Protein AF-A0A971ZWT8-F1 (afdb_monomer_lite)

Structure (mmCIF, N/CA/C/O backbone):
data_AF-A0A971ZWT8-F1
#
_entry.id   AF-A0A971ZWT8-F1
#
loop_
_atom_site.group_PDB
_atom_site.id
_atom_site.type_symbol
_atom_site.label_atom_id
_atom_site.label_alt_id
_atom_site.label_comp_id
_atom_site.label_asym_id
_atom_site.label_entity_id
_atom_site.label_seq_id
_atom_site.pdbx_PDB_ins_code
_atom_site.Cartn_x
_atom_site.Cartn_y
_atom_site.Cartn_z
_atom_site.occupancy
_atom_site.B_iso_or_equiv
_atom_site.auth_seq_id
_atom_site.auth_comp_id
_atom_site.auth_asym_id
_atom_site.auth_atom_id
_atom_site.pdbx_PDB_model_num
ATOM 1 N N . MET A 1 1 ? -31.482 57.025 35.354 1.00 40.34 1 MET A N 1
ATOM 2 C CA . MET A 1 1 ? -32.224 56.007 34.577 1.00 40.34 1 MET A CA 1
ATOM 3 C C . MET A 1 1 ? -31.700 56.014 33.152 1.00 40.34 1 MET A C 1
ATOM 5 O O . MET A 1 1 ? -32.032 56.950 32.451 1.00 40.34 1 MET A O 1
ATOM 9 N N . HIS A 1 2 ? -30.830 55.071 32.777 1.00 38.97 2 HIS A N 1
ATOM 10 C CA . HIS A 1 2 ? -30.427 54.665 31.411 1.00 38.97 2 HIS A CA 1
ATOM 11 C C . HIS A 1 2 ? -29.206 53.747 31.601 1.00 38.97 2 HIS A C 1
ATOM 13 O O . HIS A 1 2 ? -28.150 54.232 31.991 1.00 38.97 2 HIS A O 1
ATOM 19 N N . GLY A 1 3 ? -29.333 52.426 31.414 1.00 32.91 3 GLY A N 1
ATOM 20 C CA . GLY A 1 3 ? -28.155 51.558 31.590 1.00 32.91 3 GLY A CA 1
ATOM 21 C C . GLY A 1 3 ? -28.313 50.037 31.562 1.00 32.91 3 GLY A C 1
ATOM 22 O O . GLY A 1 3 ? -27.290 49.361 31.620 1.00 32.91 3 GLY A O 1
ATOM 23 N N . HIS A 1 4 ? -29.517 49.458 31.470 1.00 34.50 4 HIS A N 1
ATOM 24 C CA . HIS A 1 4 ? -29.678 47.988 31.547 1.00 34.50 4 HIS A CA 1
ATOM 25 C C . HIS A 1 4 ? -30.340 47.319 30.326 1.00 34.50 4 HIS A C 1
ATOM 27 O O . HIS A 1 4 ? -30.356 46.097 30.243 1.00 34.50 4 HIS A O 1
ATOM 33 N N . GLY A 1 5 ? -30.782 48.077 29.314 1.00 33.19 5 GLY A N 1
ATOM 34 C CA . GLY A 1 5 ? -31.468 47.511 28.137 1.00 33.19 5 GLY A CA 1
ATOM 35 C C . GLY A 1 5 ? -30.573 47.010 26.991 1.00 33.19 5 GLY A C 1
ATOM 36 O O . GLY A 1 5 ? -31.034 46.240 26.158 1.00 33.19 5 GLY A O 1
ATOM 37 N N . ARG A 1 6 ? -29.293 47.412 26.915 1.00 34.25 6 ARG A N 1
ATOM 38 C CA . ARG A 1 6 ? -28.434 47.107 25.745 1.00 34.25 6 ARG A CA 1
ATOM 39 C C . ARG A 1 6 ? -27.600 45.824 25.854 1.00 34.25 6 ARG A C 1
ATOM 41 O O . ARG A 1 6 ? -27.212 45.291 24.822 1.00 34.25 6 ARG A O 1
ATOM 48 N N . LYS A 1 7 ? -27.352 45.291 27.059 1.00 34.25 7 LYS A N 1
ATOM 49 C CA . LYS A 1 7 ? -26.574 44.043 27.229 1.00 34.25 7 LYS A CA 1
ATOM 50 C C . LYS A 1 7 ? -27.415 42.774 27.043 1.00 34.25 7 LYS A C 1
ATOM 52 O O . LYS A 1 7 ? -26.909 41.805 26.492 1.00 34.25 7 LYS A O 1
ATOM 57 N N . ALA A 1 8 ? -28.697 42.798 27.415 1.00 37.50 8 ALA A N 1
ATOM 58 C CA . ALA A 1 8 ? -29.594 41.653 27.228 1.00 37.50 8 ALA A CA 1
ATOM 59 C C . ALA A 1 8 ? -29.950 41.424 25.746 1.00 37.50 8 ALA A C 1
ATOM 61 O O . ALA A 1 8 ? -29.960 40.290 25.282 1.00 37.50 8 ALA A O 1
ATOM 62 N N . VAL A 1 9 ? -30.148 42.500 24.975 1.00 39.75 9 VAL A N 1
ATOM 63 C CA . VAL A 1 9 ? -30.478 42.409 23.541 1.00 39.75 9 VAL A CA 1
ATOM 64 C C . VAL A 1 9 ? -29.287 41.908 22.712 1.00 39.75 9 VAL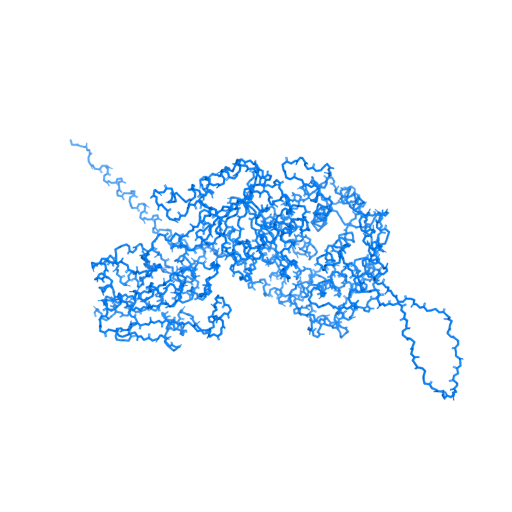 A C 1
ATOM 66 O O . VAL A 1 9 ? -29.483 41.141 21.775 1.00 39.75 9 VAL A O 1
ATOM 69 N N . LEU A 1 10 ? -28.047 42.249 23.090 1.00 35.34 10 LEU A N 1
ATOM 70 C CA . LEU A 1 10 ? -26.848 41.773 22.388 1.00 35.34 10 LEU A CA 1
ATOM 71 C C . LEU A 1 10 ? -26.547 40.287 22.672 1.00 35.34 10 LEU A C 1
ATOM 73 O O . LEU A 1 10 ? -26.131 39.573 21.766 1.00 35.34 10 LEU A O 1
ATOM 77 N N . LEU A 1 11 ? -26.812 39.796 23.891 1.00 37.53 11 LEU A N 1
ATOM 78 C CA . LEU A 1 11 ? -26.645 38.374 24.232 1.00 37.53 11 LEU A CA 1
ATOM 79 C C . LEU A 1 11 ? -27.702 37.477 23.569 1.00 37.53 11 LEU A C 1
ATOM 81 O O . LEU A 1 11 ? -27.371 36.380 23.126 1.00 37.53 11 LEU A O 1
ATOM 85 N N . VAL A 1 12 ? -28.945 37.952 23.434 1.00 40.91 12 VAL A N 1
ATOM 86 C CA . VAL A 1 12 ? -30.014 37.209 22.742 1.00 40.91 12 VAL A CA 1
ATOM 87 C C . VAL A 1 12 ? -29.786 37.180 21.225 1.00 40.91 12 VAL A C 1
ATOM 89 O O . VAL A 1 12 ? -30.022 36.150 20.602 1.00 40.91 12 VAL A O 1
ATOM 92 N N . LEU A 1 13 ? -29.243 38.249 20.627 1.00 35.16 13 LEU A N 1
ATOM 93 C CA . LEU A 1 13 ? -28.884 38.270 19.201 1.00 35.16 13 LEU A CA 1
ATOM 94 C C . LEU A 1 13 ? -27.661 37.399 18.875 1.00 35.16 13 LEU A C 1
ATOM 96 O O . LEU A 1 13 ? -27.662 36.735 17.845 1.00 35.16 13 LEU A O 1
ATOM 100 N N . VAL A 1 14 ? -26.653 37.323 19.751 1.00 39.84 14 VAL A N 1
ATOM 101 C CA . VAL A 1 14 ? -25.496 36.426 19.547 1.00 39.84 14 VAL A CA 1
ATOM 102 C C . VAL A 1 14 ? -25.884 34.955 19.749 1.00 39.84 14 VAL A C 1
ATOM 104 O O . VAL A 1 14 ? -25.458 34.108 18.968 1.00 39.84 14 VAL A O 1
ATOM 107 N N . ALA A 1 15 ? -26.756 34.642 20.715 1.00 36.03 15 ALA A N 1
ATOM 108 C CA . ALA A 1 15 ? -27.282 33.287 20.903 1.00 36.03 15 ALA A CA 1
ATOM 109 C C . ALA A 1 15 ? -28.234 32.857 19.770 1.00 36.03 15 ALA A C 1
ATOM 111 O O . ALA A 1 15 ? -28.171 31.712 19.331 1.00 36.03 15 ALA A O 1
ATOM 112 N N . ALA A 1 16 ? -29.062 33.768 19.242 1.00 32.47 16 ALA A N 1
ATOM 113 C CA . ALA A 1 16 ? -29.927 33.490 18.096 1.00 32.47 16 ALA A CA 1
ATOM 114 C C . ALA A 1 16 ? -29.124 33.305 16.799 1.00 32.47 16 ALA A C 1
ATOM 116 O O . ALA A 1 16 ? -29.425 32.386 16.049 1.00 32.47 16 ALA A O 1
ATOM 117 N N . VAL A 1 17 ? -28.061 34.092 16.573 1.00 35.28 17 VAL A N 1
ATOM 118 C CA . VAL A 1 17 ? -27.171 33.935 15.406 1.00 35.28 17 VAL A CA 1
ATOM 119 C C . VAL A 1 17 ? -26.343 32.645 15.495 1.00 35.28 17 VAL A C 1
ATOM 121 O O . VAL A 1 17 ? -26.194 31.960 14.484 1.00 35.28 17 VAL A O 1
ATOM 124 N N . LEU A 1 18 ? -25.887 32.243 16.690 1.00 34.94 18 LEU A N 1
ATOM 125 C CA . LEU A 1 18 ? -25.205 30.957 16.907 1.00 34.94 18 LEU A CA 1
ATOM 126 C C . LEU A 1 18 ? -26.159 29.754 16.794 1.00 34.94 18 LEU A C 1
ATOM 128 O O . LEU A 1 18 ? -25.783 28.735 16.217 1.00 34.94 18 LEU A O 1
ATOM 132 N N . ALA A 1 19 ? -27.410 29.876 17.251 1.00 32.19 19 ALA A N 1
ATOM 133 C CA . ALA A 1 19 ? -28.426 28.835 17.089 1.00 32.19 19 ALA A CA 1
ATOM 134 C C . ALA A 1 19 ? -28.890 28.701 15.627 1.00 32.19 19 ALA A C 1
ATOM 136 O O . ALA A 1 19 ? -29.072 27.584 15.143 1.00 32.19 19 ALA A O 1
ATOM 137 N N . THR A 1 20 ? -29.008 29.802 14.874 1.00 29.86 20 THR A N 1
ATOM 138 C CA . THR A 1 20 ? -29.316 29.739 13.436 1.00 29.86 20 THR A CA 1
ATOM 139 C C . THR A 1 20 ? -28.131 29.264 12.602 1.00 29.86 20 THR A C 1
ATOM 141 O O . THR A 1 20 ? -28.362 28.545 11.638 1.00 29.86 20 THR A O 1
ATOM 144 N N . ALA A 1 21 ? -26.883 29.561 12.990 1.00 31.23 21 ALA A N 1
ATOM 145 C CA . ALA A 1 21 ? -25.691 29.043 12.310 1.00 31.23 21 ALA A CA 1
ATOM 146 C C . ALA A 1 21 ? -25.501 27.529 12.532 1.00 31.23 21 ALA A C 1
ATOM 148 O O . ALA A 1 21 ? -25.111 26.821 11.604 1.00 31.23 21 ALA A O 1
ATOM 149 N N . ALA A 1 22 ? -25.850 27.015 13.718 1.00 31.48 22 ALA A N 1
ATOM 150 C CA . ALA A 1 22 ? -25.889 25.575 13.986 1.00 31.48 22 ALA A CA 1
ATOM 151 C C . ALA A 1 22 ? -27.045 24.869 13.246 1.00 31.48 22 ALA A C 1
ATOM 153 O O . ALA A 1 22 ? -26.893 23.735 12.795 1.00 31.48 22 ALA A O 1
ATOM 154 N N . SER A 1 23 ? -28.178 25.554 13.051 1.00 30.70 23 SER A N 1
ATOM 155 C CA . SER A 1 23 ? -29.356 24.999 12.363 1.00 30.70 23 SER A CA 1
ATOM 156 C C . SER A 1 23 ? -29.248 25.054 10.832 1.00 30.70 23 SER A C 1
ATOM 158 O O . SER A 1 23 ? -29.748 24.166 10.145 1.00 30.70 23 SER A O 1
ATOM 160 N N . SER A 1 24 ? -28.563 26.058 10.269 1.00 29.53 24 SER A N 1
ATOM 161 C CA . SER A 1 24 ? -28.363 26.200 8.819 1.00 29.53 24 SER A CA 1
ATOM 162 C C . SER A 1 24 ? -27.223 25.337 8.267 1.00 29.53 24 SER A C 1
ATOM 164 O O . SER A 1 24 ? -27.158 25.117 7.059 1.00 29.53 24 SER A O 1
ATOM 166 N N . ALA A 1 25 ? -26.350 24.805 9.130 1.00 31.58 25 ALA A N 1
ATOM 167 C CA . ALA A 1 25 ? -25.339 23.819 8.743 1.00 31.58 25 ALA A CA 1
ATOM 168 C C . ALA A 1 25 ? -25.948 22.440 8.413 1.00 31.58 25 ALA A C 1
ATOM 170 O O . ALA A 1 25 ? -25.348 21.671 7.668 1.00 31.58 25 ALA A O 1
ATOM 171 N N . CYS A 1 26 ? -27.165 22.146 8.888 1.00 32.38 26 CYS A N 1
ATOM 172 C CA . CYS A 1 26 ? -27.881 20.902 8.576 1.00 32.38 26 CYS A CA 1
ATOM 173 C C . CYS A 1 26 ? -28.646 20.919 7.236 1.00 32.38 26 CYS A C 1
ATOM 175 O O . CYS A 1 26 ? -29.242 19.908 6.876 1.00 32.38 26 CYS A O 1
ATOM 177 N N . ALA A 1 27 ? -28.644 22.028 6.483 1.00 27.98 27 ALA A N 1
ATOM 178 C CA . ALA A 1 27 ? -29.437 22.168 5.252 1.00 27.98 27 ALA A CA 1
ATOM 179 C C . ALA A 1 27 ? -28.627 22.551 3.999 1.00 27.98 27 ALA A C 1
ATOM 181 O O . ALA A 1 27 ? -29.210 22.810 2.945 1.00 27.98 27 ALA A O 1
ATOM 182 N N . GLN A 1 28 ? -27.290 22.556 4.060 1.00 31.36 28 GLN A N 1
ATOM 183 C CA . GLN A 1 28 ? -26.492 22.574 2.834 1.00 31.36 28 GLN A CA 1
ATOM 184 C C . GLN A 1 28 ? -26.488 21.167 2.243 1.00 31.36 28 GLN A C 1
ATOM 186 O O . GLN A 1 28 ? -25.741 20.296 2.680 1.00 31.36 28 GLN A O 1
ATOM 191 N N . GLY A 1 29 ? -27.352 20.948 1.247 1.00 32.69 29 GLY A N 1
ATOM 192 C CA . GLY A 1 29 ? -27.288 19.772 0.388 1.00 32.69 29 GLY A CA 1
ATOM 193 C C . GLY A 1 29 ? -25.862 19.601 -0.131 1.00 32.69 29 GLY A C 1
ATOM 194 O O . GLY A 1 29 ? -25.391 20.390 -0.953 1.00 32.69 29 GLY A O 1
ATOM 195 N N . LEU A 1 30 ? -25.160 18.599 0.401 1.00 34.03 30 LEU A N 1
ATOM 196 C CA . LEU A 1 30 ? -23.793 18.296 0.017 1.00 34.03 30 LEU A CA 1
ATOM 197 C C . LEU A 1 30 ? -23.775 17.817 -1.434 1.00 34.03 30 LEU A C 1
ATOM 199 O O . LEU A 1 30 ? -24.449 16.862 -1.820 1.00 34.03 30 LEU A O 1
ATOM 203 N N . LYS A 1 31 ? -22.985 18.521 -2.239 1.00 28.31 31 LYS A N 1
ATOM 204 C CA . LYS A 1 31 ? -22.742 18.233 -3.649 1.00 28.31 31 LYS A CA 1
ATOM 205 C C . LYS A 1 31 ? -21.999 16.895 -3.763 1.00 28.31 31 LYS A C 1
ATOM 207 O O . LYS A 1 31 ? -20.956 16.726 -3.139 1.00 28.31 31 LYS A O 1
ATOM 212 N N . LEU A 1 32 ? -22.519 15.973 -4.575 1.00 29.91 32 LEU A N 1
ATOM 213 C CA . LEU A 1 32 ? -21.864 14.705 -4.917 1.00 29.91 32 LEU A CA 1
ATOM 214 C C . LEU A 1 32 ? -20.492 14.969 -5.558 1.00 29.91 32 LEU A C 1
ATOM 216 O O . LEU A 1 32 ? -20.402 15.346 -6.727 1.00 29.91 32 LEU A O 1
ATOM 220 N N . THR A 1 33 ? -19.414 14.745 -4.814 1.00 38.75 33 THR A N 1
ATOM 221 C CA . THR A 1 33 ? -18.104 14.449 -5.392 1.00 38.75 33 THR A CA 1
ATOM 222 C C . THR A 1 33 ? -18.076 12.957 -5.682 1.00 38.75 33 THR A C 1
ATOM 224 O O . THR A 1 33 ? -18.105 12.139 -4.768 1.00 38.75 33 THR A O 1
ATOM 227 N N . PHE A 1 34 ? -18.052 12.590 -6.964 1.00 39.91 34 PHE A N 1
ATOM 228 C CA . PHE A 1 34 ? -17.830 11.210 -7.387 1.00 39.91 34 PHE A CA 1
ATOM 229 C C . PHE A 1 34 ? -16.485 10.738 -6.823 1.00 39.91 34 PHE A C 1
ATOM 231 O O . PHE A 1 34 ? -15.419 11.096 -7.327 1.00 39.91 34 PHE A O 1
ATOM 238 N N . VAL A 1 35 ? -16.527 9.989 -5.722 1.00 65.00 35 VAL A N 1
ATOM 239 C CA . VAL A 1 35 ? -15.352 9.321 -5.172 1.00 65.00 35 VAL A CA 1
ATOM 240 C C . VAL A 1 35 ? -15.153 8.079 -6.020 1.00 65.00 35 VAL A C 1
ATOM 242 O O . VAL A 1 35 ? -15.862 7.099 -5.833 1.00 65.00 35 VAL A O 1
ATOM 245 N N . THR A 1 36 ? -14.211 8.125 -6.960 1.00 71.25 36 THR A N 1
ATOM 246 C CA . THR A 1 36 ? -13.745 6.929 -7.664 1.00 71.25 36 THR A CA 1
ATOM 247 C C . THR A 1 36 ? -13.383 5.843 -6.649 1.00 71.25 36 THR A C 1
ATOM 249 O O . THR A 1 36 ? -12.604 6.086 -5.721 1.00 71.25 36 THR A O 1
ATOM 252 N N . THR A 1 37 ? -13.957 4.658 -6.813 1.00 74.94 37 THR A N 1
ATOM 253 C CA . THR A 1 37 ? -13.858 3.521 -5.897 1.00 74.94 37 THR A CA 1
ATOM 254 C C . THR A 1 37 ? -13.094 2.359 -6.525 1.00 74.94 37 THR A C 1
ATOM 256 O O . THR A 1 37 ? -12.936 2.273 -7.740 1.00 74.94 37 THR A O 1
ATOM 259 N N . ASN A 1 38 ? -12.689 1.385 -5.706 1.00 76.69 38 ASN A N 1
ATOM 260 C CA . ASN A 1 38 ? -12.145 0.128 -6.227 1.00 76.69 38 ASN A CA 1
ATOM 261 C C . ASN A 1 38 ? -13.141 -0.679 -7.069 1.00 76.69 38 ASN A C 1
ATOM 263 O O . ASN A 1 38 ? -12.700 -1.434 -7.925 1.00 76.69 38 ASN A O 1
ATOM 267 N N . LYS A 1 39 ? -14.454 -0.499 -6.871 1.00 80.25 39 LYS A N 1
ATOM 268 C CA . LYS A 1 39 ? -15.458 -1.141 -7.727 1.00 80.25 39 LYS A CA 1
ATOM 269 C C . LYS A 1 39 ? -15.383 -0.599 -9.156 1.00 80.25 39 LYS A C 1
ATOM 271 O O . LYS A 1 39 ? -15.492 -1.377 -10.094 1.00 80.25 39 LYS A O 1
ATOM 276 N N . ASP A 1 40 ? -15.143 0.702 -9.305 1.00 84.75 40 ASP A N 1
ATOM 277 C CA . ASP A 1 40 ? -14.960 1.327 -10.618 1.00 84.75 40 ASP A CA 1
ATOM 278 C C . ASP A 1 40 ? -13.696 0.773 -11.295 1.00 84.75 40 ASP A C 1
ATOM 280 O O . ASP A 1 40 ? -13.728 0.373 -12.454 1.00 84.75 40 ASP A O 1
ATOM 284 N N . VAL A 1 41 ? -12.598 0.628 -10.541 1.00 91.25 41 VAL A N 1
ATOM 285 C CA . VAL A 1 41 ? -11.369 -0.017 -11.043 1.00 91.25 41 VAL A CA 1
ATOM 286 C C . VAL A 1 41 ? -11.634 -1.467 -11.472 1.00 91.25 41 VAL A C 1
ATOM 288 O O . VAL A 1 41 ? -11.212 -1.862 -12.556 1.00 91.25 41 VAL A O 1
ATOM 291 N N . ASP A 1 42 ? -12.331 -2.257 -10.646 1.00 91.50 42 ASP A N 1
ATOM 292 C CA . ASP A 1 42 ? -12.691 -3.651 -10.947 1.00 91.50 42 ASP A CA 1
ATOM 293 C C . ASP A 1 42 ? -13.523 -3.755 -12.232 1.00 91.50 42 ASP A C 1
ATOM 295 O O . ASP A 1 42 ? -13.279 -4.623 -13.071 1.00 91.50 42 ASP A O 1
ATOM 299 N N . GLU A 1 43 ? -14.489 -2.855 -12.408 1.00 92.88 43 GLU A N 1
ATOM 300 C CA . GLU A 1 43 ? -15.354 -2.819 -13.581 1.00 92.88 43 GLU A CA 1
ATOM 301 C C . GLU A 1 43 ? -14.590 -2.423 -14.852 1.00 92.88 43 GLU A C 1
ATOM 303 O O . GLU A 1 43 ? -14.698 -3.123 -15.861 1.00 92.88 43 GLU A O 1
ATOM 308 N N . ALA A 1 44 ? -13.766 -1.372 -14.801 1.00 95.69 44 ALA A N 1
ATOM 309 C CA . ALA A 1 44 ? -12.916 -0.974 -15.924 1.00 95.69 44 ALA A CA 1
ATOM 310 C C . ALA A 1 44 ? -11.939 -2.090 -16.326 1.00 95.69 44 ALA A C 1
ATOM 312 O O . ALA A 1 44 ? -11.835 -2.427 -17.507 1.00 95.69 44 ALA A O 1
ATOM 313 N N . MET A 1 45 ? -11.264 -2.711 -15.350 1.00 97.25 45 MET A N 1
ATOM 314 C CA . MET A 1 45 ? -10.360 -3.838 -15.601 1.00 97.25 45 MET A CA 1
ATOM 315 C C . MET A 1 45 ? -11.097 -5.007 -16.251 1.00 97.25 45 MET A C 1
ATOM 317 O O . MET A 1 45 ? -10.616 -5.547 -17.245 1.00 97.25 45 MET A O 1
ATOM 321 N N . LYS A 1 46 ? -12.283 -5.369 -15.744 1.00 97.75 46 LYS A N 1
ATOM 322 C CA . LYS A 1 46 ? -13.087 -6.451 -16.319 1.00 97.75 46 LYS A CA 1
ATOM 323 C C . LYS A 1 46 ? -13.433 -6.177 -17.784 1.00 97.75 46 LYS A C 1
ATOM 325 O O . LYS A 1 46 ? -13.228 -7.051 -18.619 1.00 97.75 46 LYS A O 1
ATOM 330 N N . ARG A 1 47 ? -13.906 -4.969 -18.112 1.00 98.31 47 ARG A N 1
ATOM 331 C CA . ARG A 1 47 ? -14.263 -4.595 -19.493 1.00 98.31 47 ARG A CA 1
ATOM 332 C C . ARG A 1 47 ? -13.057 -4.667 -20.439 1.00 98.31 47 ARG A C 1
ATOM 334 O O . ARG A 1 47 ? -13.194 -5.176 -21.547 1.00 98.31 47 ARG A O 1
ATOM 341 N N . LEU A 1 48 ? -11.874 -4.234 -19.991 1.00 98.50 48 LEU A N 1
ATOM 342 C CA . LEU A 1 48 ? -10.626 -4.342 -20.762 1.00 98.50 48 LEU A CA 1
ATOM 343 C C . LEU A 1 48 ? -10.173 -5.794 -20.951 1.00 98.50 48 LEU A C 1
ATOM 345 O O . LEU A 1 48 ? -9.760 -6.170 -22.045 1.00 98.50 48 LEU A O 1
ATOM 349 N N . MET A 1 49 ? -10.268 -6.620 -19.907 1.00 98.56 49 MET A N 1
ATOM 350 C CA . MET A 1 49 ? -9.950 -8.047 -19.993 1.00 98.56 49 MET A CA 1
ATOM 351 C C . MET A 1 49 ? -10.887 -8.766 -20.965 1.00 98.56 49 MET A C 1
ATOM 353 O O . MET A 1 49 ? -10.418 -9.494 -21.836 1.00 98.56 49 MET A O 1
ATOM 357 N N . ASP A 1 50 ? -12.197 -8.539 -20.849 1.00 98.25 50 ASP A N 1
ATOM 358 C CA . ASP A 1 50 ? -13.197 -9.107 -21.756 1.00 98.25 50 ASP A CA 1
ATOM 359 C C . ASP A 1 50 ? -12.929 -8.655 -23.199 1.00 98.25 50 ASP A C 1
ATOM 361 O O . ASP A 1 50 ? -12.934 -9.473 -24.119 1.00 98.25 50 ASP A O 1
ATOM 365 N N . PHE A 1 51 ? -12.604 -7.375 -23.398 1.00 98.38 51 PHE A N 1
ATOM 366 C CA . PHE A 1 51 ? -12.227 -6.839 -24.701 1.00 98.38 51 PHE A CA 1
ATOM 367 C C . PHE A 1 51 ? -11.016 -7.565 -25.305 1.00 98.38 51 PHE A C 1
ATOM 369 O O . PHE A 1 51 ? -11.120 -8.063 -26.427 1.00 98.38 51 PHE A O 1
ATOM 376 N N . LEU A 1 52 ? -9.914 -7.704 -24.560 1.00 98.44 52 LEU A N 1
ATOM 377 C CA . LEU A 1 52 ? -8.729 -8.441 -25.017 1.00 98.44 52 LEU A CA 1
ATOM 378 C C . LEU A 1 52 ? -9.066 -9.897 -25.352 1.00 98.44 52 LEU A C 1
ATOM 380 O O . LEU A 1 52 ? -8.672 -10.385 -26.410 1.00 98.44 52 LEU A O 1
ATOM 384 N N . TRP A 1 53 ? -9.842 -10.583 -24.509 1.00 98.38 53 TRP A N 1
ATOM 385 C CA . TRP A 1 53 ? -10.213 -11.977 -24.759 1.00 98.38 53 TRP A CA 1
ATOM 386 C C . TRP A 1 53 ? -11.062 -12.170 -26.010 1.00 98.38 53 TRP A C 1
ATOM 388 O O . TRP A 1 53 ? -10.883 -13.166 -26.702 1.00 98.38 53 TRP A O 1
ATOM 398 N N . THR A 1 54 ? -11.939 -11.222 -26.349 1.00 97.44 54 THR A N 1
ATOM 399 C CA . THR A 1 54 ? -12.722 -11.297 -27.598 1.00 97.44 54 THR A CA 1
ATOM 400 C C . THR A 1 54 ? -11.885 -11.118 -28.865 1.00 97.44 54 THR A C 1
ATOM 402 O O . THR A 1 54 ? -12.391 -11.346 -29.962 1.00 97.44 54 THR A O 1
ATOM 405 N N . ARG A 1 55 ? -10.628 -10.688 -28.725 1.00 96.94 55 ARG A N 1
ATOM 406 C CA . ARG A 1 55 ? -9.711 -10.374 -29.827 1.00 96.94 55 ARG A CA 1
ATOM 407 C C . ARG A 1 55 ? -8.536 -11.345 -29.931 1.00 96.94 55 ARG A C 1
ATOM 409 O O . ARG A 1 55 ? -7.745 -11.226 -30.864 1.00 96.94 55 ARG A O 1
ATOM 416 N N . GLN A 1 56 ? -8.438 -12.298 -29.003 1.00 98.31 56 GLN A N 1
ATOM 417 C CA . GLN A 1 56 ? -7.477 -13.387 -29.095 1.00 98.31 56 GLN A CA 1
ATOM 418 C C . GLN A 1 56 ? -7.815 -14.268 -30.307 1.00 98.31 56 GLN A C 1
ATOM 420 O O . GLN A 1 56 ? -8.970 -14.642 -30.511 1.00 98.31 56 GLN A O 1
ATOM 425 N N . LEU A 1 57 ? -6.805 -14.586 -31.111 1.00 97.81 57 LEU A N 1
ATOM 426 C CA . LEU A 1 57 ? -6.904 -15.494 -32.249 1.00 97.81 57 LEU A CA 1
ATOM 427 C C . LEU A 1 57 ? -6.932 -16.958 -31.777 1.00 97.81 57 LEU A C 1
ATOM 429 O O . LEU A 1 57 ? -6.571 -17.273 -30.641 1.00 97.81 57 LEU A O 1
ATOM 433 N N . ASP A 1 58 ? -7.330 -17.878 -32.659 1.00 96.88 58 ASP A N 1
ATOM 434 C CA . ASP A 1 58 ? -7.475 -19.307 -32.325 1.00 96.88 58 ASP A CA 1
ATOM 435 C C . ASP A 1 58 ? -6.173 -19.959 -31.821 1.00 96.88 58 ASP A C 1
ATOM 437 O O . ASP A 1 58 ? -6.211 -20.873 -30.980 1.00 96.88 58 ASP A O 1
ATOM 441 N N . ASP A 1 59 ? -5.033 -19.461 -32.313 1.00 95.50 59 ASP A N 1
ATOM 442 C CA . ASP A 1 59 ? -3.677 -19.876 -31.940 1.00 95.50 59 ASP A CA 1
ATOM 443 C C . ASP A 1 59 ? -3.192 -19.285 -30.603 1.00 95.50 59 ASP A C 1
ATOM 445 O O . ASP A 1 59 ? -2.102 -19.616 -30.146 1.00 95.50 59 ASP A O 1
ATOM 449 N N . GLY A 1 60 ? -4.004 -18.447 -29.952 1.00 97.25 60 GLY A N 1
ATOM 450 C CA . GLY A 1 60 ? -3.692 -17.803 -28.678 1.00 97.25 60 GLY A CA 1
ATOM 451 C C . GLY A 1 60 ? -3.016 -16.439 -28.789 1.00 97.25 60 GLY A C 1
ATOM 452 O O . GLY A 1 60 ? -2.860 -15.771 -27.764 1.00 97.25 60 GLY A O 1
ATOM 453 N N . SER A 1 61 ? -2.625 -16.013 -29.989 1.00 97.75 61 SER A N 1
ATOM 454 C CA . SER A 1 61 ? -1.972 -14.725 -30.221 1.00 97.75 61 SER A CA 1
ATOM 455 C C . SER A 1 61 ? -2.977 -13.577 -30.388 1.00 97.75 61 SER A C 1
ATOM 457 O O . SER A 1 61 ? -4.184 -13.782 -30.510 1.00 97.75 61 SER A O 1
ATOM 459 N N . TRP A 1 62 ? -2.474 -12.344 -30.396 1.00 96.88 62 TRP A N 1
ATOM 460 C CA . TRP A 1 62 ? -3.200 -11.155 -30.845 1.00 96.88 62 TRP A CA 1
ATOM 461 C C . TRP A 1 62 ? -2.549 -10.625 -32.114 1.00 96.88 62 TRP A C 1
ATOM 463 O O . TRP A 1 62 ? -1.334 -10.745 -32.293 1.00 96.88 62 TRP A O 1
ATOM 473 N N . ALA A 1 63 ? -3.351 -10.004 -32.979 1.00 92.25 63 ALA A N 1
ATOM 474 C CA . ALA A 1 63 ? -2.852 -9.425 -34.216 1.00 92.25 63 ALA A CA 1
ATOM 475 C C . ALA A 1 63 ? -1.768 -8.370 -33.931 1.00 92.25 63 ALA A C 1
ATOM 477 O O . ALA A 1 63 ? -1.990 -7.387 -33.219 1.00 92.25 63 ALA A O 1
ATOM 478 N N . ASP A 1 64 ? -0.584 -8.573 -34.507 1.00 88.38 64 ASP A N 1
ATOM 479 C CA . ASP A 1 64 ? 0.471 -7.569 -34.453 1.00 88.38 64 ASP A CA 1
ATOM 480 C C . ASP A 1 64 ? 0.105 -6.357 -35.309 1.00 88.38 64 ASP A C 1
ATOM 482 O O . ASP A 1 64 ? -0.548 -6.471 -36.349 1.00 88.38 64 ASP A O 1
ATOM 486 N N . ILE A 1 65 ? 0.584 -5.191 -34.890 1.00 77.81 65 ILE A N 1
ATOM 487 C CA . ILE A 1 65 ? 0.382 -3.944 -35.626 1.00 77.81 65 ILE A CA 1
ATOM 488 C C . ILE A 1 65 ? 1.063 -4.035 -36.993 1.00 77.81 65 ILE A C 1
ATOM 490 O O . ILE A 1 65 ? 2.239 -4.398 -37.108 1.00 77.81 65 ILE A O 1
ATOM 494 N N . THR A 1 66 ? 0.330 -3.636 -38.027 1.00 67.06 66 THR A N 1
ATOM 495 C CA . THR A 1 66 ? 0.813 -3.503 -39.405 1.00 67.06 66 THR A CA 1
ATOM 496 C C . THR A 1 66 ? 0.398 -2.140 -39.961 1.00 67.06 66 THR A C 1
ATOM 498 O O . THR A 1 66 ? -0.751 -1.749 -39.770 1.00 67.06 66 THR A O 1
ATOM 501 N N . GLY A 1 67 ? 1.278 -1.419 -40.665 1.00 58.41 67 GLY A N 1
ATOM 502 C CA . GLY A 1 67 ? 0.914 -0.155 -41.328 1.00 58.41 67 GLY A CA 1
ATOM 503 C C . GLY A 1 67 ? 2.060 0.487 -42.118 1.00 58.41 67 GLY A C 1
ATOM 504 O O . GLY A 1 67 ? 3.208 0.077 -41.972 1.00 58.41 67 GLY A O 1
ATOM 505 N N . GLU A 1 68 ? 1.763 1.516 -42.925 1.00 46.59 68 GLU A N 1
ATOM 506 C CA . GLU A 1 68 ? 2.744 2.220 -43.787 1.00 46.59 68 GLU A CA 1
ATOM 507 C C . GLU A 1 68 ? 3.935 2.819 -43.016 1.00 46.59 68 GLU A C 1
ATOM 509 O O . GLU A 1 68 ? 5.018 2.985 -43.574 1.00 46.59 68 GLU A O 1
ATOM 514 N N . HIS A 1 69 ? 3.762 3.093 -41.720 1.00 48.78 69 HIS A N 1
ATOM 515 C CA . HIS A 1 69 ? 4.784 3.683 -40.851 1.00 48.78 69 HIS A CA 1
ATOM 516 C C . HIS A 1 69 ? 5.423 2.690 -39.864 1.00 48.78 69 HIS A C 1
ATOM 518 O O . HIS A 1 69 ? 6.306 3.078 -39.099 1.00 48.78 69 HIS A O 1
ATOM 524 N N . TRP A 1 70 ? 5.021 1.411 -39.876 1.00 56.72 70 TRP A N 1
ATOM 525 C CA . TRP A 1 70 ? 5.463 0.420 -38.889 1.00 56.72 70 TRP A CA 1
ATOM 526 C C . TRP A 1 70 ? 5.856 -0.909 -39.540 1.00 56.72 70 TRP A C 1
ATOM 528 O O . TRP A 1 70 ? 5.045 -1.577 -40.178 1.00 56.72 70 TRP A O 1
ATOM 538 N N . GLN A 1 71 ? 7.099 -1.348 -39.316 1.00 62.81 71 GLN A N 1
ATOM 539 C CA . GLN A 1 71 ? 7.481 -2.734 -39.598 1.00 62.81 71 GLN A CA 1
ATOM 540 C C . GLN A 1 71 ? 6.730 -3.667 -38.638 1.00 62.81 71 GLN A C 1
ATOM 542 O O . GLN A 1 71 ? 6.666 -3.380 -37.442 1.00 62.81 71 GLN A O 1
ATOM 547 N N . LYS A 1 72 ? 6.178 -4.778 -39.152 1.00 72.12 72 LYS A N 1
ATOM 548 C CA . LYS A 1 72 ? 5.480 -5.785 -38.336 1.00 72.12 72 LYS A CA 1
ATOM 549 C C . LYS A 1 72 ? 6.385 -6.240 -37.184 1.00 72.12 72 LYS A C 1
ATOM 551 O O . LYS A 1 72 ? 7.447 -6.813 -37.427 1.00 72.12 72 LYS A O 1
ATOM 556 N N . ARG A 1 73 ? 5.948 -6.015 -35.942 1.00 79.56 73 ARG A N 1
ATOM 557 C CA . ARG A 1 73 ? 6.645 -6.454 -34.721 1.00 79.56 73 ARG A CA 1
ATOM 558 C C . ARG A 1 73 ? 6.063 -7.772 -34.250 1.00 79.56 73 ARG A C 1
ATOM 560 O O . ARG A 1 73 ? 5.089 -7.782 -33.509 1.00 79.56 73 ARG A O 1
ATOM 567 N N . VAL A 1 74 ? 6.632 -8.867 -34.742 1.00 87.81 74 VAL A N 1
ATOM 568 C CA . VAL A 1 74 ? 6.113 -10.213 -34.480 1.00 87.81 74 VAL A CA 1
ATOM 569 C C . VAL A 1 74 ? 6.048 -10.485 -32.977 1.00 87.81 74 VAL A C 1
ATOM 571 O O . VAL A 1 74 ? 7.074 -10.472 -32.303 1.00 87.81 74 VAL A O 1
ATOM 574 N N . GLY A 1 75 ? 4.848 -10.763 -32.474 1.00 92.31 75 GLY A N 1
ATOM 575 C CA . GLY A 1 75 ? 4.577 -11.179 -31.102 1.00 92.31 75 GLY A CA 1
ATOM 576 C C . GLY A 1 75 ? 4.582 -10.060 -30.056 1.00 92.31 75 GLY A C 1
ATOM 577 O O . GLY A 1 75 ? 4.389 -10.363 -28.877 1.00 92.31 75 GLY A O 1
ATOM 578 N N . TRP A 1 76 ? 4.767 -8.788 -30.432 1.00 94.44 76 TRP A N 1
ATOM 579 C CA . TRP A 1 76 ? 4.761 -7.688 -29.460 1.00 94.44 76 TRP A CA 1
ATOM 580 C C . TRP A 1 76 ? 3.386 -7.505 -28.814 1.00 94.44 76 TRP A C 1
ATOM 582 O O . TRP A 1 76 ? 3.298 -7.455 -27.584 1.00 94.44 76 TRP A O 1
ATOM 592 N N . THR A 1 77 ? 2.315 -7.472 -29.620 1.00 96.00 77 THR A N 1
ATOM 593 C CA . THR A 1 77 ? 0.942 -7.311 -29.112 1.00 96.00 77 THR A CA 1
ATOM 594 C C . THR A 1 77 ? 0.595 -8.457 -28.166 1.00 96.00 77 THR A C 1
ATOM 596 O O . THR A 1 77 ? 0.109 -8.231 -27.059 1.00 96.00 77 THR A O 1
ATOM 599 N N . THR A 1 78 ? 0.932 -9.689 -28.561 1.00 98.25 78 THR A N 1
ATOM 600 C CA . THR A 1 78 ? 0.719 -10.888 -27.738 1.00 98.25 78 THR A CA 1
ATOM 601 C C . THR A 1 78 ? 1.478 -10.803 -26.415 1.00 98.25 78 THR A C 1
ATOM 603 O O . THR A 1 78 ? 0.917 -11.123 -25.366 1.00 98.25 78 THR A O 1
ATOM 606 N N . ALA A 1 79 ? 2.730 -10.334 -26.430 1.00 98.31 79 ALA A N 1
ATOM 607 C CA . ALA A 1 79 ? 3.546 -10.240 -25.223 1.00 98.31 79 ALA A CA 1
ATOM 608 C C . ALA A 1 79 ? 2.971 -9.213 -24.246 1.00 98.31 79 ALA A C 1
ATOM 610 O O . ALA A 1 79 ? 2.884 -9.477 -23.047 1.00 98.31 79 ALA A O 1
ATOM 611 N N . LEU A 1 80 ? 2.533 -8.063 -24.763 1.00 97.94 80 LEU A N 1
ATOM 612 C CA . LEU A 1 80 ? 1.982 -6.997 -23.940 1.00 97.94 80 LEU A CA 1
ATOM 613 C C . LEU A 1 80 ? 0.602 -7.360 -23.373 1.00 97.94 80 LEU A C 1
ATOM 615 O O . LEU A 1 80 ? 0.373 -7.165 -22.180 1.00 97.94 80 LEU A O 1
ATOM 619 N N . ALA A 1 81 ? -0.287 -7.934 -24.191 1.00 98.56 81 ALA A N 1
ATOM 620 C CA . ALA A 1 81 ? -1.584 -8.432 -23.736 1.00 98.56 81 ALA A CA 1
ATOM 621 C C . ALA A 1 81 ? -1.414 -9.509 -22.654 1.00 98.56 81 ALA A C 1
ATOM 623 O O . ALA A 1 81 ? -2.042 -9.424 -21.597 1.00 98.56 81 ALA A O 1
ATOM 624 N N . SER A 1 82 ? -0.502 -10.466 -22.865 1.00 98.69 82 SER A N 1
ATOM 625 C CA . SER A 1 82 ? -0.196 -11.508 -21.874 1.00 98.69 82 SER A CA 1
ATOM 626 C C . SER A 1 82 ? 0.312 -10.910 -20.564 1.00 98.69 82 SER A C 1
ATOM 628 O O . SER A 1 82 ? -0.203 -11.251 -19.500 1.00 98.69 82 SER A O 1
ATOM 630 N N . LEU A 1 83 ? 1.267 -9.974 -20.628 1.00 98.50 83 LEU A N 1
ATOM 631 C CA . LEU A 1 83 ? 1.776 -9.272 -19.448 1.00 98.50 83 LEU A CA 1
ATOM 632 C C . LEU A 1 83 ? 0.643 -8.563 -18.691 1.00 98.50 83 LEU A C 1
ATOM 634 O O . LEU A 1 83 ? 0.513 -8.745 -17.483 1.00 98.50 83 LEU A O 1
ATOM 638 N N . ALA A 1 84 ? -0.201 -7.799 -19.388 1.00 98.50 84 ALA A N 1
ATOM 639 C CA . ALA A 1 84 ? -1.302 -7.051 -18.785 1.00 98.50 84 ALA A CA 1
ATOM 640 C C . ALA A 1 84 ? -2.336 -7.954 -18.098 1.00 98.50 84 ALA A C 1
ATOM 642 O O . ALA A 1 84 ? -2.788 -7.663 -16.987 1.00 98.50 84 ALA A O 1
ATOM 643 N N . LEU A 1 85 ? -2.689 -9.069 -18.736 1.00 98.62 85 LEU A N 1
ATOM 644 C CA . LEU A 1 85 ? -3.638 -10.043 -18.204 1.00 98.62 85 LEU A CA 1
ATOM 645 C C . LEU A 1 85 ? -3.065 -10.774 -16.980 1.00 98.62 85 LEU A C 1
ATOM 647 O O . LEU A 1 85 ? -3.756 -10.887 -15.965 1.00 98.62 85 LEU A O 1
ATOM 651 N N . LEU A 1 86 ? -1.796 -11.194 -17.023 1.00 97.44 86 LEU A N 1
ATOM 652 C CA . LEU A 1 86 ? -1.116 -11.813 -15.878 1.00 97.44 86 LEU A CA 1
ATOM 653 C C . LEU A 1 86 ? -0.981 -10.847 -14.690 1.00 97.44 86 LEU A C 1
ATOM 655 O O . LEU A 1 86 ? -1.213 -11.233 -13.546 1.00 97.44 86 LEU A O 1
ATOM 659 N N . GLU A 1 87 ? -0.627 -9.584 -14.937 1.00 94.56 87 GLU A N 1
ATOM 660 C CA . GLU A 1 87 ? -0.555 -8.537 -13.901 1.00 94.56 87 GLU A CA 1
ATOM 661 C C . GLU A 1 87 ? -1.935 -8.189 -13.321 1.00 94.56 87 GLU A C 1
ATOM 663 O O . GLU A 1 87 ? -2.045 -7.737 -12.183 1.00 94.56 87 GLU A O 1
ATOM 668 N N . SER A 1 88 ? -3.006 -8.473 -14.065 1.00 95.06 88 SER A N 1
ATOM 669 C CA . SER A 1 88 ? -4.394 -8.312 -13.612 1.00 95.06 88 SER A CA 1
ATOM 670 C C . SER A 1 88 ? -4.938 -9.516 -12.840 1.00 95.06 88 SER A C 1
ATOM 672 O O . SER A 1 88 ? -6.110 -9.527 -12.469 1.00 95.06 88 SER A O 1
ATOM 674 N N . GLY A 1 89 ? -4.101 -10.525 -12.578 1.00 93.56 89 GLY A N 1
ATOM 675 C CA . GLY A 1 89 ? -4.458 -11.703 -11.789 1.00 93.56 89 GLY A CA 1
ATOM 676 C C . GLY A 1 89 ? -5.003 -12.884 -12.596 1.00 93.56 89 GLY A C 1
ATOM 677 O O . GLY A 1 89 ? -5.463 -13.856 -11.992 1.00 93.56 89 GLY A O 1
ATOM 678 N N . VAL A 1 90 ? -4.949 -12.847 -13.936 1.00 97.06 90 VAL A N 1
ATOM 679 C CA . VAL A 1 90 ? -5.202 -14.046 -14.753 1.00 97.06 90 VAL A CA 1
ATOM 680 C C . VAL A 1 90 ? -4.131 -15.085 -14.435 1.00 97.06 90 VAL A C 1
ATOM 682 O O . VAL A 1 90 ? -2.937 -14.792 -14.440 1.00 97.06 90 VAL A O 1
ATOM 685 N N . LYS A 1 91 ? -4.561 -16.314 -14.148 1.00 96.62 91 LYS A N 1
ATOM 686 C CA . LYS A 1 91 ? -3.653 -17.407 -13.798 1.00 96.62 91 LYS A CA 1
ATOM 687 C C . LYS A 1 91 ? -2.994 -17.990 -15.044 1.00 96.62 91 LYS A C 1
ATOM 689 O O . LYS A 1 91 ? -3.611 -18.075 -16.101 1.00 96.62 91 LYS A O 1
ATOM 694 N N . THR A 1 92 ? -1.771 -18.483 -14.882 1.00 96.31 92 THR A N 1
ATOM 695 C CA . THR A 1 92 ? -1.005 -19.149 -15.948 1.00 96.31 92 THR A CA 1
ATOM 696 C C . THR A 1 92 ? -1.641 -20.440 -16.456 1.00 96.31 92 THR A C 1
ATOM 698 O O . THR A 1 92 ? -1.264 -20.882 -17.529 1.00 96.31 92 THR A O 1
ATOM 701 N N . ASN A 1 93 ? -2.592 -21.025 -15.719 1.00 95.12 93 ASN A N 1
ATOM 702 C CA . ASN A 1 93 ? -3.341 -22.222 -16.108 1.00 95.12 93 ASN A CA 1
ATOM 703 C C . ASN A 1 93 ? -4.752 -21.928 -16.660 1.00 95.12 93 ASN A C 1
ATOM 705 O O . ASN A 1 93 ? -5.552 -22.851 -16.810 1.00 95.12 93 ASN A O 1
ATOM 709 N N . ASP A 1 94 ? -5.104 -20.660 -16.915 1.00 98.06 94 ASP A N 1
ATOM 710 C CA . ASP A 1 94 ? -6.276 -20.351 -17.743 1.00 98.06 94 ASP A CA 1
ATOM 711 C C . ASP A 1 94 ? -5.984 -20.846 -19.173 1.00 98.06 94 ASP A C 1
ATOM 713 O O . ASP A 1 94 ? -4.962 -20.443 -19.729 1.00 98.06 94 ASP A O 1
ATOM 717 N N . PRO A 1 95 ? -6.844 -21.673 -19.801 1.00 98.12 95 PRO A N 1
ATOM 718 C CA . PRO A 1 95 ? -6.562 -22.243 -21.121 1.00 98.12 95 PRO A CA 1
ATOM 719 C C . PRO A 1 95 ? -6.249 -21.203 -22.205 1.00 98.12 95 PRO A C 1
ATOM 721 O O . PRO A 1 95 ? -5.486 -21.473 -23.130 1.00 98.12 95 PRO A O 1
ATOM 724 N N . ARG A 1 96 ? -6.821 -19.996 -22.104 1.00 98.44 96 ARG A N 1
ATOM 725 C CA . ARG A 1 96 ? -6.533 -18.891 -23.031 1.00 98.44 96 ARG A CA 1
ATOM 726 C C . ARG A 1 96 ? -5.146 -18.308 -22.789 1.00 98.44 96 ARG A C 1
ATOM 728 O O . ARG A 1 96 ? -4.455 -17.962 -23.743 1.00 98.44 96 ARG A O 1
ATOM 735 N N . MET A 1 97 ? -4.740 -18.209 -21.523 1.00 98.56 97 MET A N 1
ATOM 736 C CA . MET A 1 97 ? -3.409 -17.746 -21.136 1.00 98.56 97 MET A CA 1
ATOM 737 C C . MET A 1 97 ? -2.333 -18.780 -21.476 1.00 98.56 97 MET A C 1
ATOM 739 O O . MET A 1 97 ? -1.276 -18.399 -21.963 1.00 98.56 97 MET A O 1
ATOM 743 N N . GLU A 1 98 ? -2.599 -20.076 -21.293 1.00 97.94 98 GLU A N 1
ATOM 744 C CA . GLU A 1 98 ? -1.674 -21.138 -21.712 1.00 97.94 98 GLU A CA 1
ATOM 745 C C . GLU A 1 98 ? -1.379 -21.050 -23.211 1.00 97.94 98 GLU A C 1
ATOM 747 O O . GLU A 1 98 ? -0.214 -20.957 -23.589 1.00 97.94 98 GLU A O 1
ATOM 752 N N . LYS A 1 99 ? -2.416 -20.931 -24.052 1.00 98.25 99 LYS A N 1
ATOM 753 C CA . LYS A 1 99 ? -2.237 -20.715 -25.496 1.00 98.25 99 LYS A CA 1
ATOM 754 C C . LYS A 1 99 ? -1.427 -19.455 -25.816 1.00 98.25 99 LYS A C 1
ATOM 756 O O . LYS A 1 99 ? -0.579 -19.485 -26.701 1.00 98.25 99 LYS A O 1
ATOM 761 N N . ALA A 1 100 ? -1.671 -18.351 -25.107 1.00 98.62 100 ALA A N 1
ATOM 762 C CA . ALA A 1 100 ? -0.921 -17.112 -25.303 1.00 98.62 100 ALA A CA 1
ATOM 763 C C . ALA A 1 100 ? 0.569 -17.280 -24.957 1.00 98.62 100 ALA A C 1
ATOM 765 O O . ALA A 1 100 ? 1.437 -16.853 -25.717 1.00 98.62 100 ALA A O 1
ATOM 766 N N . LEU A 1 101 ? 0.876 -17.937 -23.836 1.00 98.44 101 LEU A N 1
ATOM 767 C CA . LEU A 1 101 ? 2.247 -18.229 -23.419 1.00 98.44 101 LEU A CA 1
ATOM 768 C C . LEU A 1 101 ? 2.935 -19.194 -24.395 1.00 98.44 101 LEU A C 1
ATOM 770 O O . LEU A 1 101 ? 4.092 -18.969 -24.743 1.00 98.44 101 LEU A O 1
ATOM 774 N N . ASP A 1 102 ? 2.226 -20.203 -24.902 1.00 97.81 102 ASP A N 1
ATOM 775 C CA . ASP A 1 102 ? 2.737 -21.112 -25.934 1.00 97.81 102 ASP A CA 1
ATOM 776 C C . ASP A 1 102 ? 3.036 -20.364 -27.243 1.00 97.81 102 ASP A C 1
ATOM 778 O O . ASP A 1 102 ? 4.115 -20.530 -27.821 1.00 97.81 102 ASP A O 1
ATOM 782 N N . ALA A 1 103 ? 2.146 -19.460 -27.668 1.00 97.81 103 ALA A N 1
ATOM 783 C CA . ALA A 1 103 ? 2.365 -18.594 -28.826 1.00 97.81 103 ALA A CA 1
ATOM 784 C C . ALA A 1 103 ? 3.619 -17.712 -28.656 1.00 97.81 103 ALA A C 1
ATOM 786 O O . ALA A 1 103 ? 4.408 -17.555 -29.592 1.00 97.81 103 ALA A O 1
ATOM 787 N N . LEU A 1 104 ? 3.872 -17.185 -27.450 1.00 97.50 104 LEU A N 1
ATOM 788 C CA . LEU A 1 104 ? 5.089 -16.415 -27.154 1.00 97.50 104 LEU A CA 1
ATOM 789 C C . LEU A 1 104 ? 6.371 -17.242 -27.248 1.00 97.50 104 LEU A C 1
ATOM 791 O O . LEU A 1 104 ? 7.411 -16.710 -27.658 1.00 97.50 104 LEU A O 1
ATOM 795 N N . MET A 1 105 ? 6.311 -18.520 -26.875 1.00 97.25 105 MET A N 1
ATOM 796 C CA . MET A 1 105 ? 7.462 -19.423 -26.911 1.00 97.25 105 MET A CA 1
ATOM 797 C C . MET A 1 105 ? 7.894 -19.768 -28.339 1.00 97.25 105 MET A C 1
ATOM 799 O O . MET A 1 105 ? 9.084 -19.972 -28.577 1.00 97.25 105 MET A O 1
ATOM 803 N N . VAL A 1 106 ? 6.960 -19.788 -29.294 1.00 95.06 106 VAL A N 1
ATOM 804 C CA . VAL A 1 106 ? 7.251 -20.085 -30.709 1.00 95.06 106 VAL A CA 1
ATOM 805 C C . VAL A 1 106 ? 7.450 -18.836 -31.574 1.00 95.06 106 VAL A C 1
ATOM 807 O O . VAL A 1 106 ? 7.936 -18.944 -32.699 1.00 95.06 106 VAL A O 1
ATOM 810 N N . ALA A 1 107 ? 7.118 -17.645 -31.064 1.00 93.25 107 ALA A N 1
ATOM 811 C CA . ALA A 1 107 ? 7.259 -16.390 -31.797 1.00 93.25 107 ALA A CA 1
ATOM 812 C C . ALA A 1 107 ? 8.730 -16.059 -32.128 1.00 93.25 107 ALA A C 1
ATOM 814 O O . ALA A 1 107 ? 9.573 -15.867 -31.240 1.00 93.25 107 ALA A O 1
ATOM 815 N N . ASP A 1 108 ? 9.028 -15.913 -33.421 1.00 91.38 108 ASP A N 1
ATOM 816 C CA . ASP A 1 108 ? 10.343 -15.500 -33.922 1.00 91.38 108 ASP A CA 1
ATOM 817 C C . ASP A 1 108 ? 10.498 -13.970 -33.894 1.00 91.38 108 ASP A C 1
ATOM 819 O O . ASP A 1 108 ? 10.447 -13.277 -34.912 1.00 91.38 108 ASP A O 1
ATOM 823 N N . MET A 1 109 ? 10.640 -13.442 -32.680 1.00 92.19 109 MET A N 1
ATOM 824 C CA . MET A 1 109 ? 10.848 -12.019 -32.418 1.00 92.19 109 MET A CA 1
ATOM 825 C C . MET A 1 109 ? 12.209 -11.568 -32.960 1.00 92.19 109 MET A C 1
ATOM 827 O O . MET A 1 109 ? 13.217 -12.245 -32.754 1.00 92.19 109 MET A O 1
ATOM 831 N N . LYS A 1 110 ? 12.233 -10.427 -33.659 1.00 89.00 110 LYS A N 1
ATOM 832 C CA . LYS A 1 110 ? 13.453 -9.861 -34.266 1.00 89.00 110 LYS A CA 1
ATOM 833 C C . LYS A 1 110 ? 13.863 -8.514 -33.691 1.00 89.00 110 LYS A C 1
ATOM 835 O O . LYS A 1 110 ? 14.981 -8.073 -33.951 1.00 89.00 110 LYS A O 1
ATOM 840 N N . ASP A 1 111 ? 12.973 -7.852 -32.958 1.00 91.00 111 ASP A N 1
ATOM 841 C CA . ASP A 1 111 ? 13.210 -6.519 -32.426 1.00 91.00 111 ASP A CA 1
ATOM 842 C C . ASP A 1 111 ? 13.271 -6.491 -30.896 1.00 91.00 111 ASP A C 1
ATOM 844 O O . ASP A 1 111 ? 12.652 -7.297 -30.197 1.00 91.00 111 ASP A O 1
ATOM 848 N N . SER A 1 112 ? 14.046 -5.542 -30.376 1.00 92.88 112 SER A N 1
ATOM 849 C CA . SER A 1 112 ? 14.351 -5.398 -28.952 1.00 92.88 112 SER A CA 1
ATOM 850 C C . SER A 1 112 ? 13.111 -5.162 -28.095 1.00 92.88 112 SER A C 1
ATOM 852 O O . SER A 1 112 ? 13.051 -5.674 -26.982 1.00 92.88 112 SER A O 1
ATOM 854 N N . ILE A 1 113 ? 12.103 -4.447 -28.604 1.00 93.81 113 ILE A N 1
ATOM 855 C CA . ILE A 1 113 ? 10.859 -4.188 -27.866 1.00 93.81 113 ILE A CA 1
ATOM 856 C C . ILE A 1 113 ? 10.078 -5.489 -27.677 1.00 93.81 113 ILE A C 1
ATOM 858 O O . ILE A 1 113 ? 9.641 -5.782 -26.561 1.00 93.81 113 ILE A O 1
ATOM 862 N N . SER A 1 114 ? 9.944 -6.296 -28.731 1.00 95.06 114 SER A N 1
ATOM 863 C CA . SER A 1 114 ? 9.290 -7.606 -28.648 1.00 95.06 114 SER A CA 1
ATOM 864 C C . SER A 1 114 ? 10.022 -8.537 -27.675 1.00 95.06 114 SER A C 1
ATOM 866 O O . SER A 1 114 ? 9.390 -9.071 -26.763 1.00 95.06 114 SER A O 1
ATOM 868 N N . HIS A 1 115 ? 11.356 -8.648 -27.776 1.00 97.06 115 HIS A N 1
ATOM 869 C CA . HIS A 1 115 ? 12.166 -9.432 -26.831 1.00 97.06 115 HIS A CA 1
ATOM 870 C C . HIS A 1 115 ? 12.002 -8.956 -25.383 1.00 97.06 115 HIS A C 1
ATOM 872 O O . HIS A 1 115 ? 11.780 -9.765 -24.484 1.00 97.06 115 HIS A O 1
ATOM 878 N N . ALA A 1 116 ? 12.070 -7.643 -25.154 1.00 97.81 116 ALA A N 1
ATOM 879 C CA . ALA A 1 116 ? 11.882 -7.050 -23.837 1.00 97.81 116 ALA A CA 1
ATOM 880 C C . ALA A 1 116 ? 10.494 -7.355 -23.265 1.00 97.81 116 ALA A C 1
ATOM 882 O O . ALA A 1 116 ? 10.368 -7.758 -22.111 1.00 97.81 116 ALA A O 1
ATOM 883 N N . THR A 1 117 ? 9.447 -7.219 -24.077 1.00 97.94 117 THR A N 1
ATOM 884 C CA . THR A 1 117 ? 8.068 -7.442 -23.633 1.00 97.94 117 THR A CA 1
ATOM 885 C C . THR A 1 117 ? 7.793 -8.918 -23.360 1.00 97.94 117 THR A C 1
ATOM 887 O O . THR A 1 117 ? 7.149 -9.234 -22.359 1.00 97.94 117 THR A O 1
ATOM 890 N N . ARG A 1 118 ? 8.342 -9.838 -24.170 1.00 98.31 118 ARG A N 1
ATOM 891 C CA . ARG A 1 118 ? 8.280 -11.278 -23.877 1.00 98.31 118 ARG A CA 1
ATOM 892 C C . ARG A 1 118 ? 9.009 -11.621 -22.586 1.00 98.31 118 ARG A C 1
ATOM 894 O O . ARG A 1 118 ? 8.447 -12.344 -21.768 1.00 98.31 118 ARG A O 1
ATOM 901 N N . ALA A 1 119 ? 10.205 -11.075 -22.368 1.00 98.44 119 ALA A N 1
ATOM 902 C CA . ALA A 1 119 ? 10.937 -11.280 -21.123 1.00 98.44 119 ALA A CA 1
ATOM 903 C C . ALA A 1 119 ? 10.117 -10.808 -19.911 1.00 98.44 119 ALA A C 1
ATOM 905 O O . ALA A 1 119 ? 10.000 -11.549 -18.942 1.00 98.44 119 ALA A O 1
ATOM 906 N N . MET A 1 120 ? 9.476 -9.634 -19.977 1.00 98.31 120 MET A N 1
ATOM 907 C CA . MET A 1 120 ? 8.594 -9.153 -18.903 1.00 98.31 120 MET A CA 1
ATOM 908 C C . MET A 1 120 ? 7.404 -10.098 -18.658 1.00 98.31 120 MET A C 1
ATOM 910 O O . MET A 1 120 ? 7.153 -10.474 -17.513 1.00 98.31 120 MET A O 1
ATOM 914 N N . ALA A 1 121 ? 6.701 -10.525 -19.715 1.00 98.44 121 ALA A N 1
ATOM 915 C CA . ALA A 1 121 ? 5.553 -11.431 -19.606 1.00 98.44 121 ALA A CA 1
ATOM 916 C C . ALA A 1 121 ? 5.939 -12.797 -19.011 1.00 98.44 121 ALA A C 1
ATOM 918 O O . ALA A 1 121 ? 5.288 -13.284 -18.085 1.00 98.44 121 ALA A O 1
ATOM 919 N N . LEU A 1 122 ? 7.030 -13.396 -19.500 1.00 98.44 122 LEU A N 1
ATOM 920 C CA . LEU A 1 122 ? 7.520 -14.681 -19.005 1.00 98.44 122 LEU A CA 1
ATOM 921 C C . LEU A 1 122 ? 8.066 -14.573 -17.581 1.00 98.44 122 LEU A C 1
ATOM 923 O O . LEU A 1 122 ? 7.826 -15.480 -16.794 1.00 98.44 122 LEU A O 1
ATOM 927 N N . CYS A 1 123 ? 8.734 -13.478 -17.208 1.00 97.06 123 CYS A N 1
ATOM 928 C CA . CYS A 1 123 ? 9.144 -13.232 -15.822 1.00 97.06 123 CYS A CA 1
ATOM 929 C C . CYS A 1 123 ? 7.931 -13.181 -14.888 1.00 97.06 123 CYS A C 1
ATOM 931 O O . CYS A 1 123 ? 7.947 -13.814 -13.831 1.00 97.06 123 CYS A O 1
ATOM 933 N N . GLN A 1 124 ? 6.854 -12.498 -15.292 1.00 95.38 124 GLN A N 1
ATOM 934 C CA . GLN A 1 124 ? 5.617 -12.468 -14.516 1.00 95.38 124 GLN A CA 1
ATOM 935 C C . GLN A 1 124 ? 4.989 -13.863 -14.377 1.00 95.38 124 GLN A C 1
ATOM 937 O O . GLN A 1 124 ? 4.617 -14.256 -13.272 1.00 95.38 124 GLN A O 1
ATOM 942 N N . ALA A 1 125 ? 4.922 -14.642 -15.459 1.00 96.31 125 ALA A N 1
ATOM 943 C CA . ALA A 1 125 ? 4.449 -16.025 -15.400 1.00 96.31 125 ALA A CA 1
ATOM 944 C C . ALA A 1 125 ? 5.345 -16.898 -14.496 1.00 96.31 125 ALA A C 1
ATOM 946 O O . ALA A 1 125 ? 4.839 -17.633 -13.643 1.00 96.31 125 ALA A O 1
ATOM 947 N N . TYR A 1 126 ? 6.668 -16.752 -14.617 1.00 95.06 126 TYR A N 1
ATOM 948 C CA . TYR A 1 126 ? 7.678 -17.520 -13.888 1.00 95.06 126 TYR A CA 1
ATOM 949 C C . TYR A 1 126 ? 7.608 -17.313 -12.371 1.00 95.06 126 TYR A C 1
ATOM 951 O O . TYR A 1 126 ? 7.826 -18.258 -11.614 1.00 95.06 126 TYR A O 1
ATOM 959 N N . ARG A 1 127 ? 7.245 -16.104 -11.912 1.00 90.69 127 ARG A N 1
ATOM 960 C CA . ARG A 1 127 ? 7.001 -15.823 -10.485 1.00 90.69 127 ARG A CA 1
ATOM 961 C C . ARG A 1 127 ? 5.899 -16.699 -9.888 1.00 90.69 127 ARG A C 1
ATOM 963 O O . ARG A 1 127 ? 5.933 -16.968 -8.696 1.00 90.69 127 ARG A O 1
ATOM 970 N N . THR A 1 128 ? 4.941 -17.143 -10.704 1.00 88.50 128 THR A N 1
ATOM 971 C CA . THR A 1 128 ? 3.830 -17.998 -10.255 1.00 88.50 128 THR A CA 1
ATOM 972 C C . THR A 1 128 ? 4.095 -19.483 -10.491 1.00 88.50 128 THR A C 1
ATOM 974 O O . THR A 1 128 ? 3.740 -20.311 -9.656 1.00 88.50 128 THR A O 1
ATOM 977 N N . VAL A 1 129 ? 4.710 -19.835 -11.626 1.00 92.69 129 VAL A N 1
ATOM 978 C CA . VAL A 1 129 ? 4.994 -21.218 -12.025 1.00 92.69 129 VAL A CA 1
ATOM 979 C C . VAL A 1 129 ? 6.367 -21.274 -12.686 1.00 92.69 129 VAL A C 1
ATOM 981 O O . VAL A 1 129 ? 6.580 -20.724 -13.763 1.00 92.69 129 VAL A O 1
ATOM 984 N N . GLN A 1 130 ? 7.301 -21.986 -12.063 1.00 92.12 130 GLN A N 1
ATOM 985 C CA . GLN A 1 130 ? 8.688 -22.062 -12.518 1.00 92.12 130 GLN A CA 1
ATOM 986 C C . GLN A 1 130 ? 8.876 -23.155 -13.581 1.00 92.12 130 GLN A C 1
ATOM 988 O O . GLN A 1 130 ? 9.235 -24.288 -13.261 1.00 92.12 130 GLN A O 1
ATOM 993 N N . ARG A 1 131 ? 8.625 -22.830 -14.857 1.00 93.81 131 ARG A N 1
ATOM 994 C CA . ARG A 1 131 ? 8.878 -23.742 -15.989 1.00 93.81 131 ARG A CA 1
ATOM 995 C C . ARG A 1 131 ? 10.280 -23.549 -16.577 1.00 93.81 131 ARG A C 1
ATOM 997 O O . ARG A 1 131 ? 10.735 -22.417 -16.762 1.00 93.81 131 ARG A O 1
ATOM 1004 N N . LYS A 1 132 ? 10.966 -24.648 -16.909 1.00 93.00 132 LYS A N 1
ATOM 1005 C CA . LYS A 1 132 ? 12.362 -24.624 -17.390 1.00 93.00 132 LYS A CA 1
ATOM 1006 C C . LYS A 1 132 ? 12.492 -24.010 -18.784 1.00 93.00 132 LYS A C 1
ATOM 1008 O O . LYS A 1 132 ? 13.467 -23.316 -19.079 1.00 93.00 132 LYS A O 1
ATOM 1013 N N . GLU A 1 133 ? 11.503 -24.241 -19.636 1.00 94.81 133 GLU A N 1
ATOM 1014 C CA . GLU A 1 133 ? 11.402 -23.647 -20.963 1.00 94.81 133 GLU A CA 1
ATOM 1015 C C . GLU A 1 133 ? 11.300 -22.117 -20.887 1.00 94.81 133 GLU A C 1
ATOM 1017 O O . GLU A 1 133 ? 12.028 -21.425 -21.599 1.00 94.81 133 GLU A O 1
ATOM 1022 N N . TRP A 1 134 ? 10.498 -21.580 -19.959 1.00 96.25 134 TRP A N 1
ATOM 1023 C CA . TRP A 1 134 ? 10.388 -20.137 -19.734 1.00 96.25 134 TRP A CA 1
ATOM 1024 C C . TRP A 1 134 ? 11.683 -19.559 -19.182 1.00 96.25 134 TRP A C 1
ATOM 1026 O O . TRP A 1 134 ? 12.143 -18.541 -19.683 1.00 96.25 134 TRP A O 1
ATOM 1036 N N . GLU A 1 135 ? 12.319 -20.230 -18.215 1.00 96.00 135 GLU A N 1
ATOM 1037 C CA . GLU A 1 135 ? 13.641 -19.830 -17.717 1.00 96.00 135 GLU A CA 1
ATOM 1038 C C . GLU A 1 135 ? 14.653 -19.696 -18.865 1.00 96.00 135 GLU A C 1
ATOM 1040 O O . GLU A 1 135 ? 15.361 -18.693 -18.974 1.00 96.00 135 GLU A O 1
ATOM 1045 N N . THR A 1 136 ? 14.702 -20.698 -19.744 1.00 96.06 136 THR A N 1
ATOM 1046 C CA . THR A 1 136 ? 15.628 -20.718 -20.881 1.00 96.06 136 THR A CA 1
ATOM 1047 C C . THR A 1 136 ? 15.328 -19.585 -21.860 1.00 96.06 136 THR A C 1
ATOM 1049 O O . THR A 1 136 ? 16.250 -18.912 -22.327 1.00 96.06 136 THR A O 1
ATOM 1052 N N . GLN A 1 137 ? 14.048 -19.340 -22.143 1.00 97.44 137 GLN A N 1
ATOM 1053 C CA . GLN A 1 137 ? 13.615 -18.290 -23.057 1.00 97.44 137 GLN A CA 1
ATOM 1054 C C . GLN A 1 137 ? 13.841 -16.881 -22.486 1.00 97.44 137 GLN A C 1
ATOM 1056 O O . GLN A 1 137 ? 14.312 -16.012 -23.217 1.00 97.44 137 GLN A O 1
ATOM 1061 N N . ILE A 1 138 ? 13.625 -16.669 -21.184 1.00 97.69 138 ILE A N 1
ATOM 1062 C CA . ILE A 1 138 ? 13.962 -15.416 -20.490 1.00 97.69 138 ILE A CA 1
ATOM 1063 C C . ILE A 1 138 ? 15.455 -15.118 -20.655 1.00 97.69 138 ILE A C 1
ATOM 1065 O O . ILE A 1 138 ? 15.822 -14.031 -21.093 1.00 97.69 138 ILE A O 1
ATOM 1069 N N . VAL A 1 139 ? 16.334 -16.089 -20.377 1.00 97.31 139 VAL A N 1
ATOM 1070 C CA . VAL A 1 139 ? 17.787 -15.888 -20.527 1.00 97.31 139 VAL A CA 1
ATOM 1071 C C . VAL A 1 139 ? 18.174 -15.617 -21.979 1.00 97.31 139 VAL A C 1
ATOM 1073 O O . VAL A 1 139 ? 19.044 -14.784 -22.227 1.00 97.31 139 VAL A O 1
ATOM 1076 N N . LYS A 1 140 ? 17.518 -16.269 -22.943 1.00 96.56 140 LYS A N 1
ATOM 1077 C CA . LYS A 1 140 ? 17.728 -16.012 -24.372 1.00 96.56 140 LYS A CA 1
ATOM 1078 C C . LYS A 1 140 ? 17.364 -14.578 -24.752 1.00 96.56 140 LYS A C 1
ATOM 1080 O O . LYS A 1 140 ? 18.150 -13.922 -25.430 1.00 96.56 140 LYS A O 1
ATOM 1085 N N . ASP A 1 141 ? 16.217 -14.077 -24.301 1.00 97.50 141 ASP A N 1
ATOM 1086 C CA . ASP A 1 141 ? 15.795 -12.698 -24.568 1.00 97.50 141 ASP A CA 1
ATOM 1087 C C . ASP A 1 141 ? 16.726 -11.681 -23.891 1.00 97.50 141 ASP A C 1
ATOM 1089 O O . ASP A 1 141 ? 17.146 -10.713 -24.522 1.00 97.50 141 ASP A O 1
ATOM 1093 N N . LEU A 1 142 ? 17.139 -11.931 -22.645 1.00 96.94 142 LEU A N 1
ATOM 1094 C CA . LEU A 1 142 ? 18.096 -11.075 -21.936 1.00 96.94 142 LEU A CA 1
ATOM 1095 C C . LEU A 1 142 ? 19.486 -11.076 -22.588 1.00 96.94 142 LEU A C 1
ATOM 1097 O O . LEU A 1 142 ? 20.144 -10.038 -22.624 1.00 96.94 142 LEU A O 1
ATOM 1101 N N . ASP A 1 143 ? 19.935 -12.201 -23.143 1.00 95.81 143 ASP A N 1
ATOM 1102 C CA . ASP A 1 143 ? 21.175 -12.271 -23.921 1.00 95.81 143 ASP A CA 1
ATOM 1103 C C . ASP A 1 143 ? 21.081 -11.422 -25.196 1.00 95.81 143 ASP A C 1
ATOM 1105 O O . ASP A 1 143 ? 21.981 -10.628 -25.458 1.00 95.81 143 ASP A O 1
ATOM 1109 N N . VAL A 1 144 ? 19.962 -11.463 -25.931 1.00 94.69 144 VAL A N 1
ATOM 1110 C CA . VAL A 1 144 ? 19.741 -10.541 -27.065 1.00 94.69 144 VAL A CA 1
ATOM 1111 C C . VAL A 1 144 ? 19.787 -9.076 -26.617 1.00 94.69 144 VAL A C 1
ATOM 1113 O O . VAL A 1 144 ? 20.414 -8.249 -27.278 1.00 94.69 144 VAL A O 1
ATOM 1116 N N . LEU A 1 145 ? 19.160 -8.747 -25.487 1.00 95.88 145 LEU A N 1
ATOM 1117 C CA . LEU A 1 145 ? 19.076 -7.372 -24.990 1.00 95.88 145 LEU A CA 1
ATOM 1118 C C . LEU A 1 145 ? 20.398 -6.846 -24.423 1.00 95.88 145 LEU A C 1
ATOM 1120 O O . LEU A 1 145 ? 20.621 -5.640 -24.434 1.00 95.88 145 LEU A O 1
ATOM 1124 N N . THR A 1 146 ? 21.275 -7.705 -23.913 1.00 95.56 146 THR A N 1
ATOM 1125 C CA . THR A 1 146 ? 22.511 -7.270 -23.240 1.00 95.56 146 THR A CA 1
ATOM 1126 C C . THR A 1 146 ? 23.756 -7.430 -24.106 1.00 95.56 146 THR A C 1
ATOM 1128 O O . THR A 1 146 ? 24.766 -6.762 -23.860 1.00 95.56 146 THR A O 1
ATOM 1131 N N . ARG A 1 147 ? 23.706 -8.252 -25.160 1.00 90.81 147 ARG A N 1
ATOM 1132 C CA . ARG A 1 147 ? 24.836 -8.475 -26.067 1.00 90.81 147 ARG A CA 1
ATOM 1133 C C . ARG A 1 147 ? 25.185 -7.199 -26.837 1.00 90.81 147 ARG A C 1
ATOM 1135 O O . ARG A 1 147 ? 24.444 -6.754 -27.702 1.00 90.81 147 ARG A O 1
ATOM 1142 N N . GLY A 1 148 ? 26.347 -6.621 -26.531 1.00 91.19 148 GLY A N 1
ATOM 1143 C CA . GLY A 1 148 ? 26.827 -5.368 -27.133 1.00 91.19 148 GLY A CA 1
ATOM 1144 C C . GLY A 1 148 ? 26.436 -4.107 -26.357 1.00 91.19 148 GLY A C 1
ATOM 1145 O O . GLY A 1 148 ? 27.032 -3.052 -26.568 1.00 91.19 148 GLY A O 1
ATOM 1146 N N . LEU A 1 149 ? 25.532 -4.211 -25.380 1.00 94.12 149 LEU A N 1
ATOM 1147 C CA . LEU A 1 149 ? 25.133 -3.090 -24.529 1.00 94.12 149 LEU A CA 1
ATOM 1148 C C . LEU A 1 149 ? 26.311 -2.365 -23.839 1.00 94.12 149 LEU A C 1
ATOM 1150 O O . LEU A 1 149 ? 26.282 -1.131 -23.831 1.00 94.12 149 LEU A O 1
ATOM 1154 N N . PRO A 1 150 ? 27.399 -3.042 -23.396 1.00 94.62 150 PRO A N 1
ATOM 1155 C CA . PRO A 1 150 ? 28.577 -2.370 -22.835 1.00 94.62 150 PRO A CA 1
ATOM 1156 C C . PRO A 1 150 ? 29.287 -1.384 -23.771 1.00 94.62 150 PRO A C 1
ATOM 1158 O O . PRO A 1 150 ? 30.098 -0.595 -23.299 1.00 94.62 150 PRO A O 1
ATOM 1161 N N . ALA A 1 151 ? 29.039 -1.446 -25.084 1.00 93.06 151 ALA A N 1
ATOM 1162 C CA . ALA A 1 151 ? 29.600 -0.520 -26.071 1.00 93.06 151 ALA A CA 1
ATOM 1163 C C . ALA A 1 151 ? 28.612 0.585 -26.493 1.00 93.06 151 ALA A C 1
ATOM 1165 O O . ALA A 1 151 ? 29.013 1.569 -27.118 1.00 93.06 151 ALA A O 1
ATOM 1166 N N . HIS A 1 152 ? 27.327 0.432 -26.164 1.00 91.81 152 HIS A N 1
ATOM 1167 C CA . HIS A 1 152 ? 26.239 1.233 -26.726 1.00 91.81 152 HIS A CA 1
ATOM 1168 C C . HIS A 1 152 ? 25.458 2.019 -25.662 1.00 91.81 152 HIS A C 1
ATOM 1170 O O . HIS A 1 152 ? 25.229 3.219 -25.833 1.00 91.81 152 HIS A O 1
ATOM 1176 N N . GLY A 1 153 ? 25.092 1.370 -24.552 1.00 91.06 153 GLY A N 1
ATOM 1177 C CA . GLY A 1 153 ? 24.342 1.965 -23.437 1.00 91.06 153 GLY A CA 1
ATOM 1178 C C . GLY A 1 153 ? 22.875 2.295 -23.714 1.00 91.06 153 GLY A C 1
ATOM 1179 O O . GLY A 1 153 ? 22.207 2.827 -22.839 1.00 91.06 153 GLY A O 1
ATOM 1180 N N . ALA A 1 154 ? 22.370 2.019 -24.910 1.00 93.38 154 ALA A N 1
ATOM 1181 C CA . ALA A 1 154 ? 20.988 2.255 -25.299 1.00 93.38 154 ALA A CA 1
ATOM 1182 C C . ALA A 1 154 ? 20.536 1.158 -26.269 1.00 93.38 154 ALA A C 1
ATOM 1184 O O . ALA A 1 154 ? 21.346 0.336 -26.706 1.00 93.38 154 ALA A O 1
ATOM 1185 N N . TRP A 1 155 ? 19.246 1.147 -26.597 1.00 94.00 155 TRP A N 1
ATOM 1186 C CA . TRP A 1 155 ? 18.639 0.202 -27.526 1.00 94.00 155 TRP A CA 1
ATOM 1187 C C . TRP A 1 155 ? 17.941 0.944 -28.655 1.00 94.00 155 TRP A C 1
ATOM 1189 O O . TRP A 1 155 ? 17.257 1.941 -28.430 1.00 94.00 155 TRP A O 1
ATOM 1199 N N . ASP A 1 156 ? 18.082 0.419 -29.865 1.00 91.75 156 ASP A N 1
ATOM 1200 C CA . ASP A 1 156 ? 17.166 0.672 -30.969 1.00 91.75 156 ASP A CA 1
ATOM 1201 C C . ASP A 1 156 ? 16.356 -0.596 -31.263 1.00 91.75 156 ASP A C 1
ATOM 1203 O O . ASP A 1 156 ? 16.512 -1.624 -30.599 1.00 91.75 156 ASP A O 1
ATOM 1207 N N . TYR A 1 157 ? 15.501 -0.566 -32.281 1.00 87.31 157 TYR A N 1
ATOM 1208 C CA . TYR A 1 157 ? 14.663 -1.705 -32.640 1.00 87.31 157 TYR A CA 1
ATOM 1209 C C . TYR A 1 157 ? 15.461 -2.976 -32.944 1.00 87.31 157 TYR A C 1
ATOM 1211 O O . TYR A 1 157 ? 15.012 -4.052 -32.584 1.00 87.31 157 TYR A O 1
ATOM 1219 N N . LYS A 1 158 ? 16.658 -2.893 -33.534 1.00 87.31 158 LYS A N 1
ATOM 1220 C CA . LYS A 1 158 ? 17.468 -4.085 -33.860 1.00 87.31 158 LYS A CA 1
ATOM 1221 C C . LYS A 1 158 ? 18.302 -4.632 -32.692 1.00 87.31 158 LYS A C 1
ATOM 1223 O O . LYS A 1 158 ? 18.994 -5.630 -32.873 1.00 87.31 158 LYS A O 1
ATOM 1228 N N . GLY A 1 159 ? 18.255 -4.001 -31.518 1.00 88.19 159 GLY A N 1
ATOM 1229 C CA . GLY A 1 159 ? 19.074 -4.368 -30.359 1.00 88.19 159 GLY A CA 1
ATOM 1230 C C . GLY A 1 159 ? 19.872 -3.185 -29.806 1.00 88.19 159 GLY A C 1
ATOM 1231 O O . GLY A 1 159 ? 19.536 -2.034 -30.095 1.00 88.19 159 GLY A O 1
ATOM 1232 N N . PRO A 1 160 ? 20.905 -3.444 -28.985 1.00 92.06 160 PRO A N 1
ATOM 1233 C CA . PRO A 1 160 ? 21.755 -2.395 -28.435 1.00 92.06 160 PRO A CA 1
ATOM 1234 C C . PRO A 1 160 ? 22.386 -1.511 -29.519 1.00 92.06 160 PRO A C 1
ATOM 1236 O O . PRO A 1 160 ? 23.015 -2.017 -30.444 1.00 92.06 160 PRO A O 1
ATOM 1239 N N . ASP A 1 161 ? 22.235 -0.193 -29.389 1.00 90.56 161 ASP A N 1
ATOM 1240 C CA . ASP A 1 161 ? 22.722 0.801 -30.349 1.00 90.56 161 ASP A CA 1
ATOM 1241 C C . ASP A 1 161 ? 23.059 2.120 -29.634 1.00 90.56 161 ASP A C 1
ATOM 1243 O O . ASP A 1 161 ? 22.334 2.570 -28.745 1.00 90.56 161 ASP A O 1
ATOM 1247 N N . ARG A 1 162 ? 24.176 2.758 -30.006 1.00 85.50 162 ARG A N 1
ATOM 1248 C CA . ARG A 1 162 ? 24.649 3.998 -29.360 1.00 85.50 162 ARG A CA 1
ATOM 1249 C C . ARG A 1 162 ? 23.719 5.194 -29.613 1.00 85.50 162 ARG A C 1
ATOM 1251 O O . ARG A 1 162 ? 23.631 6.079 -28.762 1.00 85.50 162 ARG A O 1
ATOM 1258 N N . ASN A 1 163 ? 23.048 5.208 -30.757 1.00 85.12 163 ASN A N 1
ATOM 1259 C CA . ASN A 1 163 ? 22.098 6.219 -31.213 1.00 85.12 163 ASN A CA 1
ATOM 1260 C C . ASN A 1 163 ? 20.643 5.725 -31.108 1.00 85.12 163 ASN A C 1
ATOM 1262 O O . ASN A 1 163 ? 19.745 6.352 -31.668 1.00 85.12 163 ASN A O 1
ATOM 1266 N N . GLY A 1 164 ? 20.400 4.612 -30.406 1.00 85.62 164 GLY A N 1
ATOM 1267 C CA . GLY A 1 164 ? 19.075 4.006 -30.315 1.00 85.62 164 GLY A CA 1
ATOM 1268 C C . GLY A 1 164 ? 18.030 4.900 -29.651 1.00 85.62 164 GLY A C 1
ATOM 1269 O O . GLY A 1 164 ? 18.371 5.825 -28.917 1.00 85.62 164 GLY A O 1
ATOM 1270 N N . ASN A 1 165 ? 16.749 4.636 -29.903 1.00 91.25 165 ASN A N 1
ATOM 1271 C CA . ASN A 1 165 ? 15.642 5.496 -29.482 1.00 91.25 165 ASN A CA 1
ATOM 1272 C C . ASN A 1 165 ? 15.227 5.300 -28.004 1.00 91.25 165 ASN A C 1
ATOM 1274 O O . ASN A 1 165 ? 15.563 4.301 -27.361 1.00 91.25 165 ASN A O 1
ATOM 1278 N N . ASN A 1 166 ? 14.493 6.265 -27.444 1.00 93.56 166 ASN A N 1
ATOM 1279 C CA . ASN A 1 166 ? 14.160 6.271 -26.014 1.00 93.56 166 ASN A CA 1
ATOM 1280 C C . ASN A 1 166 ? 13.083 5.245 -25.639 1.00 93.56 166 ASN A C 1
ATOM 1282 O O . ASN A 1 166 ? 13.130 4.705 -24.537 1.00 93.56 166 ASN A O 1
ATOM 1286 N N . MET A 1 167 ? 12.170 4.911 -26.554 1.00 92.81 167 MET A N 1
ATOM 1287 C CA . MET A 1 167 ? 11.152 3.884 -26.317 1.00 92.81 167 MET A CA 1
ATOM 1288 C C . MET A 1 167 ? 11.794 2.497 -26.195 1.00 92.81 167 MET A C 1
ATOM 1290 O O . MET A 1 167 ? 11.640 1.837 -25.170 1.00 92.81 167 MET A O 1
ATOM 1294 N N . ALA A 1 168 ? 12.576 2.072 -27.191 1.00 93.56 168 ALA A N 1
ATOM 1295 C CA . ALA A 1 168 ? 13.280 0.789 -27.150 1.00 93.56 168 ALA A CA 1
ATOM 1296 C C . ALA A 1 168 ? 14.220 0.700 -25.939 1.00 93.56 168 ALA A C 1
ATOM 1298 O O . ALA A 1 168 ? 14.268 -0.330 -25.266 1.00 93.56 168 ALA A O 1
ATOM 1299 N N . SER A 1 169 ? 14.901 1.802 -25.611 1.00 95.38 169 SER A N 1
ATOM 1300 C CA . SER A 1 169 ? 15.770 1.869 -24.434 1.00 95.38 169 SER A CA 1
ATOM 1301 C C . SER A 1 169 ? 15.006 1.723 -23.119 1.00 95.38 169 SER A C 1
ATOM 1303 O O . SER A 1 169 ? 15.485 1.044 -22.211 1.00 95.38 169 SER A O 1
ATOM 1305 N N . GLN A 1 170 ? 13.807 2.304 -23.013 1.00 95.56 170 GLN A N 1
ATOM 1306 C CA . GLN A 1 170 ? 12.963 2.124 -21.834 1.00 95.56 170 GLN A CA 1
ATOM 1307 C C . GLN A 1 170 ? 12.512 0.666 -21.700 1.00 95.56 170 GLN A C 1
ATOM 1309 O O . GLN A 1 170 ? 12.679 0.081 -20.634 1.00 95.56 170 GLN A O 1
ATOM 1314 N N . PHE A 1 171 ? 11.974 0.058 -22.762 1.00 96.12 171 PHE A N 1
ATOM 1315 C CA . PHE A 1 171 ? 11.518 -1.337 -22.718 1.00 96.12 171 PHE A CA 1
ATOM 1316 C C . PHE A 1 171 ? 12.660 -2.301 -22.378 1.00 96.12 171 PHE A C 1
ATOM 1318 O O . PHE A 1 171 ? 12.479 -3.172 -21.528 1.00 96.12 171 PHE A O 1
ATOM 1325 N N . GLY A 1 172 ? 13.846 -2.107 -22.966 1.00 95.81 172 GLY A N 1
ATOM 1326 C CA . GLY A 1 172 ? 15.042 -2.875 -22.619 1.00 95.81 172 GLY A CA 1
ATOM 1327 C C . GLY A 1 172 ? 15.366 -2.790 -21.126 1.00 95.81 172 GLY A C 1
ATOM 1328 O O . GLY A 1 172 ? 15.554 -3.816 -20.476 1.00 95.81 172 GLY A O 1
ATOM 1329 N N . LEU A 1 173 ? 15.342 -1.585 -20.551 1.00 95.44 173 LEU A N 1
ATOM 1330 C CA . LEU A 1 173 ? 15.597 -1.380 -19.125 1.00 95.44 173 LEU A CA 1
ATOM 1331 C C . LEU A 1 173 ? 14.510 -1.988 -18.222 1.00 95.44 173 LEU A C 1
ATOM 1333 O O . LEU A 1 173 ? 14.827 -2.562 -17.179 1.00 95.44 173 LEU A O 1
ATOM 1337 N N . LEU A 1 174 ? 13.239 -1.907 -18.624 1.00 95.62 174 LEU A N 1
ATOM 1338 C CA . LEU A 1 174 ? 12.122 -2.523 -17.902 1.00 95.62 174 LEU A CA 1
ATOM 1339 C C . LEU A 1 174 ? 12.224 -4.053 -17.889 1.00 95.62 174 LEU A C 1
ATOM 1341 O O . LEU A 1 174 ? 11.997 -4.659 -16.846 1.00 95.62 174 LEU A O 1
ATOM 1345 N N . ALA A 1 175 ? 12.630 -4.675 -18.997 1.00 96.75 175 ALA A N 1
ATOM 1346 C CA . ALA A 1 175 ? 12.856 -6.118 -19.048 1.00 96.75 175 ALA A CA 1
ATOM 1347 C C . ALA A 1 175 ? 13.948 -6.569 -18.069 1.00 96.75 175 ALA A C 1
ATOM 1349 O O . ALA A 1 175 ? 13.770 -7.561 -17.364 1.00 96.75 175 ALA A O 1
ATOM 1350 N N . LEU A 1 176 ? 15.046 -5.809 -17.975 1.00 94.12 176 LEU A N 1
ATOM 1351 C CA . LEU A 1 176 ? 16.113 -6.065 -17.002 1.00 94.12 176 LEU A CA 1
ATOM 1352 C C . LEU A 1 176 ? 15.605 -5.929 -15.559 1.00 94.12 176 LEU A C 1
ATOM 1354 O O . LEU A 1 176 ? 15.942 -6.744 -14.702 1.00 94.12 176 LEU A O 1
ATOM 1358 N N . TRP A 1 177 ? 14.766 -4.925 -15.295 1.00 92.00 177 TRP A N 1
ATOM 1359 C CA . TRP A 1 177 ? 14.161 -4.718 -13.981 1.00 92.00 177 TRP A CA 1
ATOM 1360 C C . TRP A 1 177 ? 13.220 -5.862 -13.575 1.00 92.00 177 TRP A C 1
ATOM 1362 O O . TRP A 1 177 ? 13.338 -6.391 -12.471 1.00 92.00 177 TRP A O 1
ATOM 1372 N N . GLU A 1 178 ? 12.301 -6.270 -14.455 1.00 91.94 178 GLU A N 1
ATOM 1373 C CA . GLU A 1 178 ? 11.357 -7.360 -14.168 1.00 91.94 178 GLU A CA 1
ATOM 1374 C C . GLU A 1 178 ? 12.069 -8.720 -14.041 1.00 91.94 178 GLU A C 1
ATOM 1376 O O . GLU A 1 178 ? 11.672 -9.543 -13.216 1.00 91.94 178 GLU A O 1
ATOM 1381 N N . ALA A 1 179 ? 13.161 -8.942 -14.783 1.00 93.69 179 ALA A N 1
ATOM 1382 C CA . ALA A 1 179 ? 14.002 -10.130 -14.632 1.00 93.69 179 ALA A CA 1
ATOM 1383 C C . ALA A 1 179 ? 14.589 -10.242 -13.217 1.00 93.69 179 ALA A C 1
ATOM 1385 O O . ALA A 1 179 ? 14.481 -11.293 -12.582 1.00 93.69 179 ALA A O 1
ATOM 1386 N N . GLU A 1 180 ? 15.132 -9.153 -12.670 1.00 89.44 180 GLU A N 1
ATOM 1387 C CA . GLU A 1 180 ? 15.633 -9.148 -11.293 1.00 89.44 180 GLU A CA 1
ATOM 1388 C C . GLU A 1 180 ? 14.516 -9.424 -10.274 1.00 89.44 180 GLU A C 1
ATOM 1390 O O . GLU A 1 180 ? 14.708 -10.211 -9.346 1.00 89.44 180 GLU A O 1
ATOM 1395 N N . LEU A 1 181 ? 13.318 -8.856 -10.470 1.00 86.25 181 LEU A N 1
ATOM 1396 C CA . LEU A 1 181 ? 12.156 -9.153 -9.620 1.00 86.25 181 LEU A CA 1
ATOM 1397 C C . LEU A 1 181 ? 11.726 -10.627 -9.688 1.00 86.25 181 LEU A C 1
ATOM 1399 O O . LEU A 1 181 ? 11.197 -11.153 -8.709 1.00 86.25 181 LEU A O 1
ATOM 1403 N N . ALA A 1 182 ? 11.975 -11.305 -10.809 1.00 90.00 182 ALA A N 1
ATOM 1404 C CA . ALA A 1 182 ? 11.779 -12.745 -10.977 1.00 90.00 182 ALA A CA 1
ATOM 1405 C C . ALA A 1 182 ? 12.993 -13.590 -10.519 1.00 90.00 182 ALA A C 1
ATOM 1407 O O . ALA A 1 182 ? 13.065 -14.786 -10.814 1.00 90.00 182 ALA A O 1
ATOM 1408 N N . ARG A 1 183 ? 13.939 -12.994 -9.774 1.00 88.88 183 ARG A N 1
ATOM 1409 C CA . ARG A 1 183 ? 15.180 -13.622 -9.279 1.00 88.88 183 ARG A CA 1
ATOM 1410 C C . ARG A 1 183 ? 16.111 -14.103 -10.402 1.00 88.88 183 ARG A C 1
ATOM 1412 O O . ARG A 1 183 ? 16.800 -15.114 -10.256 1.00 88.88 183 ARG A O 1
ATOM 1419 N N . PHE A 1 184 ? 16.128 -13.399 -11.534 1.00 92.38 184 PHE A N 1
ATOM 1420 C CA . PHE A 1 184 ? 17.173 -13.484 -12.560 1.00 92.38 184 PHE A CA 1
ATOM 1421 C C . PHE A 1 184 ? 18.218 -12.399 -12.293 1.00 92.38 184 PHE A C 1
ATOM 1423 O O . PHE A 1 184 ? 18.327 -11.414 -13.017 1.00 92.38 184 PHE A O 1
ATOM 1430 N N . ASP A 1 185 ? 18.980 -12.590 -11.215 1.00 87.56 185 ASP A N 1
ATOM 1431 C CA . ASP A 1 185 ? 20.049 -11.699 -10.761 1.00 87.56 185 ASP A CA 1
ATOM 1432 C C . ASP A 1 185 ? 21.424 -12.401 -10.755 1.00 87.56 185 ASP A C 1
ATOM 1434 O O . ASP A 1 185 ? 21.562 -13.577 -11.114 1.00 87.56 185 ASP A O 1
ATOM 1438 N N . GLY A 1 186 ? 22.469 -11.681 -10.339 1.00 83.88 186 GLY A N 1
ATOM 1439 C CA . GLY A 1 186 ? 23.834 -12.216 -10.268 1.00 83.88 186 GLY A CA 1
ATOM 1440 C C . GLY A 1 186 ? 24.010 -13.417 -9.325 1.00 83.88 186 GLY A C 1
ATOM 1441 O O . GLY A 1 186 ? 25.007 -14.127 -9.441 1.00 83.88 186 GLY A O 1
ATOM 1442 N N . ASN A 1 187 ? 23.051 -13.680 -8.431 1.00 83.69 187 ASN A N 1
ATOM 1443 C CA . ASN A 1 187 ? 23.081 -14.809 -7.502 1.00 83.69 187 ASN A CA 1
ATOM 1444 C C . ASN A 1 187 ? 22.378 -16.056 -8.060 1.00 83.69 187 ASN A C 1
ATOM 1446 O O . ASN A 1 187 ? 22.514 -17.143 -7.484 1.00 83.69 187 ASN A O 1
ATOM 1450 N N . ARG A 1 188 ? 21.641 -15.932 -9.174 1.00 87.25 188 ARG A N 1
ATOM 1451 C CA . ARG A 1 188 ? 20.937 -17.058 -9.792 1.00 87.25 188 ARG A CA 1
ATOM 1452 C C . ARG A 1 188 ? 21.912 -18.129 -10.277 1.00 87.25 188 ARG A C 1
ATOM 1454 O O . ARG A 1 188 ? 22.861 -17.855 -11.012 1.00 87.25 188 ARG A O 1
ATOM 1461 N N . LYS A 1 189 ? 21.620 -19.380 -9.917 1.00 84.69 189 LYS A N 1
ATOM 1462 C CA . LYS A 1 189 ? 22.321 -20.575 -10.402 1.00 84.69 189 LYS A CA 1
ATOM 1463 C C . LYS A 1 189 ? 21.400 -21.378 -11.312 1.00 84.69 189 LYS A C 1
ATOM 1465 O O . LYS A 1 189 ? 20.212 -21.492 -11.036 1.00 84.69 189 LYS A O 1
ATOM 1470 N N . PHE A 1 190 ? 21.971 -21.936 -12.373 1.00 86.62 190 PHE A N 1
ATOM 1471 C CA . PHE A 1 190 ? 21.282 -22.799 -13.328 1.00 86.62 190 PHE A CA 1
ATOM 1472 C C . PHE A 1 190 ? 21.863 -24.206 -13.226 1.00 86.62 190 PHE A C 1
ATOM 1474 O O . PHE A 1 190 ? 23.081 -24.358 -13.103 1.00 86.62 190 PHE A O 1
ATOM 1481 N N . ASP A 1 191 ? 21.016 -25.228 -13.313 1.00 76.81 191 ASP A N 1
ATOM 1482 C CA . ASP A 1 191 ? 21.479 -26.616 -13.339 1.00 76.81 191 ASP A CA 1
ATOM 1483 C C . ASP A 1 191 ? 22.366 -26.870 -14.566 1.00 76.81 191 ASP A C 1
ATOM 1485 O O . ASP A 1 191 ? 21.979 -26.594 -15.703 1.00 76.81 191 ASP A O 1
ATOM 1489 N N . ALA A 1 192 ? 23.566 -27.412 -14.339 1.00 55.16 192 ALA A N 1
ATOM 1490 C CA . ALA A 1 192 ? 24.577 -27.636 -15.376 1.00 55.16 192 ALA A CA 1
ATOM 1491 C C . ALA A 1 192 ? 24.260 -28.816 -16.324 1.00 55.16 192 ALA A C 1
ATOM 1493 O O . ALA A 1 192 ? 24.961 -29.024 -17.314 1.00 55.16 192 ALA A O 1
ATOM 1494 N N . ALA A 1 193 ? 23.214 -29.597 -16.043 1.00 50.06 193 ALA A N 1
ATOM 1495 C CA . ALA A 1 193 ? 22.882 -30.815 -16.776 1.00 50.06 193 ALA A CA 1
ATOM 1496 C C . ALA A 1 193 ? 21.881 -30.555 -17.914 1.00 50.06 193 ALA A C 1
ATOM 1498 O O . ALA A 1 193 ? 20.715 -30.916 -17.818 1.00 50.06 193 ALA A O 1
ATOM 1499 N N . ALA A 1 194 ? 22.332 -29.936 -19.006 1.00 42.62 194 ALA A N 1
ATOM 1500 C CA . ALA A 1 194 ? 21.603 -29.941 -20.280 1.00 42.62 194 ALA A CA 1
ATOM 1501 C C . ALA A 1 194 ? 22.552 -29.589 -21.435 1.00 42.62 194 ALA A C 1
ATOM 1503 O O . ALA A 1 194 ? 22.594 -28.459 -21.920 1.00 42.62 194 ALA A O 1
ATOM 1504 N N . GLY A 1 195 ? 23.383 -30.549 -21.836 1.00 41.53 195 GLY A N 1
ATOM 1505 C CA . GLY A 1 195 ? 24.331 -30.350 -22.935 1.00 41.53 195 GLY A CA 1
ATOM 1506 C C . GLY A 1 195 ? 24.961 -31.619 -23.502 1.00 41.53 195 GLY A C 1
ATOM 1507 O O . GLY A 1 195 ? 25.924 -31.515 -24.250 1.00 41.53 195 GLY A O 1
ATOM 1508 N N . ALA A 1 196 ? 24.451 -32.805 -23.169 1.00 31.17 196 ALA A N 1
ATOM 1509 C CA . ALA A 1 196 ? 24.846 -34.038 -23.838 1.00 31.17 196 ALA A CA 1
ATOM 1510 C C . ALA A 1 196 ? 23.571 -34.778 -24.258 1.00 31.17 196 ALA A C 1
ATOM 1512 O O . ALA A 1 196 ? 22.729 -35.033 -23.392 1.00 31.17 196 ALA A O 1
ATOM 1513 N N . PRO A 1 197 ? 23.380 -35.101 -25.550 1.00 36.97 197 PRO A N 1
ATOM 1514 C CA . PRO A 1 197 ? 22.289 -35.975 -25.938 1.00 36.97 197 PRO A CA 1
ATOM 1515 C C . PRO A 1 197 ? 22.491 -37.321 -25.237 1.00 36.97 197 PRO A C 1
ATOM 1517 O O . PRO A 1 197 ? 23.560 -37.928 -25.329 1.00 36.97 197 PRO A O 1
ATOM 1520 N N . ALA A 1 198 ? 21.470 -37.773 -24.508 1.00 32.88 198 ALA A N 1
ATOM 1521 C CA . ALA A 1 198 ? 21.428 -39.134 -24.006 1.00 32.88 198 ALA A CA 1
ATOM 1522 C C . ALA A 1 198 ? 21.546 -40.074 -25.213 1.00 32.88 198 ALA A C 1
ATOM 1524 O O . ALA A 1 198 ? 20.723 -40.019 -26.128 1.00 32.88 198 ALA A O 1
ATOM 1525 N N . ALA A 1 199 ? 22.596 -40.894 -25.240 1.00 34.41 199 ALA A N 1
ATOM 1526 C CA . ALA A 1 199 ? 22.763 -41.926 -26.247 1.00 34.41 199 ALA A CA 1
ATOM 1527 C C . ALA A 1 199 ? 21.553 -42.868 -26.174 1.00 34.41 199 ALA A C 1
ATOM 1529 O O . ALA A 1 199 ? 21.411 -43.644 -25.230 1.00 34.41 199 ALA A O 1
ATOM 1530 N N . ALA A 1 200 ? 20.651 -42.756 -27.149 1.00 34.34 200 ALA A N 1
ATOM 1531 C CA . ALA A 1 200 ? 19.537 -43.672 -27.292 1.00 34.34 200 ALA A CA 1
ATOM 1532 C C . ALA A 1 200 ? 20.090 -45.074 -27.580 1.00 34.34 200 ALA A C 1
ATOM 1534 O O . ALA A 1 200 ? 20.848 -45.275 -28.532 1.00 34.34 200 ALA A O 1
ATOM 1535 N N . ALA A 1 201 ? 19.713 -46.036 -26.740 1.00 35.62 201 ALA A N 1
ATOM 1536 C CA . ALA A 1 201 ? 19.951 -47.446 -26.990 1.00 35.62 201 ALA A CA 1
ATOM 1537 C C . ALA A 1 201 ? 19.302 -47.844 -28.326 1.00 35.62 201 ALA A C 1
ATOM 1539 O O . ALA A 1 201 ? 18.135 -47.553 -28.586 1.00 35.62 201 ALA A O 1
ATOM 1540 N N . SER A 1 202 ? 20.093 -48.479 -29.185 1.00 29.97 202 SER A N 1
ATOM 1541 C CA . SER A 1 202 ? 19.699 -48.919 -30.521 1.00 29.97 202 SER A CA 1
ATOM 1542 C C . SER A 1 202 ? 18.595 -49.982 -30.485 1.00 29.97 202 SER A C 1
ATOM 1544 O O . SER A 1 202 ? 18.708 -50.933 -29.710 1.00 29.97 202 SER A O 1
ATOM 1546 N N . PRO A 1 203 ? 17.624 -49.943 -31.411 1.00 35.41 203 PRO A N 1
ATOM 1547 C CA . PRO A 1 203 ? 16.992 -51.141 -31.932 1.00 35.41 203 PRO A CA 1
ATOM 1548 C C . PRO A 1 203 ? 17.599 -51.531 -33.293 1.00 35.41 203 PRO A C 1
ATOM 1550 O O . PRO A 1 203 ? 17.951 -50.694 -34.124 1.00 35.41 203 PRO A O 1
ATOM 1553 N N . THR A 1 204 ? 17.738 -52.839 -33.483 1.00 31.41 204 THR A N 1
ATOM 1554 C CA . THR A 1 204 ? 18.202 -53.576 -34.670 1.00 31.41 204 THR A CA 1
ATOM 1555 C C . THR A 1 204 ? 17.402 -53.238 -35.951 1.00 31.41 204 THR A C 1
ATOM 1557 O O . THR A 1 204 ? 16.275 -52.752 -35.868 1.00 31.41 204 THR A O 1
ATOM 1560 N N . PRO A 1 205 ? 17.957 -53.487 -37.158 1.00 32.91 205 PRO A N 1
ATOM 1561 C CA . PRO A 1 205 ? 17.565 -52.801 -38.387 1.00 32.91 205 PRO A CA 1
ATOM 1562 C C . PRO A 1 205 ? 16.483 -53.534 -39.197 1.00 32.91 205 PRO A C 1
ATOM 1564 O O . PRO A 1 205 ? 16.441 -54.761 -39.248 1.00 32.91 205 PRO A O 1
ATOM 1567 N N . SER A 1 206 ? 15.687 -52.770 -39.950 1.00 28.23 206 SER A N 1
ATOM 1568 C CA . SER A 1 206 ? 15.004 -53.243 -41.163 1.00 28.23 206 SER A CA 1
ATOM 1569 C C . SER A 1 206 ? 15.320 -52.307 -42.338 1.00 28.23 206 SER A C 1
ATOM 1571 O O . SER A 1 206 ? 15.333 -51.090 -42.142 1.00 28.23 206 SER A O 1
ATOM 1573 N N . PRO A 1 207 ? 15.610 -52.825 -43.549 1.00 37.84 207 PRO A N 1
ATOM 1574 C CA . PRO A 1 207 ? 16.092 -52.011 -44.658 1.00 37.84 207 PRO A CA 1
ATOM 1575 C C . PRO A 1 207 ? 14.974 -51.667 -45.655 1.00 37.84 207 PRO A C 1
ATOM 1577 O O . PRO A 1 207 ? 14.242 -52.559 -46.077 1.00 37.84 207 PRO A O 1
ATOM 1580 N N . ARG A 1 208 ? 14.931 -50.410 -46.126 1.00 31.73 208 ARG A N 1
ATOM 1581 C CA . ARG A 1 208 ? 15.042 -50.011 -47.555 1.00 31.73 208 ARG A CA 1
ATOM 1582 C C . ARG A 1 208 ? 14.513 -48.593 -47.828 1.00 31.73 208 ARG A C 1
ATOM 1584 O O . ARG A 1 208 ? 13.385 -48.284 -47.476 1.00 31.73 208 ARG A O 1
ATOM 1591 N N . ASN A 1 209 ? 15.320 -47.865 -48.616 1.00 30.59 209 ASN A N 1
ATOM 1592 C CA . ASN A 1 209 ? 15.010 -46.726 -49.503 1.00 30.59 209 ASN A CA 1
ATOM 1593 C C . ASN A 1 209 ? 14.572 -45.403 -48.846 1.00 30.59 209 ASN A C 1
ATOM 1595 O O . ASN A 1 209 ? 13.677 -45.383 -48.024 1.00 30.59 209 ASN A O 1
ATOM 1599 N N . THR A 1 210 ? 15.123 -44.228 -49.162 1.00 31.52 210 THR A N 1
ATOM 1600 C CA . THR A 1 210 ? 16.046 -43.773 -50.220 1.00 31.52 210 THR A CA 1
ATOM 1601 C C . THR A 1 210 ? 16.697 -42.479 -49.721 1.00 31.52 210 THR A C 1
ATOM 1603 O O . THR A 1 210 ? 16.029 -41.648 -49.114 1.00 31.52 210 THR A O 1
ATOM 1606 N N . ARG A 1 211 ? 18.000 -42.311 -49.976 1.00 30.75 211 ARG A N 1
ATOM 1607 C CA . ARG A 1 211 ? 18.771 -41.105 -49.644 1.00 30.75 211 ARG A CA 1
ATOM 1608 C C . ARG A 1 211 ? 18.276 -39.900 -50.452 1.00 30.75 211 ARG A C 1
ATOM 1610 O O . ARG A 1 211 ? 18.424 -39.894 -51.670 1.00 30.75 211 ARG A O 1
ATOM 1617 N N . VAL A 1 212 ? 17.827 -38.862 -49.756 1.00 34.12 212 VAL A N 1
ATOM 1618 C CA . VAL A 1 212 ? 18.067 -37.468 -50.147 1.00 34.12 212 VAL A CA 1
ATOM 1619 C C . VAL A 1 212 ? 19.020 -36.909 -49.097 1.00 34.12 212 VAL A C 1
ATOM 1621 O O . VAL A 1 212 ? 18.821 -37.115 -47.903 1.00 34.12 212 VAL A O 1
ATOM 1624 N N . ALA A 1 213 ? 20.124 -36.331 -49.557 1.00 30.14 213 ALA A N 1
ATOM 1625 C CA . ALA A 1 213 ? 21.171 -35.788 -48.709 1.00 30.14 213 ALA A CA 1
ATOM 1626 C C . ALA A 1 213 ? 20.670 -34.525 -47.997 1.00 30.14 213 ALA A C 1
ATOM 1628 O O . ALA A 1 213 ? 20.286 -33.567 -48.663 1.00 30.14 213 ALA A O 1
ATOM 1629 N N . ASP A 1 214 ? 20.718 -34.531 -46.668 1.00 28.31 214 ASP A N 1
ATOM 1630 C CA . ASP A 1 214 ? 20.595 -33.332 -45.842 1.00 28.31 214 ASP A CA 1
ATOM 1631 C C . ASP A 1 214 ? 22.024 -32.896 -45.461 1.00 28.31 214 ASP A C 1
ATOM 1633 O O . ASP A 1 214 ? 22.779 -33.719 -44.921 1.00 28.31 214 ASP A O 1
ATOM 1637 N N . PRO A 1 215 ? 22.484 -31.684 -45.820 1.00 35.66 215 PRO A N 1
ATOM 1638 C CA . PRO A 1 215 ? 23.817 -31.236 -45.461 1.00 35.66 215 PRO A CA 1
ATOM 1639 C C . PRO A 1 215 ? 23.878 -30.913 -43.964 1.00 35.66 215 PRO A C 1
ATOM 1641 O O . PRO A 1 215 ? 22.953 -30.376 -43.366 1.00 35.66 215 PRO A O 1
ATOM 1644 N N . ALA A 1 216 ? 25.015 -31.259 -43.370 1.00 41.53 216 ALA A N 1
ATOM 1645 C CA . ALA A 1 216 ? 25.350 -31.074 -41.969 1.00 41.53 216 ALA A CA 1
ATOM 1646 C C . ALA A 1 216 ? 24.992 -29.686 -41.399 1.00 41.53 216 ALA A C 1
ATOM 1648 O O . ALA A 1 216 ? 25.349 -28.654 -41.964 1.00 41.53 216 ALA A O 1
ATOM 1649 N N . GLY A 1 217 ? 24.391 -29.688 -40.207 1.00 32.16 217 GLY A N 1
ATOM 1650 C CA . GLY A 1 217 ? 24.156 -28.496 -39.396 1.00 32.16 217 GLY A CA 1
ATOM 1651 C C . GLY A 1 217 ? 23.476 -28.842 -38.075 1.00 32.16 217 GLY A C 1
ATOM 1652 O O . GLY A 1 217 ? 22.312 -28.516 -37.877 1.00 32.16 217 GLY A O 1
ATOM 1653 N N . GLY A 1 218 ? 24.177 -29.534 -37.171 1.00 33.62 218 GLY A N 1
ATOM 1654 C CA . GLY A 1 218 ? 23.700 -29.691 -35.797 1.00 33.62 218 GLY A CA 1
ATOM 1655 C C . GLY A 1 218 ? 23.570 -28.315 -35.144 1.00 33.62 218 GLY A C 1
ATOM 1656 O O . GLY A 1 218 ? 24.576 -27.648 -34.914 1.00 33.62 218 GLY A O 1
ATOM 1657 N N . SER A 1 219 ? 22.344 -27.859 -34.885 1.00 40.69 219 SER A N 1
ATOM 1658 C CA . SER A 1 219 ? 22.117 -26.657 -34.088 1.00 40.69 219 SER A CA 1
ATOM 1659 C C . SER A 1 219 ? 22.352 -27.007 -32.621 1.00 40.69 219 SER A C 1
ATOM 1661 O O . SER A 1 219 ? 21.537 -27.709 -32.019 1.00 40.69 219 SER A O 1
ATOM 1663 N N . ASP A 1 220 ? 23.442 -26.524 -32.034 1.00 51.62 220 ASP A N 1
ATOM 1664 C CA . ASP A 1 220 ? 23.590 -26.537 -30.580 1.00 51.62 220 ASP A CA 1
ATOM 1665 C C . ASP A 1 220 ? 22.400 -25.777 -29.970 1.00 51.62 220 ASP A C 1
ATOM 1667 O O . ASP A 1 220 ? 22.231 -24.574 -30.191 1.00 51.62 220 ASP A O 1
ATOM 1671 N N . ALA A 1 221 ? 21.535 -26.481 -29.237 1.00 74.12 221 ALA A N 1
ATOM 1672 C CA . ALA A 1 221 ? 20.419 -25.864 -28.529 1.00 74.12 221 ALA A CA 1
ATOM 1673 C C . ALA A 1 221 ? 20.943 -24.785 -27.559 1.00 74.12 221 ALA A C 1
ATOM 1675 O O . ALA A 1 221 ? 21.964 -24.975 -26.893 1.00 74.12 221 ALA A O 1
ATOM 1676 N N . PHE A 1 222 ? 20.254 -23.640 -27.474 1.00 88.81 222 PHE A N 1
ATOM 1677 C CA . PHE A 1 222 ? 20.648 -22.542 -26.584 1.00 88.81 222 PHE A CA 1
ATOM 1678 C C . PHE A 1 222 ? 20.747 -23.027 -25.128 1.00 88.81 222 PHE A C 1
ATOM 1680 O O . PHE A 1 222 ? 19.807 -23.621 -24.604 1.00 88.81 222 PHE A O 1
ATOM 1687 N N . ASN A 1 223 ? 21.868 -22.740 -24.459 1.00 90.00 223 ASN A N 1
ATOM 1688 C CA . ASN A 1 223 ? 22.113 -23.154 -23.078 1.00 90.00 223 ASN A CA 1
ATOM 1689 C C . ASN A 1 223 ? 22.154 -21.935 -22.140 1.00 90.00 223 ASN A C 1
ATOM 1691 O O . ASN A 1 223 ? 23.111 -21.154 -22.152 1.00 90.00 223 ASN A O 1
ATOM 1695 N N . ALA A 1 224 ? 21.131 -21.811 -21.289 1.00 91.44 224 ALA A N 1
ATOM 1696 C CA . ALA A 1 224 ? 20.988 -20.711 -20.337 1.00 91.44 224 ALA A CA 1
ATOM 1697 C C . ALA A 1 224 ? 22.127 -20.649 -19.304 1.00 91.44 224 ALA A C 1
ATOM 1699 O O . ALA A 1 224 ? 22.641 -19.565 -19.034 1.00 91.44 224 ALA A O 1
ATOM 1700 N N . ALA A 1 225 ? 22.588 -21.794 -18.786 1.00 90.56 225 ALA A N 1
ATOM 1701 C CA . ALA A 1 225 ? 23.680 -21.851 -17.811 1.00 90.56 225 ALA A CA 1
ATOM 1702 C C . ALA A 1 225 ? 25.005 -21.319 -18.388 1.00 90.56 225 ALA A C 1
ATOM 1704 O O . ALA A 1 225 ? 25.787 -20.685 -17.681 1.00 90.56 225 ALA A O 1
ATOM 1705 N N . ARG A 1 226 ? 25.242 -21.534 -19.689 1.00 91.94 226 ARG A N 1
ATOM 1706 C CA . ARG A 1 226 ? 26.412 -21.006 -20.407 1.00 91.94 226 ARG A CA 1
ATOM 1707 C C . ARG A 1 226 ? 26.269 -19.522 -20.752 1.00 91.94 226 ARG A C 1
ATOM 1709 O O . ARG A 1 226 ? 27.264 -18.800 -20.720 1.00 91.94 226 ARG A O 1
ATOM 1716 N N . ALA A 1 227 ? 25.066 -19.069 -21.101 1.00 93.12 227 ALA A N 1
ATOM 1717 C CA . ALA A 1 227 ? 24.810 -17.681 -21.485 1.00 93.12 227 ALA A CA 1
ATOM 1718 C C . ALA A 1 227 ? 24.769 -16.729 -20.276 1.00 93.12 227 ALA A C 1
ATOM 1720 O O . ALA A 1 227 ? 25.304 -15.622 -20.349 1.00 93.12 227 ALA A O 1
ATOM 1721 N N . TRP A 1 228 ? 24.196 -17.164 -19.150 1.00 94.56 228 TRP A N 1
ATOM 1722 C CA . TRP A 1 228 ? 23.896 -16.300 -18.005 1.00 94.56 228 TRP A CA 1
ATOM 1723 C C . TRP A 1 228 ? 25.089 -15.503 -17.451 1.00 94.56 228 TRP A C 1
ATOM 1725 O O . TRP A 1 228 ? 24.952 -14.289 -17.277 1.00 94.56 228 TRP A O 1
ATOM 1735 N N . PRO A 1 229 ? 26.290 -16.089 -17.254 1.00 93.75 229 PRO A N 1
ATOM 1736 C CA . PRO A 1 229 ? 27.441 -15.318 -16.782 1.00 93.75 229 PRO A CA 1
ATOM 1737 C C . PRO A 1 229 ? 27.840 -14.169 -17.723 1.00 93.75 229 PRO A C 1
ATOM 1739 O O . PRO A 1 229 ? 28.381 -13.160 -17.270 1.00 93.75 229 PRO A O 1
ATOM 1742 N N . ASN A 1 230 ? 27.584 -14.303 -19.031 1.00 93.44 230 ASN A N 1
ATOM 1743 C CA . ASN A 1 230 ? 27.849 -13.247 -20.008 1.00 93.44 230 ASN A CA 1
ATOM 1744 C C . ASN A 1 230 ? 26.764 -12.167 -19.995 1.00 93.44 230 ASN A C 1
ATOM 1746 O O . ASN A 1 230 ? 27.105 -10.995 -20.158 1.00 93.44 230 ASN A O 1
ATOM 1750 N N . VAL A 1 231 ? 25.502 -12.541 -19.759 1.00 94.88 231 VAL A N 1
ATOM 1751 C CA . VAL A 1 231 ? 24.385 -11.598 -19.582 1.00 94.88 231 VAL A CA 1
ATOM 1752 C C . VAL A 1 231 ? 24.669 -10.677 -18.400 1.00 94.88 231 VAL A C 1
ATOM 1754 O O . VAL A 1 231 ? 24.726 -9.462 -18.573 1.00 94.88 231 VAL A O 1
ATOM 1757 N N . ILE A 1 232 ? 24.960 -11.252 -17.227 1.00 93.69 232 ILE A N 1
ATOM 1758 C CA . ILE A 1 232 ? 25.266 -10.487 -16.009 1.00 93.69 232 ILE A CA 1
ATOM 1759 C C . ILE A 1 232 ? 26.493 -9.599 -16.204 1.00 93.69 232 ILE A C 1
ATOM 1761 O O . ILE A 1 232 ? 26.433 -8.396 -15.969 1.00 93.69 232 ILE A O 1
ATOM 1765 N N . ARG A 1 233 ? 27.589 -10.149 -16.743 1.00 94.19 233 ARG A N 1
ATOM 1766 C CA . ARG A 1 233 ? 28.802 -9.360 -17.008 1.00 94.19 233 ARG A CA 1
ATOM 1767 C C . ARG A 1 233 ? 28.543 -8.202 -17.972 1.00 94.19 233 ARG A C 1
ATOM 1769 O O . ARG A 1 233 ? 29.142 -7.138 -17.820 1.00 94.19 233 ARG A O 1
ATOM 1776 N N . SER A 1 234 ? 27.714 -8.419 -18.992 1.00 94.75 234 SER A N 1
ATOM 1777 C CA . SER A 1 234 ? 27.349 -7.370 -19.944 1.00 94.75 234 SER A CA 1
ATOM 1778 C C . SER A 1 234 ? 26.506 -6.300 -19.260 1.00 94.75 234 SER A C 1
ATOM 1780 O O . SER A 1 234 ? 26.808 -5.116 -19.391 1.00 94.75 234 SER A O 1
ATOM 1782 N N . LEU A 1 235 ? 25.508 -6.692 -18.471 1.00 91.94 235 LEU A N 1
ATOM 1783 C CA . LEU A 1 235 ? 24.675 -5.760 -17.719 1.00 91.94 235 LEU A CA 1
ATOM 1784 C C . LEU A 1 235 ? 25.504 -4.898 -16.755 1.00 91.94 235 LEU A C 1
ATOM 1786 O O . LEU A 1 235 ? 25.451 -3.672 -16.842 1.00 91.94 235 LEU A O 1
ATOM 1790 N N . ASP A 1 236 ? 26.344 -5.518 -15.923 1.00 91.94 236 ASP A N 1
ATOM 1791 C CA . ASP A 1 236 ? 27.167 -4.821 -14.925 1.00 91.94 236 ASP A CA 1
ATOM 1792 C C . ASP A 1 236 ? 28.079 -3.761 -15.555 1.00 91.94 236 ASP A C 1
ATOM 1794 O O . ASP A 1 236 ? 28.264 -2.670 -15.013 1.00 91.94 236 ASP A O 1
ATOM 1798 N N . ARG A 1 237 ? 28.631 -4.056 -16.738 1.00 95.62 237 ARG A N 1
ATOM 1799 C CA . ARG A 1 237 ? 29.495 -3.131 -17.488 1.00 95.62 237 ARG A CA 1
ATOM 1800 C C . ARG A 1 237 ? 28.729 -2.027 -18.216 1.00 95.62 237 ARG A C 1
ATOM 1802 O O . ARG A 1 237 ? 29.352 -1.066 -18.659 1.00 95.62 237 ARG A O 1
ATOM 1809 N N . SER A 1 238 ? 27.413 -2.157 -18.366 1.00 95.56 238 SER A N 1
ATOM 1810 C CA . SER A 1 238 ? 26.602 -1.247 -19.178 1.00 95.56 238 SER A CA 1
ATOM 1811 C C . SER A 1 238 ? 26.104 -0.023 -18.413 1.00 95.56 238 SER A C 1
ATOM 1813 O O . SER A 1 238 ? 25.855 1.008 -19.037 1.00 95.56 238 SER A O 1
ATOM 1815 N N . TRP A 1 239 ? 25.997 -0.096 -17.081 1.00 95.38 239 TRP A N 1
ATOM 1816 C CA . TRP A 1 239 ? 25.411 0.970 -16.257 1.00 95.38 239 TRP A CA 1
ATOM 1817 C C . TRP A 1 239 ? 25.977 2.377 -16.506 1.00 95.38 239 TRP A C 1
ATOM 1819 O O . TRP A 1 239 ? 25.167 3.289 -16.678 1.00 95.38 239 TRP A O 1
ATOM 1829 N N . PRO A 1 240 ? 27.306 2.592 -16.620 1.00 95.19 240 PRO A N 1
ATOM 1830 C CA . PRO A 1 240 ? 27.841 3.927 -16.893 1.00 95.19 240 PRO A CA 1
ATOM 1831 C C . PRO A 1 240 ? 27.378 4.513 -18.234 1.00 95.19 240 PRO A C 1
ATOM 1833 O O . PRO A 1 240 ? 27.166 5.719 -18.345 1.00 95.19 240 PRO A O 1
ATOM 1836 N N . LEU A 1 241 ? 27.214 3.676 -19.268 1.00 95.50 241 LEU A N 1
ATOM 1837 C CA . LEU A 1 241 ? 26.719 4.140 -20.565 1.00 95.50 241 LEU A CA 1
ATOM 1838 C C . LEU A 1 241 ? 25.197 4.308 -20.572 1.00 95.50 241 LEU A C 1
ATOM 1840 O O . LEU A 1 241 ? 24.727 5.263 -21.180 1.00 95.50 241 LEU A O 1
ATOM 1844 N N . ILE A 1 242 ? 24.444 3.445 -19.882 1.00 95.56 242 ILE A N 1
ATOM 1845 C CA . ILE A 1 242 ? 22.989 3.602 -19.707 1.00 95.56 242 ILE A CA 1
ATOM 1846 C C . ILE A 1 242 ? 22.679 4.936 -19.029 1.00 95.56 242 ILE A C 1
ATOM 1848 O O . ILE A 1 242 ? 21.865 5.710 -19.529 1.00 95.56 242 ILE A O 1
ATOM 1852 N N . GLU A 1 243 ? 23.372 5.233 -17.929 1.00 95.94 243 GLU A N 1
ATOM 1853 C CA . GLU A 1 243 ? 23.266 6.516 -17.241 1.00 95.94 243 GLU A CA 1
ATOM 1854 C C . GLU A 1 243 ? 23.568 7.677 -18.185 1.00 95.94 243 GLU A C 1
ATOM 1856 O O . GLU A 1 243 ? 22.740 8.574 -18.349 1.00 95.94 243 GLU A O 1
ATOM 1861 N N . LYS A 1 244 ? 24.740 7.636 -18.835 1.00 94.88 244 LYS A N 1
ATOM 1862 C CA . LYS A 1 244 ? 25.182 8.697 -19.739 1.00 94.88 244 LYS A CA 1
ATOM 1863 C C . LYS A 1 244 ? 24.133 8.996 -20.805 1.00 94.88 244 LYS A C 1
ATOM 1865 O O . LYS A 1 244 ? 23.876 10.164 -21.064 1.00 94.88 244 LYS A O 1
ATOM 1870 N N . GLN A 1 245 ? 23.543 7.964 -21.408 1.00 92.94 245 GLN A N 1
ATOM 1871 C CA . GLN A 1 245 ? 22.544 8.119 -22.464 1.00 92.94 245 GLN A CA 1
ATOM 1872 C C . GLN A 1 245 ? 21.278 8.806 -21.949 1.00 92.94 245 GLN A C 1
ATOM 1874 O O . GLN A 1 245 ? 20.825 9.767 -22.563 1.00 92.94 245 GLN A O 1
ATOM 1879 N N . TRP A 1 246 ? 20.718 8.370 -20.818 1.00 94.81 246 TRP A N 1
ATOM 1880 C CA . TRP A 1 246 ? 19.501 8.987 -20.283 1.00 94.81 246 TRP A CA 1
ATOM 1881 C C . TRP A 1 246 ? 19.714 10.438 -19.856 1.00 94.81 246 TRP A C 1
ATOM 1883 O O . TRP A 1 246 ? 18.893 11.289 -20.200 1.00 94.81 246 TRP A O 1
ATOM 1893 N N . VAL A 1 247 ? 20.834 10.720 -19.184 1.00 95.56 247 VAL A N 1
ATOM 1894 C CA . VAL A 1 247 ? 21.217 12.076 -18.770 1.00 95.56 247 VAL A CA 1
ATOM 1895 C C . VAL A 1 247 ? 21.426 12.980 -19.984 1.00 95.56 247 VAL A C 1
ATOM 1897 O O . VAL A 1 247 ? 20.829 14.049 -20.061 1.00 95.56 247 VAL A O 1
ATOM 1900 N N . SER A 1 248 ? 22.226 12.559 -20.971 1.00 93.19 248 SER A N 1
ATOM 1901 C CA . SER A 1 248 ? 22.566 13.419 -22.114 1.00 93.19 248 SER A CA 1
ATOM 1902 C C . SER A 1 248 ? 21.394 13.693 -23.055 1.00 93.19 248 SER A C 1
ATOM 1904 O O . SER A 1 248 ? 21.471 14.603 -23.873 1.00 93.19 248 SER A O 1
ATOM 1906 N N . ARG A 1 249 ? 20.339 12.873 -22.992 1.00 92.94 249 ARG A N 1
ATOM 1907 C CA . ARG A 1 249 ? 19.140 13.000 -23.832 1.00 92.94 249 ARG A CA 1
ATOM 1908 C C . ARG A 1 249 ? 18.036 13.830 -23.180 1.00 92.94 249 ARG A C 1
ATOM 1910 O O . ARG A 1 249 ? 17.026 14.082 -23.839 1.00 92.94 249 ARG A O 1
ATOM 1917 N N . GLN A 1 250 ? 18.203 14.243 -21.920 1.00 95.00 250 GLN A N 1
ATOM 1918 C CA . GLN A 1 250 ? 17.299 15.211 -21.313 1.00 95.00 250 GLN A CA 1
ATOM 1919 C C . GLN A 1 250 ? 17.465 16.554 -22.026 1.00 95.00 250 GLN A C 1
ATOM 1921 O O . GLN A 1 250 ? 18.567 17.096 -22.119 1.00 95.00 250 GLN A O 1
ATOM 1926 N N . ARG A 1 251 ? 16.367 17.088 -22.555 1.00 93.44 251 ARG A N 1
ATOM 1927 C CA . ARG A 1 251 ? 16.387 18.307 -23.366 1.00 93.44 251 ARG A CA 1
ATOM 1928 C C . ARG A 1 251 ? 16.539 19.558 -22.505 1.00 93.44 251 ARG A C 1
ATOM 1930 O O . ARG A 1 251 ? 16.415 19.531 -21.279 1.00 93.44 251 ARG A O 1
ATOM 1937 N N . ASN A 1 252 ? 16.761 20.694 -23.166 1.00 92.19 252 ASN A N 1
ATOM 1938 C CA . ASN A 1 252 ? 16.861 22.001 -22.508 1.00 92.19 252 ASN A CA 1
ATOM 1939 C C . ASN A 1 252 ? 15.599 22.357 -21.712 1.00 92.19 252 ASN A C 1
ATOM 1941 O O . ASN A 1 252 ? 15.700 22.952 -20.639 1.00 92.19 252 ASN A O 1
ATOM 1945 N N . ASP A 1 253 ? 14.428 21.935 -22.199 1.00 93.50 253 ASP A N 1
ATOM 1946 C CA . ASP A 1 253 ? 13.151 22.104 -21.508 1.00 93.50 253 ASP A CA 1
ATOM 1947 C C . ASP A 1 253 ? 12.966 21.142 -20.323 1.00 93.50 253 ASP A C 1
ATOM 1949 O O . ASP A 1 253 ? 11.971 21.261 -19.623 1.00 93.50 253 ASP A O 1
ATOM 1953 N N . LYS A 1 254 ? 13.934 20.250 -20.063 1.00 95.56 254 LYS A N 1
ATOM 1954 C CA . LYS A 1 254 ? 13.958 19.208 -19.019 1.00 95.56 254 LYS A CA 1
ATOM 1955 C C . LYS A 1 254 ? 13.093 17.975 -19.285 1.00 95.56 254 LYS A C 1
ATOM 1957 O O . LYS A 1 254 ? 13.017 17.102 -18.420 1.00 95.56 254 LYS A O 1
ATOM 1962 N N . GLY A 1 255 ? 12.508 17.860 -20.476 1.00 95.62 255 GLY A N 1
ATOM 1963 C CA . GLY A 1 255 ? 11.772 16.675 -20.904 1.00 95.62 255 GLY A CA 1
ATOM 1964 C C . GLY A 1 255 ? 12.568 15.735 -21.819 1.00 95.62 255 GLY A C 1
ATOM 1965 O O . GLY A 1 255 ? 13.758 15.931 -22.080 1.00 95.62 255 GLY A O 1
ATOM 1966 N N . TRP A 1 256 ? 11.887 14.696 -22.310 1.00 96.56 256 TRP A N 1
ATOM 1967 C CA . TRP A 1 256 ? 12.401 13.749 -23.305 1.00 96.56 256 TRP A CA 1
ATOM 1968 C C . TRP A 1 256 ? 11.443 13.618 -24.494 1.00 96.56 256 TRP A C 1
ATOM 1970 O O . TRP A 1 256 ? 10.230 13.821 -24.396 1.00 96.56 256 TRP A O 1
ATOM 1980 N N . THR A 1 257 ? 11.999 13.202 -25.630 1.00 94.94 257 THR A N 1
ATOM 1981 C CA . THR A 1 257 ? 11.256 12.857 -26.855 1.00 94.94 257 THR A CA 1
ATOM 1982 C C . THR A 1 257 ? 11.462 11.380 -27.191 1.00 94.94 257 THR A C 1
ATOM 1984 O O . THR A 1 257 ? 12.220 10.688 -26.511 1.00 94.94 257 THR A O 1
ATOM 1987 N N . PHE A 1 258 ? 10.803 10.869 -28.232 1.00 90.31 258 PHE A N 1
ATOM 1988 C CA . PHE A 1 258 ? 11.006 9.484 -28.674 1.00 90.31 258 PHE A CA 1
ATOM 1989 C C . PHE A 1 258 ? 12.396 9.270 -29.290 1.00 90.31 258 PHE A C 1
ATOM 1991 O O . PHE A 1 258 ? 13.003 8.213 -29.108 1.00 90.31 258 PHE A O 1
ATOM 1998 N N . SER A 1 259 ? 12.916 10.278 -29.996 1.00 84.50 259 SER A N 1
ATOM 1999 C CA . SER A 1 259 ? 14.227 10.217 -30.640 1.00 84.50 259 SER A CA 1
ATOM 2000 C C . SER A 1 259 ? 15.339 10.632 -29.677 1.00 84.50 259 SER A C 1
ATOM 2002 O O . SER A 1 259 ? 15.215 11.590 -28.919 1.00 84.50 259 SER A O 1
ATOM 2004 N N . ALA A 1 260 ? 16.466 9.928 -29.742 1.00 77.25 260 ALA A N 1
ATOM 2005 C CA . ALA A 1 260 ? 17.663 10.279 -28.983 1.00 77.25 260 ALA A CA 1
ATOM 2006 C C . ALA A 1 260 ? 18.382 11.528 -29.516 1.00 77.25 260 ALA A C 1
ATOM 2008 O O . ALA A 1 260 ? 19.164 12.134 -28.791 1.00 77.25 260 ALA A O 1
ATOM 2009 N N . VAL A 1 261 ? 18.130 11.894 -30.776 1.00 76.56 261 VAL A N 1
ATOM 2010 C CA . VAL A 1 261 ? 18.833 12.956 -31.522 1.00 76.56 261 VAL A CA 1
ATOM 2011 C C . VAL A 1 261 ? 17.838 13.948 -32.134 1.00 76.56 261 VAL A C 1
ATOM 2013 O O . VAL A 1 261 ? 18.038 14.475 -33.224 1.00 76.56 261 VAL A O 1
ATOM 2016 N N . ALA A 1 262 ? 16.708 14.157 -31.457 1.00 75.19 262 ALA A N 1
ATOM 2017 C CA . ALA A 1 262 ? 15.671 15.075 -31.914 1.00 75.19 262 ALA A CA 1
ATOM 2018 C C . ALA A 1 262 ? 16.222 16.501 -32.093 1.00 75.19 262 ALA A C 1
ATOM 2020 O O . ALA A 1 262 ? 16.958 16.981 -31.227 1.00 75.19 262 ALA A O 1
ATOM 2021 N N . GLY A 1 263 ? 15.828 17.170 -33.183 1.00 75.44 263 GLY A N 1
ATOM 2022 C CA . GLY A 1 263 ? 16.181 18.566 -33.452 1.00 75.44 263 GLY A CA 1
ATOM 2023 C C . GLY A 1 263 ? 15.765 19.509 -32.320 1.00 75.44 263 GLY A C 1
ATOM 2024 O O . GLY A 1 263 ? 14.948 19.160 -31.459 1.00 75.44 263 GLY A O 1
ATOM 2025 N N . ASP A 1 264 ? 16.340 20.708 -32.289 1.00 74.88 264 ASP A N 1
ATOM 2026 C CA . ASP A 1 264 ? 16.071 21.699 -31.238 1.00 74.88 264 ASP A CA 1
ATOM 2027 C C . ASP A 1 264 ? 14.600 22.162 -31.218 1.00 74.88 264 ASP A C 1
ATOM 2029 O O . ASP A 1 264 ? 14.097 22.571 -30.175 1.00 74.88 264 ASP A O 1
ATOM 2033 N N . ASP A 1 265 ? 13.889 22.011 -32.336 1.00 81.19 265 ASP A N 1
ATOM 2034 C CA . ASP A 1 265 ? 12.481 22.356 -32.548 1.00 81.19 265 ASP A CA 1
ATOM 2035 C C . ASP A 1 265 ? 11.479 21.289 -32.067 1.00 81.19 265 ASP A C 1
ATOM 2037 O O . ASP A 1 265 ? 10.294 21.580 -31.920 1.00 81.19 265 ASP A O 1
ATOM 2041 N N . VAL A 1 266 ? 11.925 20.060 -31.790 1.00 86.12 266 VAL A N 1
ATOM 2042 C CA . VAL A 1 266 ? 11.031 18.974 -31.356 1.00 86.12 266 VAL A CA 1
ATOM 2043 C C . VAL A 1 266 ? 10.667 19.127 -29.876 1.00 86.12 266 VAL A C 1
ATOM 2045 O O . VAL A 1 266 ? 11.532 19.095 -28.998 1.00 86.12 266 VAL A O 1
ATOM 2048 N N . GLU A 1 267 ? 9.377 19.241 -29.572 1.00 90.38 267 GLU A N 1
ATOM 2049 C CA . GLU A 1 267 ? 8.896 19.354 -28.192 1.00 90.38 267 GLU A CA 1
ATOM 2050 C C . GLU A 1 267 ? 8.971 18.024 -27.430 1.00 90.38 267 GLU A C 1
ATOM 2052 O O . GLU A 1 267 ? 8.667 16.952 -27.961 1.00 90.38 267 GLU A O 1
ATOM 2057 N N . SER A 1 268 ? 9.346 18.095 -26.149 1.00 95.62 268 SER A N 1
ATOM 2058 C CA . SER A 1 268 ? 9.283 16.950 -25.239 1.00 95.62 268 SER A CA 1
ATOM 2059 C C . SER A 1 268 ? 7.842 16.490 -25.026 1.00 95.62 268 SER A C 1
ATOM 2061 O O . SER A 1 268 ? 6.910 17.289 -24.970 1.00 95.62 268 SER A O 1
ATOM 2063 N N . THR A 1 269 ? 7.652 15.184 -24.844 1.00 95.94 269 THR A N 1
ATOM 2064 C CA . THR A 1 269 ? 6.317 14.578 -24.697 1.00 95.94 269 THR A CA 1
ATOM 2065 C C . THR A 1 269 ? 6.098 14.070 -23.278 1.00 95.94 269 THR A C 1
ATOM 2067 O O . THR A 1 269 ? 7.052 13.696 -22.593 1.00 95.94 269 THR A O 1
ATOM 2070 N N . LEU A 1 270 ? 4.840 13.997 -22.832 1.00 96.75 270 LEU A N 1
ATOM 2071 C CA . LEU A 1 270 ? 4.511 13.420 -21.524 1.00 96.75 270 LEU A CA 1
ATOM 2072 C C . LEU A 1 270 ? 4.952 11.959 -21.413 1.00 96.75 270 LEU A C 1
ATOM 2074 O O . LEU A 1 270 ? 5.577 11.590 -20.420 1.00 96.75 270 LEU A O 1
ATOM 2078 N N . VAL A 1 271 ? 4.687 11.166 -22.457 1.00 95.94 271 VAL A N 1
ATOM 2079 C CA . VAL A 1 271 ? 5.059 9.747 -22.534 1.00 95.94 271 VAL A CA 1
ATOM 2080 C C . VAL A 1 271 ? 6.552 9.570 -22.270 1.00 95.94 271 VAL A C 1
ATOM 2082 O O . VAL A 1 271 ? 6.951 8.849 -21.356 1.00 95.94 271 VAL A O 1
ATOM 2085 N N . MET A 1 272 ? 7.388 10.261 -23.049 1.00 96.62 272 MET A N 1
ATOM 2086 C CA . MET A 1 272 ? 8.832 10.060 -22.987 1.00 96.62 272 MET A CA 1
ATOM 2087 C C . MET A 1 272 ? 9.471 10.741 -21.786 1.00 96.62 272 MET A C 1
ATOM 2089 O O . MET A 1 272 ? 10.431 10.199 -21.248 1.00 96.62 272 MET A O 1
ATOM 2093 N N . THR A 1 273 ? 8.932 11.859 -21.296 1.00 98.25 273 THR A N 1
ATOM 2094 C CA . THR A 1 273 ? 9.439 12.463 -20.058 1.00 98.25 273 THR A CA 1
ATOM 2095 C C . THR A 1 273 ? 9.147 11.582 -18.844 1.00 98.25 273 THR A C 1
ATOM 2097 O O . THR A 1 273 ? 10.042 11.367 -18.025 1.00 98.25 273 THR A O 1
ATOM 2100 N N . ALA A 1 274 ? 7.948 10.997 -18.742 1.00 98.25 274 ALA A N 1
ATOM 2101 C CA . ALA A 1 274 ? 7.637 10.018 -17.700 1.00 98.25 274 ALA A CA 1
ATOM 2102 C C . ALA A 1 274 ? 8.520 8.763 -17.826 1.00 98.25 274 ALA A C 1
ATOM 2104 O O . ALA A 1 274 ? 9.114 8.316 -16.841 1.00 98.25 274 ALA A O 1
ATOM 2105 N N . ALA A 1 275 ? 8.698 8.251 -19.047 1.00 97.19 275 ALA A N 1
ATOM 2106 C CA . ALA A 1 275 ? 9.583 7.126 -19.331 1.00 97.19 275 ALA A CA 1
ATOM 2107 C C . ALA A 1 275 ? 11.046 7.390 -18.942 1.00 97.19 275 ALA A C 1
ATOM 2109 O O . ALA A 1 275 ? 11.651 6.579 -18.235 1.00 97.19 275 ALA A O 1
ATOM 2110 N N . GLY A 1 276 ? 11.605 8.526 -19.358 1.00 97.44 276 GLY A N 1
ATOM 2111 C CA . GLY A 1 276 ? 12.986 8.910 -19.075 1.00 97.44 276 GLY A CA 1
ATOM 2112 C C . GLY A 1 276 ? 13.228 9.148 -17.594 1.00 97.44 276 GLY A C 1
ATOM 2113 O O . GLY A 1 276 ? 14.169 8.593 -17.030 1.00 97.44 276 GLY A O 1
ATOM 2114 N N . THR A 1 277 ? 12.310 9.846 -16.925 1.00 98.50 277 THR A N 1
ATOM 2115 C CA . THR A 1 277 ? 12.379 10.063 -15.473 1.00 98.50 277 THR A CA 1
ATOM 2116 C C . THR A 1 277 ? 12.322 8.732 -14.713 1.00 98.50 277 THR A C 1
ATOM 2118 O O . THR A 1 277 ? 13.149 8.483 -13.838 1.00 98.50 277 THR A O 1
ATOM 2121 N N . SER A 1 278 ? 11.415 7.816 -15.087 1.00 97.62 278 SER A N 1
ATOM 2122 C CA . SER A 1 278 ? 11.362 6.469 -14.490 1.00 97.62 278 SER A CA 1
ATOM 2123 C C . SER A 1 278 ? 12.636 5.650 -14.746 1.00 97.62 278 SER A C 1
ATOM 2125 O O . SER A 1 278 ? 13.060 4.881 -13.887 1.00 97.62 278 SER A O 1
ATOM 2127 N N . SER A 1 279 ? 13.290 5.851 -15.893 1.00 97.38 279 SER A N 1
ATOM 2128 C CA . SER A 1 279 ? 14.549 5.181 -16.235 1.00 97.38 279 SER A CA 1
ATOM 2129 C C . SER A 1 279 ? 15.717 5.710 -15.401 1.00 97.38 279 SER A C 1
ATOM 2131 O O . SER A 1 279 ? 16.546 4.924 -14.945 1.00 97.38 279 SER A O 1
ATOM 2133 N N . LEU A 1 280 ? 15.749 7.015 -15.109 1.00 98.12 280 LEU A N 1
ATOM 2134 C CA . LEU A 1 280 ? 16.711 7.585 -14.164 1.00 98.12 280 LEU A CA 1
ATOM 2135 C C . LEU A 1 280 ? 16.508 7.053 -12.737 1.00 98.12 280 LEU A C 1
ATOM 2137 O O . LEU A 1 280 ? 17.498 6.812 -12.054 1.00 98.12 280 LEU A O 1
ATOM 2141 N N . PHE A 1 281 ? 15.271 6.783 -12.300 1.00 97.56 281 PHE A N 1
ATOM 2142 C CA . PHE A 1 281 ? 15.035 6.089 -11.024 1.00 97.56 281 PHE A CA 1
ATOM 2143 C C . PHE A 1 281 ? 15.630 4.674 -11.004 1.00 97.56 281 PHE A C 1
ATOM 2145 O O . PHE A 1 281 ? 16.194 4.267 -9.991 1.00 97.56 281 PHE A O 1
ATOM 2152 N N . VAL A 1 282 ? 15.576 3.935 -12.119 1.00 96.00 282 VAL A N 1
ATOM 2153 C CA . VAL A 1 282 ? 16.248 2.627 -12.213 1.00 96.00 282 VAL A CA 1
ATOM 2154 C C . VAL A 1 282 ? 17.767 2.788 -12.107 1.00 96.00 282 VAL A C 1
ATOM 2156 O O . VAL A 1 282 ? 18.411 2.030 -11.384 1.00 96.00 282 VAL A O 1
ATOM 2159 N N . VAL A 1 283 ? 18.352 3.792 -12.771 1.00 96.69 283 VAL A N 1
ATOM 2160 C CA . VAL A 1 283 ? 19.788 4.101 -12.635 1.00 96.69 283 VAL A CA 1
ATOM 2161 C C . VAL A 1 283 ? 20.133 4.469 -11.190 1.00 96.69 283 VAL A C 1
ATOM 2163 O O . VAL A 1 283 ? 21.115 3.959 -10.652 1.00 96.69 283 VAL A O 1
ATOM 2166 N N . LEU A 1 284 ? 19.314 5.295 -10.533 1.00 96.44 284 LEU A N 1
ATOM 2167 C CA . LEU A 1 284 ? 19.454 5.624 -9.116 1.00 96.44 284 LEU A CA 1
ATOM 2168 C C . LEU A 1 284 ? 19.485 4.350 -8.266 1.00 96.44 284 LEU A C 1
ATOM 2170 O O . LEU A 1 284 ? 20.449 4.145 -7.531 1.00 96.44 284 LEU A O 1
ATOM 2174 N N . ASP A 1 285 ? 18.505 3.463 -8.421 1.00 94.56 285 ASP A N 1
ATOM 2175 C CA . ASP A 1 285 ? 18.403 2.228 -7.637 1.00 94.56 285 ASP A CA 1
ATOM 2176 C C . ASP A 1 285 ? 19.583 1.275 -7.851 1.00 94.56 285 ASP A C 1
ATOM 2178 O O . ASP A 1 285 ? 20.028 0.620 -6.908 1.00 94.56 285 ASP A O 1
ATOM 2182 N N . LYS A 1 286 ? 20.112 1.192 -9.076 1.00 91.94 286 LYS A N 1
ATOM 2183 C CA . LYS A 1 286 ? 21.172 0.233 -9.428 1.00 91.94 286 LYS A CA 1
ATOM 2184 C C . LYS A 1 286 ? 22.577 0.756 -9.180 1.00 91.94 286 LYS A C 1
ATOM 2186 O O . LYS A 1 286 ? 23.460 -0.010 -8.803 1.00 91.94 286 LYS A O 1
ATOM 2191 N N . VAL A 1 287 ? 22.802 2.048 -9.395 1.00 94.50 287 VAL A N 1
ATOM 2192 C CA . VAL A 1 287 ? 24.149 2.631 -9.428 1.00 94.50 287 VAL A CA 1
ATOM 2193 C C . VAL A 1 287 ? 24.443 3.461 -8.189 1.00 94.50 287 VAL A C 1
ATOM 2195 O O . VAL A 1 287 ? 25.588 3.463 -7.723 1.00 94.50 287 VAL A O 1
ATOM 2198 N N . TYR A 1 288 ? 23.450 4.182 -7.670 1.00 95.75 288 TYR A N 1
ATOM 2199 C CA . TYR A 1 288 ? 23.669 5.238 -6.682 1.00 95.75 288 TYR A CA 1
ATOM 2200 C C . TYR A 1 288 ? 23.135 4.898 -5.303 1.00 95.75 288 TYR A C 1
ATOM 2202 O O . TYR A 1 288 ? 23.845 5.131 -4.329 1.00 95.75 288 TYR A O 1
ATOM 2210 N N . ALA A 1 289 ? 21.963 4.276 -5.203 1.00 95.19 289 ALA A N 1
ATOM 2211 C CA . ALA A 1 289 ? 21.380 3.881 -3.931 1.00 95.19 289 ALA A CA 1
ATOM 2212 C C . ALA A 1 289 ? 22.338 3.009 -3.085 1.00 95.19 289 ALA A C 1
ATOM 2214 O O . ALA A 1 289 ? 22.541 3.366 -1.923 1.00 95.19 289 ALA A O 1
ATOM 2215 N N . PRO A 1 290 ? 23.065 2.012 -3.650 1.00 94.19 290 PRO A N 1
ATOM 2216 C CA . PRO A 1 290 ? 24.069 1.228 -2.913 1.00 94.19 290 PRO A CA 1
ATOM 2217 C C . PRO A 1 290 ? 25.284 2.026 -2.412 1.00 94.19 290 PRO A C 1
ATOM 2219 O O . PRO A 1 290 ? 26.028 1.550 -1.560 1.00 94.19 290 PRO A O 1
ATOM 2222 N N . LYS A 1 291 ? 25.527 3.224 -2.959 1.00 94.06 291 LYS A N 1
ATOM 2223 C CA . LYS A 1 291 ? 26.661 4.101 -2.610 1.00 94.06 291 LYS A CA 1
ATOM 2224 C C . LYS A 1 291 ? 26.256 5.245 -1.682 1.00 94.06 291 LYS A C 1
ATOM 2226 O O . LYS A 1 291 ? 27.124 5.946 -1.165 1.00 94.06 291 LYS A O 1
ATOM 2231 N N . MET A 1 292 ? 24.957 5.483 -1.517 1.00 94.06 292 MET A N 1
ATOM 2232 C CA . MET A 1 292 ? 24.445 6.569 -0.695 1.00 94.06 292 MET A CA 1
ATOM 2233 C C . MET A 1 292 ? 24.503 6.186 0.778 1.00 94.06 292 MET A C 1
ATOM 2235 O O . MET A 1 292 ? 24.070 5.107 1.177 1.00 94.06 292 MET A O 1
ATOM 2239 N N . VAL A 1 293 ? 25.025 7.104 1.584 1.00 93.81 293 VAL A N 1
ATOM 2240 C CA . VAL A 1 293 ? 24.992 7.027 3.042 1.00 93.81 293 VAL A CA 1
ATOM 2241 C C . VAL A 1 293 ? 24.232 8.263 3.519 1.00 93.81 293 VAL A C 1
ATOM 2243 O O . VAL A 1 293 ? 24.713 9.375 3.278 1.00 93.81 293 VAL A O 1
ATOM 2246 N N . PRO A 1 294 ? 23.053 8.107 4.142 1.00 92.88 294 PRO A N 1
ATOM 2247 C CA . PRO A 1 294 ? 22.303 9.221 4.709 1.00 92.88 294 PRO A CA 1
ATOM 2248 C C . PRO A 1 294 ? 23.177 10.141 5.573 1.00 92.88 294 PRO A C 1
ATOM 2250 O O . PRO A 1 294 ? 24.120 9.703 6.231 1.00 92.88 294 PRO A O 1
ATOM 2253 N N . GLY A 1 295 ? 22.916 11.448 5.519 1.00 89.06 295 GLY A N 1
ATOM 2254 C CA . GLY A 1 295 ? 23.726 12.461 6.210 1.00 89.06 295 GLY A CA 1
ATOM 2255 C C . GLY A 1 295 ? 25.110 12.733 5.596 1.00 89.06 295 GLY A C 1
ATOM 2256 O O . GLY A 1 295 ? 25.835 13.602 6.086 1.00 89.06 295 GLY A O 1
ATOM 2257 N N . LYS A 1 296 ? 25.497 12.041 4.516 1.00 92.56 296 LYS A N 1
ATOM 2258 C CA . LYS A 1 296 ? 26.662 12.385 3.686 1.00 92.56 296 LYS A CA 1
ATOM 2259 C C . LYS A 1 296 ? 26.213 13.036 2.373 1.00 92.56 296 LYS A C 1
ATOM 2261 O O . LYS A 1 296 ? 25.090 12.797 1.930 1.00 92.56 296 LYS A O 1
ATOM 2266 N N . PRO A 1 297 ? 27.070 13.851 1.727 1.00 90.62 297 PRO A N 1
ATOM 2267 C CA . PRO A 1 297 ? 26.771 14.379 0.402 1.00 90.62 297 PRO A CA 1
ATOM 2268 C C . PRO A 1 297 ? 26.459 13.250 -0.585 1.00 90.62 297 PRO A C 1
ATOM 2270 O O . PRO A 1 297 ? 27.177 12.248 -0.627 1.00 90.62 297 PRO A O 1
ATOM 2273 N N . ALA A 1 298 ? 25.408 13.429 -1.386 1.00 88.06 298 ALA A N 1
ATOM 2274 C CA . ALA A 1 298 ? 25.079 12.493 -2.452 1.00 88.06 298 ALA A CA 1
ATOM 2275 C C . ALA A 1 298 ? 26.244 12.379 -3.461 1.00 88.06 298 ALA A C 1
ATOM 2277 O O . ALA A 1 298 ? 27.004 13.341 -3.643 1.00 88.06 298 ALA A O 1
ATOM 2278 N N . PRO A 1 299 ? 26.398 11.226 -4.138 1.00 91.56 299 PRO A N 1
ATOM 2279 C CA . PRO A 1 299 ? 27.342 11.091 -5.241 1.00 91.56 299 PRO A CA 1
ATOM 2280 C C . PRO A 1 299 ? 27.148 12.197 -6.288 1.00 91.56 299 PRO A C 1
ATOM 2282 O O . PRO A 1 299 ? 26.023 12.564 -6.614 1.00 91.56 299 PRO A O 1
ATOM 2285 N N . ARG A 1 300 ? 28.245 12.731 -6.836 1.00 93.12 300 ARG A N 1
ATOM 2286 C CA . ARG A 1 300 ? 28.166 13.734 -7.908 1.00 93.12 300 ARG A CA 1
ATOM 2287 C C . ARG A 1 300 ? 27.754 13.060 -9.216 1.00 93.12 300 ARG A C 1
ATOM 2289 O O . ARG A 1 300 ? 28.539 12.303 -9.778 1.00 93.12 300 ARG A O 1
ATOM 2296 N N . THR A 1 301 ? 26.543 13.344 -9.676 1.00 95.00 301 THR A N 1
ATOM 2297 C CA . THR A 1 301 ? 25.975 12.883 -10.950 1.00 95.00 301 THR A CA 1
ATOM 2298 C C . THR A 1 301 ? 24.813 13.797 -11.338 1.00 95.00 301 THR A C 1
ATOM 2300 O O . THR A 1 301 ? 24.178 14.403 -10.472 1.00 95.00 301 THR A O 1
ATOM 2303 N N . ASP A 1 302 ? 24.510 13.853 -12.630 1.00 96.50 302 ASP A N 1
ATOM 2304 C CA . ASP A 1 302 ? 23.344 14.552 -13.171 1.00 96.50 302 ASP A CA 1
ATOM 2305 C C . ASP A 1 302 ? 22.050 13.722 -13.065 1.00 96.50 302 ASP A C 1
ATOM 2307 O O . ASP A 1 302 ? 20.973 14.215 -13.399 1.00 96.50 302 ASP A O 1
ATOM 2311 N N . VAL A 1 303 ? 22.112 12.484 -12.554 1.00 97.12 303 VAL A N 1
ATOM 2312 C CA . VAL A 1 303 ? 20.920 11.647 -12.336 1.00 97.12 303 VAL A CA 1
ATOM 2313 C C . VAL A 1 303 ? 19.942 12.298 -11.356 1.00 97.12 303 VAL A C 1
ATOM 2315 O O . VAL A 1 303 ? 18.754 12.350 -11.660 1.00 97.12 303 VAL A O 1
ATOM 2318 N N . PHE A 1 304 ? 20.405 12.827 -10.214 1.00 95.62 304 PHE A N 1
ATOM 2319 C CA . PHE A 1 304 ? 19.499 13.437 -9.226 1.00 95.62 304 PHE A CA 1
ATOM 2320 C C . PHE A 1 304 ? 18.813 14.703 -9.768 1.00 95.62 304 PHE A C 1
ATOM 2322 O O . PHE A 1 304 ? 17.583 14.725 -9.802 1.00 95.62 304 PHE A O 1
ATOM 2329 N N . PRO A 1 305 ? 19.542 15.710 -10.301 1.00 96.69 305 PRO A N 1
ATOM 2330 C CA . PRO A 1 305 ? 18.896 16.872 -10.914 1.00 96.69 305 PRO A CA 1
ATOM 2331 C C . PRO A 1 305 ? 18.020 16.503 -12.119 1.00 96.69 305 PRO A C 1
ATOM 2333 O O . PRO A 1 305 ? 16.999 17.151 -12.363 1.00 96.69 305 PRO A O 1
ATOM 2336 N N . GLY A 1 306 ? 18.397 15.467 -12.877 1.00 97.88 306 GLY A N 1
ATOM 2337 C CA . GLY A 1 306 ? 17.603 14.945 -13.988 1.00 97.88 306 GLY A CA 1
ATOM 2338 C C . GLY A 1 306 ? 16.255 14.386 -13.529 1.00 97.88 306 GLY A C 1
ATOM 2339 O O . GLY A 1 306 ? 15.228 14.718 -14.120 1.00 97.88 306 GLY A O 1
ATOM 2340 N N . ILE A 1 307 ? 16.238 13.614 -12.436 1.00 98.12 307 ILE A N 1
ATOM 2341 C CA . ILE A 1 307 ? 15.007 13.126 -11.799 1.00 98.12 307 ILE A CA 1
ATOM 2342 C C . ILE A 1 307 ? 14.155 14.300 -11.316 1.00 98.12 307 ILE A C 1
ATOM 2344 O O . ILE A 1 307 ? 12.984 14.378 -11.681 1.00 98.12 307 ILE A O 1
ATOM 2348 N N . ASP A 1 308 ? 14.730 15.224 -10.543 1.00 96.75 308 ASP A N 1
ATOM 2349 C CA . ASP A 1 308 ? 13.985 16.341 -9.950 1.00 96.75 308 ASP A CA 1
ATOM 2350 C C . ASP A 1 308 ? 13.339 17.224 -11.025 1.00 96.75 308 ASP A C 1
ATOM 2352 O O . ASP A 1 308 ? 12.155 17.567 -10.957 1.00 96.75 308 ASP A O 1
ATOM 2356 N N . SER A 1 309 ? 14.105 17.563 -12.064 1.00 98.31 309 SER A N 1
ATOM 2357 C CA . SER A 1 309 ? 13.624 18.394 -13.169 1.00 98.31 309 SER A CA 1
ATOM 2358 C C . SER A 1 309 ? 12.631 17.665 -14.077 1.00 98.31 309 SER A C 1
ATOM 2360 O O . SER A 1 309 ? 11.659 18.284 -14.511 1.00 98.31 309 SER A O 1
ATOM 2362 N N . GLY A 1 310 ? 12.807 16.360 -14.308 1.00 98.31 310 GLY A N 1
ATOM 2363 C CA . GLY A 1 310 ? 11.844 15.525 -15.026 1.00 98.31 310 GLY A CA 1
ATOM 2364 C C . GLY A 1 310 ? 10.521 15.389 -14.269 1.00 98.31 310 GLY A C 1
ATOM 2365 O O . GLY A 1 310 ? 9.456 15.635 -14.834 1.00 98.31 310 GLY A O 1
ATOM 2366 N N . MET A 1 311 ? 10.572 15.106 -12.963 1.00 98.12 311 MET A N 1
ATOM 2367 C CA . MET A 1 311 ? 9.391 15.079 -12.092 1.00 98.12 311 MET A CA 1
ATOM 2368 C C . MET A 1 311 ? 8.661 16.422 -12.091 1.00 98.12 311 MET A C 1
ATOM 2370 O O . MET A 1 311 ? 7.436 16.447 -12.223 1.00 98.12 311 MET A O 1
ATOM 2374 N N . LYS A 1 312 ? 9.397 17.538 -12.010 1.00 98.12 312 LYS A N 1
ATOM 2375 C CA . LYS A 1 312 ? 8.817 18.878 -12.132 1.00 98.12 312 LYS A CA 1
ATOM 2376 C C . LYS A 1 312 ? 8.157 19.097 -13.496 1.00 98.12 312 LYS A C 1
ATOM 2378 O O . LYS A 1 312 ? 7.033 19.586 -13.546 1.00 98.12 312 LYS A O 1
ATOM 2383 N N . TRP A 1 313 ? 8.819 18.722 -14.590 1.00 98.25 313 TRP A N 1
ATOM 2384 C CA . TRP A 1 313 ? 8.266 18.867 -15.939 1.00 98.25 313 TRP A CA 1
ATOM 2385 C C . TRP A 1 313 ? 6.925 18.140 -16.077 1.00 98.25 313 TRP A C 1
ATOM 2387 O O . TRP A 1 313 ? 5.979 18.704 -16.628 1.00 98.25 313 TRP A O 1
ATOM 2397 N N . ILE A 1 314 ? 6.832 16.915 -15.540 1.00 98.50 314 ILE A N 1
ATOM 2398 C CA . ILE A 1 314 ? 5.603 16.108 -15.541 1.00 98.50 314 ILE A CA 1
ATOM 2399 C C . ILE A 1 314 ? 4.550 16.767 -14.650 1.00 98.50 314 ILE A C 1
ATOM 2401 O O . ILE A 1 314 ? 3.408 16.908 -15.072 1.00 98.50 314 ILE A O 1
ATOM 2405 N N . ALA A 1 315 ? 4.917 17.208 -13.446 1.00 97.69 315 ALA A N 1
ATOM 2406 C CA . ALA A 1 315 ? 4.011 17.891 -12.525 1.00 97.69 315 ALA A CA 1
ATOM 2407 C C . ALA A 1 315 ? 3.385 19.161 -13.128 1.00 97.69 315 ALA A C 1
ATOM 2409 O O . ALA A 1 315 ? 2.207 19.422 -12.896 1.00 97.69 315 ALA A O 1
ATOM 2410 N N . ASP A 1 316 ? 4.146 19.913 -13.927 1.00 97.19 316 ASP A N 1
ATOM 2411 C CA . ASP A 1 316 ? 3.683 21.141 -14.581 1.00 97.19 316 ASP A CA 1
ATOM 2412 C C . ASP A 1 316 ? 2.770 20.876 -15.800 1.00 97.19 316 ASP A C 1
ATOM 2414 O O . ASP A 1 316 ? 2.127 21.804 -16.291 1.00 97.19 316 ASP A O 1
ATOM 2418 N N . ARG A 1 317 ? 2.728 19.641 -16.328 1.00 96.19 317 ARG A N 1
ATOM 2419 C CA . ARG A 1 317 ? 2.060 19.301 -17.606 1.00 96.19 317 ARG A CA 1
ATOM 2420 C C . ARG A 1 317 ? 1.055 18.157 -17.532 1.00 96.19 317 ARG A C 1
ATOM 2422 O O . ARG A 1 317 ? 0.278 17.986 -18.469 1.00 96.19 317 ARG A O 1
ATOM 2429 N N . LEU A 1 318 ? 1.065 17.360 -16.466 1.00 96.25 318 LEU A N 1
ATOM 2430 C CA . LEU A 1 318 ? 0.060 16.329 -16.255 1.00 96.25 318 LEU A CA 1
ATOM 2431 C C . LEU A 1 318 ? -1.297 17.015 -16.092 1.00 96.25 318 LEU A C 1
ATOM 2433 O O . LEU A 1 318 ? -1.484 17.821 -15.186 1.00 96.25 318 LEU A O 1
ATOM 2437 N N . ALA A 1 319 ? -2.232 16.689 -16.974 1.00 94.62 319 ALA A N 1
ATOM 2438 C CA . ALA A 1 319 ? -3.549 17.304 -17.033 1.00 94.62 319 ALA A CA 1
ATOM 2439 C C . ALA A 1 319 ? -4.603 16.257 -17.426 1.00 94.62 319 ALA A C 1
ATOM 2441 O O . ALA A 1 319 ? -4.241 15.189 -17.936 1.00 94.62 319 ALA A O 1
ATOM 2442 N N . PRO A 1 320 ? -5.902 16.542 -17.216 1.00 95.06 320 PRO A N 1
ATOM 2443 C CA . PRO A 1 320 ? -6.960 15.667 -17.692 1.00 95.06 320 PRO A CA 1
ATOM 2444 C C . PRO A 1 320 ? -6.852 15.377 -19.196 1.00 95.06 320 PRO A C 1
ATOM 2446 O O . PRO A 1 320 ? -6.595 16.275 -19.998 1.00 95.06 320 PRO A O 1
ATOM 2449 N N . GLY A 1 321 ? -7.074 14.124 -19.577 1.00 94.31 321 GLY A N 1
ATOM 2450 C CA . GLY A 1 321 ? -6.934 13.602 -20.931 1.00 94.31 321 GLY A CA 1
ATOM 2451 C C . GLY A 1 321 ? -5.603 12.902 -21.198 1.00 94.31 321 GLY A C 1
ATOM 2452 O O . GLY A 1 321 ? -5.405 12.438 -22.319 1.00 94.31 321 GLY A O 1
ATOM 2453 N N . PHE A 1 322 ? -4.707 12.782 -20.210 1.00 95.12 322 PHE A N 1
ATOM 2454 C CA . PHE A 1 322 ? -3.442 12.060 -20.391 1.00 95.12 322 PHE A CA 1
ATOM 2455 C C . PHE A 1 322 ? -3.648 10.574 -20.716 1.00 95.12 322 PHE A C 1
ATOM 2457 O O . PHE A 1 322 ? -2.781 9.971 -21.335 1.00 95.12 322 PHE A O 1
ATOM 2464 N N . THR A 1 323 ? -4.792 9.987 -20.347 1.00 95.06 323 THR A N 1
ATOM 2465 C CA . THR A 1 323 ? -5.128 8.593 -20.680 1.00 95.06 323 THR A CA 1
ATOM 2466 C C . THR A 1 323 ? -5.641 8.393 -22.108 1.00 95.06 323 THR A C 1
ATOM 2468 O O . THR A 1 323 ? -5.869 7.258 -22.508 1.00 95.06 323 THR A O 1
ATOM 2471 N N . LYS A 1 324 ? -5.773 9.450 -22.925 1.00 92.19 324 LYS A N 1
ATOM 2472 C CA . LYS A 1 324 ? -6.059 9.301 -24.369 1.00 92.19 324 LYS A CA 1
ATOM 2473 C C . LYS A 1 324 ? -4.949 8.571 -25.132 1.00 92.19 324 LYS A C 1
ATOM 2475 O O . LYS A 1 324 ? -5.175 8.129 -26.247 1.00 92.19 324 LYS A O 1
ATOM 2480 N N . ASP A 1 325 ? -3.767 8.476 -24.534 1.00 92.75 325 ASP A N 1
ATOM 2481 C CA . ASP A 1 325 ? -2.654 7.656 -24.994 1.00 92.75 325 ASP A CA 1
ATOM 2482 C C . ASP A 1 325 ? -2.360 6.620 -23.897 1.00 92.75 325 ASP A C 1
ATOM 2484 O O . ASP A 1 325 ? -1.988 6.968 -22.769 1.00 92.75 325 ASP A O 1
ATOM 2488 N N . GLY A 1 326 ? -2.563 5.335 -24.186 1.00 95.00 326 GLY A N 1
ATOM 2489 C CA . GLY A 1 326 ? -2.318 4.253 -23.239 1.00 95.00 326 GLY A CA 1
ATOM 2490 C C . GLY A 1 326 ? -0.860 4.151 -22.832 1.00 95.00 326 GLY A C 1
ATOM 2491 O O . GLY A 1 326 ? -0.572 3.855 -21.669 1.00 95.00 326 GLY A O 1
ATOM 2492 N N . TYR A 1 327 ? 0.078 4.492 -23.715 1.00 94.62 327 TYR A N 1
ATOM 2493 C CA . TYR A 1 327 ? 1.483 4.536 -23.338 1.00 94.62 327 TYR A CA 1
ATOM 2494 C C . TYR A 1 327 ? 1.774 5.705 -22.388 1.00 94.62 327 TYR A C 1
ATOM 2496 O O . TYR A 1 327 ? 2.542 5.535 -21.438 1.00 94.62 327 TYR A O 1
ATOM 2504 N N . ALA A 1 328 ? 1.119 6.858 -22.551 1.00 96.19 328 ALA A N 1
ATOM 2505 C CA . ALA A 1 328 ? 1.198 7.934 -21.558 1.00 96.19 328 ALA A CA 1
ATOM 2506 C C . ALA A 1 328 ? 0.687 7.463 -20.190 1.00 96.19 328 ALA A C 1
ATOM 2508 O O . ALA A 1 328 ? 1.364 7.676 -19.181 1.00 96.19 328 ALA A O 1
ATOM 2509 N N . ALA A 1 329 ? -0.459 6.771 -20.152 1.00 96.81 329 ALA A N 1
ATOM 2510 C CA . ALA A 1 329 ? -0.992 6.200 -18.918 1.00 96.81 329 ALA A CA 1
ATOM 2511 C C . ALA A 1 329 ? 0.017 5.238 -18.269 1.00 96.81 329 ALA A C 1
ATOM 2513 O O . ALA A 1 329 ? 0.391 5.417 -17.107 1.00 96.81 329 ALA A O 1
ATOM 2514 N N . PHE A 1 330 ? 0.529 4.272 -19.034 1.00 97.06 330 PHE A N 1
ATOM 2515 C CA . PHE A 1 330 ? 1.532 3.320 -18.561 1.00 97.06 330 PHE A CA 1
ATOM 2516 C C . PHE A 1 330 ? 2.802 4.017 -18.042 1.00 97.06 330 PHE A C 1
ATOM 2518 O O . PHE A 1 330 ? 3.256 3.732 -16.934 1.00 97.06 330 PHE A O 1
ATOM 2525 N N . ALA A 1 331 ? 3.352 4.984 -18.780 1.00 97.38 331 ALA A N 1
ATOM 2526 C CA . ALA A 1 331 ? 4.560 5.701 -18.380 1.00 97.38 331 ALA A CA 1
ATOM 2527 C C . ALA A 1 331 ? 4.356 6.534 -17.099 1.00 97.38 331 ALA A C 1
ATOM 2529 O O . ALA A 1 331 ? 5.215 6.510 -16.211 1.00 97.38 331 ALA A O 1
ATOM 2530 N N . VAL A 1 332 ? 3.211 7.217 -16.960 1.00 98.19 332 VAL A N 1
ATOM 2531 C CA . VAL A 1 332 ? 2.847 7.972 -15.746 1.00 98.19 332 VAL A CA 1
ATOM 2532 C C . VAL A 1 332 ? 2.717 7.041 -14.539 1.00 98.19 332 VAL A C 1
ATOM 2534 O O . VAL A 1 332 ? 3.244 7.348 -13.470 1.00 98.19 332 VAL A O 1
ATOM 2537 N N . GLN A 1 333 ? 2.087 5.873 -14.698 1.00 97.06 333 GLN A N 1
ATOM 2538 C CA . GLN A 1 333 ? 2.007 4.883 -13.621 1.00 97.06 333 GLN A CA 1
ATOM 2539 C C . GLN A 1 333 ? 3.401 4.419 -13.178 1.00 97.06 333 GLN A C 1
ATOM 2541 O O . GLN A 1 333 ? 3.659 4.330 -11.976 1.00 97.06 333 GLN A O 1
ATOM 2546 N N . ARG A 1 334 ? 4.317 4.161 -14.119 1.00 95.75 334 ARG A N 1
ATOM 2547 C CA . ARG A 1 334 ? 5.677 3.690 -13.807 1.00 95.75 334 ARG A CA 1
ATOM 2548 C C . ARG A 1 334 ? 6.494 4.731 -13.048 1.00 95.75 334 ARG A C 1
ATOM 2550 O O . ARG A 1 334 ? 7.110 4.386 -12.040 1.00 95.75 334 ARG A O 1
ATOM 2557 N N . VAL A 1 335 ? 6.497 5.990 -13.493 1.00 97.56 335 VAL A N 1
ATOM 2558 C CA . VAL A 1 335 ? 7.236 7.055 -12.791 1.00 97.56 335 VAL A CA 1
ATOM 2559 C C . VAL A 1 335 ? 6.626 7.352 -11.420 1.00 97.56 335 VAL A C 1
ATOM 2561 O O . VAL A 1 335 ? 7.356 7.564 -10.451 1.00 97.56 335 VAL A O 1
ATOM 2564 N N . ALA A 1 336 ? 5.300 7.279 -11.291 1.00 96.62 336 ALA A N 1
ATOM 2565 C CA . ALA A 1 336 ? 4.634 7.429 -10.007 1.00 96.62 336 ALA A CA 1
ATOM 2566 C C . ALA A 1 336 ? 4.986 6.298 -9.031 1.00 96.62 336 ALA A C 1
ATOM 2568 O O . ALA A 1 336 ? 5.285 6.553 -7.866 1.00 96.62 336 ALA A O 1
ATOM 2569 N N . ALA A 1 337 ? 5.003 5.049 -9.504 1.00 93.88 337 ALA A N 1
ATOM 2570 C CA . ALA A 1 337 ? 5.392 3.907 -8.685 1.00 93.88 337 ALA A CA 1
ATOM 2571 C C . ALA A 1 337 ? 6.867 3.976 -8.260 1.00 93.88 337 ALA A C 1
ATOM 2573 O O . ALA A 1 337 ? 7.186 3.692 -7.109 1.00 93.88 337 ALA A O 1
ATOM 2574 N N . ALA A 1 338 ? 7.760 4.393 -9.164 1.00 95.31 338 ALA A N 1
ATOM 2575 C CA . ALA A 1 338 ? 9.184 4.528 -8.872 1.00 95.31 338 ALA A CA 1
ATOM 2576 C C . ALA A 1 338 ? 9.478 5.643 -7.855 1.00 95.31 338 ALA A C 1
ATOM 2578 O O . ALA A 1 338 ? 10.334 5.467 -6.986 1.00 95.31 338 ALA A O 1
ATOM 2579 N N . SER A 1 339 ? 8.768 6.768 -7.958 1.00 96.00 339 SER A N 1
ATOM 2580 C CA . SER A 1 339 ? 8.967 7.947 -7.107 1.00 96.00 339 SER A CA 1
ATOM 2581 C C . SER A 1 339 ? 8.221 7.896 -5.773 1.00 96.00 339 SER A C 1
ATOM 2583 O O . SER A 1 339 ? 8.586 8.622 -4.857 1.00 96.00 339 SER A O 1
ATOM 2585 N N . GLY A 1 340 ? 7.177 7.070 -5.656 1.00 95.31 340 GLY A N 1
ATOM 2586 C CA . GLY A 1 340 ? 6.312 7.022 -4.474 1.00 95.31 340 GLY A CA 1
ATOM 2587 C C . GLY A 1 340 ? 5.321 8.189 -4.386 1.00 95.31 340 GLY A C 1
ATOM 2588 O O . GLY A 1 340 ? 4.540 8.257 -3.438 1.00 95.31 340 GLY A O 1
ATOM 2589 N N . TYR A 1 341 ? 5.293 9.111 -5.353 1.00 94.25 341 TYR A N 1
ATOM 2590 C CA . TYR A 1 341 ? 4.382 10.252 -5.297 1.00 94.25 341 TYR A CA 1
ATOM 2591 C C . TYR A 1 341 ? 2.922 9.833 -5.502 1.00 94.25 341 TYR A C 1
ATOM 2593 O O . TYR A 1 341 ? 2.525 9.296 -6.542 1.00 94.25 341 TYR A O 1
ATOM 2601 N N . LYS A 1 342 ? 2.079 10.161 -4.516 1.00 90.81 342 LYS A N 1
ATOM 2602 C CA . LYS A 1 342 ? 0.620 10.070 -4.656 1.00 90.81 342 LYS A CA 1
ATOM 2603 C C . LYS A 1 342 ? 0.072 11.115 -5.624 1.00 90.81 342 LYS A C 1
ATOM 2605 O O . LYS A 1 342 ? -0.815 10.807 -6.418 1.00 90.81 342 LYS A O 1
ATOM 2610 N N . TYR A 1 343 ? 0.605 12.334 -5.536 1.00 92.44 343 TYR A N 1
ATOM 2611 C CA . TYR A 1 343 ? 0.237 13.466 -6.377 1.00 92.44 343 TYR A CA 1
ATOM 2612 C C . TYR A 1 343 ? 1.380 13.812 -7.317 1.00 92.44 343 TYR A C 1
ATOM 2614 O O . TYR A 1 343 ? 2.516 13.954 -6.878 1.00 92.44 343 TYR A O 1
ATOM 2622 N N . ILE A 1 344 ? 1.061 13.996 -8.593 1.00 94.44 344 ILE A N 1
ATOM 2623 C CA . ILE A 1 344 ? 1.975 14.585 -9.567 1.00 94.44 344 ILE A CA 1
ATOM 2624 C C . ILE A 1 344 ? 1.377 15.935 -9.953 1.00 94.44 344 ILE A C 1
ATOM 2626 O O . ILE A 1 344 ? 0.263 16.008 -10.478 1.00 94.44 344 ILE A O 1
ATOM 2630 N N . GLY A 1 345 ? 2.079 17.010 -9.597 1.00 92.12 345 GLY A N 1
ATOM 2631 C CA . GLY A 1 345 ? 1.511 18.355 -9.634 1.00 92.12 345 GLY A CA 1
ATOM 2632 C C . GLY A 1 345 ? 0.299 18.454 -8.708 1.00 92.12 345 GLY A C 1
ATOM 2633 O O . GLY A 1 345 ? 0.374 18.130 -7.524 1.00 92.12 345 GLY A O 1
ATOM 2634 N N . GLN A 1 346 ? -0.838 18.883 -9.250 1.00 91.19 346 GLN A N 1
ATOM 2635 C CA . GLN A 1 346 ? -2.079 19.051 -8.485 1.00 91.19 346 GLN A CA 1
ATOM 2636 C C . GLN A 1 346 ? -2.977 17.803 -8.492 1.00 91.19 346 GLN A C 1
ATOM 2638 O O . GLN A 1 346 ? -4.035 17.799 -7.859 1.00 91.19 346 GLN A O 1
ATOM 2643 N N . HIS A 1 347 ? -2.583 16.736 -9.193 1.00 91.31 347 HIS A N 1
ATOM 2644 C CA . HIS A 1 347 ? -3.455 15.597 -9.467 1.00 91.31 347 HIS A CA 1
ATOM 2645 C C . HIS A 1 347 ? -3.040 14.343 -8.695 1.00 91.31 347 HIS A C 1
ATOM 2647 O O . HIS A 1 347 ? -1.890 13.916 -8.768 1.00 91.31 347 HIS A O 1
ATOM 2653 N N . ASP A 1 348 ? -4.001 13.700 -8.017 1.00 91.94 348 ASP A N 1
ATOM 2654 C CA . ASP A 1 348 ? -3.904 12.271 -7.679 1.00 91.94 348 ASP A CA 1
ATOM 2655 C C . ASP A 1 348 ? -3.968 11.501 -9.002 1.00 91.94 348 ASP A C 1
ATOM 2657 O O . ASP A 1 348 ? -5.048 11.266 -9.551 1.00 91.94 348 ASP A O 1
ATOM 2661 N N . TRP A 1 349 ? -2.791 11.196 -9.552 1.00 94.31 349 TRP A N 1
ATOM 2662 C CA . TRP A 1 349 ? -2.619 10.663 -10.906 1.00 94.31 349 TRP A CA 1
ATOM 2663 C C . TRP A 1 349 ? -3.433 9.385 -11.129 1.00 94.31 349 TRP A C 1
ATOM 2665 O O . TRP A 1 349 ? -3.985 9.182 -12.210 1.00 94.31 349 TRP A O 1
ATOM 2675 N N . PHE A 1 350 ? -3.552 8.542 -10.096 1.00 94.81 350 PHE A N 1
ATOM 2676 C CA . PHE A 1 350 ? -4.261 7.274 -10.201 1.00 94.81 350 PHE A CA 1
ATOM 2677 C C . PHE A 1 350 ? -5.765 7.509 -10.226 1.00 94.81 350 PHE A C 1
ATOM 2679 O O . PHE A 1 350 ? -6.453 7.018 -11.115 1.00 94.81 350 PHE A O 1
ATOM 2686 N N . ARG A 1 351 ? -6.281 8.322 -9.297 1.00 91.38 351 ARG A N 1
ATOM 2687 C CA . ARG A 1 351 ? -7.711 8.651 -9.246 1.00 91.38 351 ARG A CA 1
ATOM 2688 C C . ARG A 1 351 ? -8.180 9.371 -10.512 1.00 91.38 351 ARG A C 1
ATOM 2690 O O . ARG A 1 351 ? -9.266 9.066 -11.004 1.00 91.38 351 ARG A O 1
ATOM 2697 N N . LEU A 1 352 ? -7.369 10.295 -11.034 1.00 92.69 352 LEU A N 1
ATOM 2698 C CA . LEU A 1 352 ? -7.639 10.975 -12.302 1.00 92.69 352 LEU A CA 1
ATOM 2699 C C . LEU A 1 352 ? -7.696 9.970 -13.458 1.00 92.69 352 LEU A C 1
ATOM 2701 O O . LEU A 1 352 ? -8.695 9.934 -14.169 1.00 92.69 352 LEU A O 1
ATOM 2705 N N . GLY A 1 353 ? -6.679 9.114 -13.599 1.00 95.06 353 GLY A N 1
ATOM 2706 C CA . GLY A 1 353 ? -6.643 8.135 -14.684 1.00 95.06 353 GLY A CA 1
ATOM 2707 C C . GLY A 1 353 ? -7.770 7.103 -14.609 1.00 95.06 353 GLY A C 1
ATOM 2708 O O . GLY A 1 353 ? -8.378 6.806 -15.627 1.00 95.06 353 GLY A O 1
ATOM 2709 N N . VAL A 1 354 ? -8.135 6.609 -13.418 1.00 94.81 354 VAL A N 1
ATOM 2710 C CA . VAL A 1 354 ? -9.286 5.695 -13.273 1.00 94.81 354 VAL A CA 1
ATOM 2711 C C . VAL A 1 354 ? -10.579 6.369 -13.731 1.00 94.81 354 VAL A C 1
ATOM 2713 O O . VAL A 1 354 ? -11.375 5.741 -14.421 1.00 94.81 354 VAL A O 1
ATOM 2716 N N . LYS A 1 355 ? -10.793 7.645 -13.382 1.00 91.88 355 LYS A N 1
ATOM 2717 C CA . LYS A 1 355 ? -11.983 8.384 -13.820 1.00 91.88 355 LYS A CA 1
ATOM 2718 C C . LYS A 1 355 ? -12.068 8.447 -15.348 1.00 91.88 355 LYS A C 1
ATOM 2720 O O . LYS A 1 355 ? -13.122 8.165 -15.899 1.00 91.88 355 LYS A O 1
ATOM 2725 N N . GLU A 1 356 ? -10.974 8.784 -16.019 1.00 94.44 356 GLU A N 1
ATOM 2726 C CA . GLU A 1 356 ? -10.948 8.865 -17.485 1.00 94.44 356 GLU A CA 1
ATOM 2727 C C . GLU A 1 356 ? -11.106 7.489 -18.145 1.00 94.44 356 GLU A C 1
ATOM 2729 O O . GLU A 1 356 ? -11.835 7.341 -19.125 1.00 94.44 356 GLU A O 1
ATOM 2734 N N . LEU A 1 357 ? -10.492 6.452 -17.571 1.00 96.31 357 LEU A N 1
ATOM 2735 C CA . LEU A 1 357 ? -10.614 5.087 -18.078 1.00 96.31 357 LEU A CA 1
ATOM 2736 C C . LEU A 1 357 ? -12.016 4.503 -17.880 1.00 96.31 357 LEU A C 1
ATOM 2738 O O . LEU A 1 357 ? -12.429 3.659 -18.671 1.00 96.31 357 LEU A O 1
ATOM 2742 N N . MET A 1 358 ? -12.788 4.947 -16.888 1.00 93.62 358 MET A N 1
ATOM 2743 C CA . MET A 1 358 ? -14.203 4.567 -16.784 1.00 93.62 358 MET A CA 1
ATOM 2744 C C . MET A 1 358 ? -15.016 5.062 -17.986 1.00 93.62 358 MET A C 1
ATOM 2746 O O . MET A 1 358 ? -15.849 4.317 -18.512 1.00 93.62 358 MET A O 1
ATOM 2750 N N . ASP A 1 359 ? -14.734 6.272 -18.469 1.00 91.88 359 ASP A N 1
ATOM 2751 C CA . ASP A 1 359 ? -15.393 6.825 -19.654 1.00 91.88 359 ASP A CA 1
ATOM 2752 C C . ASP A 1 359 ? -14.978 6.047 -20.916 1.00 91.88 359 ASP A C 1
ATOM 2754 O O . ASP A 1 359 ? -15.833 5.608 -21.690 1.00 91.88 359 ASP A O 1
ATOM 2758 N N . ILE A 1 360 ? -13.677 5.778 -21.080 1.00 94.50 360 ILE A N 1
ATOM 2759 C CA . ILE A 1 360 ? -13.147 4.997 -22.211 1.00 94.50 360 ILE A CA 1
ATOM 2760 C C . ILE A 1 360 ? -13.735 3.579 -22.215 1.00 94.50 360 ILE A C 1
ATOM 2762 O O . ILE A 1 360 ? -14.272 3.119 -23.221 1.00 94.50 360 ILE A O 1
ATOM 2766 N N . THR A 1 361 ? -13.702 2.885 -21.078 1.00 95.38 361 THR A N 1
ATOM 2767 C CA . THR A 1 361 ? -14.090 1.467 -21.002 1.00 95.38 361 THR A CA 1
ATOM 2768 C C . THR A 1 361 ? -15.591 1.221 -21.091 1.00 95.38 361 THR A C 1
ATOM 2770 O O . THR A 1 361 ? -15.998 0.072 -21.233 1.00 95.38 361 THR A O 1
ATOM 2773 N N . THR A 1 362 ? -16.433 2.256 -21.039 1.00 93.88 362 THR A N 1
ATOM 2774 C CA . THR A 1 362 ? -17.890 2.107 -21.204 1.00 93.88 362 THR A CA 1
ATOM 2775 C C . THR A 1 362 ? -18.271 1.538 -22.574 1.00 93.88 362 THR A C 1
ATOM 2777 O O . THR A 1 362 ? -19.224 0.767 -22.666 1.00 93.88 362 THR A O 1
ATOM 2780 N N . ASP A 1 363 ? -17.488 1.835 -23.613 1.00 94.25 363 ASP A N 1
ATOM 2781 C CA . ASP A 1 363 ? -17.580 1.181 -24.919 1.00 94.25 363 ASP A CA 1
ATOM 2782 C C . ASP A 1 363 ? -16.171 0.928 -25.467 1.00 94.25 363 ASP A C 1
ATOM 2784 O O . ASP A 1 363 ? -15.647 1.693 -26.277 1.00 94.25 363 ASP A O 1
ATOM 2788 N N . CYS A 1 364 ? -15.536 -0.158 -25.008 1.00 94.50 364 CYS A N 1
ATOM 2789 C CA . CYS A 1 364 ? -14.170 -0.482 -25.418 1.00 94.50 364 CYS A CA 1
ATOM 2790 C C . CYS A 1 364 ? -14.014 -0.612 -26.939 1.00 94.50 364 CYS A C 1
ATOM 2792 O O . CYS A 1 364 ? -12.994 -0.199 -27.476 1.00 94.50 364 CYS A O 1
ATOM 2794 N N . LYS A 1 365 ? -15.016 -1.155 -27.646 1.00 91.31 365 LYS A N 1
ATOM 2795 C CA . LYS A 1 365 ? -14.933 -1.362 -29.102 1.00 91.31 365 LYS A CA 1
ATOM 2796 C C . LYS A 1 365 ? -14.825 -0.051 -29.866 1.00 91.31 365 LYS A C 1
ATOM 2798 O O . LYS A 1 365 ? -14.204 -0.026 -30.923 1.00 91.31 365 LYS A O 1
ATOM 2803 N N . ARG A 1 366 ? -15.461 0.998 -29.349 1.00 91.69 366 ARG A N 1
ATOM 2804 C CA . ARG A 1 366 ? -15.466 2.322 -29.961 1.00 91.69 366 ARG A CA 1
ATOM 2805 C C . ARG A 1 366 ? -14.339 3.215 -29.454 1.00 91.69 366 ARG A C 1
ATOM 2807 O O . ARG A 1 366 ? -13.806 3.988 -30.235 1.00 91.69 366 ARG A O 1
ATOM 2814 N N . ASN A 1 367 ? -14.025 3.139 -28.164 1.00 93.69 367 ASN A N 1
ATOM 2815 C CA . ASN A 1 367 ? -13.225 4.160 -27.488 1.00 93.69 367 ASN A CA 1
ATOM 2816 C C . ASN A 1 367 ? -11.789 3.721 -27.181 1.00 93.69 367 ASN A C 1
ATOM 2818 O O . ASN A 1 367 ? -10.963 4.573 -26.868 1.00 93.69 367 ASN A O 1
ATOM 2822 N N . VAL A 1 368 ? -11.481 2.419 -27.212 1.00 93.50 368 VAL A N 1
ATOM 2823 C CA . VAL A 1 368 ? -10.095 1.952 -27.075 1.00 93.50 368 VAL A CA 1
ATOM 2824 C C . VAL A 1 368 ? -9.445 2.022 -28.451 1.00 93.50 368 VAL A C 1
ATOM 2826 O O . VAL A 1 368 ? -9.497 1.081 -29.240 1.00 93.50 368 VAL A O 1
ATOM 2829 N N . GLU A 1 369 ? -8.860 3.175 -28.736 1.00 86.94 369 GLU A N 1
ATOM 2830 C CA . GLU A 1 369 ? -8.146 3.489 -29.967 1.00 86.94 369 GLU A CA 1
ATOM 2831 C C . GLU A 1 369 ? -6.832 4.203 -29.643 1.00 86.94 369 GLU A C 1
ATOM 2833 O O . GLU A 1 369 ? -6.684 4.794 -28.576 1.00 86.94 369 GLU A O 1
ATOM 2838 N N . GLY A 1 370 ? -5.866 4.145 -30.557 1.00 84.00 370 GLY A N 1
ATOM 2839 C CA . GLY A 1 370 ? -4.576 4.796 -30.365 1.00 84.00 370 GLY A CA 1
ATOM 2840 C C . GLY A 1 370 ? -3.559 4.428 -31.443 1.00 84.00 370 GLY A C 1
ATOM 2841 O O . GLY A 1 370 ? -3.836 3.579 -32.301 1.00 84.00 370 GLY A O 1
ATOM 2842 N N . PRO A 1 371 ? -2.378 5.071 -31.436 1.00 78.38 371 PRO A N 1
ATOM 2843 C CA . PRO A 1 371 ? -1.372 4.935 -32.491 1.00 78.38 371 PRO A CA 1
ATOM 2844 C C . PRO A 1 371 ? -0.829 3.508 -32.642 1.00 78.38 371 PRO A C 1
ATOM 2846 O O . PRO A 1 371 ? -0.328 3.156 -33.710 1.00 78.38 371 PRO A O 1
ATOM 2849 N N . TYR A 1 372 ? -0.947 2.687 -31.595 1.00 83.00 372 TYR A N 1
ATOM 2850 C CA . TYR A 1 372 ? -0.508 1.292 -31.579 1.00 83.00 372 TYR A CA 1
ATOM 2851 C C . TYR A 1 372 ? -1.672 0.296 -31.697 1.00 83.00 372 TYR A C 1
ATOM 2853 O O . TYR A 1 372 ? -1.498 -0.906 -31.521 1.00 83.00 372 TYR A O 1
ATOM 2861 N N . GLY A 1 373 ? -2.871 0.770 -32.029 1.00 89.44 373 GLY A N 1
ATOM 2862 C CA . GLY A 1 373 ? -4.042 -0.077 -32.199 1.00 89.44 373 GLY A CA 1
ATOM 2863 C C . GLY A 1 373 ? -4.662 -0.566 -30.881 1.00 89.44 373 GLY A C 1
ATOM 2864 O O . GLY A 1 373 ? -4.046 -0.531 -29.815 1.00 89.44 373 GLY A O 1
ATOM 2865 N N . PRO A 1 374 ? -5.911 -1.050 -30.950 1.00 93.75 374 PRO A N 1
ATOM 2866 C CA . PRO A 1 374 ? -6.772 -1.239 -29.783 1.00 93.75 374 PRO A CA 1
ATOM 2867 C C . PRO A 1 374 ? -6.237 -2.247 -28.757 1.00 93.75 374 PRO A C 1
ATOM 2869 O O . PRO A 1 374 ? -6.460 -2.090 -27.560 1.00 93.75 374 PRO A O 1
ATOM 2872 N N . ASP A 1 375 ? -5.538 -3.291 -29.208 1.00 95.75 375 ASP A N 1
ATOM 2873 C CA . ASP A 1 375 ? -5.036 -4.354 -28.332 1.00 95.75 375 ASP A CA 1
ATOM 2874 C C . ASP A 1 375 ? -3.894 -3.864 -27.430 1.00 95.75 375 ASP A C 1
ATOM 2876 O O . ASP A 1 375 ? -3.855 -4.182 -26.240 1.00 95.75 375 ASP A O 1
ATOM 2880 N N . ILE A 1 376 ? -2.992 -3.038 -27.973 1.00 94.88 376 ILE A N 1
ATOM 2881 C CA . ILE A 1 376 ? -1.894 -2.441 -27.205 1.00 94.88 376 ILE A CA 1
ATOM 2882 C C . ILE A 1 376 ? -2.424 -1.392 -26.232 1.00 94.88 376 ILE A C 1
ATOM 2884 O O . ILE A 1 376 ? -2.028 -1.397 -25.067 1.00 94.88 376 ILE A O 1
ATOM 2888 N N . GLU A 1 377 ? -3.350 -0.539 -26.676 1.00 95.62 377 GLU A N 1
ATOM 2889 C CA . GLU A 1 377 ? -3.975 0.465 -25.809 1.00 95.62 377 GLU A CA 1
ATOM 2890 C C . GLU A 1 377 ? -4.704 -0.201 -24.634 1.00 95.62 377 GLU A C 1
ATOM 2892 O O . GLU A 1 377 ? -4.452 0.132 -23.474 1.00 95.62 377 GLU A O 1
ATOM 2897 N N . ALA A 1 378 ? -5.524 -1.226 -24.908 1.00 97.75 378 ALA A N 1
ATOM 2898 C CA . ALA A 1 378 ? -6.212 -1.992 -23.871 1.00 97.75 378 ALA A CA 1
ATOM 2899 C C . ALA A 1 378 ? -5.236 -2.609 -22.862 1.00 97.75 378 ALA A C 1
ATOM 2901 O O . ALA A 1 378 ? -5.470 -2.536 -21.653 1.00 97.75 378 ALA A O 1
ATOM 2902 N N . ALA A 1 379 ? -4.136 -3.197 -23.343 1.00 98.31 379 ALA A N 1
ATOM 2903 C CA . ALA A 1 379 ? -3.120 -3.791 -22.485 1.00 98.31 379 ALA A CA 1
ATOM 2904 C C . ALA A 1 379 ? -2.424 -2.737 -21.603 1.00 98.31 379 ALA A C 1
ATOM 2906 O O . ALA A 1 379 ? -2.246 -2.963 -20.406 1.00 98.31 379 ALA A O 1
ATOM 2907 N N . MET A 1 380 ? -2.092 -1.561 -22.145 1.00 97.94 380 MET A N 1
ATOM 2908 C CA . MET A 1 380 ? -1.480 -0.475 -21.372 1.00 97.94 380 MET A CA 1
ATOM 2909 C C . MET A 1 380 ? -2.431 0.129 -20.331 1.00 97.94 380 MET A C 1
ATOM 2911 O O . MET A 1 380 ? -2.019 0.373 -19.194 1.00 97.94 380 MET A O 1
ATOM 2915 N N . TYR A 1 381 ? -3.713 0.308 -20.664 1.00 98.38 381 TYR A N 1
ATOM 2916 C CA . TYR A 1 381 ? -4.735 0.722 -19.696 1.00 98.38 381 TYR A CA 1
ATOM 2917 C C . TYR A 1 381 ? -4.911 -0.302 -18.581 1.00 98.38 381 TYR A C 1
ATOM 2919 O O . TYR A 1 381 ? -5.012 0.051 -17.403 1.00 98.38 381 TYR A O 1
ATOM 2927 N N . LEU A 1 382 ? -4.899 -1.584 -18.936 1.00 98.38 382 LEU A N 1
ATOM 2928 C CA . LEU A 1 382 ? -5.008 -2.660 -17.970 1.00 98.38 382 LEU A CA 1
ATOM 2929 C C . LEU A 1 382 ? -3.775 -2.708 -17.047 1.00 98.38 382 LEU A C 1
ATOM 2931 O O . LEU A 1 382 ? -3.931 -2.872 -15.836 1.00 98.38 382 LEU A O 1
ATOM 2935 N N . LEU A 1 383 ? -2.567 -2.460 -17.567 1.00 97.88 383 LEU A N 1
ATOM 2936 C CA . LEU A 1 383 ? -1.346 -2.297 -16.763 1.00 97.88 383 LEU A CA 1
ATOM 2937 C C . LEU A 1 383 ? -1.422 -1.077 -15.836 1.00 97.88 383 LEU A C 1
ATOM 2939 O O . LEU A 1 383 ? -1.076 -1.186 -14.661 1.00 97.88 383 LEU A O 1
ATOM 2943 N N . PHE A 1 384 ? -1.923 0.062 -16.323 1.00 98.00 384 PHE A N 1
ATOM 2944 C CA . PHE A 1 384 ? -2.144 1.252 -15.499 1.00 98.00 384 PHE A CA 1
ATOM 2945 C C . PHE A 1 384 ? -3.055 0.945 -14.300 1.00 98.00 384 PHE A C 1
ATOM 2947 O O . PHE A 1 384 ? -2.702 1.250 -13.157 1.00 98.00 384 PHE A O 1
ATOM 2954 N N . LEU A 1 385 ? -4.208 0.313 -14.543 1.00 97.12 385 LEU A N 1
ATOM 2955 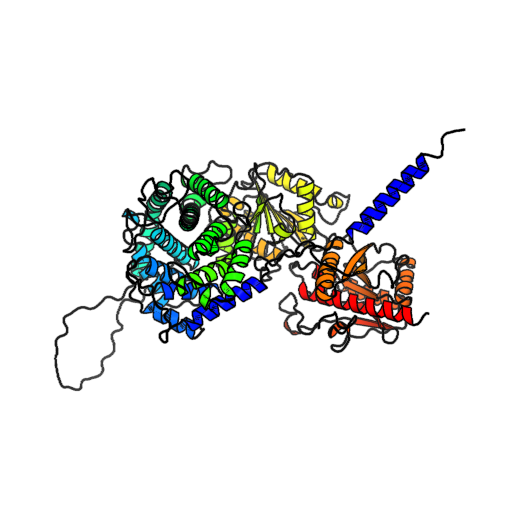C CA . LEU A 1 385 ? -5.194 0.008 -13.503 1.00 97.12 385 LEU A CA 1
ATOM 2956 C C . LEU A 1 385 ? -4.682 -1.044 -12.514 1.00 97.12 385 LEU A C 1
ATOM 2958 O O . LEU A 1 385 ? -4.757 -0.832 -11.303 1.00 97.12 385 LEU A O 1
ATOM 2962 N N . SER A 1 386 ? -4.139 -2.156 -13.017 1.00 95.19 386 SER A N 1
ATOM 2963 C CA . SER A 1 386 ? -3.660 -3.276 -12.195 1.00 95.19 386 SER A CA 1
ATOM 2964 C C . SER A 1 386 ? -2.444 -2.905 -11.346 1.00 95.19 386 SER A C 1
ATOM 2966 O O . SER A 1 386 ? -2.398 -3.236 -10.162 1.00 95.19 386 SER A O 1
ATOM 2968 N N . GLN A 1 387 ? -1.484 -2.162 -11.903 1.00 93.00 387 GLN A N 1
ATOM 2969 C CA . GLN A 1 387 ? -0.276 -1.773 -11.175 1.00 93.00 387 GLN A CA 1
ATOM 2970 C C . GLN A 1 387 ? -0.467 -0.499 -10.344 1.00 93.00 387 GLN A C 1
ATOM 2972 O O . GLN A 1 387 ? 0.244 -0.303 -9.361 1.00 93.00 387 GLN A O 1
ATOM 2977 N N . GLY A 1 388 ? -1.408 0.378 -10.706 1.00 93.12 388 GLY A N 1
ATOM 2978 C CA . GLY A 1 388 ? -1.690 1.602 -9.954 1.00 93.12 388 GLY A CA 1
ATOM 2979 C C . GLY A 1 388 ? -2.519 1.382 -8.684 1.00 93.12 388 GLY A C 1
ATOM 2980 O O . GLY A 1 388 ? -2.377 2.140 -7.723 1.00 93.12 388 GLY A O 1
ATOM 2981 N N . ARG A 1 389 ? -3.337 0.318 -8.644 1.00 91.38 389 ARG A N 1
ATOM 2982 C CA . ARG A 1 389 ? -4.201 -0.023 -7.496 1.00 91.38 389 ARG A CA 1
ATOM 2983 C C . ARG A 1 389 ? -3.510 -0.799 -6.374 1.00 91.38 389 ARG A C 1
ATOM 2985 O O . ARG A 1 389 ? -4.156 -1.070 -5.358 1.00 91.38 389 ARG A O 1
ATOM 2992 N N . VAL A 1 390 ? -2.263 -1.234 -6.575 1.00 91.50 390 VAL A N 1
ATOM 2993 C CA . VAL A 1 390 ? -1.588 -2.155 -5.647 1.00 91.50 390 VAL A CA 1
ATOM 2994 C C . VAL A 1 390 ? -1.546 -1.587 -4.220 1.00 91.50 390 VAL A C 1
ATOM 2996 O O . VAL A 1 390 ? -1.522 -0.363 -4.053 1.00 91.50 390 VAL A O 1
ATOM 2999 N N . PRO A 1 391 ? -1.576 -2.440 -3.182 1.00 92.12 391 PRO A N 1
ATOM 3000 C CA . PRO A 1 391 ? -1.611 -1.974 -1.801 1.00 92.12 391 PRO A CA 1
ATOM 3001 C C . PRO A 1 391 ? -0.368 -1.176 -1.393 1.00 92.12 391 PRO A C 1
ATOM 3003 O O . PRO A 1 391 ? 0.726 -1.440 -1.895 1.00 92.12 391 PRO A O 1
ATOM 3006 N N . ILE A 1 392 ? -0.534 -0.242 -0.450 1.00 93.38 392 ILE A N 1
ATOM 3007 C CA . ILE A 1 392 ? 0.561 0.581 0.080 1.00 93.38 392 ILE A CA 1
ATOM 3008 C C . ILE A 1 392 ? 1.025 0.037 1.440 1.00 93.38 392 ILE A C 1
ATOM 3010 O O . ILE A 1 392 ? 0.220 -0.130 2.355 1.00 93.38 392 ILE A O 1
ATOM 3014 N N . THR A 1 393 ? 2.322 -0.243 1.576 1.00 94.81 393 THR A N 1
ATOM 3015 C CA . THR A 1 393 ? 2.953 -0.770 2.801 1.00 94.81 393 THR A CA 1
ATOM 3016 C C . THR A 1 393 ? 3.246 0.337 3.814 1.00 94.81 393 THR A C 1
ATOM 3018 O O . THR A 1 393 ? 2.840 0.253 4.972 1.00 94.81 393 THR A O 1
ATOM 3021 N N . PHE A 1 394 ? 3.926 1.390 3.359 1.00 96.50 394 PHE A N 1
ATOM 3022 C CA . PHE A 1 394 ? 4.375 2.524 4.159 1.00 96.50 394 PHE A CA 1
ATOM 3023 C C . PHE A 1 394 ? 3.998 3.837 3.479 1.00 96.50 394 PHE A C 1
ATOM 3025 O O . PHE A 1 394 ? 4.219 4.016 2.278 1.00 96.50 394 PHE A O 1
ATOM 3032 N N . ASN A 1 395 ? 3.515 4.774 4.286 1.00 96.75 395 ASN A N 1
ATOM 3033 C CA . ASN A 1 395 ? 3.513 6.191 3.974 1.00 96.75 395 ASN A CA 1
ATOM 3034 C C . ASN A 1 395 ? 4.757 6.826 4.613 1.00 96.75 395 ASN A C 1
ATOM 3036 O O . ASN A 1 395 ? 4.899 6.804 5.835 1.00 96.75 395 ASN A O 1
ATOM 3040 N N . LYS A 1 396 ? 5.653 7.405 3.811 1.00 97.81 396 LYS A N 1
ATOM 3041 C CA . LYS A 1 396 ? 6.759 8.244 4.295 1.00 97.81 396 LYS A CA 1
ATOM 3042 C C . LYS A 1 396 ? 6.260 9.684 4.410 1.00 97.81 396 LYS A C 1
ATOM 3044 O O . LYS A 1 396 ? 5.752 10.236 3.433 1.00 97.81 396 LYS A O 1
ATOM 3049 N N . LEU A 1 397 ? 6.341 10.268 5.607 1.00 97.56 397 LEU A N 1
ATOM 3050 C CA . LEU A 1 397 ? 5.785 11.595 5.880 1.00 97.56 397 LEU A CA 1
ATOM 3051 C C . LEU A 1 397 ? 6.710 12.697 5.348 1.00 97.56 397 LEU A C 1
ATOM 3053 O O . LEU A 1 397 ? 7.706 13.038 5.992 1.00 97.56 397 LEU A O 1
ATOM 3057 N N . GLU A 1 398 ? 6.354 13.289 4.213 1.00 97.19 398 GLU A N 1
ATOM 3058 C CA . GLU A 1 398 ? 7.054 14.441 3.650 1.00 97.19 398 GLU A CA 1
ATOM 3059 C C . GLU A 1 398 ? 6.820 15.692 4.496 1.00 97.19 398 GLU A C 1
ATOM 3061 O O . GLU A 1 398 ? 5.686 16.058 4.816 1.00 97.19 398 GLU A O 1
ATOM 3066 N N . ARG A 1 399 ? 7.924 16.372 4.817 1.00 96.25 399 ARG A N 1
ATOM 3067 C CA . ARG A 1 399 ? 7.961 17.616 5.590 1.00 96.25 399 ARG A CA 1
ATOM 3068 C C . ARG A 1 399 ? 8.813 18.620 4.806 1.00 96.25 399 ARG A C 1
ATOM 3070 O O . ARG A 1 399 ? 10.036 18.618 4.948 1.00 96.25 399 ARG A O 1
ATOM 3077 N N . PRO A 1 400 ? 8.208 19.420 3.910 1.00 93.19 400 PRO A N 1
ATOM 3078 C CA . PRO A 1 400 ? 8.963 20.265 2.989 1.00 93.19 400 PRO A CA 1
ATOM 3079 C C . PRO A 1 400 ? 9.943 21.194 3.715 1.00 93.19 400 PRO A C 1
ATOM 3081 O O . PRO A 1 400 ? 9.610 21.781 4.743 1.00 93.19 400 PRO A O 1
ATOM 3084 N N . GLY A 1 401 ? 11.157 21.326 3.177 1.00 92.31 401 GLY A N 1
ATOM 3085 C CA . GLY A 1 401 ? 12.214 22.149 3.774 1.00 92.31 401 GLY A CA 1
ATOM 3086 C C . GLY A 1 401 ? 12.957 21.505 4.951 1.00 92.31 401 GLY A C 1
ATOM 3087 O O . GLY A 1 401 ? 13.780 22.175 5.570 1.00 92.31 401 GLY A O 1
ATOM 3088 N N . THR A 1 402 ? 12.702 20.229 5.260 1.00 95.00 402 THR A N 1
ATOM 3089 C CA . THR A 1 402 ? 13.455 19.463 6.267 1.00 95.00 402 THR A CA 1
ATOM 3090 C C . THR A 1 402 ? 14.259 18.322 5.632 1.00 95.00 402 THR A C 1
ATOM 3092 O O . THR A 1 402 ? 14.261 18.120 4.422 1.00 95.00 402 THR A O 1
ATOM 3095 N N . ASP A 1 403 ? 14.924 17.534 6.469 1.00 94.75 403 ASP A N 1
ATOM 3096 C CA . ASP A 1 403 ? 15.736 16.359 6.141 1.00 94.75 403 ASP A CA 1
ATOM 3097 C C . ASP A 1 403 ? 14.943 15.043 5.990 1.00 94.75 403 ASP A C 1
ATOM 3099 O O . ASP A 1 403 ? 15.508 13.955 6.119 1.00 94.75 403 ASP A O 1
ATOM 3103 N N . TRP A 1 404 ? 13.632 15.122 5.739 1.00 95.12 404 TRP A N 1
ATOM 3104 C CA . TRP A 1 404 ? 12.745 13.952 5.711 1.00 95.12 404 TRP A CA 1
ATOM 3105 C C . TRP A 1 404 ? 13.121 12.914 4.651 1.00 95.12 404 TRP A C 1
ATOM 3107 O O . TRP A 1 404 ? 12.781 11.745 4.797 1.00 95.12 404 TRP A O 1
ATOM 3117 N N . ASP A 1 405 ? 13.831 13.338 3.604 1.00 93.12 405 ASP A N 1
ATOM 3118 C CA . ASP A 1 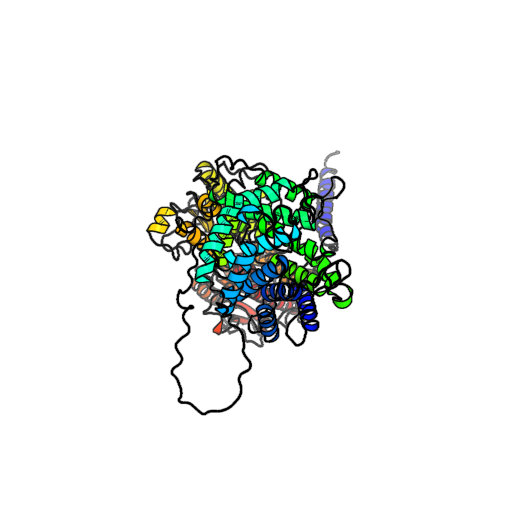405 ? 14.267 12.477 2.509 1.00 93.12 405 ASP A CA 1
ATOM 3119 C C . ASP A 1 405 ? 15.786 12.248 2.492 1.00 93.12 405 ASP A C 1
ATOM 3121 O O . ASP A 1 405 ? 16.401 12.054 1.448 1.00 93.12 405 ASP A O 1
ATOM 3125 N N . CYS A 1 406 ? 16.425 12.257 3.668 1.00 93.19 406 CYS A N 1
ATOM 3126 C CA . CYS A 1 406 ? 17.863 11.983 3.805 1.00 93.19 406 CYS A CA 1
ATOM 3127 C C . CYS A 1 406 ? 18.283 10.564 3.359 1.00 93.19 406 CYS A C 1
ATOM 3129 O O . CYS A 1 406 ? 19.467 10.330 3.107 1.00 93.19 406 CYS A O 1
ATOM 3131 N N . ALA A 1 407 ? 17.326 9.642 3.229 1.00 94.75 407 ALA A N 1
ATOM 3132 C CA . ALA A 1 407 ? 17.475 8.304 2.662 1.00 94.75 407 ALA A CA 1
ATOM 3133 C C . ALA A 1 407 ? 16.372 8.069 1.604 1.00 94.75 407 ALA A C 1
ATOM 3135 O O . ALA A 1 407 ? 15.359 7.455 1.913 1.00 94.75 407 ALA A O 1
ATOM 3136 N N . PRO A 1 408 ? 16.486 8.588 0.370 1.00 93.81 408 PRO A N 1
ATOM 3137 C CA . PRO A 1 408 ? 15.356 8.670 -0.567 1.00 93.81 408 PRO A CA 1
ATOM 3138 C C . PRO A 1 408 ? 14.837 7.331 -1.107 1.00 93.81 408 PRO A C 1
ATOM 3140 O O . PRO A 1 408 ? 13.736 7.252 -1.651 1.00 93.81 408 PRO A O 1
ATOM 3143 N N . ARG A 1 409 ? 15.631 6.263 -0.995 1.00 96.81 409 ARG A N 1
ATOM 3144 C CA . ARG A 1 409 ? 15.315 4.922 -1.511 1.00 96.81 409 ARG A CA 1
ATOM 3145 C C . ARG A 1 409 ? 15.140 3.880 -0.411 1.00 96.81 409 ARG A C 1
ATOM 3147 O O . ARG A 1 409 ? 15.006 2.703 -0.731 1.00 96.81 409 ARG A O 1
ATOM 3154 N N . ASP A 1 410 ? 15.115 4.287 0.857 1.00 97.31 410 ASP A N 1
ATOM 3155 C CA . ASP A 1 410 ? 14.933 3.399 2.009 1.00 97.31 410 ASP A CA 1
ATOM 3156 C C . ASP A 1 410 ? 13.653 2.553 1.899 1.00 97.31 410 ASP A C 1
ATOM 3158 O O . ASP A 1 410 ? 13.704 1.333 1.740 1.00 97.31 410 ASP A O 1
ATOM 3162 N N . VAL A 1 411 ? 12.492 3.196 1.885 1.00 97.12 411 VAL A N 1
ATOM 3163 C CA . VAL A 1 411 ? 11.189 2.530 1.861 1.00 97.12 411 VAL A CA 1
ATOM 3164 C C . VAL A 1 411 ? 10.931 1.849 0.517 1.00 97.12 411 VAL A C 1
ATOM 3166 O O . VAL A 1 411 ? 10.300 0.790 0.477 1.00 97.12 411 VAL A O 1
ATOM 3169 N N . ALA A 1 412 ? 11.458 2.404 -0.579 1.00 96.88 412 ALA A N 1
ATOM 3170 C CA . ALA A 1 412 ? 11.377 1.791 -1.902 1.00 96.88 412 ALA A CA 1
ATOM 3171 C C . ALA A 1 412 ? 12.052 0.413 -1.926 1.00 96.88 412 ALA A C 1
ATOM 3173 O O . ALA A 1 412 ? 11.452 -0.578 -2.348 1.00 96.88 412 ALA A O 1
ATOM 3174 N N . ASN A 1 413 ? 13.280 0.333 -1.413 1.00 97.06 413 ASN A N 1
ATOM 3175 C CA . ASN A 1 413 ? 14.037 -0.910 -1.341 1.00 97.06 413 ASN A CA 1
ATOM 3176 C C . ASN A 1 413 ? 13.498 -1.864 -0.271 1.00 97.06 413 ASN A C 1
ATOM 3178 O O . ASN A 1 413 ? 13.400 -3.063 -0.533 1.00 97.06 413 ASN A O 1
ATOM 3182 N N . LEU A 1 414 ? 13.054 -1.361 0.886 1.00 97.75 414 LEU A N 1
ATOM 3183 C CA . LEU A 1 414 ? 12.363 -2.202 1.864 1.00 97.75 414 LEU A CA 1
ATOM 3184 C C . LEU A 1 414 ? 11.101 -2.826 1.250 1.00 97.75 414 LEU A C 1
ATOM 3186 O O . LEU A 1 414 ? 10.889 -4.028 1.359 1.00 97.75 414 LEU A O 1
ATOM 3190 N N . THR A 1 415 ? 10.295 -2.054 0.522 1.00 96.44 415 THR A N 1
ATOM 3191 C CA . THR A 1 415 ? 9.105 -2.577 -0.170 1.00 96.44 415 THR A CA 1
ATOM 3192 C C . THR A 1 415 ? 9.471 -3.579 -1.261 1.00 96.44 415 THR A C 1
ATOM 3194 O O . THR A 1 415 ? 8.786 -4.586 -1.421 1.00 96.44 415 THR A O 1
ATOM 3197 N N . ARG A 1 416 ? 10.587 -3.375 -1.970 1.00 93.88 416 ARG A N 1
ATOM 3198 C CA . ARG A 1 416 ? 11.112 -4.356 -2.930 1.00 93.88 416 ARG A CA 1
ATOM 3199 C C . ARG A 1 416 ? 11.486 -5.680 -2.258 1.00 93.88 416 ARG A C 1
ATOM 3201 O O . ARG A 1 416 ? 11.154 -6.732 -2.800 1.00 93.88 416 ARG A O 1
ATOM 3208 N N . TYR A 1 417 ? 12.123 -5.634 -1.087 1.00 94.25 417 TYR A N 1
ATOM 3209 C CA . TYR A 1 417 ? 12.381 -6.822 -0.267 1.00 94.25 417 TYR A CA 1
ATOM 3210 C C . TYR A 1 417 ? 11.063 -7.509 0.117 1.00 94.25 417 TYR A C 1
ATOM 3212 O O . TYR A 1 417 ? 10.887 -8.695 -0.145 1.00 94.25 417 TYR A O 1
ATOM 3220 N N . LEU A 1 418 ? 10.092 -6.752 0.638 1.00 94.75 418 LEU A N 1
ATOM 3221 C CA . LEU A 1 418 ? 8.791 -7.284 1.058 1.00 94.75 418 LEU A CA 1
ATOM 3222 C C . LEU A 1 418 ? 8.022 -7.944 -0.090 1.00 94.75 418 LEU A C 1
ATOM 3224 O O . LEU A 1 418 ? 7.459 -9.018 0.101 1.00 94.75 418 LEU A O 1
ATOM 3228 N N . ASN A 1 419 ? 8.041 -7.352 -1.287 1.00 91.50 419 ASN A N 1
ATOM 3229 C CA . ASN A 1 419 ? 7.405 -7.932 -2.472 1.00 91.50 419 ASN A CA 1
ATOM 3230 C C . ASN A 1 419 ? 7.986 -9.306 -2.826 1.00 91.50 419 ASN A C 1
ATOM 3232 O O . ASN A 1 419 ? 7.258 -10.196 -3.262 1.00 91.50 419 ASN A O 1
ATOM 3236 N N . ARG A 1 420 ? 9.299 -9.479 -2.639 1.00 88.44 420 ARG A N 1
ATOM 3237 C CA . ARG A 1 420 ? 10.006 -10.727 -2.930 1.00 88.44 420 ARG A CA 1
ATOM 3238 C C . ARG A 1 420 ? 9.771 -11.794 -1.860 1.00 88.44 420 ARG A C 1
ATOM 3240 O O . ARG A 1 420 ? 9.664 -12.965 -2.210 1.00 88.44 420 ARG A O 1
ATOM 3247 N N . GLU A 1 421 ? 9.710 -11.403 -0.589 1.00 89.31 421 GLU A N 1
ATOM 3248 C CA . GLU A 1 421 ? 9.493 -12.338 0.523 1.00 89.31 421 GLU A CA 1
ATOM 3249 C C . GLU A 1 421 ? 8.027 -12.766 0.669 1.00 89.31 421 GLU A C 1
ATOM 3251 O O . GLU A 1 421 ? 7.754 -13.890 1.076 1.00 89.31 421 GLU A O 1
ATOM 3256 N N . LEU A 1 422 ? 7.080 -11.883 0.340 1.00 88.56 422 LEU A N 1
ATOM 3257 C CA . LEU A 1 422 ? 5.643 -12.168 0.427 1.00 88.56 422 LEU A CA 1
ATOM 3258 C C . LEU A 1 422 ? 5.029 -12.615 -0.904 1.00 88.56 422 LEU A C 1
ATOM 3260 O O . LEU A 1 422 ? 3.843 -12.929 -0.933 1.00 88.56 422 LEU A O 1
ATOM 3264 N N . GLU A 1 423 ? 5.810 -12.612 -1.989 1.00 84.69 423 GLU A N 1
ATOM 3265 C CA . GLU A 1 423 ? 5.361 -12.938 -3.353 1.00 84.69 423 GLU A CA 1
ATOM 3266 C C . GLU A 1 423 ? 4.104 -12.151 -3.771 1.00 84.69 423 GLU A C 1
ATOM 3268 O O . GLU A 1 423 ? 3.232 -12.626 -4.497 1.00 84.69 423 GLU A O 1
ATOM 3273 N N . GLN A 1 424 ? 4.005 -10.912 -3.290 1.00 85.12 424 GLN A N 1
ATOM 3274 C CA . GLN A 1 424 ? 2.877 -10.018 -3.515 1.00 85.12 424 GLN A CA 1
ATOM 3275 C C . GLN A 1 424 ? 3.376 -8.679 -4.028 1.00 85.12 424 GLN A C 1
ATOM 3277 O O . GLN A 1 424 ? 4.345 -8.120 -3.521 1.00 85.12 424 GLN A O 1
ATOM 3282 N N . ARG A 1 425 ? 2.688 -8.130 -5.028 1.00 86.88 425 ARG A N 1
ATOM 3283 C CA . ARG A 1 425 ? 3.005 -6.802 -5.540 1.00 86.88 425 ARG A CA 1
ATOM 3284 C C . ARG A 1 425 ? 2.393 -5.743 -4.630 1.00 86.88 425 ARG A C 1
ATOM 3286 O O . ARG A 1 425 ? 1.176 -5.593 -4.577 1.00 86.88 425 ARG A O 1
ATOM 3293 N N . MET A 1 426 ? 3.245 -4.995 -3.949 1.00 92.75 426 MET A N 1
ATOM 3294 C CA . MET A 1 426 ? 2.879 -3.845 -3.130 1.00 92.75 426 MET A CA 1
ATOM 3295 C C . MET A 1 426 ? 3.733 -2.641 -3.526 1.00 92.75 426 MET A C 1
ATOM 3297 O O . MET A 1 426 ? 4.740 -2.773 -4.233 1.00 92.75 426 MET A O 1
ATOM 3301 N N . ASN A 1 427 ? 3.323 -1.462 -3.077 1.00 94.00 427 ASN A N 1
ATOM 3302 C CA . ASN A 1 427 ? 4.076 -0.234 -3.259 1.00 94.00 427 ASN A CA 1
ATOM 3303 C C . ASN A 1 427 ? 4.224 0.529 -1.938 1.00 94.00 427 ASN A C 1
ATOM 3305 O O . ASN A 1 427 ? 3.639 0.174 -0.920 1.00 94.00 427 ASN A O 1
ATOM 3309 N N . TRP A 1 428 ? 5.019 1.583 -1.971 1.00 95.88 428 TRP A N 1
ATOM 3310 C CA . TRP A 1 428 ? 5.147 2.577 -0.920 1.00 95.88 428 TRP A CA 1
ATOM 3311 C C . TRP A 1 428 ? 4.670 3.925 -1.451 1.00 95.88 428 TRP A C 1
ATOM 3313 O O . TRP A 1 428 ? 4.440 4.089 -2.654 1.00 95.88 428 TRP A O 1
ATOM 3323 N N . GLN A 1 429 ? 4.493 4.886 -0.554 1.00 95.06 429 GLN A N 1
ATOM 3324 C CA . GLN A 1 429 ? 3.996 6.195 -0.937 1.00 95.06 429 GLN A CA 1
ATOM 3325 C C . GLN A 1 429 ? 4.587 7.303 -0.065 1.00 95.06 429 GLN A C 1
ATOM 3327 O O . GLN A 1 429 ? 4.883 7.107 1.112 1.00 95.06 429 GLN A O 1
ATOM 3332 N N . ILE A 1 430 ? 4.730 8.488 -0.648 1.00 96.19 430 ILE A N 1
ATOM 3333 C CA . ILE A 1 430 ? 4.994 9.738 0.058 1.00 96.19 430 ILE A CA 1
ATOM 3334 C C . ILE A 1 430 ? 3.651 10.394 0.372 1.00 96.19 430 ILE A C 1
ATOM 3336 O O . ILE A 1 430 ? 2.824 10.601 -0.524 1.00 96.19 430 ILE A O 1
ATOM 3340 N N . VAL A 1 431 ? 3.445 10.756 1.637 1.00 94.50 431 VAL A N 1
ATOM 3341 C CA . VAL A 1 431 ? 2.299 11.563 2.061 1.00 94.50 431 VAL A CA 1
ATOM 3342 C C . VAL A 1 431 ? 2.791 12.886 2.621 1.00 94.50 431 VAL A C 1
ATOM 3344 O O . VAL A 1 431 ? 3.636 12.926 3.511 1.00 94.50 431 VAL A O 1
ATOM 3347 N N . ASN A 1 432 ? 2.272 13.983 2.081 1.00 94.81 432 ASN A N 1
ATOM 3348 C CA . ASN A 1 432 ? 2.634 15.315 2.537 1.00 94.81 432 ASN A CA 1
ATOM 3349 C C . ASN A 1 432 ? 1.920 15.648 3.855 1.00 94.81 432 ASN A C 1
ATOM 3351 O O . ASN A 1 432 ? 0.735 15.351 4.023 1.00 94.81 432 ASN A O 1
ATOM 3355 N N . VAL A 1 433 ? 2.642 16.300 4.764 1.00 95.31 433 VAL A N 1
ATOM 3356 C CA . VAL A 1 433 ? 2.173 16.694 6.098 1.00 95.31 433 VAL A CA 1
ATOM 3357 C C . VAL A 1 433 ? 0.903 17.571 6.111 1.00 95.31 433 VAL A C 1
ATOM 3359 O O . VAL A 1 433 ? 0.136 17.592 7.079 1.00 95.31 433 VAL A O 1
ATOM 3362 N N . ASP A 1 434 ? 0.621 18.277 5.020 1.00 92.75 434 ASP A N 1
ATOM 3363 C CA . ASP A 1 434 ? -0.556 19.135 4.907 1.00 92.75 434 ASP A CA 1
ATOM 3364 C C . ASP A 1 434 ? -1.815 18.359 4.486 1.00 92.75 434 ASP A C 1
ATOM 3366 O O . ASP A 1 434 ? -2.932 18.859 4.639 1.00 92.75 434 ASP A O 1
ATOM 3370 N N . LYS A 1 435 ? -1.684 17.101 4.039 1.00 90.69 435 LYS A N 1
ATOM 3371 C CA . LYS A 1 435 ? -2.825 16.261 3.636 1.00 90.69 435 LYS A CA 1
ATOM 3372 C C . LYS A 1 435 ? -3.712 15.871 4.830 1.00 90.69 435 LYS A C 1
ATOM 3374 O O . LYS A 1 435 ? -3.260 15.893 5.981 1.00 90.69 435 LYS A O 1
ATOM 3379 N N . PRO A 1 436 ? -5.001 15.560 4.597 1.00 89.88 436 PRO A N 1
ATOM 3380 C CA . PRO A 1 436 ? -5.884 15.072 5.652 1.00 89.88 436 PRO A CA 1
ATOM 3381 C C . PRO A 1 436 ? -5.495 13.652 6.088 1.00 89.88 436 PRO A C 1
ATOM 3383 O O . PRO A 1 436 ? -4.977 12.866 5.294 1.00 89.88 436 PRO A O 1
ATOM 3386 N N . VAL A 1 437 ? -5.815 13.291 7.335 1.00 89.50 437 VAL A N 1
ATOM 3387 C CA . VAL A 1 437 ? -5.459 11.990 7.942 1.00 89.50 437 VAL A CA 1
ATOM 3388 C C . VAL A 1 437 ? -6.023 10.788 7.171 1.00 89.50 437 VAL A C 1
ATOM 3390 O O . VAL A 1 437 ? -5.418 9.717 7.170 1.00 89.50 437 VAL A O 1
ATOM 3393 N N . ALA A 1 438 ? -7.121 10.964 6.430 1.00 84.56 438 ALA A N 1
ATOM 3394 C CA . ALA A 1 438 ? -7.659 9.939 5.534 1.00 84.56 438 ALA A CA 1
ATOM 3395 C C . ALA A 1 438 ? -6.617 9.438 4.522 1.00 84.56 438 ALA A C 1
ATOM 3397 O O . ALA A 1 438 ? -6.608 8.257 4.193 1.00 84.56 438 ALA A O 1
ATOM 3398 N N . GLU A 1 439 ? -5.716 10.312 4.069 1.00 87.31 439 GLU A N 1
ATOM 3399 C CA . GLU A 1 439 ? -4.632 9.940 3.159 1.00 87.31 439 GLU A CA 1
ATOM 3400 C C . GLU A 1 439 ? -3.444 9.297 3.883 1.00 87.31 439 GLU A C 1
ATOM 3402 O O . GLU A 1 439 ? -2.726 8.493 3.292 1.00 87.31 439 GLU A O 1
ATOM 3407 N N . TYR A 1 440 ? -3.247 9.594 5.171 1.00 90.44 440 TYR A N 1
ATOM 3408 C CA . TYR A 1 440 ? -2.212 8.939 5.979 1.00 90.44 440 TYR A CA 1
ATOM 3409 C C . TYR A 1 440 ? -2.566 7.461 6.171 1.00 90.44 440 TYR A C 1
ATOM 3411 O O . TYR A 1 440 ? -1.680 6.613 6.172 1.00 90.44 440 TYR A O 1
ATOM 3419 N N . LEU A 1 441 ? -3.865 7.157 6.261 1.00 87.56 441 LEU A N 1
ATOM 3420 C CA . LEU A 1 441 ? -4.414 5.803 6.354 1.00 87.56 441 LEU A CA 1
ATOM 3421 C C . LEU A 1 441 ? -4.483 5.050 5.015 1.00 87.56 441 LEU A C 1
ATOM 3423 O O . LEU A 1 441 ? -5.014 3.941 4.985 1.00 87.56 441 LEU A O 1
ATOM 3427 N N . ASP A 1 442 ? -3.947 5.593 3.915 1.00 87.38 442 ASP A N 1
ATOM 3428 C CA . ASP A 1 442 ? -3.732 4.784 2.702 1.00 87.38 442 ASP A CA 1
ATOM 3429 C C . ASP A 1 442 ? -2.730 3.642 2.951 1.00 87.38 442 ASP A C 1
ATOM 3431 O O . ASP A 1 442 ? -2.751 2.642 2.233 1.00 87.38 442 ASP A O 1
ATOM 3435 N N . ALA A 1 443 ? -1.881 3.781 3.974 1.00 92.06 443 ALA A N 1
ATOM 3436 C CA . ALA A 1 443 ? -0.946 2.770 4.442 1.00 92.06 443 ALA A CA 1
ATOM 3437 C C . ALA A 1 443 ? -1.157 2.494 5.945 1.00 92.06 443 ALA A C 1
ATOM 3439 O O . ALA A 1 443 ? -1.537 3.402 6.688 1.00 92.06 443 ALA A O 1
ATOM 3440 N N . PRO A 1 444 ? -0.886 1.268 6.426 1.00 92.38 444 PRO A N 1
ATOM 3441 C CA . PRO A 1 444 ? -0.969 0.938 7.851 1.00 92.38 444 PRO A CA 1
ATOM 3442 C C . PRO A 1 444 ? 0.199 1.502 8.674 1.00 92.38 444 PRO A C 1
ATOM 3444 O O . PRO A 1 444 ? 0.092 1.598 9.900 1.00 92.38 444 PRO A O 1
ATOM 3447 N N . VAL A 1 445 ? 1.314 1.858 8.023 1.00 97.06 445 VAL A N 1
ATOM 3448 C CA . VAL A 1 445 ? 2.514 2.398 8.669 1.00 97.06 445 VAL A CA 1
ATOM 3449 C C . VAL A 1 445 ? 2.801 3.814 8.177 1.00 97.06 445 VAL A C 1
ATOM 3451 O O . VAL A 1 445 ? 2.920 4.040 6.973 1.00 97.06 445 VAL A O 1
ATOM 3454 N N . LEU A 1 446 ? 2.975 4.747 9.115 1.00 98.12 446 LEU A N 1
ATOM 3455 C CA . LEU A 1 446 ? 3.464 6.100 8.862 1.00 98.12 446 LEU A CA 1
ATOM 3456 C C . LEU A 1 446 ? 4.911 6.186 9.349 1.00 98.12 446 LEU A C 1
ATOM 3458 O O . LEU A 1 446 ? 5.162 6.198 10.555 1.00 98.12 446 LEU A O 1
ATOM 3462 N N . LEU A 1 447 ? 5.853 6.223 8.411 1.00 98.62 447 LEU A N 1
ATOM 3463 C CA . LEU A 1 447 ? 7.273 6.375 8.693 1.00 98.62 447 LEU A CA 1
ATOM 3464 C C . LEU A 1 447 ? 7.636 7.860 8.788 1.00 98.62 447 LEU A C 1
ATOM 3466 O O . LEU A 1 447 ? 7.377 8.645 7.872 1.00 98.62 447 LEU A O 1
ATOM 3470 N N . ILE A 1 448 ? 8.291 8.220 9.886 1.00 98.56 448 ILE A N 1
ATOM 3471 C CA . ILE A 1 448 ? 8.903 9.524 10.116 1.00 98.56 448 ILE A CA 1
ATOM 3472 C C . ILE A 1 448 ? 10.378 9.263 10.415 1.00 98.56 448 ILE A C 1
ATOM 3474 O O . ILE A 1 448 ? 10.705 8.681 11.445 1.00 98.56 448 ILE A O 1
ATOM 3478 N N . ASN A 1 449 ? 11.271 9.682 9.527 1.00 97.19 449 ASN A N 1
ATOM 3479 C CA . ASN A 1 449 ? 12.712 9.526 9.708 1.00 97.19 449 ASN A CA 1
ATOM 3480 C C . ASN A 1 449 ? 13.464 10.842 9.540 1.00 97.19 449 ASN A C 1
ATOM 3482 O O . ASN A 1 449 ? 12.921 11.796 8.983 1.00 97.19 449 ASN A O 1
ATOM 3486 N N . GLY A 1 450 ? 14.691 10.908 10.042 1.00 97.31 450 GLY A N 1
ATOM 3487 C CA . GLY A 1 450 ? 15.527 12.098 9.949 1.00 97.31 450 GLY A CA 1
ATOM 3488 C C . GLY A 1 450 ? 16.820 11.990 10.750 1.00 97.31 450 GLY A C 1
ATOM 3489 O O . GLY A 1 450 ? 17.015 11.087 11.562 1.00 97.31 450 GLY A O 1
ATOM 3490 N N . ILE A 1 451 ? 17.701 12.954 10.509 1.00 97.38 451 ILE A N 1
ATOM 3491 C CA . ILE A 1 451 ? 18.986 13.159 11.182 1.00 97.38 451 ILE A CA 1
ATOM 3492 C C . ILE A 1 451 ? 18.986 14.419 12.070 1.00 97.38 451 ILE A C 1
ATOM 3494 O O . ILE A 1 451 ? 19.815 14.526 12.971 1.00 97.38 451 ILE A O 1
ATOM 3498 N N . GLN A 1 452 ? 18.075 15.367 11.840 1.00 97.25 452 GLN A N 1
ATOM 3499 C CA . GLN A 1 452 ? 17.892 16.616 12.585 1.00 97.25 452 GLN A CA 1
ATOM 3500 C C . GLN A 1 452 ? 16.750 16.501 13.608 1.00 97.25 452 GLN A C 1
ATOM 3502 O O . GLN A 1 452 ? 15.943 15.577 13.526 1.00 97.25 452 GLN A O 1
ATOM 3507 N N . PRO A 1 453 ? 16.630 17.430 14.576 1.00 97.94 453 PRO A N 1
ATOM 3508 C CA . PRO A 1 453 ? 15.469 17.468 15.460 1.00 97.94 453 PRO A CA 1
ATOM 3509 C C . PRO A 1 453 ? 14.145 17.554 14.681 1.00 97.94 453 PRO A C 1
ATOM 3511 O O . PRO A 1 453 ? 13.959 18.441 13.846 1.00 97.94 453 PRO A O 1
ATOM 3514 N N . LEU A 1 454 ? 13.200 16.667 14.991 1.00 98.00 454 LEU A N 1
ATOM 3515 C CA . LEU A 1 454 ? 11.853 16.683 14.441 1.00 98.00 454 LEU A CA 1
ATOM 3516 C C . LEU A 1 454 ? 11.048 17.828 15.062 1.00 98.00 454 LEU A C 1
ATOM 3518 O O . LEU A 1 454 ? 10.737 17.816 16.251 1.00 98.00 454 LEU A O 1
ATOM 3522 N N . GLN A 1 455 ? 10.654 18.790 14.232 1.00 93.81 455 GLN A N 1
ATOM 3523 C CA . GLN A 1 455 ? 9.799 19.902 14.637 1.00 93.81 455 GLN A CA 1
ATOM 3524 C C . GLN A 1 455 ? 8.518 19.892 13.812 1.00 93.81 455 GLN A C 1
ATOM 3526 O O . GLN A 1 455 ? 8.536 20.134 12.607 1.00 93.81 455 GLN A O 1
ATOM 3531 N N . LEU A 1 456 ? 7.396 19.606 14.472 1.00 95.69 456 LEU A N 1
ATOM 3532 C CA . LEU A 1 456 ? 6.068 19.621 13.868 1.00 95.69 456 LEU A CA 1
ATOM 3533 C C . LEU A 1 456 ? 5.199 20.671 14.557 1.00 95.69 456 LEU A C 1
ATOM 3535 O O . LEU A 1 456 ? 5.221 20.803 15.782 1.00 95.69 456 LEU A O 1
ATOM 3539 N N . LYS A 1 457 ? 4.402 21.393 13.763 1.00 96.38 457 LYS A N 1
ATOM 3540 C CA . LYS A 1 457 ? 3.350 22.274 14.286 1.00 96.38 457 LYS A CA 1
ATOM 3541 C C . LYS A 1 457 ? 2.313 21.448 15.048 1.00 96.38 457 LYS A C 1
ATOM 3543 O O . LYS A 1 457 ? 2.054 20.300 14.694 1.00 96.38 457 LYS A O 1
ATOM 3548 N N . ASP A 1 458 ? 1.663 22.058 16.031 1.00 97.31 458 ASP A N 1
ATOM 3549 C CA . ASP A 1 458 ? 0.682 21.402 16.907 1.00 97.31 458 ASP A CA 1
ATOM 3550 C C . ASP A 1 458 ? -0.452 20.734 16.127 1.00 97.31 458 ASP A C 1
ATOM 3552 O O . ASP A 1 458 ? -0.816 19.602 16.430 1.00 97.31 458 ASP A O 1
ATOM 3556 N N . GLU A 1 459 ? -0.942 21.381 15.068 1.00 96.94 459 GLU A N 1
ATOM 3557 C CA . GLU A 1 459 ? -1.950 20.817 14.164 1.00 96.94 459 GLU A CA 1
ATOM 3558 C C . GLU A 1 459 ? -1.500 19.481 13.555 1.00 96.94 459 GLU A C 1
ATOM 3560 O O . GLU A 1 459 ? -2.265 18.522 13.492 1.00 96.94 459 GLU A O 1
ATOM 3565 N N . ILE A 1 460 ? -0.232 19.383 13.160 1.00 96.94 460 ILE A N 1
ATOM 3566 C CA . ILE A 1 460 ? 0.323 18.159 12.585 1.00 96.94 460 ILE A CA 1
ATOM 3567 C C . ILE A 1 460 ? 0.485 17.080 13.654 1.00 96.94 460 ILE A C 1
ATOM 3569 O O . ILE A 1 460 ? 0.192 15.915 13.394 1.00 96.94 460 ILE A O 1
ATOM 3573 N N . VAL A 1 461 ? 0.901 17.452 14.867 1.00 98.12 461 VAL A N 1
ATOM 3574 C CA . VAL A 1 461 ? 0.957 16.517 16.001 1.00 98.12 461 VAL A CA 1
ATOM 3575 C C . VAL A 1 461 ? -0.437 15.946 16.292 1.00 98.12 461 VAL A C 1
ATOM 3577 O O . VAL A 1 461 ? -0.572 14.744 16.516 1.00 98.12 461 VAL A O 1
ATOM 3580 N N . GLN A 1 462 ? -1.492 16.763 16.188 1.00 96.38 462 GLN A N 1
ATOM 3581 C CA . GLN A 1 462 ? -2.873 16.283 16.302 1.00 96.38 462 GLN A CA 1
ATOM 3582 C C . GLN A 1 462 ? -3.278 15.356 15.149 1.00 96.38 462 GLN A C 1
ATOM 3584 O O . GLN A 1 462 ? -3.934 14.348 15.403 1.00 96.38 462 GLN A O 1
ATOM 3589 N N . LYS A 1 463 ? -2.833 15.604 13.909 1.00 96.12 463 LYS A N 1
ATOM 3590 C CA . LYS A 1 463 ? -3.031 14.651 12.799 1.00 96.12 463 LYS A CA 1
ATOM 3591 C C . LYS A 1 463 ? -2.350 13.303 13.063 1.00 96.12 463 LYS A C 1
ATOM 3593 O O . LYS A 1 463 ? -2.921 12.264 12.745 1.00 96.12 463 LYS A O 1
ATOM 3598 N N . VAL A 1 464 ? -1.155 13.293 13.664 1.00 96.94 464 VAL A N 1
ATOM 3599 C CA . VAL A 1 464 ? -0.468 12.049 14.068 1.00 96.94 464 VAL A CA 1
ATOM 3600 C C . VAL A 1 464 ? -1.259 11.321 15.162 1.00 96.94 464 VAL A C 1
ATOM 3602 O O . VAL A 1 464 ? -1.475 10.113 15.049 1.00 96.94 464 VAL A O 1
ATOM 3605 N N . ARG A 1 465 ? -1.756 12.047 16.175 1.00 94.88 465 ARG A N 1
ATOM 3606 C CA . ARG A 1 465 ? -2.653 11.494 17.207 1.00 94.88 465 ARG A CA 1
ATOM 3607 C C . ARG A 1 465 ? -3.912 10.887 16.581 1.00 94.88 465 ARG A C 1
ATOM 3609 O O . ARG A 1 465 ? -4.263 9.752 16.891 1.00 94.88 465 ARG A O 1
ATOM 3616 N N . GLU A 1 466 ? -4.574 11.608 15.677 1.00 91.38 466 GLU A N 1
ATOM 3617 C CA . GLU A 1 466 ? -5.762 11.126 14.965 1.00 91.38 466 GLU A CA 1
ATOM 3618 C C . GLU A 1 466 ? -5.451 9.882 14.124 1.00 91.38 466 GLU A C 1
ATOM 3620 O O . GLU A 1 466 ? -6.190 8.903 14.201 1.00 91.38 466 GLU A O 1
ATOM 3625 N N . TYR A 1 467 ? -4.345 9.872 13.375 1.00 92.25 467 TYR A N 1
ATOM 3626 C CA . TYR A 1 467 ? -3.903 8.712 12.598 1.00 92.25 467 TYR A CA 1
ATOM 3627 C C . TYR A 1 467 ? -3.759 7.464 13.481 1.00 92.25 467 TYR A C 1
ATOM 3629 O O . TYR A 1 467 ? -4.323 6.414 13.163 1.00 92.25 467 TYR A O 1
ATOM 3637 N N . VAL A 1 468 ? -3.080 7.589 14.626 1.00 92.06 468 VAL A N 1
ATOM 3638 C CA . VAL A 1 468 ? -2.921 6.506 15.610 1.00 92.06 468 VAL A CA 1
ATOM 3639 C C . VAL A 1 468 ? -4.266 6.046 16.175 1.00 92.06 468 VAL A C 1
ATOM 3641 O O . VAL A 1 468 ? -4.534 4.841 16.229 1.00 92.06 468 VAL A O 1
ATOM 3644 N N . ASN A 1 469 ? -5.128 6.985 16.561 1.00 87.62 469 ASN A N 1
ATOM 3645 C CA . ASN A 1 469 ? -6.441 6.687 17.135 1.00 87.62 469 ASN A CA 1
ATOM 3646 C C . ASN A 1 469 ? -7.400 6.056 16.113 1.00 87.62 469 ASN A C 1
ATOM 3648 O O . ASN A 1 469 ? -8.291 5.294 16.482 1.00 87.62 469 ASN A O 1
ATOM 3652 N N . ARG A 1 470 ? -7.180 6.304 14.815 1.00 84.69 470 ARG A N 1
ATOM 3653 C CA . ARG A 1 470 ? -7.865 5.631 13.702 1.00 84.69 470 ARG A CA 1
ATOM 3654 C C . ARG A 1 470 ? -7.250 4.278 13.325 1.00 84.69 470 ARG A C 1
ATOM 3656 O O . ARG A 1 470 ? -7.738 3.608 12.414 1.00 84.69 470 ARG A O 1
ATOM 3663 N N . GLY A 1 471 ? -6.220 3.836 14.043 1.00 85.12 471 GLY A N 1
ATOM 3664 C CA . GLY A 1 471 ? -5.608 2.522 13.874 1.00 85.12 471 GLY A CA 1
ATOM 3665 C C . GLY A 1 471 ? -4.264 2.518 13.138 1.00 85.12 471 GLY A C 1
ATOM 3666 O O . GLY A 1 471 ? -3.646 1.468 12.995 1.00 85.12 471 GLY A O 1
ATOM 3667 N N . GLY A 1 472 ? -3.742 3.669 12.734 1.00 91.00 472 GLY A N 1
ATOM 3668 C CA . GLY A 1 472 ? -2.412 3.763 12.142 1.00 91.00 472 GLY A CA 1
ATOM 3669 C C . GLY A 1 472 ? -1.286 3.357 13.102 1.00 91.00 472 GLY A C 1
ATOM 3670 O O . GLY A 1 472 ? -1.433 3.472 14.320 1.00 91.00 472 GLY A O 1
ATOM 3671 N N . PHE A 1 473 ? -0.166 2.871 12.567 1.00 95.81 473 PHE A N 1
ATOM 3672 C CA . PHE A 1 473 ? 1.060 2.580 13.320 1.00 95.81 473 PHE A CA 1
ATOM 3673 C C . PHE A 1 473 ? 2.161 3.570 12.926 1.00 95.81 473 PHE A C 1
ATOM 3675 O O . PHE A 1 473 ? 2.430 3.736 11.736 1.00 95.81 473 PHE A O 1
ATOM 3682 N N . VAL A 1 474 ? 2.763 4.269 13.893 1.00 98.50 474 VAL A N 1
ATOM 3683 C CA . VAL A 1 474 ? 3.796 5.287 13.618 1.00 98.50 474 VAL A CA 1
ATOM 3684 C C . VAL A 1 474 ? 5.179 4.712 13.898 1.00 98.50 474 VAL A C 1
ATOM 3686 O O . VAL A 1 474 ? 5.426 4.177 14.976 1.00 98.50 474 VAL A O 1
ATOM 3689 N N . VAL A 1 475 ? 6.099 4.853 12.947 1.00 98.81 475 VAL A N 1
ATOM 3690 C CA . VAL A 1 475 ? 7.491 4.415 13.095 1.00 98.81 475 VAL A CA 1
ATOM 3691 C C . VAL A 1 475 ? 8.406 5.628 13.002 1.00 98.81 475 VAL A C 1
ATOM 3693 O O . VAL A 1 475 ? 8.434 6.311 11.982 1.00 98.81 475 VAL A O 1
ATOM 3696 N N . GLY A 1 476 ? 9.147 5.891 14.073 1.00 98.62 476 GLY A N 1
ATOM 3697 C CA . GLY A 1 476 ? 10.263 6.825 14.113 1.00 98.62 476 GLY A CA 1
ATOM 3698 C C . GLY A 1 476 ? 11.561 6.095 13.793 1.00 98.62 476 GLY A C 1
ATOM 3699 O O . GLY A 1 476 ? 11.931 5.179 14.523 1.00 98.62 476 GLY A O 1
ATOM 3700 N N . GLU A 1 477 ? 12.266 6.488 12.737 1.00 98.38 477 GLU A N 1
ATOM 3701 C CA . GLU A 1 477 ? 13.576 5.920 12.393 1.00 98.38 477 GLU A CA 1
ATOM 3702 C C . GLU A 1 477 ? 14.649 7.005 12.506 1.00 98.38 477 GLU A C 1
ATOM 3704 O O . GLU A 1 477 ? 14.624 8.011 11.797 1.00 98.38 477 GLU A O 1
ATOM 3709 N N . ALA A 1 478 ? 15.556 6.837 13.470 1.00 98.12 478 ALA A N 1
ATOM 3710 C CA . ALA A 1 478 ? 16.652 7.764 13.700 1.00 98.12 478 ALA A CA 1
ATOM 3711 C C . ALA A 1 478 ? 17.786 7.468 12.722 1.00 98.12 478 ALA A C 1
ATOM 3713 O O . ALA A 1 478 ? 18.771 6.808 13.061 1.00 98.12 478 ALA A O 1
ATOM 3714 N N . THR A 1 479 ? 17.643 7.982 11.505 1.00 97.44 479 THR A N 1
ATOM 3715 C CA . THR A 1 479 ? 18.616 7.799 10.434 1.00 97.44 479 THR A CA 1
ATOM 3716 C C . THR A 1 479 ? 20.004 8.238 10.908 1.00 97.44 479 THR A C 1
ATOM 3718 O O . THR A 1 479 ? 20.149 9.217 11.648 1.00 97.44 479 THR A O 1
ATOM 3721 N N . THR A 1 480 ? 21.054 7.501 10.536 1.00 96.00 480 THR A N 1
ATOM 3722 C CA . THR A 1 480 ? 22.431 7.678 11.056 1.00 96.00 480 THR A CA 1
ATOM 3723 C C . THR A 1 480 ? 22.583 7.529 12.579 1.00 96.00 480 THR A C 1
ATOM 3725 O O . THR A 1 480 ? 23.585 7.956 13.150 1.00 96.00 480 THR A O 1
ATOM 3728 N N . SER A 1 481 ? 21.613 6.901 13.251 1.00 97.69 481 SER A N 1
ATOM 3729 C CA . SER A 1 481 ? 21.522 6.798 14.713 1.00 97.69 481 SER A CA 1
ATOM 3730 C C . SER A 1 481 ? 21.470 8.169 15.402 1.00 97.69 481 SER A C 1
ATOM 3732 O O . SER A 1 481 ? 22.098 8.388 16.441 1.00 97.69 481 SER A O 1
ATOM 3734 N N . SER A 1 482 ? 20.753 9.129 14.804 1.00 98.06 482 SER A N 1
ATOM 3735 C CA . SER A 1 482 ? 20.658 10.494 15.329 1.00 98.06 482 SER A CA 1
ATOM 3736 C C . SER A 1 482 ? 19.907 10.545 16.663 1.00 98.06 482 SER A C 1
ATOM 3738 O O . SER A 1 482 ? 18.679 10.442 16.728 1.00 98.06 482 SER A O 1
ATOM 3740 N N . SER A 1 483 ? 20.643 10.779 17.751 1.00 98.06 483 SER A N 1
ATOM 3741 C CA . SER A 1 483 ? 20.064 10.910 19.092 1.00 98.06 483 SER A CA 1
ATOM 3742 C C . SER A 1 483 ? 19.141 12.124 19.224 1.00 98.06 483 SER A C 1
ATOM 3744 O O . SER A 1 483 ? 18.138 12.053 19.934 1.00 98.06 483 SER A O 1
ATOM 3746 N N . VAL A 1 484 ? 19.434 13.221 18.515 1.00 98.44 484 VAL A N 1
ATOM 3747 C CA . VAL A 1 484 ? 18.606 14.437 18.533 1.00 98.44 484 VAL A CA 1
ATOM 3748 C C . VAL A 1 484 ? 17.274 14.235 17.807 1.00 98.44 484 VAL A C 1
ATOM 3750 O O . VAL A 1 484 ? 16.239 14.700 18.292 1.00 98.44 484 VAL A O 1
ATOM 3753 N N . PHE A 1 485 ? 17.262 13.483 16.699 1.00 98.56 485 PHE A N 1
ATOM 3754 C CA . PHE A 1 485 ? 16.014 13.065 16.058 1.00 98.56 485 PHE A CA 1
ATOM 3755 C C . PHE A 1 485 ? 15.237 12.110 16.971 1.00 98.56 485 PHE A C 1
ATOM 3757 O O . PHE A 1 485 ? 14.061 12.338 17.245 1.00 98.56 485 PHE A O 1
ATOM 3764 N N . ALA A 1 486 ? 15.898 11.074 17.501 1.00 98.62 486 ALA A N 1
ATOM 3765 C CA . ALA A 1 486 ? 15.253 10.088 18.366 1.00 98.62 486 ALA A CA 1
ATOM 3766 C C . ALA A 1 486 ? 14.574 10.748 19.577 1.00 98.62 486 ALA A C 1
ATOM 3768 O O . ALA A 1 486 ? 13.430 10.430 19.900 1.00 98.62 486 ALA A O 1
ATOM 3769 N N . GLN A 1 487 ? 15.252 11.702 20.221 1.00 98.69 487 GLN A N 1
ATOM 3770 C CA . GLN A 1 487 ? 14.712 12.436 21.362 1.00 98.69 487 GLN A CA 1
ATOM 3771 C C . GLN A 1 487 ? 13.505 13.305 20.977 1.00 98.69 487 GLN A C 1
ATOM 3773 O O . GLN A 1 487 ? 12.451 13.201 21.602 1.00 98.69 487 GLN A O 1
ATOM 3778 N N . SER A 1 488 ? 13.618 14.106 19.918 1.00 98.75 488 SER A N 1
ATOM 3779 C CA . SER A 1 488 ? 12.522 14.977 19.464 1.00 98.75 488 SER A CA 1
ATOM 3780 C C . SER A 1 488 ? 11.308 14.200 18.933 1.00 98.75 488 SER A C 1
ATOM 3782 O O . SER A 1 488 ? 10.170 14.620 19.139 1.00 98.75 488 SER A O 1
ATOM 3784 N N . PHE A 1 489 ? 11.500 13.020 18.330 1.00 98.75 489 PHE A N 1
ATOM 3785 C CA . PHE A 1 489 ? 10.397 12.120 17.981 1.00 98.75 489 PHE A CA 1
ATOM 3786 C C . PHE A 1 489 ? 9.657 11.607 19.226 1.00 98.75 489 PHE A C 1
ATOM 3788 O O . PHE A 1 489 ? 8.423 11.593 19.250 1.00 98.75 489 PHE A O 1
ATOM 3795 N N . ARG A 1 490 ? 10.385 11.235 20.293 1.00 98.38 490 ARG A N 1
ATOM 3796 C CA . ARG A 1 490 ? 9.762 10.835 21.569 1.00 98.38 490 ARG A CA 1
ATOM 3797 C C . ARG A 1 490 ? 8.939 11.966 22.161 1.00 98.38 490 ARG A C 1
ATOM 3799 O O . ARG A 1 490 ? 7.815 11.718 22.588 1.00 98.38 490 ARG A O 1
ATOM 3806 N N . GLU A 1 491 ? 9.486 13.179 22.168 1.00 98.38 491 GLU A N 1
ATOM 3807 C CA . GLU A 1 491 ? 8.812 14.388 22.653 1.00 98.38 491 GLU A CA 1
ATOM 3808 C C . GLU A 1 491 ? 7.561 14.711 21.831 1.00 98.38 491 GLU A C 1
ATOM 3810 O O . GLU A 1 491 ? 6.518 15.023 22.402 1.00 98.38 491 GLU A O 1
ATOM 3815 N N . MET A 1 492 ? 7.622 14.560 20.506 1.00 98.50 492 MET A N 1
ATOM 3816 C CA . MET A 1 492 ? 6.468 14.719 19.620 1.00 98.50 492 MET A CA 1
ATOM 3817 C C . MET A 1 492 ? 5.356 13.722 19.961 1.00 98.50 492 MET A C 1
ATOM 3819 O O . MET A 1 492 ? 4.202 14.125 20.098 1.00 98.50 492 MET A O 1
ATOM 3823 N N . MET A 1 493 ? 5.690 12.446 20.175 1.00 98.25 493 MET A N 1
ATOM 3824 C CA . MET A 1 493 ? 4.702 11.436 20.570 1.00 98.25 493 MET A CA 1
ATOM 3825 C C . MET A 1 493 ? 4.152 11.670 21.984 1.00 98.25 493 MET A C 1
ATOM 3827 O O . MET A 1 493 ? 2.962 11.476 22.204 1.00 98.25 493 MET A O 1
ATOM 3831 N N . ILE A 1 494 ? 4.970 12.150 22.927 1.00 97.75 494 ILE A N 1
ATOM 3832 C CA . ILE A 1 494 ? 4.498 12.572 24.258 1.00 97.75 494 ILE A CA 1
ATOM 3833 C C . ILE A 1 494 ? 3.521 13.747 24.129 1.00 97.75 494 ILE A C 1
ATOM 3835 O O . ILE A 1 494 ? 2.470 13.753 24.761 1.00 97.75 494 ILE A O 1
ATOM 3839 N N . LYS A 1 495 ? 3.823 14.722 23.267 1.00 97.75 495 LYS A N 1
ATOM 3840 C CA . LYS A 1 495 ? 2.922 15.843 22.974 1.00 97.75 495 LYS A CA 1
ATOM 3841 C C . LYS A 1 495 ? 1.631 15.383 22.293 1.00 97.75 495 LYS A C 1
ATOM 3843 O O . LYS A 1 495 ? 0.575 15.959 22.543 1.00 97.75 495 LYS A O 1
ATOM 3848 N N . ALA A 1 496 ? 1.704 14.356 21.446 1.00 96.44 496 ALA A N 1
ATOM 3849 C CA . ALA A 1 496 ? 0.535 13.737 20.834 1.00 96.44 496 ALA A CA 1
ATOM 3850 C C . ALA A 1 496 ? -0.319 12.974 21.856 1.00 96.44 496 ALA A C 1
ATOM 3852 O O . ALA A 1 496 ? -1.523 12.885 21.647 1.00 96.44 496 ALA A O 1
ATOM 3853 N N . PHE A 1 497 ? 0.262 12.454 22.943 1.00 95.06 497 PHE A N 1
ATOM 3854 C CA . PHE A 1 497 ? -0.417 11.670 23.985 1.00 95.06 497 PHE A CA 1
ATOM 3855 C C . PHE A 1 497 ? -0.054 12.146 25.404 1.00 95.06 497 PHE A C 1
ATOM 3857 O O . PHE A 1 497 ? 0.594 11.413 26.159 1.00 95.06 497 PHE A O 1
ATOM 3864 N N . PRO A 1 498 ? -0.473 13.367 25.796 1.00 93.94 498 PRO A N 1
ATOM 3865 C CA . PRO A 1 498 ? -0.116 13.953 27.089 1.00 93.94 498 PRO A CA 1
ATOM 3866 C C . PRO A 1 498 ? -0.660 13.159 28.285 1.00 93.94 498 PRO A C 1
ATOM 3868 O O . PRO A 1 498 ? -0.108 13.235 29.378 1.00 93.94 498 PRO A O 1
ATOM 3871 N N . GLU A 1 499 ? -1.701 12.343 28.102 1.00 88.94 499 GLU A N 1
ATOM 3872 C CA . GLU A 1 499 ? -2.207 11.426 29.128 1.00 88.94 499 GLU A CA 1
ATOM 3873 C C . GLU A 1 499 ? -1.119 10.492 29.692 1.00 88.94 499 GLU A C 1
ATOM 3875 O O . GLU A 1 499 ? -1.158 10.160 30.881 1.00 88.94 499 GLU A O 1
ATOM 3880 N N . GLY A 1 500 ? -0.111 10.144 28.882 1.00 90.25 500 GLY A N 1
ATOM 3881 C CA . GLY A 1 500 ? 1.026 9.313 29.281 1.00 90.25 500 GLY A CA 1
ATOM 3882 C C . GLY A 1 500 ? 2.014 10.000 30.228 1.00 90.25 500 GLY A C 1
ATOM 3883 O O . GLY A 1 500 ? 2.850 9.326 30.823 1.00 90.25 500 GLY A O 1
ATOM 3884 N N . THR A 1 501 ? 1.933 11.324 30.418 1.00 92.31 501 THR A N 1
ATOM 3885 C CA . THR A 1 501 ? 2.792 12.044 31.379 1.00 92.31 501 THR A CA 1
ATOM 3886 C C . THR A 1 501 ? 2.213 12.086 32.790 1.00 92.31 501 THR A C 1
ATOM 3888 O O . THR A 1 501 ? 2.863 12.581 33.709 1.00 92.31 501 THR A O 1
ATOM 3891 N N . THR A 1 502 ? 0.984 11.602 32.977 1.00 91.00 502 THR A N 1
ATOM 3892 C CA . THR A 1 502 ? 0.346 11.549 34.296 1.00 91.00 502 THR A CA 1
ATOM 3893 C C . THR A 1 502 ? 1.137 10.608 35.215 1.00 91.00 502 THR A C 1
ATOM 3895 O O . THR A 1 502 ? 1.490 9.506 34.784 1.00 91.00 502 THR A O 1
ATOM 3898 N N . PRO A 1 503 ? 1.418 10.978 36.480 1.00 89.94 503 PRO A N 1
ATOM 3899 C CA . PRO A 1 503 ? 2.082 10.080 37.420 1.00 89.94 503 PRO A CA 1
ATOM 3900 C C . PRO A 1 503 ? 1.360 8.730 37.523 1.00 89.94 503 PRO A C 1
ATOM 3902 O O . PRO A 1 503 ? 0.168 8.680 37.816 1.00 89.94 503 PRO A O 1
ATOM 3905 N N . GLY A 1 504 ? 2.085 7.637 37.271 1.00 86.25 504 GLY A N 1
ATOM 3906 C CA . GLY A 1 504 ? 1.525 6.281 37.282 1.00 86.25 504 GLY A CA 1
ATOM 3907 C C . GLY A 1 504 ? 0.771 5.871 36.009 1.00 86.25 504 GLY A C 1
ATOM 3908 O O . GLY A 1 504 ? 0.090 4.848 36.031 1.00 86.25 504 GLY A O 1
ATOM 3909 N N . ALA A 1 505 ? 0.876 6.626 34.908 1.00 85.94 505 ALA A N 1
ATOM 3910 C CA . ALA A 1 505 ? 0.275 6.241 33.633 1.00 85.94 505 ALA A CA 1
ATOM 3911 C C . ALA A 1 505 ? 0.783 4.866 33.158 1.00 85.94 505 ALA A C 1
ATOM 3913 O O . ALA A 1 505 ? 1.979 4.657 32.956 1.00 85.94 505 ALA A O 1
ATOM 3914 N N . ALA A 1 506 ? -0.149 3.932 32.952 1.00 85.88 506 ALA A N 1
ATOM 3915 C CA . ALA A 1 506 ? 0.140 2.585 32.455 1.00 85.88 506 ALA A CA 1
ATOM 3916 C C . ALA A 1 506 ? 0.279 2.512 30.921 1.00 85.88 506 ALA A C 1
ATOM 3918 O O . ALA A 1 506 ? 0.732 1.502 30.391 1.00 85.88 506 ALA A O 1
ATOM 3919 N N . HIS A 1 507 ? -0.133 3.563 30.207 1.00 89.25 507 HIS A N 1
ATOM 3920 C CA . HIS A 1 507 ? -0.208 3.608 28.746 1.00 89.25 507 HIS A CA 1
ATOM 3921 C C . HIS A 1 507 ? 0.352 4.925 28.213 1.00 89.25 507 HIS A C 1
ATOM 3923 O O . HIS A 1 507 ? 0.452 5.908 28.945 1.00 89.25 507 HIS A O 1
ATOM 3929 N N . TYR A 1 508 ? 0.686 4.934 26.924 1.00 93.25 508 TYR A N 1
ATOM 3930 C CA . TYR A 1 508 ? 1.303 6.050 26.208 1.00 93.25 508 TYR A CA 1
ATOM 3931 C C . TYR A 1 508 ? 2.636 6.512 26.814 1.00 93.25 508 TYR A C 1
ATOM 3933 O O . TYR A 1 508 ? 3.041 7.666 26.683 1.00 93.25 508 TYR A O 1
ATOM 3941 N N . THR A 1 509 ? 3.345 5.588 27.458 1.00 95.56 509 THR A N 1
ATOM 3942 C CA . THR A 1 509 ? 4.704 5.778 27.961 1.00 95.56 509 THR A CA 1
ATOM 3943 C C . THR A 1 509 ? 5.693 5.039 27.062 1.00 95.56 509 THR A C 1
ATOM 3945 O O . THR A 1 509 ? 5.360 4.037 26.433 1.00 95.56 509 THR A O 1
ATOM 3948 N N . TRP A 1 510 ? 6.919 5.555 26.965 1.00 97.50 510 TRP A N 1
ATOM 3949 C CA . TRP A 1 510 ? 7.990 4.896 26.218 1.00 97.50 510 TRP A CA 1
ATOM 3950 C C . TRP A 1 510 ? 8.675 3.842 27.082 1.00 97.50 510 TRP A C 1
ATOM 3952 O O . TRP A 1 510 ? 9.186 4.169 28.153 1.00 97.50 510 TRP A O 1
ATOM 3962 N N . HIS A 1 511 ? 8.794 2.621 26.573 1.00 97.19 511 HIS A N 1
ATOM 3963 C CA . HIS A 1 511 ? 9.577 1.560 27.202 1.00 97.19 511 HIS A CA 1
ATOM 3964 C C . HIS A 1 511 ? 10.282 0.689 26.152 1.00 97.19 511 HIS A C 1
ATOM 3966 O O . HIS A 1 511 ? 9.916 0.725 24.974 1.00 97.19 511 HIS A O 1
ATOM 3972 N N . PRO A 1 512 ? 11.322 -0.071 26.538 1.00 97.62 512 PRO A N 1
ATOM 3973 C CA . PRO A 1 512 ? 11.926 -1.052 25.649 1.00 97.62 512 PRO A CA 1
ATOM 3974 C C . PRO A 1 512 ? 10.900 -2.094 25.203 1.00 97.62 512 PRO A C 1
ATOM 3976 O O . PRO A 1 512 ? 9.982 -2.443 25.953 1.00 97.62 512 PRO A O 1
ATOM 3979 N N . VAL A 1 513 ? 11.076 -2.610 23.989 1.00 96.81 513 VAL A N 1
ATOM 3980 C CA . VAL A 1 513 ? 10.268 -3.723 23.489 1.00 96.81 513 VAL A CA 1
ATOM 3981 C C . VAL A 1 513 ? 10.485 -4.983 24.356 1.00 96.81 513 VAL A C 1
ATOM 3983 O O . VAL A 1 513 ? 11.634 -5.371 24.590 1.00 96.81 513 VAL A O 1
ATOM 3986 N N . PRO A 1 514 ? 9.418 -5.640 24.851 1.00 95.94 514 PRO A N 1
ATOM 3987 C CA . PRO A 1 514 ? 9.539 -6.914 25.562 1.00 95.94 514 PRO A CA 1
ATOM 3988 C C . PRO A 1 514 ? 10.128 -8.029 24.685 1.00 95.94 514 PRO A C 1
ATOM 3990 O O . PRO A 1 514 ? 9.929 -8.054 23.471 1.00 95.94 514 PRO A O 1
ATOM 3993 N N . ALA A 1 515 ? 10.835 -8.985 25.295 1.00 92.50 515 ALA A N 1
ATOM 3994 C CA . ALA A 1 515 ? 11.539 -10.051 24.569 1.00 92.50 515 ALA A CA 1
ATOM 3995 C C . ALA A 1 515 ? 10.610 -11.025 23.812 1.00 92.50 515 ALA A C 1
ATOM 3997 O O . ALA A 1 515 ? 11.051 -11.668 22.853 1.00 92.50 515 ALA A O 1
ATOM 3998 N N . ASP A 1 516 ? 9.355 -11.130 24.247 1.00 93.12 516 ASP A N 1
ATOM 3999 C CA . ASP A 1 516 ? 8.269 -11.935 23.679 1.00 93.12 516 ASP A CA 1
ATOM 4000 C C . ASP A 1 516 ? 7.328 -11.120 22.771 1.00 93.12 516 ASP A C 1
ATOM 4002 O O . ASP A 1 516 ? 6.322 -11.637 22.282 1.00 93.12 516 ASP A O 1
ATOM 4006 N N . HIS A 1 517 ? 7.643 -9.846 22.520 1.00 95.94 517 HIS A N 1
ATOM 4007 C CA . HIS A 1 517 ? 6.796 -8.981 21.714 1.00 95.94 517 HIS A CA 1
ATOM 4008 C C . HIS A 1 517 ? 6.741 -9.445 20.244 1.00 95.94 517 HIS A C 1
ATOM 4010 O O . HIS A 1 517 ? 7.793 -9.714 19.654 1.00 95.94 517 HIS A O 1
ATOM 4016 N N . PRO A 1 518 ? 5.566 -9.430 19.579 1.00 94.44 518 PRO A N 1
ATOM 4017 C CA . PRO A 1 518 ? 5.424 -9.910 18.200 1.00 94.44 518 PRO A CA 1
ATOM 4018 C C . PRO A 1 518 ? 6.310 -9.235 17.145 1.00 94.44 518 PRO A C 1
ATOM 4020 O O . PRO A 1 518 ? 6.614 -9.839 16.119 1.00 94.44 518 PRO A O 1
ATOM 4023 N N . LEU A 1 519 ? 6.748 -7.993 17.381 1.00 96.12 519 LEU A N 1
ATOM 4024 C CA . LEU A 1 519 ? 7.711 -7.303 16.505 1.00 96.12 519 LEU A CA 1
ATOM 4025 C C . LEU A 1 519 ? 9.068 -8.028 16.424 1.00 96.12 519 LEU A C 1
ATOM 4027 O O . LEU A 1 519 ? 9.809 -7.837 15.462 1.00 96.12 519 LEU A O 1
ATOM 4031 N N . LEU A 1 520 ? 9.395 -8.856 17.419 1.00 96.44 520 LEU A N 1
ATOM 4032 C CA . LEU A 1 520 ? 10.643 -9.615 17.499 1.00 96.44 520 LEU A CA 1
ATOM 4033 C C . LEU A 1 520 ? 10.501 -11.075 17.041 1.00 96.44 520 LEU A C 1
ATOM 4035 O O . LEU A 1 520 ? 11.447 -11.854 17.194 1.00 96.44 520 LEU A O 1
ATOM 4039 N N . ASN A 1 521 ? 9.341 -11.458 16.496 1.00 93.81 521 ASN A N 1
ATOM 4040 C CA . ASN A 1 521 ? 9.138 -12.783 15.909 1.00 93.81 521 ASN A CA 1
ATOM 4041 C C . ASN A 1 521 ? 10.173 -13.044 14.807 1.00 93.81 521 ASN A C 1
ATOM 4043 O O . ASN A 1 521 ? 10.638 -12.118 14.157 1.00 93.81 521 ASN A O 1
ATOM 4047 N N . ASP A 1 522 ? 10.560 -14.296 14.587 1.00 91.88 522 ASP A N 1
ATOM 4048 C CA . ASP A 1 522 ? 11.521 -14.677 13.538 1.00 91.88 522 ASP A CA 1
ATOM 4049 C C . ASP A 1 522 ? 12.940 -14.053 13.671 1.00 91.88 522 ASP A C 1
ATOM 4051 O O . ASP A 1 522 ? 13.783 -14.261 12.797 1.00 91.88 522 ASP A O 1
ATOM 4055 N N . LEU A 1 523 ? 13.241 -13.334 14.767 1.00 96.00 523 LEU A N 1
ATOM 4056 C CA . LEU A 1 523 ? 14.561 -12.758 15.060 1.00 96.00 523 LEU A CA 1
ATOM 4057 C C . LEU A 1 523 ? 15.281 -13.512 16.179 1.00 96.00 523 LEU A C 1
ATOM 4059 O O . LEU A 1 523 ? 14.764 -13.626 17.296 1.00 96.00 523 LEU A O 1
ATOM 4063 N N . ASN A 1 524 ? 16.513 -13.944 15.905 1.00 95.19 524 ASN A N 1
ATOM 4064 C CA . ASN A 1 524 ? 17.393 -14.542 16.914 1.00 95.19 524 ASN A CA 1
ATOM 4065 C C . ASN A 1 524 ? 18.117 -13.467 17.755 1.00 95.19 524 ASN A C 1
ATOM 4067 O O . ASN A 1 524 ? 18.070 -12.274 17.453 1.00 95.19 524 ASN A O 1
ATOM 4071 N N . ASP A 1 525 ? 18.832 -13.885 18.801 1.00 94.88 525 ASP A N 1
ATOM 4072 C CA . ASP A 1 525 ? 19.529 -12.965 19.714 1.00 94.88 525 ASP A CA 1
ATOM 4073 C C . ASP A 1 525 ? 20.584 -12.094 19.021 1.00 94.88 525 ASP A C 1
ATOM 4075 O O . ASP A 1 525 ? 20.761 -10.928 19.376 1.00 94.88 525 ASP A O 1
ATOM 4079 N N . ARG A 1 526 ? 21.262 -12.623 17.994 1.00 95.88 526 ARG A N 1
ATOM 4080 C CA . ARG A 1 526 ? 22.240 -11.861 17.208 1.00 95.88 526 ARG A CA 1
ATOM 4081 C C . ARG A 1 526 ? 21.555 -10.776 16.382 1.00 95.88 526 ARG A C 1
ATOM 4083 O O . ARG A 1 526 ? 22.080 -9.668 16.303 1.00 95.88 526 ARG A O 1
ATOM 4090 N N . ASP A 1 527 ? 20.405 -11.075 15.786 1.00 96.31 527 ASP A N 1
ATOM 4091 C CA . ASP A 1 527 ? 19.609 -10.097 15.042 1.00 96.31 527 ASP A CA 1
ATOM 4092 C C . ASP A 1 527 ? 19.148 -8.971 15.976 1.00 96.31 527 ASP A C 1
ATOM 4094 O O . ASP A 1 527 ? 19.372 -7.796 15.687 1.00 96.31 527 ASP A O 1
ATOM 4098 N N . ARG A 1 528 ? 18.600 -9.332 17.145 1.00 95.12 528 ARG A N 1
ATOM 4099 C CA . ARG A 1 528 ? 18.150 -8.386 18.182 1.00 95.12 528 ARG A CA 1
ATOM 4100 C C . ARG A 1 528 ? 19.290 -7.496 18.679 1.00 95.12 528 ARG A C 1
ATOM 4102 O O . ARG A 1 528 ? 19.121 -6.285 18.783 1.00 95.12 528 ARG A O 1
ATOM 4109 N N . ALA A 1 529 ? 20.469 -8.070 18.920 1.00 95.00 529 ALA A N 1
ATOM 4110 C CA . ALA A 1 529 ? 21.647 -7.313 19.337 1.00 95.00 529 ALA A CA 1
ATOM 4111 C C . ALA A 1 529 ? 22.095 -6.286 18.283 1.00 95.00 529 ALA A C 1
ATOM 4113 O O . ALA A 1 529 ? 22.544 -5.199 18.642 1.00 95.00 529 ALA A O 1
ATOM 4114 N N . ARG A 1 530 ? 21.959 -6.605 16.988 1.00 95.50 530 ARG A N 1
ATOM 4115 C CA . ARG A 1 530 ? 22.310 -5.690 15.889 1.00 95.50 530 ARG A CA 1
ATOM 4116 C C . ARG A 1 530 ? 21.267 -4.595 15.654 1.00 95.50 530 ARG A C 1
ATOM 4118 O O . ARG A 1 530 ? 21.657 -3.493 15.285 1.00 95.50 530 ARG A O 1
ATOM 4125 N N . LEU A 1 531 ? 19.981 -4.873 15.890 1.00 95.06 531 LEU A N 1
ATOM 4126 C CA . LEU A 1 531 ? 18.916 -3.857 15.850 1.00 95.06 531 LEU A CA 1
ATOM 4127 C C . LEU A 1 531 ? 19.061 -2.814 16.968 1.00 95.06 531 LEU A C 1
ATOM 4129 O O . LEU A 1 531 ? 18.612 -1.681 16.817 1.00 95.06 531 LEU A O 1
ATOM 4133 N N . GLY A 1 532 ? 19.693 -3.187 18.083 1.00 92.44 532 GLY A N 1
ATOM 4134 C CA . GLY A 1 532 ? 19.897 -2.301 19.222 1.00 92.44 532 GLY A CA 1
ATOM 4135 C C . GLY A 1 532 ? 18.614 -2.026 20.021 1.00 92.44 532 GLY A C 1
ATOM 4136 O O . GLY A 1 532 ? 17.650 -2.793 19.945 1.00 92.44 532 GLY A O 1
ATOM 4137 N N . PRO A 1 533 ? 18.599 -0.969 20.856 1.00 93.75 533 PRO A N 1
ATOM 4138 C CA . PRO A 1 533 ? 17.495 -0.703 21.773 1.00 93.75 533 PRO A CA 1
ATOM 4139 C C . PRO A 1 533 ? 16.256 -0.211 21.021 1.00 93.75 533 PRO A C 1
ATOM 4141 O O . PRO A 1 533 ? 16.140 0.967 20.703 1.00 93.75 533 PRO A O 1
ATOM 4144 N N . ILE A 1 534 ? 15.304 -1.102 20.770 1.00 97.38 534 ILE A N 1
ATOM 4145 C CA . ILE A 1 534 ? 14.011 -0.742 20.189 1.00 97.38 534 ILE A CA 1
ATOM 4146 C C . ILE A 1 534 ? 13.079 -0.242 21.296 1.00 97.38 534 ILE A C 1
ATOM 4148 O O . ILE A 1 534 ? 12.894 -0.912 22.316 1.00 97.38 534 ILE A O 1
ATOM 4152 N N . MET A 1 535 ? 12.467 0.920 21.075 1.00 98.44 535 MET A N 1
ATOM 4153 C CA . MET A 1 535 ? 11.524 1.530 22.011 1.00 98.44 535 MET A CA 1
ATOM 4154 C C . MET A 1 535 ? 10.118 1.496 21.426 1.00 98.44 535 MET A C 1
ATOM 4156 O O . MET A 1 535 ? 9.928 1.765 20.241 1.00 98.44 535 MET A O 1
ATOM 4160 N N . ILE A 1 536 ? 9.127 1.205 22.260 1.00 98.50 536 ILE A N 1
ATOM 4161 C CA . ILE A 1 536 ? 7.721 1.183 21.869 1.00 98.50 536 ILE A CA 1
ATOM 4162 C C . ILE A 1 536 ? 6.876 2.050 22.800 1.00 98.50 536 ILE A C 1
ATOM 4164 O O . ILE A 1 536 ? 7.283 2.371 23.919 1.00 98.50 536 ILE A O 1
ATOM 4168 N N . MET A 1 537 ? 5.711 2.446 22.295 1.00 97.69 537 MET A N 1
ATOM 4169 C CA . MET A 1 537 ? 4.654 3.102 23.052 1.00 97.69 537 MET A CA 1
ATOM 4170 C C . MET A 1 537 ? 3.356 2.323 22.857 1.00 97.69 537 MET A C 1
ATOM 4172 O O . MET A 1 537 ? 2.891 2.157 21.723 1.00 97.69 537 MET A O 1
ATOM 4176 N N . ASP A 1 538 ? 2.757 1.898 23.967 1.00 93.31 538 ASP A N 1
ATOM 4177 C CA . ASP A 1 538 ? 1.536 1.098 23.982 1.00 93.31 538 ASP A CA 1
ATOM 4178 C C . ASP A 1 538 ? 0.309 1.923 24.387 1.00 93.31 538 ASP A C 1
ATOM 4180 O O . ASP A 1 538 ? 0.314 2.671 25.361 1.00 93.31 538 ASP A O 1
ATOM 4184 N N . SER A 1 539 ? -0.778 1.749 23.644 1.00 87.94 539 SER A N 1
ATOM 4185 C CA . SER A 1 539 ? -2.139 2.059 24.096 1.00 87.94 539 SER A CA 1
ATOM 4186 C C . SER A 1 539 ? -2.674 0.906 24.965 1.00 87.94 539 SER A C 1
ATOM 4188 O O . SER A 1 539 ? -2.066 -0.166 24.983 1.00 87.94 539 SER A O 1
ATOM 4190 N N . PRO A 1 540 ? -3.855 1.034 25.602 1.00 81.00 540 PRO A N 1
ATOM 4191 C CA . PRO A 1 540 ? -4.457 -0.066 26.366 1.00 81.00 540 PRO A CA 1
ATOM 4192 C C . PRO A 1 540 ? -4.655 -1.377 25.590 1.00 81.00 540 PRO A C 1
ATOM 4194 O O . PRO A 1 540 ? -4.815 -2.435 26.190 1.00 81.00 540 PRO A O 1
ATOM 4197 N N . ILE A 1 541 ? -4.672 -1.320 24.256 1.00 80.94 541 ILE A N 1
ATOM 4198 C CA . ILE A 1 541 ? -5.009 -2.461 23.399 1.00 80.94 541 ILE A CA 1
ATOM 4199 C C . ILE A 1 541 ? -3.899 -2.852 22.420 1.00 80.94 541 ILE A C 1
ATOM 4201 O O . ILE A 1 541 ? -3.951 -3.945 21.871 1.00 80.94 541 ILE A O 1
ATOM 4205 N N . ARG A 1 542 ? -2.914 -2.003 22.129 1.00 89.12 542 ARG A N 1
ATOM 4206 C CA . ARG A 1 542 ? -1.867 -2.306 21.134 1.00 89.12 542 ARG A CA 1
ATOM 4207 C C . ARG A 1 542 ? -0.701 -1.339 21.234 1.00 89.12 542 ARG A C 1
ATOM 4209 O O . ARG A 1 542 ? -0.894 -0.204 21.666 1.00 89.12 542 ARG A O 1
ATOM 4216 N N . THR A 1 543 ? 0.431 -1.733 20.679 1.00 94.38 543 THR A N 1
ATOM 4217 C CA . THR A 1 543 ? 1.527 -0.829 20.341 1.00 94.38 543 THR A CA 1
ATOM 4218 C C . THR A 1 543 ? 1.098 0.117 19.234 1.00 94.38 543 THR A C 1
ATOM 4220 O O . THR A 1 543 ? 0.582 -0.300 18.196 1.00 94.38 543 THR A O 1
ATOM 4223 N N . VAL A 1 544 ? 1.282 1.410 19.480 1.00 94.50 544 VAL A N 1
ATOM 4224 C CA . VAL A 1 544 ? 0.855 2.487 18.579 1.00 94.50 544 VAL A CA 1
ATOM 4225 C C . VAL A 1 544 ? 2.019 3.210 17.923 1.00 94.50 544 VAL A C 1
ATOM 4227 O O . VAL A 1 544 ? 1.864 3.725 16.813 1.00 94.50 544 VAL A O 1
ATOM 4230 N N . ALA A 1 545 ? 3.181 3.218 18.575 1.00 98.19 545 ALA A N 1
ATOM 4231 C CA . ALA A 1 545 ? 4.389 3.777 18.002 1.00 98.19 545 ALA A CA 1
ATOM 4232 C C . ALA A 1 545 ? 5.622 2.934 18.311 1.00 98.19 545 ALA A C 1
ATOM 4234 O O . ALA A 1 545 ? 5.723 2.282 19.350 1.00 98.19 545 ALA A O 1
ATOM 4235 N N . LEU A 1 546 ? 6.560 2.990 17.376 1.00 98.62 546 LEU A N 1
ATOM 4236 C CA . LEU A 1 546 ? 7.851 2.329 17.403 1.00 98.62 546 LEU A CA 1
ATOM 4237 C C . LEU A 1 546 ? 8.924 3.379 17.143 1.00 98.62 546 LEU A C 1
ATOM 4239 O O . LEU A 1 546 ? 8.781 4.187 16.232 1.00 98.62 546 LEU A O 1
ATOM 4243 N N . LEU A 1 547 ? 10.000 3.357 17.915 1.00 98.75 547 LEU A N 1
ATOM 4244 C CA . LEU A 1 547 ? 11.192 4.152 17.664 1.00 98.75 547 LEU A CA 1
ATOM 4245 C C . LEU A 1 547 ? 12.385 3.216 17.488 1.00 98.75 547 LEU A C 1
ATOM 4247 O O . LEU A 1 547 ? 12.628 2.345 18.325 1.00 98.75 547 LEU A O 1
ATOM 4251 N N . LEU A 1 548 ? 13.129 3.449 16.409 1.00 98.31 548 LEU A N 1
ATOM 4252 C CA . LEU A 1 548 ? 14.380 2.791 16.046 1.00 98.31 548 LEU A CA 1
ATOM 4253 C C . LEU A 1 548 ? 15.519 3.797 16.240 1.00 98.31 548 LEU A C 1
ATOM 4255 O O . LEU A 1 548 ? 15.744 4.631 15.365 1.00 98.31 548 LEU A O 1
ATOM 4259 N N . PRO A 1 549 ? 16.212 3.781 17.393 1.00 97.75 549 PRO A N 1
ATOM 4260 C CA . PRO A 1 549 ? 17.311 4.705 17.668 1.00 97.75 549 PRO A CA 1
ATOM 4261 C C . PRO A 1 549 ? 18.595 4.354 16.911 1.00 97.75 549 PRO A C 1
ATOM 4263 O O . PRO A 1 549 ? 19.491 5.188 16.829 1.00 97.75 549 PRO A O 1
ATOM 4266 N N . VAL A 1 550 ? 18.704 3.118 16.415 1.00 97.19 550 VAL A N 1
ATOM 4267 C CA . VAL A 1 550 ? 19.838 2.630 15.625 1.00 97.19 550 VAL A CA 1
ATOM 4268 C C . VAL A 1 550 ? 19.444 2.600 14.159 1.00 97.19 550 VAL A C 1
ATOM 4270 O O . VAL A 1 550 ? 18.408 2.035 13.810 1.00 97.19 550 VAL A O 1
ATOM 4273 N N . ASP A 1 551 ? 20.316 3.163 13.329 1.00 97.06 551 ASP A N 1
ATOM 4274 C CA . ASP A 1 551 ? 20.146 3.308 11.884 1.00 97.06 551 ASP A CA 1
ATOM 4275 C C . ASP A 1 551 ? 19.757 1.995 11.187 1.00 97.06 551 ASP A C 1
ATOM 4277 O O . ASP A 1 551 ? 20.538 1.041 11.133 1.00 97.06 551 ASP A O 1
ATOM 4281 N N . GLN A 1 552 ? 18.546 1.975 10.635 1.00 97.12 552 GLN A N 1
ATOM 4282 C CA . GLN A 1 552 ? 18.059 0.941 9.721 1.00 97.12 552 GLN A CA 1
ATOM 4283 C C . GLN A 1 552 ? 17.962 1.475 8.287 1.00 97.12 552 GLN A C 1
ATOM 4285 O O . GLN A 1 552 ? 18.150 0.723 7.325 1.00 97.12 552 GLN A O 1
ATOM 4290 N N . ALA A 1 553 ? 17.714 2.779 8.135 1.00 96.88 553 ALA A N 1
ATOM 4291 C CA . ALA A 1 553 ? 17.505 3.415 6.843 1.00 96.88 553 ALA A CA 1
ATOM 4292 C C . ALA A 1 553 ? 18.715 3.290 5.913 1.00 96.88 553 ALA A C 1
ATOM 4294 O O . ALA A 1 553 ? 18.514 3.141 4.712 1.00 96.88 553 ALA A O 1
ATOM 4295 N N . THR A 1 554 ? 19.954 3.276 6.418 1.00 96.81 554 THR A N 1
ATOM 4296 C CA . THR A 1 554 ? 21.139 3.066 5.562 1.00 96.81 554 THR A CA 1
ATOM 4297 C C . THR A 1 554 ? 21.123 1.695 4.880 1.00 96.81 554 THR A C 1
ATOM 4299 O O . THR A 1 554 ? 21.370 1.601 3.675 1.00 96.81 554 THR A O 1
ATOM 4302 N N . ALA A 1 555 ? 20.793 0.628 5.616 1.00 97.38 555 ALA A N 1
ATOM 4303 C CA . ALA A 1 555 ? 20.717 -0.718 5.051 1.00 97.38 555 ALA A CA 1
ATOM 4304 C C . ALA A 1 555 ? 19.594 -0.822 4.010 1.00 97.38 555 ALA A C 1
ATOM 4306 O O . ALA A 1 555 ? 19.800 -1.382 2.930 1.00 97.38 555 ALA A O 1
ATOM 4307 N N . TRP A 1 556 ? 18.431 -0.233 4.310 1.00 97.94 556 TRP A N 1
ATOM 4308 C CA . TRP A 1 556 ? 17.304 -0.165 3.382 1.00 97.94 556 TRP A CA 1
ATOM 4309 C C . TRP A 1 556 ? 17.650 0.650 2.131 1.00 97.94 556 TRP A C 1
ATOM 4311 O O . TRP A 1 556 ? 17.491 0.153 1.021 1.00 97.94 556 TRP A O 1
ATOM 4321 N N . GLN A 1 557 ? 18.222 1.848 2.284 1.00 97.19 557 GLN A N 1
ATOM 4322 C CA . GLN A 1 557 ? 18.673 2.725 1.198 1.00 97.19 557 GLN A CA 1
ATOM 4323 C C . GLN A 1 557 ? 19.581 1.989 0.212 1.00 97.19 557 GLN A C 1
ATOM 4325 O O . GLN A 1 557 ? 19.425 2.145 -0.997 1.00 97.19 557 GLN A O 1
ATOM 4330 N N . GLN A 1 558 ? 20.507 1.179 0.717 1.00 96.69 558 GLN A N 1
ATOM 4331 C CA . GLN A 1 558 ? 21.499 0.480 -0.098 1.00 96.69 558 GLN A CA 1
ATOM 4332 C C . GLN A 1 558 ? 21.009 -0.862 -0.656 1.00 96.69 558 GLN A C 1
ATOM 4334 O O . GLN A 1 558 ? 21.718 -1.468 -1.457 1.00 96.69 558 GLN A O 1
ATOM 4339 N N . MET A 1 559 ? 19.822 -1.329 -0.246 1.00 94.69 559 MET A N 1
ATOM 4340 C CA . MET A 1 559 ? 19.370 -2.711 -0.437 1.00 94.69 559 MET A CA 1
ATOM 4341 C C . MET A 1 559 ? 20.434 -3.742 -0.001 1.00 94.69 559 MET A C 1
ATOM 4343 O O . MET A 1 559 ? 20.681 -4.724 -0.697 1.00 94.69 559 MET A O 1
ATOM 4347 N N . ASP A 1 560 ? 21.096 -3.526 1.141 1.00 94.75 560 ASP A N 1
ATOM 4348 C CA . ASP A 1 560 ? 22.107 -4.463 1.664 1.00 94.75 560 ASP A CA 1
ATOM 4349 C C . ASP A 1 560 ? 21.460 -5.549 2.542 1.00 94.75 560 ASP A C 1
ATOM 4351 O O . ASP A 1 560 ? 21.782 -5.719 3.722 1.00 94.75 560 ASP A O 1
ATOM 4355 N N . ASP A 1 561 ? 20.499 -6.278 1.971 1.00 92.12 561 ASP A N 1
ATOM 4356 C CA . ASP A 1 561 ? 19.742 -7.337 2.651 1.00 92.12 561 ASP A CA 1
ATOM 4357 C C . ASP A 1 561 ? 20.576 -8.600 2.918 1.00 92.12 561 ASP A C 1
ATOM 4359 O O . ASP A 1 561 ? 20.218 -9.407 3.773 1.00 92.12 561 ASP A O 1
ATOM 4363 N N . THR A 1 562 ? 21.740 -8.733 2.277 1.00 89.94 562 THR A N 1
ATOM 4364 C CA . THR A 1 562 ? 22.678 -9.839 2.514 1.00 89.94 562 THR A CA 1
ATOM 4365 C C . THR A 1 562 ? 23.463 -9.660 3.816 1.00 89.94 562 THR A C 1
ATOM 4367 O O . THR A 1 562 ? 23.545 -10.586 4.623 1.00 89.94 562 THR A O 1
ATOM 4370 N N . LYS A 1 563 ? 24.055 -8.481 4.068 1.00 93.38 563 LYS A N 1
ATOM 4371 C CA . LYS A 1 563 ? 24.822 -8.249 5.310 1.00 93.38 563 LYS A CA 1
ATOM 4372 C C . LYS A 1 563 ? 23.934 -7.791 6.460 1.00 93.38 563 LYS A C 1
ATOM 4374 O O . LYS A 1 563 ? 24.269 -8.030 7.629 1.00 93.38 563 LYS A O 1
ATOM 4379 N N . ASN A 1 564 ? 22.817 -7.137 6.148 1.00 96.19 564 ASN A N 1
ATOM 4380 C CA . ASN A 1 564 ? 21.904 -6.546 7.121 1.00 96.19 564 ASN A CA 1
ATOM 4381 C C . ASN A 1 564 ? 20.520 -7.202 7.118 1.00 96.19 564 ASN A C 1
ATOM 4383 O O . ASN A 1 564 ? 19.532 -6.548 7.425 1.00 96.19 564 ASN A O 1
ATOM 4387 N N . GLU A 1 565 ? 20.455 -8.511 6.862 1.00 95.88 565 GLU A N 1
ATOM 4388 C CA . GLU A 1 565 ? 19.205 -9.284 6.815 1.00 95.88 565 GLU A CA 1
ATOM 4389 C C . GLU A 1 565 ? 18.278 -9.034 8.025 1.00 95.88 565 GLU A C 1
ATOM 4391 O O . GLU A 1 565 ? 17.080 -8.836 7.848 1.00 95.88 565 GLU A O 1
ATOM 4396 N N . HIS A 1 566 ? 18.830 -8.956 9.245 1.00 96.38 566 HIS A N 1
ATOM 4397 C CA . HIS A 1 566 ? 18.109 -8.589 10.477 1.00 96.38 566 HIS A CA 1
ATOM 4398 C C . HIS A 1 566 ? 17.245 -7.320 10.342 1.00 96.38 566 HIS A C 1
ATOM 4400 O O . HIS A 1 566 ? 16.112 -7.297 10.817 1.00 96.38 566 HIS A O 1
ATOM 4406 N N . SER A 1 567 ? 17.750 -6.289 9.658 1.00 97.62 567 SER A N 1
ATOM 4407 C CA . SER A 1 567 ? 17.057 -5.018 9.429 1.00 97.62 567 SER A CA 1
ATOM 4408 C C . SER A 1 567 ? 15.838 -5.184 8.517 1.00 97.62 567 SER A C 1
ATOM 4410 O O . SER A 1 567 ? 14.770 -4.626 8.770 1.00 97.62 567 SER A O 1
ATOM 4412 N N . PHE A 1 568 ? 15.961 -6.006 7.472 1.00 98.06 568 PHE A N 1
ATOM 4413 C CA . PHE A 1 568 ? 14.877 -6.284 6.528 1.00 98.06 568 PHE A CA 1
ATOM 4414 C C . PHE A 1 568 ? 13.836 -7.252 7.105 1.00 98.06 568 PHE A C 1
ATOM 4416 O O . PHE A 1 568 ? 12.636 -7.010 6.968 1.00 98.06 568 PHE A O 1
ATOM 4423 N N . LYS A 1 569 ? 14.273 -8.288 7.838 1.00 97.44 569 LYS A N 1
ATOM 4424 C CA . LYS A 1 569 ? 13.392 -9.162 8.635 1.00 97.44 569 LYS A CA 1
ATOM 4425 C C . LYS A 1 569 ? 12.561 -8.350 9.622 1.00 97.44 569 LYS A C 1
ATOM 4427 O O . LYS A 1 569 ? 11.354 -8.548 9.736 1.00 97.44 569 LYS A O 1
ATOM 4432 N N . PHE A 1 570 ? 13.184 -7.384 10.290 1.00 97.94 570 PHE A N 1
ATOM 4433 C CA . PHE A 1 570 ? 12.470 -6.507 11.204 1.00 97.94 570 PHE A CA 1
ATOM 4434 C C . PHE A 1 570 ? 11.496 -5.566 10.477 1.00 97.94 570 PHE A C 1
ATOM 4436 O O . PHE A 1 570 ? 10.363 -5.409 10.924 1.00 97.94 570 PHE A O 1
ATOM 4443 N N . GLY A 1 571 ? 11.865 -5.023 9.310 1.00 97.75 571 GLY A N 1
ATOM 4444 C CA . GLY A 1 571 ? 10.935 -4.288 8.444 1.00 97.75 571 GLY A CA 1
ATOM 4445 C C . GLY A 1 571 ? 9.709 -5.115 8.018 1.00 97.75 571 GLY A C 1
ATOM 4446 O O . GLY A 1 571 ? 8.588 -4.602 8.006 1.00 97.75 571 GLY A O 1
ATOM 4447 N N . LEU A 1 572 ? 9.883 -6.417 7.760 1.00 96.94 572 LEU A N 1
ATOM 4448 C CA . LEU A 1 572 ? 8.776 -7.353 7.536 1.00 96.94 572 LEU A CA 1
ATOM 4449 C C . LEU A 1 572 ? 7.910 -7.537 8.789 1.00 96.94 572 LEU A C 1
ATOM 4451 O O . LEU A 1 572 ? 6.683 -7.539 8.682 1.00 96.94 572 LEU A O 1
ATOM 4455 N N . ASN A 1 573 ? 8.510 -7.645 9.973 1.00 97.12 573 ASN A N 1
ATOM 4456 C CA . ASN A 1 573 ? 7.757 -7.745 11.225 1.00 97.12 573 ASN A CA 1
ATOM 4457 C C . ASN A 1 573 ? 6.960 -6.480 11.542 1.00 97.12 573 ASN A C 1
ATOM 4459 O O . ASN A 1 573 ? 5.835 -6.592 12.023 1.00 97.12 573 ASN A O 1
ATOM 4463 N N . ILE A 1 574 ? 7.502 -5.294 11.240 1.00 97.56 574 ILE A N 1
ATOM 4464 C CA . ILE A 1 574 ? 6.779 -4.019 11.339 1.00 97.56 574 ILE A CA 1
ATOM 4465 C C . ILE A 1 574 ? 5.498 -4.084 10.504 1.00 97.56 574 ILE A C 1
ATOM 4467 O O . ILE A 1 574 ? 4.418 -3.791 11.020 1.00 97.56 574 ILE A O 1
ATOM 4471 N N . LEU A 1 575 ? 5.599 -4.522 9.243 1.00 95.69 575 LEU A N 1
ATOM 4472 C CA . LEU A 1 575 ? 4.431 -4.651 8.374 1.00 95.69 575 LEU A CA 1
ATOM 4473 C C . LEU A 1 575 ? 3.450 -5.707 8.904 1.00 95.69 575 LEU A C 1
ATOM 4475 O O . LEU A 1 575 ? 2.270 -5.404 9.062 1.00 95.69 575 LEU A O 1
ATOM 4479 N N . LYS A 1 576 ? 3.927 -6.916 9.236 1.00 93.75 576 LYS A N 1
ATOM 4480 C CA . LYS A 1 576 ? 3.094 -7.999 9.794 1.00 93.75 576 LYS A CA 1
ATOM 4481 C C . LYS A 1 576 ? 2.359 -7.557 11.061 1.00 93.75 576 LYS A C 1
ATOM 4483 O O . LYS A 1 576 ? 1.196 -7.910 11.243 1.00 93.75 576 LYS A O 1
ATOM 4488 N N . TYR A 1 577 ? 3.017 -6.791 11.932 1.00 94.50 577 TYR A N 1
ATOM 4489 C CA . TYR A 1 577 ? 2.405 -6.235 13.134 1.00 94.50 577 TYR A CA 1
ATOM 4490 C C . TYR A 1 577 ? 1.294 -5.246 12.781 1.00 94.50 577 TYR A C 1
ATOM 4492 O O . TYR A 1 577 ? 0.162 -5.400 13.239 1.00 94.50 577 TYR A O 1
ATOM 4500 N N . ALA A 1 578 ? 1.603 -4.272 11.921 1.00 92.56 578 ALA A N 1
ATOM 4501 C CA . ALA A 1 578 ? 0.677 -3.215 11.528 1.00 92.56 578 ALA A CA 1
ATOM 4502 C C . ALA A 1 578 ? -0.564 -3.742 10.787 1.00 92.56 578 ALA A C 1
ATOM 4504 O O . ALA A 1 578 ? -1.627 -3.130 10.859 1.00 92.56 578 ALA A O 1
ATOM 4505 N N . THR A 1 579 ? -0.448 -4.880 10.096 1.00 88.81 579 THR A N 1
ATOM 4506 C CA . THR A 1 579 ? -1.559 -5.511 9.368 1.00 88.81 579 THR A CA 1
ATOM 4507 C C . THR A 1 579 ? -2.203 -6.679 10.107 1.00 88.81 579 THR A C 1
ATOM 4509 O O . THR A 1 579 ? -3.151 -7.261 9.591 1.00 88.81 579 THR A O 1
ATOM 4512 N N . ALA A 1 580 ? -1.689 -7.073 11.276 1.00 86.38 580 ALA A N 1
ATOM 4513 C CA . ALA A 1 580 ? -2.015 -8.349 11.922 1.00 86.38 580 ALA A CA 1
ATOM 4514 C C . ALA A 1 580 ? -1.823 -9.590 11.019 1.00 86.38 580 ALA A C 1
ATOM 4516 O O . ALA A 1 580 ? -2.445 -10.627 11.248 1.00 86.38 580 ALA A O 1
ATOM 4517 N N . GLY A 1 581 ? -0.985 -9.492 9.981 1.00 80.88 581 GLY A N 1
ATOM 4518 C CA . GLY A 1 581 ? -0.823 -10.530 8.959 1.00 80.88 581 GLY A CA 1
ATOM 4519 C C . GLY A 1 581 ? -1.983 -10.633 7.959 1.00 80.88 581 GLY A C 1
ATOM 4520 O O . GLY A 1 581 ? -2.007 -11.571 7.165 1.00 80.88 581 GLY A O 1
ATOM 4521 N N . GLU A 1 582 ? -2.938 -9.698 7.976 1.00 81.12 582 GLU A N 1
ATOM 4522 C CA . GLU A 1 582 ? -4.000 -9.616 6.970 1.00 81.12 582 GLU A CA 1
ATOM 4523 C C . GLU A 1 582 ? -3.471 -9.085 5.631 1.00 81.12 582 GLU A C 1
ATOM 4525 O O . GLU A 1 582 ? -2.454 -8.385 5.565 1.00 81.12 582 GLU A O 1
ATOM 4530 N N . GLN A 1 583 ? -4.194 -9.393 4.550 1.00 80.56 583 GLN A N 1
ATOM 4531 C CA . GLN A 1 583 ? -3.918 -8.809 3.241 1.00 80.56 583 GLN A CA 1
ATOM 4532 C C . GLN A 1 583 ? -4.131 -7.294 3.284 1.00 80.56 583 GLN A C 1
ATOM 4534 O O . GLN A 1 583 ? -5.149 -6.800 3.776 1.00 80.56 583 GLN A O 1
ATOM 4539 N N . LEU A 1 584 ? -3.178 -6.550 2.725 1.00 82.81 584 LEU A N 1
ATOM 4540 C CA . LEU A 1 584 ? -3.295 -5.104 2.617 1.00 82.81 584 LEU A CA 1
ATOM 4541 C C . LEU A 1 584 ? -4.459 -4.709 1.702 1.00 82.81 584 LEU A C 1
ATOM 4543 O O . LEU A 1 584 ? -4.759 -5.353 0.694 1.00 82.81 584 LEU A O 1
ATOM 4547 N N . ARG A 1 585 ? -5.087 -3.581 2.032 1.00 76.62 585 ARG A N 1
ATOM 4548 C CA . ARG A 1 585 ? -6.138 -2.995 1.202 1.00 76.62 585 ARG A CA 1
ATOM 4549 C C . ARG A 1 585 ? -5.520 -2.378 -0.047 1.00 76.62 585 ARG A C 1
ATOM 4551 O O . ARG A 1 585 ? -4.525 -1.665 0.025 1.00 76.62 585 ARG A O 1
ATOM 4558 N N . MET A 1 586 ? -6.152 -2.615 -1.189 1.00 82.44 586 MET A N 1
ATOM 4559 C CA . MET A 1 586 ? -5.800 -1.938 -2.438 1.00 82.44 586 MET A CA 1
ATOM 4560 C C . MET A 1 586 ? -6.025 -0.423 -2.320 1.00 82.44 586 MET A C 1
ATOM 4562 O O . MET A 1 586 ? -6.928 0.014 -1.596 1.00 82.44 586 MET A O 1
ATOM 4566 N N . ARG A 1 587 ? -5.252 0.373 -3.071 1.00 79.25 587 ARG A N 1
ATOM 4567 C CA . ARG A 1 587 ? -5.407 1.838 -3.161 1.00 79.25 587 ARG A CA 1
ATOM 4568 C C . ARG A 1 587 ? -6.858 2.208 -3.500 1.00 79.25 587 ARG A C 1
ATOM 4570 O O . ARG A 1 587 ? -7.566 1.411 -4.100 1.00 79.25 587 ARG A O 1
ATOM 4577 N N . LEU A 1 588 ? -7.328 3.395 -3.103 1.00 71.75 588 LEU A N 1
ATOM 4578 C CA . LEU A 1 588 ? -8.737 3.833 -3.231 1.00 71.75 588 LEU A CA 1
ATOM 4579 C C . LEU A 1 588 ? -9.755 3.042 -2.376 1.00 71.75 588 LEU A C 1
ATOM 4581 O O . LEU A 1 588 ? -10.964 3.169 -2.572 1.00 71.75 588 LEU A O 1
ATOM 4585 N N . ARG A 1 589 ? -9.296 2.277 -1.376 1.00 63.97 589 ARG A N 1
ATOM 4586 C CA . ARG A 1 589 ? -10.102 1.850 -0.213 1.00 63.97 589 ARG A CA 1
ATOM 4587 C C . ARG A 1 589 ? -9.604 2.585 1.031 1.00 63.97 589 ARG A C 1
ATOM 4589 O O . ARG A 1 589 ? -8.994 1.947 1.894 1.00 63.97 589 ARG A O 1
ATOM 4596 N N . PRO A 1 590 ? -9.815 3.912 1.124 1.00 57.16 590 PRO A N 1
ATOM 4597 C CA . PRO A 1 590 ? -9.376 4.633 2.304 1.00 57.16 590 PRO A CA 1
ATOM 4598 C C . PRO A 1 590 ? -10.052 4.002 3.519 1.00 57.16 590 PRO A C 1
ATOM 4600 O O . PRO A 1 590 ? -11.211 3.578 3.436 1.00 57.16 590 PRO A O 1
ATOM 4603 N N . VAL A 1 591 ? -9.326 3.891 4.638 1.00 55.06 591 VAL A N 1
ATOM 4604 C CA . VAL A 1 591 ? -9.898 3.270 5.838 1.00 55.06 591 VAL A CA 1
ATOM 4605 C C . VAL A 1 591 ? -11.185 4.003 6.183 1.00 55.06 591 VAL A C 1
ATOM 4607 O O . VAL A 1 591 ? -12.154 3.307 6.457 1.00 55.06 591 VAL A O 1
ATOM 4610 N N . TYR A 1 592 ? -11.221 5.339 6.067 1.00 62.28 592 TYR A N 1
ATOM 4611 C CA . TYR A 1 592 ? -12.419 6.185 5.989 1.00 62.28 592 TYR A CA 1
ATOM 4612 C C . TYR A 1 592 ? -12.297 7.170 4.824 1.00 62.28 592 TYR A C 1
ATOM 4614 O O . TYR A 1 592 ? -11.235 7.750 4.612 1.00 62.28 592 TYR A O 1
ATOM 4622 N N . ALA A 1 593 ? -13.381 7.403 4.092 1.00 51.72 593 ALA A N 1
ATOM 4623 C CA . ALA A 1 593 ? -13.496 8.576 3.236 1.00 51.72 593 ALA A CA 1
ATOM 4624 C C . ALA A 1 593 ? -14.183 9.647 4.085 1.00 51.72 593 ALA A C 1
ATOM 4626 O O . ALA A 1 593 ? -15.294 9.401 4.538 1.00 51.72 593 ALA A O 1
ATOM 4627 N N . GLY A 1 594 ? -13.532 10.782 4.359 1.00 52.59 594 GLY A N 1
ATOM 4628 C CA . GLY A 1 594 ? -14.140 11.862 5.150 1.00 52.59 594 GLY A CA 1
ATOM 4629 C C . GLY A 1 594 ? -15.588 12.172 4.729 1.00 52.59 594 GLY A C 1
ATOM 4630 O O . GLY A 1 594 ? -15.956 11.978 3.568 1.00 52.59 594 GLY A O 1
ATOM 4631 N N . ARG A 1 595 ? -16.410 12.626 5.687 1.00 51.72 595 ARG A N 1
ATOM 4632 C CA . ARG A 1 595 ? -17.873 12.759 5.561 1.00 51.72 595 ARG A CA 1
ATOM 4633 C C . ARG A 1 595 ? -18.292 13.427 4.252 1.00 51.72 595 ARG A C 1
ATOM 4635 O O . ARG A 1 595 ? -18.233 14.644 4.110 1.00 51.72 595 ARG A O 1
ATOM 4642 N N . THR A 1 596 ? -18.788 12.625 3.319 1.00 49.81 596 THR A N 1
ATOM 4643 C CA . THR A 1 596 ? -19.612 13.116 2.213 1.00 49.81 596 THR A CA 1
ATOM 4644 C C . THR A 1 596 ? -20.831 12.211 2.127 1.00 49.81 596 THR A C 1
ATOM 4646 O O . THR A 1 596 ? -20.909 11.332 1.274 1.00 49.81 596 THR A O 1
ATOM 4649 N N . VAL A 1 597 ? -21.753 12.363 3.081 1.00 54.34 597 VAL A N 1
ATOM 4650 C CA . VAL A 1 597 ? -23.007 11.606 3.082 1.00 54.34 597 VAL A CA 1
ATOM 4651 C C . VAL A 1 597 ? -24.179 12.552 3.299 1.00 54.34 597 VAL A C 1
ATOM 4653 O O . VAL A 1 597 ? -24.171 13.378 4.208 1.00 54.34 597 VAL A O 1
ATOM 4656 N N . THR A 1 598 ? -25.186 12.439 2.440 1.00 54.97 598 THR A N 1
ATOM 4657 C CA . THR A 1 598 ? -26.506 13.032 2.629 1.00 54.97 598 THR A CA 1
ATOM 4658 C C . THR A 1 598 ? -27.304 12.110 3.545 1.00 54.97 598 THR A C 1
ATOM 4660 O O . THR A 1 598 ? -27.675 11.013 3.146 1.00 54.97 598 THR A O 1
ATOM 4663 N N . ALA A 1 599 ? -27.573 12.529 4.779 1.00 61.25 599 ALA A N 1
ATOM 4664 C CA . ALA A 1 599 ? -28.525 11.838 5.645 1.00 61.25 599 ALA A CA 1
ATOM 4665 C C . ALA A 1 599 ? -29.822 12.638 5.725 1.00 61.25 599 ALA A C 1
ATOM 4667 O O . ALA A 1 599 ? -29.806 13.866 5.760 1.00 61.25 599 ALA A O 1
ATOM 4668 N N . SER A 1 600 ? -30.953 11.939 5.776 1.00 69.50 600 SER A N 1
ATOM 4669 C CA . SER A 1 600 ? -32.253 12.574 6.015 1.00 69.50 600 SER A CA 1
ATOM 4670 C C . SER A 1 600 ? -32.496 12.828 7.501 1.00 69.50 600 SER A C 1
ATOM 4672 O O . SER A 1 600 ? -33.476 13.470 7.876 1.00 69.50 600 SER A O 1
ATOM 4674 N N . THR A 1 601 ? -31.678 12.235 8.374 1.00 79.38 601 THR A N 1
ATOM 4675 C CA . THR A 1 601 ? -31.951 12.167 9.808 1.00 79.38 601 THR A CA 1
ATOM 4676 C C . THR A 1 601 ? -30.659 12.012 10.608 1.00 79.38 601 THR A C 1
ATOM 4678 O O . THR A 1 601 ? -29.810 11.194 10.259 1.00 79.38 601 THR A O 1
ATOM 4681 N N . VAL A 1 602 ? -30.544 12.768 11.703 1.00 84.94 602 VAL A N 1
ATOM 4682 C CA . VAL A 1 602 ? -29.488 12.622 12.715 1.00 84.94 602 VAL A CA 1
ATOM 4683 C C . VAL A 1 602 ? -30.108 12.058 13.995 1.00 84.94 602 VAL A C 1
ATOM 4685 O O . VAL A 1 602 ? -31.213 12.447 14.391 1.00 84.94 602 VAL A O 1
ATOM 4688 N N . ARG A 1 603 ? -29.425 11.098 14.614 1.00 90.44 603 ARG A N 1
ATOM 4689 C CA . ARG A 1 603 ? -29.812 10.431 15.863 1.00 90.44 603 ARG A CA 1
ATOM 4690 C C . ARG A 1 603 ? -28.606 10.300 16.789 1.00 90.44 603 ARG A C 1
ATOM 4692 O O . ARG A 1 603 ? -27.483 10.600 16.390 1.00 90.44 603 ARG A O 1
ATOM 4699 N N . LYS A 1 604 ? -28.826 9.838 18.021 1.00 92.00 604 LYS A N 1
ATOM 4700 C CA . LYS A 1 604 ? -27.752 9.629 18.995 1.00 92.00 604 LYS A CA 1
ATOM 4701 C C . LYS A 1 604 ? -27.477 8.149 19.223 1.00 92.00 604 LYS A C 1
ATOM 4703 O O . LYS A 1 604 ? -28.333 7.287 19.015 1.00 92.00 604 LYS A O 1
ATOM 4708 N N . VAL A 1 605 ? -26.258 7.869 19.656 1.00 92.12 605 VAL A N 1
ATOM 4709 C CA . VAL A 1 605 ? -25.817 6.592 20.215 1.00 92.12 605 VAL A CA 1
ATOM 4710 C C . VAL A 1 605 ? -24.947 6.895 21.428 1.00 92.12 60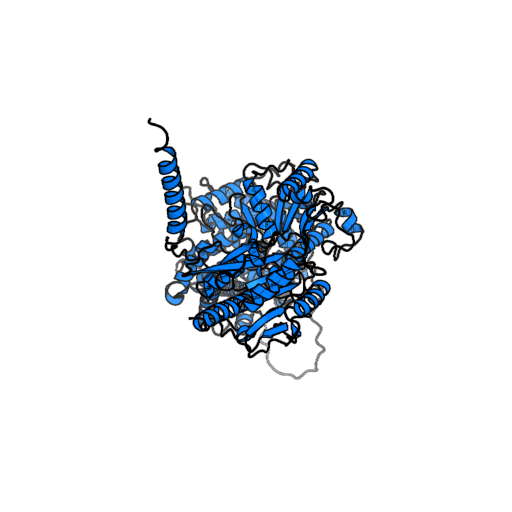5 VAL A C 1
ATOM 4712 O O . VAL A 1 605 ? -24.167 7.846 21.409 1.00 92.12 605 VAL A O 1
ATOM 4715 N N . ALA A 1 606 ? -25.098 6.123 22.496 1.00 91.25 606 ALA A N 1
ATOM 4716 C CA . ALA A 1 606 ? -24.292 6.286 23.695 1.00 91.25 606 ALA A CA 1
ATOM 4717 C C . ALA A 1 606 ? -23.271 5.155 23.799 1.00 91.25 606 ALA A C 1
ATOM 4719 O O . ALA A 1 606 ? -23.535 4.023 23.386 1.00 91.25 606 ALA A O 1
ATOM 4720 N N . ALA A 1 607 ? -22.107 5.469 24.350 1.00 88.88 607 ALA A N 1
ATOM 4721 C CA . ALA A 1 607 ? -21.053 4.508 24.626 1.00 88.88 607 ALA A CA 1
ATOM 4722 C C . ALA A 1 607 ? -20.415 4.832 25.984 1.00 88.88 607 ALA A C 1
ATOM 4724 O O . ALA A 1 607 ? -20.235 6.000 26.331 1.00 88.88 607 ALA A O 1
ATOM 4725 N N . LEU A 1 608 ? -20.176 3.785 26.774 1.00 87.69 608 LEU A N 1
ATOM 4726 C CA . LEU A 1 608 ? -19.594 3.821 28.108 1.00 87.69 608 LEU A CA 1
ATOM 4727 C C . LEU A 1 608 ? -18.401 2.864 28.150 1.00 87.69 608 LEU A C 1
ATOM 4729 O O . LEU A 1 608 ? -18.563 1.641 28.083 1.00 87.69 608 LEU A O 1
ATOM 4733 N N . CYS A 1 609 ? -17.203 3.419 28.315 1.00 82.62 609 CYS A N 1
ATOM 4734 C CA . CYS A 1 609 ? -16.013 2.623 28.577 1.00 82.62 609 CYS A CA 1
ATOM 4735 C C . CYS A 1 609 ? -15.960 2.226 30.058 1.00 82.62 609 CYS A C 1
ATOM 4737 O O . CYS A 1 609 ? -15.967 3.089 30.935 1.00 82.62 609 CYS A O 1
ATOM 4739 N N . THR A 1 610 ? -15.899 0.928 30.362 1.00 81.62 610 THR A N 1
ATOM 4740 C CA . THR A 1 610 ? -15.905 0.445 31.757 1.00 81.62 610 THR A CA 1
ATOM 4741 C C . THR A 1 610 ? -14.506 0.207 32.326 1.00 81.62 610 THR A C 1
ATOM 4743 O O . THR A 1 610 ? -14.378 -0.161 33.491 1.00 81.62 610 THR A O 1
ATOM 4746 N N . SER A 1 611 ? -13.456 0.359 31.516 1.00 69.81 611 SER A N 1
ATOM 4747 C CA . SER A 1 611 ? -12.069 0.123 31.926 1.00 69.81 611 SER A CA 1
ATOM 4748 C C . SER A 1 611 ? -11.085 0.852 31.003 1.00 69.81 611 SER A C 1
ATOM 4750 O O . SER A 1 611 ? -10.995 0.536 29.814 1.00 69.81 611 SER A O 1
ATOM 4752 N N . GLY A 1 612 ? -10.297 1.771 31.565 1.00 58.66 612 GLY A N 1
ATOM 4753 C CA . GLY A 1 612 ? -9.337 2.581 30.809 1.00 58.66 612 GLY A CA 1
ATOM 4754 C C . GLY A 1 612 ? -10.006 3.583 29.857 1.00 58.66 612 GLY A C 1
ATOM 4755 O O . GLY A 1 612 ? -11.180 3.473 29.537 1.00 58.66 612 GLY A O 1
ATOM 4756 N N . ALA A 1 613 ? -9.263 4.588 29.398 1.00 52.84 613 ALA A N 1
ATOM 4757 C CA . ALA A 1 613 ? -9.727 5.480 28.338 1.00 52.84 613 ALA A CA 1
ATOM 4758 C C . ALA A 1 613 ? -9.220 4.946 26.992 1.00 52.84 613 ALA A C 1
ATOM 4760 O O . ALA A 1 613 ? -8.052 5.135 26.642 1.00 52.84 613 ALA A O 1
ATOM 4761 N N . TRP A 1 614 ? -10.069 4.252 26.228 1.00 59.03 614 TRP A N 1
ATOM 4762 C CA . TRP A 1 614 ? -9.750 3.988 24.825 1.00 59.03 614 TRP A CA 1
ATOM 4763 C C . TRP A 1 614 ? -10.121 5.196 23.965 1.00 59.03 614 TRP A C 1
ATOM 4765 O O . TRP A 1 614 ? -11.288 5.437 23.667 1.00 59.03 614 TRP A O 1
ATOM 4775 N N . LEU A 1 615 ? -9.112 5.932 23.506 1.00 53.66 615 LEU A N 1
ATOM 4776 C CA . LEU A 1 615 ? -9.262 7.051 22.575 1.00 53.66 615 LEU A CA 1
ATOM 4777 C C . LEU A 1 615 ? -9.361 6.552 21.122 1.00 53.66 615 LEU A C 1
ATOM 4779 O O . LEU A 1 615 ? -8.540 6.871 20.274 1.00 53.66 615 LEU A O 1
ATOM 4783 N N . GLY A 1 616 ? -10.378 5.741 20.845 1.00 54.16 616 GLY A N 1
ATOM 4784 C CA . GLY A 1 616 ? -10.872 5.404 19.500 1.00 54.16 616 GLY A CA 1
ATOM 4785 C C . GLY A 1 616 ? -12.404 5.454 19.410 1.00 54.16 616 GLY A C 1
ATOM 4786 O O . GLY A 1 616 ? -12.971 5.309 18.327 1.00 54.16 616 GLY A O 1
ATOM 4787 N N . GLU A 1 617 ? -13.059 5.719 20.546 1.00 62.56 617 GLU A N 1
ATOM 4788 C CA . GLU A 1 617 ? -14.507 5.790 20.731 1.00 62.56 617 GLU A CA 1
ATOM 4789 C C . GLU A 1 617 ? -15.238 6.694 19.725 1.00 62.56 617 GLU A C 1
ATOM 4791 O O . GLU A 1 617 ? -16.164 6.192 19.077 1.00 62.56 617 GLU A O 1
ATOM 4796 N N . PRO A 1 618 ? -14.802 7.948 19.460 1.00 63.28 618 PRO A N 1
ATOM 4797 C CA . PRO A 1 618 ? -15.498 8.775 18.478 1.00 63.28 618 PRO A CA 1
ATOM 4798 C C . PRO A 1 618 ? -15.375 8.213 17.059 1.00 63.28 618 PRO A C 1
ATOM 4800 O O . PRO A 1 618 ? -16.315 8.321 16.278 1.00 63.28 618 PRO A O 1
ATOM 4803 N N . TYR A 1 619 ? -14.258 7.563 16.715 1.00 81.12 619 TYR A N 1
ATOM 4804 C CA . TYR A 1 619 ? -14.015 7.078 15.354 1.00 81.12 619 TYR A CA 1
ATOM 4805 C C . TYR A 1 619 ? -14.713 5.750 15.062 1.00 81.12 619 TYR A C 1
ATOM 4807 O O . TYR A 1 619 ? -15.138 5.526 13.930 1.00 81.12 619 TYR A O 1
ATOM 4815 N N . ALA A 1 620 ? -14.866 4.878 16.062 1.00 82.44 620 ALA A N 1
ATOM 4816 C CA . ALA A 1 620 ? -15.685 3.675 15.938 1.00 82.44 620 ALA A CA 1
ATOM 4817 C C . ALA A 1 620 ? -17.156 4.044 15.672 1.00 82.44 620 ALA A C 1
ATOM 4819 O O . ALA A 1 620 ? -17.772 3.517 14.743 1.00 82.44 620 ALA A O 1
ATOM 4820 N N . ILE A 1 621 ? -17.688 5.022 16.416 1.00 86.81 621 ILE A N 1
ATOM 4821 C CA . ILE A 1 621 ? -19.036 5.557 16.185 1.00 86.81 621 ILE A CA 1
ATOM 4822 C C . ILE A 1 621 ? -19.131 6.321 14.860 1.00 86.81 621 ILE A C 1
ATOM 4824 O O . ILE A 1 621 ? -20.127 6.181 14.156 1.00 86.81 621 ILE A O 1
ATOM 4828 N N . GLU A 1 622 ? -18.100 7.069 14.461 1.00 83.75 622 GLU A N 1
ATOM 4829 C CA . GLU A 1 622 ? -18.043 7.701 13.136 1.00 83.75 622 GLU A CA 1
ATOM 4830 C C . GLU A 1 622 ? -18.198 6.651 12.026 1.00 83.75 622 GLU A C 1
ATOM 4832 O O . GLU A 1 622 ? -18.962 6.868 11.092 1.00 83.75 622 GLU A O 1
ATOM 4837 N N . ARG A 1 623 ? -17.584 5.465 12.166 1.00 83.00 623 ARG A N 1
ATOM 4838 C CA . ARG A 1 623 ? -17.732 4.377 11.181 1.00 83.00 623 ARG A CA 1
ATOM 4839 C C . ARG A 1 623 ? -19.127 3.793 11.149 1.00 83.00 623 ARG A C 1
ATOM 4841 O O . ARG A 1 623 ? -19.639 3.505 10.069 1.00 83.00 623 ARG A O 1
ATOM 4848 N N . LEU A 1 624 ? -19.737 3.614 12.316 1.00 87.62 624 LEU A N 1
ATOM 4849 C CA . LEU A 1 624 ? -21.138 3.222 12.402 1.00 87.62 624 LEU A CA 1
ATOM 4850 C C . LEU A 1 624 ? -22.029 4.258 11.704 1.00 87.62 624 LEU A C 1
ATOM 4852 O O . LEU A 1 624 ? -22.907 3.885 10.930 1.00 87.62 624 LEU A O 1
ATOM 4856 N N . SER A 1 625 ? -21.766 5.544 11.934 1.00 86.44 625 SER A N 1
ATOM 4857 C CA . SER A 1 625 ? -22.476 6.663 11.314 1.00 86.44 625 SER A CA 1
ATOM 4858 C C . SER A 1 625 ? -22.333 6.652 9.796 1.00 86.44 625 SER A C 1
ATOM 4860 O O . SER A 1 625 ? -23.343 6.662 9.101 1.00 86.44 625 SER A O 1
ATOM 4862 N N . ASP A 1 626 ? -21.116 6.505 9.267 1.00 81.12 626 ASP A N 1
ATOM 4863 C CA . ASP A 1 626 ? -20.869 6.401 7.825 1.00 81.12 626 ASP A CA 1
ATOM 4864 C C . ASP A 1 626 ? -21.607 5.202 7.208 1.00 81.12 626 ASP A C 1
ATOM 4866 O O . ASP A 1 626 ? -22.208 5.303 6.133 1.00 81.12 626 ASP A O 1
ATOM 4870 N N . LYS A 1 627 ? -21.597 4.057 7.904 1.00 84.19 627 LYS A N 1
ATOM 4871 C CA . LYS A 1 627 ? -22.278 2.833 7.470 1.00 84.19 627 LYS A CA 1
ATOM 4872 C C . LYS A 1 627 ? -23.794 3.018 7.413 1.00 84.19 627 LYS A C 1
ATOM 4874 O O . LYS A 1 627 ? -24.411 2.669 6.407 1.00 84.19 627 LYS A O 1
ATOM 4879 N N . LEU A 1 628 ? -24.387 3.570 8.471 1.00 87.00 628 LEU A N 1
ATOM 4880 C CA . LEU A 1 628 ? -25.822 3.846 8.562 1.00 87.00 628 LEU A CA 1
ATOM 4881 C C . LEU A 1 628 ? -26.256 4.941 7.589 1.00 87.00 628 LEU A C 1
ATOM 4883 O O . LEU A 1 628 ? -27.340 4.857 7.015 1.00 87.00 628 LEU A O 1
ATOM 4887 N N . ALA A 1 629 ? -25.415 5.941 7.351 1.00 83.94 629 ALA A N 1
ATOM 4888 C CA . ALA A 1 629 ? -25.729 7.013 6.426 1.00 83.94 629 ALA A CA 1
ATOM 4889 C C . ALA A 1 629 ? -25.756 6.470 4.991 1.00 83.94 629 ALA A C 1
ATOM 4891 O O . ALA A 1 629 ? -26.683 6.766 4.242 1.00 83.94 629 ALA A O 1
ATOM 4892 N N . LYS A 1 630 ? -24.813 5.582 4.648 1.00 79.38 630 LYS A N 1
ATOM 4893 C CA . LYS A 1 630 ? -24.777 4.887 3.356 1.00 79.38 630 LYS A CA 1
ATOM 4894 C C . LYS A 1 630 ? -25.957 3.934 3.144 1.00 79.38 630 LYS A C 1
ATOM 4896 O O . LYS A 1 630 ? -26.517 3.906 2.053 1.00 79.38 630 LYS A O 1
ATOM 4901 N N . ASP A 1 631 ? -26.292 3.123 4.144 1.00 82.81 631 ASP A N 1
ATOM 4902 C CA . ASP A 1 631 ? -27.242 2.017 3.963 1.00 82.81 631 ASP A CA 1
ATOM 4903 C C . ASP A 1 631 ? -28.682 2.372 4.353 1.00 82.81 631 ASP A C 1
ATOM 4905 O O . ASP A 1 631 ? -29.626 1.807 3.807 1.00 82.81 631 ASP A O 1
ATOM 4909 N N . ALA A 1 632 ? -28.862 3.316 5.277 1.00 85.62 632 ALA A N 1
ATOM 4910 C CA . ALA A 1 632 ? -30.154 3.643 5.870 1.00 85.62 632 ALA A CA 1
ATOM 4911 C C . ALA A 1 632 ? -30.485 5.145 5.876 1.00 85.62 632 ALA A C 1
ATOM 4913 O O . ALA A 1 632 ? -31.569 5.505 6.346 1.00 85.62 632 ALA A O 1
ATOM 4914 N N . MET A 1 633 ? -29.612 6.013 5.343 1.00 85.44 633 MET A N 1
ATOM 4915 C CA . MET A 1 633 ? -29.759 7.480 5.338 1.00 85.44 633 MET A CA 1
ATOM 4916 C C . MET A 1 633 ? -29.849 8.103 6.746 1.00 85.44 633 MET A C 1
ATOM 4918 O O . MET A 1 633 ? -30.466 9.158 6.925 1.00 85.44 633 MET A O 1
ATOM 4922 N N . ILE A 1 634 ? -29.242 7.456 7.748 1.00 86.44 634 ILE A N 1
ATOM 4923 C CA . ILE A 1 634 ? -29.207 7.902 9.150 1.00 86.44 634 ILE A CA 1
ATOM 4924 C C . ILE A 1 634 ? -27.766 8.199 9.553 1.00 86.44 634 ILE A C 1
ATOM 4926 O O . ILE A 1 634 ? -26.911 7.330 9.431 1.00 86.44 634 ILE A O 1
ATOM 4930 N N . MET A 1 635 ? -27.511 9.381 10.108 1.00 87.75 635 MET A N 1
ATOM 4931 C CA . MET A 1 635 ? -26.281 9.633 10.860 1.00 87.75 635 MET A CA 1
ATOM 4932 C C . MET A 1 635 ? -26.522 9.426 12.348 1.00 87.75 635 MET A C 1
ATOM 4934 O O . MET A 1 635 ? -27.565 9.811 12.880 1.00 87.75 635 MET A O 1
ATOM 4938 N N . VAL A 1 636 ? -25.526 8.857 13.018 1.00 88.31 636 VAL A N 1
ATOM 4939 C CA . VAL A 1 636 ? -25.476 8.788 14.476 1.00 88.31 636 VAL A CA 1
ATOM 4940 C C . VAL A 1 636 ? -24.344 9.646 15.013 1.00 88.31 636 VAL A C 1
ATOM 4942 O O . VAL A 1 636 ? -23.250 9.690 14.444 1.00 88.31 636 VAL A O 1
ATOM 4945 N N . GLU A 1 637 ? -24.616 10.321 16.119 1.00 87.38 637 GLU A N 1
ATOM 4946 C CA . GLU A 1 637 ? -23.633 11.070 16.887 1.00 87.38 637 GLU A CA 1
ATOM 4947 C C . GLU A 1 637 ? -23.459 10.432 18.257 1.00 87.38 637 GLU A C 1
ATOM 4949 O O . GLU A 1 637 ? -24.427 10.018 18.904 1.00 87.38 637 GLU A O 1
ATOM 4954 N N . GLN A 1 638 ? -22.208 10.353 18.699 1.00 85.19 638 GLN A N 1
ATOM 4955 C CA . GLN A 1 638 ? -21.915 9.858 20.029 1.00 85.19 638 GLN A CA 1
ATOM 4956 C C . GLN A 1 638 ? -22.362 10.887 21.070 1.00 85.19 638 GLN A C 1
ATOM 4958 O O . GLN A 1 638 ? -22.023 12.065 20.981 1.00 85.19 638 GLN A O 1
ATOM 4963 N N . THR A 1 639 ? -23.092 10.432 22.082 1.00 82.81 639 THR A N 1
ATOM 4964 C CA . THR A 1 639 ? -23.312 11.186 23.320 1.00 82.81 639 THR A CA 1
ATOM 4965 C C . THR A 1 639 ? -22.519 10.516 24.444 1.00 82.81 639 THR A C 1
ATOM 4967 O O . THR A 1 639 ? -22.607 9.291 24.568 1.00 82.81 639 THR A O 1
ATOM 4970 N N . PRO A 1 640 ? -21.745 11.270 25.250 1.00 73.06 640 PRO A N 1
ATOM 4971 C CA . PRO A 1 640 ? -21.075 10.718 26.426 1.00 73.06 640 PRO A CA 1
ATOM 4972 C C . PRO A 1 640 ? -22.077 10.018 27.348 1.00 73.06 640 PRO A C 1
ATOM 4974 O O . PRO A 1 640 ? -23.157 10.553 27.603 1.00 73.06 640 PRO A O 1
ATOM 4977 N N . ALA A 1 641 ? -21.728 8.830 27.841 1.00 78.81 641 ALA A N 1
ATOM 4978 C CA . ALA A 1 641 ? -22.610 8.010 28.675 1.00 78.81 641 ALA A CA 1
ATOM 4979 C C . ALA A 1 641 ? -22.123 7.874 30.126 1.00 78.81 641 ALA A C 1
ATOM 4981 O O . ALA A 1 641 ? -22.471 6.905 30.803 1.00 78.81 641 ALA A O 1
ATOM 4982 N N . ASP A 1 642 ? -21.315 8.829 30.605 1.00 76.94 642 ASP A N 1
ATOM 4983 C CA . ASP A 1 642 ? -20.768 8.821 31.970 1.00 76.94 642 ASP A CA 1
ATOM 4984 C C . ASP A 1 642 ? -21.868 8.718 33.038 1.00 76.94 642 ASP A C 1
ATOM 4986 O O . ASP A 1 642 ? -21.655 8.093 34.084 1.00 76.94 642 ASP A O 1
ATOM 4990 N N . ASP A 1 643 ? -23.046 9.270 32.738 1.00 83.19 643 ASP A N 1
ATOM 4991 C CA . ASP A 1 643 ? -24.279 9.120 33.502 1.00 83.19 643 ASP A CA 1
ATOM 4992 C C . ASP A 1 643 ? -25.393 8.480 32.645 1.00 83.19 643 ASP A C 1
ATOM 4994 O O . ASP A 1 643 ? -26.062 9.173 31.869 1.00 83.19 643 ASP A O 1
ATOM 4998 N N . PRO A 1 644 ? -25.631 7.159 32.777 1.00 86.81 644 PRO A N 1
ATOM 4999 C CA . PRO A 1 644 ? -26.710 6.479 32.066 1.00 86.81 644 PRO A CA 1
ATOM 5000 C C . PRO A 1 644 ? -28.113 7.013 32.395 1.00 86.81 644 PRO A C 1
ATOM 5002 O O . PRO A 1 644 ? -29.025 6.813 31.594 1.00 86.81 644 PRO A O 1
ATOM 5005 N N . ALA A 1 645 ? -28.310 7.697 33.531 1.00 88.69 645 ALA A N 1
ATOM 5006 C CA . ALA A 1 645 ? -29.622 8.206 33.938 1.00 88.69 645 ALA A CA 1
ATOM 5007 C C . ALA A 1 645 ? -30.115 9.358 33.046 1.00 88.69 645 ALA A C 1
ATOM 5009 O O . ALA A 1 645 ? -31.318 9.597 32.953 1.00 88.69 645 ALA A O 1
ATOM 5010 N N . ALA A 1 646 ? -29.202 10.045 32.352 1.00 89.00 646 ALA A N 1
ATOM 5011 C CA . ALA A 1 646 ? -29.522 11.129 31.427 1.00 89.00 646 ALA A CA 1
ATOM 5012 C C . ALA A 1 646 ? -30.004 10.644 30.043 1.00 89.00 646 ALA A C 1
ATOM 5014 O O . ALA A 1 646 ? -30.372 11.459 29.193 1.00 89.00 646 ALA A O 1
ATOM 5015 N N . LEU A 1 647 ? -29.980 9.332 29.779 1.00 90.81 647 LEU A N 1
ATOM 5016 C CA . LEU A 1 647 ? -30.294 8.764 28.469 1.00 90.81 647 LEU A CA 1
ATOM 5017 C C . LEU A 1 647 ? -31.782 8.413 28.342 1.00 90.81 647 LEU A C 1
ATOM 5019 O O . LEU A 1 647 ? -32.364 7.764 29.210 1.00 90.81 647 LEU A O 1
ATOM 5023 N N . THR A 1 648 ? -32.387 8.763 27.204 1.00 91.00 648 THR A N 1
ATOM 5024 C CA . THR A 1 648 ? -33.735 8.308 26.832 1.00 91.00 648 THR A CA 1
ATOM 5025 C C . THR A 1 648 ? -33.651 7.374 25.620 1.00 91.00 648 THR A C 1
ATOM 5027 O O . THR A 1 648 ? -32.936 7.690 24.667 1.00 91.00 648 THR A O 1
ATOM 5030 N N . PRO A 1 649 ? -34.384 6.246 25.589 1.00 90.19 649 PRO A N 1
ATOM 5031 C CA . PRO A 1 649 ? -34.382 5.342 24.433 1.00 90.19 649 PRO A CA 1
ATOM 5032 C C . PRO A 1 649 ? -34.876 5.976 23.129 1.00 90.19 649 PRO A C 1
ATOM 5034 O O . PRO A 1 649 ? -34.485 5.550 22.047 1.00 90.19 649 PRO A O 1
ATOM 5037 N N . LYS A 1 650 ? -35.720 7.010 23.226 1.00 87.81 650 LYS A N 1
ATOM 5038 C CA . LYS A 1 650 ? -36.229 7.755 22.070 1.00 87.81 650 LYS A CA 1
ATOM 5039 C C . LYS A 1 650 ? -35.121 8.521 21.344 1.00 87.81 650 LYS A C 1
ATOM 5041 O O . LYS A 1 650 ? -35.081 8.516 20.116 1.00 87.81 650 LYS A O 1
ATOM 5046 N N . ASP A 1 651 ? -34.233 9.171 22.094 1.00 88.06 651 ASP A N 1
ATOM 5047 C CA . ASP A 1 651 ? -33.129 9.942 21.517 1.00 88.06 651 ASP A CA 1
ATOM 5048 C C . ASP A 1 651 ? -31.902 9.059 21.259 1.00 88.06 651 ASP A C 1
ATOM 5050 O O . ASP A 1 651 ? -31.228 9.196 20.234 1.00 88.06 651 ASP A O 1
ATOM 5054 N N . THR A 1 652 ? -31.650 8.132 22.184 1.00 93.12 652 THR A N 1
ATOM 5055 C CA . THR A 1 652 ? -30.486 7.253 22.243 1.00 93.12 652 THR A CA 1
ATOM 5056 C C . THR A 1 652 ? -30.962 5.802 22.406 1.00 93.12 652 THR A C 1
ATOM 5058 O O . THR A 1 652 ? -31.005 5.290 23.523 1.00 93.12 652 THR A O 1
ATOM 5061 N N . PRO A 1 653 ? -31.322 5.101 21.317 1.00 94.56 653 PRO A N 1
ATOM 5062 C CA . PRO A 1 653 ? -31.904 3.757 21.402 1.00 94.56 653 PRO A CA 1
ATOM 5063 C C . PRO A 1 653 ? -30.910 2.681 21.864 1.00 94.56 653 PRO A C 1
ATOM 5065 O O . PRO A 1 653 ? -31.325 1.637 22.371 1.00 94.56 653 PRO A O 1
ATOM 5068 N N . VAL A 1 654 ? -29.603 2.929 21.711 1.00 95.50 654 VAL A N 1
ATOM 5069 C CA . VAL A 1 654 ? -28.532 1.994 22.087 1.00 95.50 654 VAL A CA 1
ATOM 5070 C C . VAL A 1 654 ? -27.523 2.656 23.014 1.00 95.50 654 VAL A C 1
ATOM 5072 O O . VAL A 1 654 ? -27.007 3.735 22.707 1.00 95.50 654 VAL A O 1
ATOM 5075 N N . LEU A 1 655 ? -27.187 1.944 24.091 1.00 94.19 655 LEU A N 1
ATOM 5076 C CA . LEU A 1 655 ? -26.030 2.203 24.941 1.00 94.19 655 LEU A CA 1
ATOM 5077 C C . LEU A 1 655 ? -25.025 1.046 24.822 1.00 94.19 655 LEU A C 1
ATOM 5079 O O . LEU A 1 655 ? -25.328 -0.093 25.181 1.00 94.19 655 LEU A O 1
ATOM 5083 N N . TRP A 1 656 ? -23.823 1.343 24.333 1.00 92.56 656 TRP A N 1
ATOM 5084 C CA . TRP A 1 656 ? -22.708 0.399 24.274 1.00 92.56 656 TRP A CA 1
ATOM 5085 C C . TRP A 1 656 ? -21.910 0.410 25.576 1.00 92.56 656 TRP A C 1
ATOM 5087 O O . TRP A 1 656 ? -21.505 1.471 26.035 1.00 92.56 656 TRP A O 1
ATOM 5097 N N . LEU A 1 657 ? -21.631 -0.761 26.142 1.00 92.31 657 LEU A N 1
ATOM 5098 C CA . LEU A 1 657 ? -20.631 -0.950 27.191 1.00 92.31 657 LEU A CA 1
ATOM 5099 C C . LEU A 1 657 ? -19.466 -1.742 26.608 1.00 92.31 657 LEU A C 1
ATOM 5101 O O . LEU A 1 657 ? -19.662 -2.817 26.036 1.00 92.31 657 LEU A O 1
ATOM 5105 N N . TYR A 1 658 ? -18.250 -1.234 26.764 1.00 88.69 658 TYR A N 1
ATOM 5106 C CA . TYR A 1 658 ? -17.054 -1.883 26.231 1.00 88.69 658 TYR A CA 1
ATOM 5107 C C . TYR A 1 658 ? -15.848 -1.691 27.155 1.00 88.69 658 TYR A C 1
ATOM 5109 O O . TYR A 1 658 ? -15.792 -0.742 27.942 1.00 88.69 658 TYR A O 1
ATOM 5117 N N . GLY A 1 659 ? -14.891 -2.615 27.091 1.00 86.19 659 GLY A N 1
ATOM 5118 C CA . GLY A 1 659 ? -13.749 -2.642 28.004 1.00 86.19 659 GLY A CA 1
ATOM 5119 C C . GLY A 1 659 ? -13.088 -4.016 28.128 1.00 86.19 659 GLY A C 1
ATOM 5120 O O . GLY A 1 659 ? -13.450 -4.968 27.441 1.00 86.19 659 GLY A O 1
ATOM 5121 N N . SER A 1 660 ? -12.115 -4.110 29.025 1.00 86.38 660 SER A N 1
ATOM 5122 C CA . SER A 1 660 ? -11.369 -5.304 29.424 1.00 86.38 660 SER A CA 1
ATOM 5123 C C . SER A 1 660 ? -11.481 -5.504 30.936 1.00 86.38 660 SER A C 1
ATOM 5125 O O . SER A 1 660 ? -11.617 -4.546 31.696 1.00 86.38 660 SER A O 1
ATOM 5127 N N . GLY A 1 661 ? -11.376 -6.749 31.397 1.00 88.75 661 GLY A N 1
ATOM 5128 C CA . GLY A 1 661 ? -11.545 -7.069 32.812 1.00 88.75 661 GLY A CA 1
ATOM 5129 C C . GLY A 1 661 ? -12.976 -6.859 33.343 1.00 88.75 661 GLY A C 1
ATOM 5130 O O . GLY A 1 661 ? -13.901 -6.572 32.584 1.00 88.75 661 GLY A O 1
ATOM 5131 N N . PRO A 1 662 ? -13.194 -7.058 34.656 1.00 91.12 662 PRO A N 1
ATOM 5132 C CA . PRO A 1 662 ? -14.528 -6.995 35.249 1.00 91.12 662 PRO A CA 1
ATOM 5133 C C . PRO A 1 662 ? -15.152 -5.594 35.194 1.00 91.12 662 PRO A C 1
ATOM 5135 O O . PRO A 1 662 ? -14.516 -4.613 35.573 1.00 91.12 662 PRO A O 1
ATOM 5138 N N . ILE A 1 663 ? -16.429 -5.513 34.816 1.00 91.69 663 ILE A N 1
ATOM 5139 C CA . ILE A 1 663 ? -17.213 -4.273 34.830 1.00 91.69 663 ILE A CA 1
ATOM 5140 C C . ILE A 1 663 ? -17.471 -3.839 36.277 1.00 91.69 663 ILE A C 1
ATOM 5142 O O . ILE A 1 663 ? -18.064 -4.581 37.063 1.00 91.69 663 ILE A O 1
ATOM 5146 N N . GLN A 1 664 ? -17.061 -2.614 36.610 1.00 89.00 664 GLN A N 1
ATOM 5147 C CA . GLN A 1 664 ? -17.275 -2.001 37.920 1.00 89.00 664 GLN A CA 1
ATOM 5148 C C . GLN A 1 664 ? -18.136 -0.745 37.765 1.00 89.00 664 GLN A C 1
ATOM 5150 O O . GLN A 1 664 ? -17.694 0.260 37.216 1.00 89.00 664 GLN A O 1
ATOM 5155 N N . LEU A 1 665 ? -19.378 -0.810 38.244 1.00 90.00 665 LEU A N 1
ATOM 5156 C CA . LEU A 1 665 ? -20.333 0.300 38.241 1.00 90.00 665 LEU A CA 1
ATOM 5157 C C . LEU A 1 665 ? -20.914 0.469 39.647 1.00 90.00 665 LEU A C 1
ATOM 5159 O O . LEU A 1 665 ? -21.135 -0.527 40.339 1.00 90.00 665 LEU A O 1
ATOM 5163 N N . SER A 1 666 ? -21.166 1.716 40.054 1.00 92.50 666 SER A N 1
ATOM 5164 C CA . SER A 1 666 ? -21.907 2.009 41.286 1.00 92.50 666 SER A CA 1
ATOM 5165 C C . SER A 1 666 ? -23.355 1.536 41.173 1.00 92.50 666 SER A C 1
ATOM 5167 O O . SER A 1 666 ? -23.892 1.431 40.068 1.00 92.50 666 SER A O 1
ATOM 5169 N N . ASP A 1 667 ? -24.004 1.289 42.310 1.00 94.50 667 ASP A N 1
ATOM 5170 C CA . ASP A 1 667 ? -25.392 0.816 42.337 1.00 94.50 667 ASP A CA 1
ATOM 5171 C C . ASP A 1 667 ? -26.352 1.785 41.631 1.00 94.50 667 ASP A C 1
ATOM 5173 O O . ASP A 1 667 ? -27.203 1.334 40.867 1.00 94.50 667 ASP A O 1
ATOM 5177 N N . ASP A 1 668 ? -26.130 3.098 41.754 1.00 93.75 668 ASP A N 1
ATOM 5178 C CA . ASP A 1 668 ? -26.900 4.124 41.034 1.00 93.75 668 ASP A CA 1
ATOM 5179 C C . ASP A 1 668 ? -26.799 3.966 39.510 1.00 93.75 668 ASP A C 1
ATOM 5181 O O . ASP A 1 668 ? -27.798 4.056 38.797 1.00 93.75 668 ASP A O 1
ATOM 5185 N N . LYS A 1 669 ? -25.598 3.675 38.987 1.00 93.25 669 LYS A N 1
ATOM 5186 C CA . LYS A 1 669 ? -25.404 3.438 37.548 1.00 93.25 669 LYS A CA 1
ATOM 5187 C C . LYS A 1 669 ? -26.050 2.130 37.108 1.00 93.25 669 LYS A C 1
ATOM 5189 O O . LYS A 1 669 ? -26.584 2.064 36.005 1.00 93.25 669 LYS A O 1
ATOM 5194 N N . VAL A 1 670 ? -26.019 1.093 37.945 1.00 95.12 670 VAL A N 1
ATOM 5195 C CA . VAL A 1 670 ? -26.697 -0.179 37.653 1.00 95.12 670 VAL A CA 1
ATOM 5196 C C . VAL A 1 670 ? -28.212 0.019 37.578 1.00 95.12 670 VAL A C 1
ATOM 5198 O O . VAL A 1 670 ? -28.835 -0.469 36.635 1.00 95.12 670 VAL A O 1
ATOM 5201 N N . GLU A 1 671 ? -28.799 0.774 38.509 1.00 95.69 671 GLU A N 1
ATOM 5202 C CA . GLU A 1 671 ? -30.228 1.100 38.481 1.00 95.69 671 GLU A CA 1
ATOM 5203 C C . GLU A 1 671 ? -30.587 1.978 37.275 1.00 95.69 671 GLU A C 1
ATOM 5205 O O . GLU A 1 671 ? -31.581 1.719 36.596 1.00 95.69 671 GLU A O 1
ATOM 5210 N N . ALA A 1 672 ? -29.743 2.951 36.922 1.00 94.81 672 ALA A N 1
ATOM 5211 C CA . ALA A 1 672 ? -29.934 3.763 35.723 1.00 94.81 672 ALA A CA 1
ATOM 5212 C C . ALA A 1 672 ? -29.939 2.918 34.434 1.00 94.81 672 ALA A C 1
ATOM 5214 O O . ALA A 1 672 ? -30.789 3.121 33.564 1.00 94.81 672 ALA A O 1
ATOM 5215 N N . LEU A 1 673 ? -29.052 1.920 34.322 1.00 94.94 673 LEU A N 1
ATOM 5216 C CA . LEU A 1 673 ? -29.076 0.959 33.212 1.00 94.94 673 LEU A CA 1
ATOM 5217 C C . LEU A 1 673 ? -30.375 0.140 33.198 1.00 94.94 673 LEU A C 1
ATOM 5219 O O . LEU A 1 673 ? -30.962 -0.062 32.134 1.00 94.94 673 LEU A O 1
ATOM 5223 N N . ALA A 1 674 ? -30.848 -0.310 34.363 1.00 94.94 674 ALA A N 1
ATOM 5224 C CA . ALA A 1 674 ? -32.112 -1.036 34.479 1.00 94.94 674 ALA A CA 1
ATOM 5225 C C . ALA A 1 674 ? -33.306 -0.179 34.052 1.00 94.94 674 ALA A C 1
ATOM 5227 O O . ALA A 1 674 ? -34.170 -0.659 33.314 1.00 94.94 674 ALA A O 1
ATOM 5228 N N . GLN A 1 675 ? -33.331 1.097 34.439 1.00 94.19 675 GLN A N 1
ATOM 5229 C CA . GLN A 1 675 ? -34.364 2.036 34.020 1.00 94.19 675 GLN A CA 1
ATOM 5230 C C . GLN A 1 675 ? -34.313 2.310 32.510 1.00 94.19 675 GLN A C 1
ATOM 5232 O O . GLN A 1 675 ? -35.355 2.300 31.854 1.00 94.19 675 GLN A O 1
ATOM 5237 N N . PHE A 1 676 ? -33.122 2.497 31.935 1.00 93.94 676 PHE A N 1
ATOM 5238 C CA . PHE A 1 676 ? -32.950 2.682 30.491 1.00 93.94 676 PHE A CA 1
ATOM 5239 C C . PHE A 1 676 ? -33.506 1.490 29.696 1.00 93.94 676 PHE A C 1
ATOM 5241 O O . PHE A 1 676 ? -34.259 1.672 28.735 1.00 93.94 676 PHE A O 1
ATOM 5248 N N . VAL A 1 677 ? -33.211 0.265 30.143 1.00 94.06 677 VAL A N 1
ATOM 5249 C CA . VAL A 1 677 ? -33.728 -0.964 29.528 1.00 94.06 677 VAL A CA 1
ATOM 5250 C C . VAL A 1 677 ? -35.247 -1.095 29.691 1.00 94.06 677 VAL A C 1
ATOM 5252 O O . VAL A 1 677 ? -35.927 -1.457 28.724 1.00 94.06 677 VAL A O 1
ATOM 5255 N N . ARG A 1 678 ? -35.792 -0.785 30.878 1.00 90.94 678 ARG A N 1
ATOM 5256 C CA . ARG A 1 678 ? -37.245 -0.768 31.150 1.00 90.94 678 ARG A CA 1
ATOM 5257 C C . ARG A 1 678 ? -37.987 0.215 30.248 1.00 90.94 678 ARG A C 1
ATOM 5259 O O . ARG A 1 678 ? -39.058 -0.111 29.752 1.00 90.94 678 ARG A O 1
ATOM 5266 N N . ASN A 1 679 ? -37.382 1.367 29.971 1.00 90.62 679 ASN A N 1
ATOM 5267 C CA . ASN A 1 679 ? -37.941 2.403 29.102 1.00 90.62 679 ASN A CA 1
ATOM 5268 C C . ASN A 1 679 ? -37.858 2.061 27.598 1.00 90.62 679 ASN A C 1
ATOM 5270 O O . ASN A 1 679 ? -38.206 2.894 26.764 1.00 90.62 679 ASN A O 1
ATOM 5274 N N . GLY A 1 680 ? -37.380 0.865 27.234 1.00 90.94 680 GLY A N 1
ATOM 5275 C CA . GLY A 1 680 ? -37.317 0.394 25.847 1.00 90.94 680 GLY A CA 1
ATOM 5276 C C . GLY A 1 680 ? -35.933 0.466 25.199 1.00 90.94 680 GLY A C 1
ATOM 5277 O O . GLY A 1 680 ? -35.786 0.026 24.059 1.00 90.94 680 GLY A O 1
ATOM 5278 N N . GLY A 1 681 ? -34.912 0.947 25.913 1.00 93.94 681 GLY A N 1
ATOM 5279 C CA . GLY A 1 681 ? -33.535 1.007 25.420 1.00 93.94 681 GLY A CA 1
ATOM 5280 C C . GLY A 1 681 ? -32.890 -0.371 25.292 1.00 93.94 681 GLY A C 1
ATOM 5281 O O . GLY A 1 681 ? -33.312 -1.333 25.946 1.00 93.94 681 GLY A O 1
ATOM 5282 N N . LEU A 1 682 ? -31.863 -0.462 24.444 1.00 96.50 682 LEU A N 1
ATOM 5283 C CA . LEU A 1 682 ? -31.029 -1.652 24.281 1.00 96.50 682 LEU A CA 1
ATOM 5284 C C . LEU A 1 682 ? -29.624 -1.393 24.830 1.00 96.50 682 LEU A C 1
ATOM 5286 O O . LEU A 1 682 ? -28.970 -0.421 24.448 1.00 96.50 682 LEU A O 1
ATOM 5290 N N . VAL A 1 683 ? -29.136 -2.297 25.680 1.00 96.38 683 VAL A N 1
ATOM 5291 C CA . VAL A 1 683 ? -27.749 -2.269 26.170 1.00 96.38 683 VAL A CA 1
ATOM 5292 C C . VAL A 1 683 ? -26.918 -3.344 25.467 1.00 96.38 683 VAL A C 1
ATOM 5294 O O . VAL A 1 683 ? -27.267 -4.523 25.506 1.00 96.38 683 VAL A O 1
ATOM 5297 N N . ALA A 1 684 ? -25.820 -2.956 24.818 1.00 95.88 684 ALA A N 1
ATOM 5298 C CA . ALA A 1 684 ? -24.955 -3.863 24.061 1.00 95.88 684 ALA A CA 1
ATOM 5299 C C . ALA A 1 684 ? -23.543 -3.923 24.658 1.00 95.88 684 ALA A C 1
ATOM 5301 O O . ALA A 1 684 ? -22.915 -2.892 24.873 1.00 95.88 684 ALA A O 1
ATOM 5302 N N . PHE A 1 685 ? -23.026 -5.128 24.892 1.00 95.06 685 PHE A N 1
ATOM 5303 C CA . PHE A 1 685 ? -21.719 -5.369 25.501 1.00 95.06 685 PHE A CA 1
ATOM 5304 C C . PHE A 1 685 ? -20.701 -5.852 24.460 1.00 95.06 685 PHE A C 1
ATOM 5306 O O . PHE A 1 685 ? -20.942 -6.847 23.768 1.00 95.06 685 PHE A O 1
ATOM 5313 N N . SER A 1 686 ? -19.555 -5.170 24.384 1.00 91.50 686 SER A N 1
ATOM 5314 C CA . SER A 1 686 ? -18.440 -5.476 23.478 1.00 91.50 686 SER A CA 1
ATOM 5315 C C . SER A 1 686 ? -17.139 -5.664 24.272 1.00 91.50 686 SER A C 1
ATOM 5317 O O . SER A 1 686 ? -16.508 -4.670 24.635 1.00 91.50 686 SER A O 1
ATOM 5319 N N . PRO A 1 687 ? -16.723 -6.906 24.572 1.00 89.31 687 PRO A N 1
ATOM 5320 C CA . PRO A 1 687 ? -15.461 -7.161 25.257 1.00 89.31 687 PRO A CA 1
ATOM 5321 C C . PRO A 1 687 ? -14.279 -6.819 24.348 1.00 89.31 687 PRO A C 1
ATOM 5323 O O . PRO A 1 687 ? -14.173 -7.346 23.240 1.00 89.31 687 PRO A O 1
ATOM 5326 N N . ASN A 1 688 ? -13.358 -5.990 24.835 1.00 85.69 688 ASN A N 1
ATOM 5327 C CA . ASN A 1 688 ? -12.153 -5.636 24.095 1.00 85.69 688 ASN A CA 1
ATOM 5328 C C . ASN A 1 688 ? -11.319 -6.895 23.828 1.00 85.69 688 ASN A C 1
ATOM 5330 O O . ASN A 1 688 ? -10.973 -7.612 24.771 1.00 85.69 688 ASN A O 1
ATOM 5334 N N . LYS A 1 689 ? -10.989 -7.163 22.560 1.00 81.94 689 LYS A N 1
ATOM 5335 C CA . LYS A 1 689 ? -10.284 -8.386 22.120 1.00 81.94 689 LYS A CA 1
ATOM 5336 C C . LYS A 1 689 ? -10.899 -9.704 22.625 1.00 81.94 689 LYS A C 1
ATOM 5338 O O . LYS A 1 689 ? -10.177 -10.658 22.931 1.00 81.94 689 LYS A O 1
ATOM 5343 N N . GLY A 1 690 ? -12.218 -9.745 22.817 1.00 84.50 690 GLY A N 1
ATOM 5344 C CA . GLY A 1 690 ? -12.894 -10.934 23.345 1.00 84.50 690 GLY A CA 1
ATOM 5345 C C . GLY A 1 690 ? -12.545 -11.268 24.805 1.00 84.50 690 GLY A C 1
ATOM 5346 O O . GLY A 1 690 ? -12.565 -12.440 25.192 1.00 84.50 690 GLY A O 1
ATOM 5347 N N . ASP A 1 691 ? -12.200 -10.266 25.624 1.00 87.50 691 ASP A N 1
ATOM 5348 C CA . ASP A 1 691 ? -11.920 -10.429 27.055 1.00 87.50 691 ASP A CA 1
ATOM 5349 C C . ASP A 1 691 ? -13.031 -11.213 27.787 1.00 87.50 691 ASP A C 1
ATOM 5351 O O . ASP A 1 691 ? -14.178 -10.780 27.940 1.00 87.50 691 ASP A O 1
ATOM 5355 N N . LYS A 1 692 ? -12.664 -12.403 28.275 1.00 90.31 692 LYS A N 1
ATOM 5356 C CA . LYS A 1 692 ? -13.596 -13.332 28.929 1.00 90.31 692 LYS A CA 1
ATOM 5357 C C . LYS A 1 692 ? -14.033 -12.866 30.316 1.00 90.31 692 LYS A C 1
ATOM 5359 O O . LYS A 1 692 ? -15.121 -13.236 30.757 1.00 90.31 692 LYS A O 1
ATOM 5364 N N . ALA A 1 693 ? -13.197 -12.106 31.023 1.00 91.69 693 ALA A N 1
ATOM 5365 C CA . ALA A 1 693 ? -13.537 -11.587 32.344 1.00 91.69 693 ALA A CA 1
ATOM 5366 C C . ALA A 1 693 ? -14.591 -10.481 32.224 1.00 91.69 693 ALA A C 1
ATOM 5368 O O . ALA A 1 693 ? -15.569 -10.494 32.976 1.00 91.69 693 ALA A O 1
ATOM 5369 N N . PHE A 1 694 ? -14.449 -9.610 31.223 1.00 92.38 694 PHE A N 1
ATOM 5370 C CA . PHE A 1 694 ? -15.464 -8.636 30.845 1.00 92.38 694 PHE A CA 1
ATOM 5371 C C . PHE A 1 694 ? -16.774 -9.335 30.497 1.00 92.38 694 PHE A C 1
ATOM 5373 O O . PHE A 1 694 ? -17.783 -9.071 31.150 1.00 92.38 694 PHE A O 1
ATOM 5380 N N . ALA A 1 695 ? -16.757 -10.287 29.555 1.00 90.62 695 ALA A N 1
ATOM 5381 C CA . ALA A 1 695 ? -17.964 -10.998 29.126 1.00 90.62 695 ALA A CA 1
ATOM 5382 C C . ALA A 1 695 ? -18.699 -11.668 30.306 1.00 90.62 695 ALA A C 1
ATOM 5384 O O . ALA A 1 695 ? -19.900 -11.477 30.485 1.00 90.62 695 ALA A O 1
ATOM 5385 N N . LYS A 1 696 ? -17.968 -12.360 31.191 1.00 93.06 696 LYS A N 1
ATOM 5386 C CA . LYS A 1 696 ? -18.536 -12.979 32.402 1.00 93.06 696 LYS A CA 1
ATOM 5387 C C . LYS A 1 696 ? -19.112 -11.951 33.385 1.00 93.06 696 LYS A C 1
ATOM 5389 O O . LYS A 1 696 ? -20.135 -12.191 34.034 1.00 93.06 696 LYS A O 1
ATOM 5394 N N . SER A 1 697 ? -18.451 -10.806 33.541 1.00 94.88 697 SER A N 1
ATOM 5395 C CA . SER A 1 697 ? -18.952 -9.732 34.404 1.00 94.88 697 SER A CA 1
ATOM 5396 C C . SER A 1 697 ? -20.179 -9.027 33.814 1.00 94.88 697 SER A C 1
ATOM 5398 O O . SER A 1 697 ? -21.075 -8.671 34.575 1.00 94.88 697 SER A O 1
ATOM 5400 N N . ALA A 1 698 ? -20.286 -8.924 32.485 1.00 95.06 698 ALA A N 1
ATOM 5401 C CA . ALA A 1 698 ? -21.476 -8.433 31.794 1.00 95.06 698 ALA A CA 1
ATOM 5402 C C . ALA A 1 698 ? -22.686 -9.334 32.067 1.00 95.06 698 ALA A C 1
ATOM 5404 O O . ALA A 1 698 ? -23.747 -8.837 32.433 1.00 95.06 698 ALA A O 1
ATOM 5405 N N . GLU A 1 699 ? -22.518 -10.658 32.004 1.00 93.94 699 GLU A N 1
ATOM 5406 C CA . GLU A 1 699 ? -23.572 -11.609 32.390 1.00 93.94 699 GLU A CA 1
ATOM 5407 C C . GLU A 1 699 ? -24.005 -11.427 33.854 1.00 93.94 699 GLU A C 1
ATOM 5409 O O . GLU A 1 699 ? -25.190 -11.502 34.180 1.00 93.94 699 GLU A O 1
ATOM 5414 N N . SER A 1 700 ? -23.047 -11.168 34.748 1.00 94.38 700 SER A N 1
ATOM 5415 C CA . SER A 1 700 ? -23.317 -10.940 36.174 1.00 94.38 700 SER A CA 1
ATOM 5416 C C . SER A 1 700 ? -24.053 -9.619 36.416 1.00 94.38 700 SER A C 1
ATOM 5418 O O . SER A 1 700 ? -24.973 -9.567 37.230 1.00 94.38 700 SER A O 1
ATOM 5420 N N . LEU A 1 701 ? -23.691 -8.563 35.684 1.00 96.12 701 LEU A N 1
ATOM 5421 C CA . LEU A 1 701 ? -24.388 -7.281 35.695 1.00 96.12 701 LEU A CA 1
ATOM 5422 C C . LEU A 1 701 ? -25.815 -7.422 35.144 1.00 96.12 701 LEU A C 1
ATOM 5424 O O . LEU A 1 701 ? -26.756 -6.902 35.737 1.00 96.12 701 LEU A O 1
ATOM 5428 N N . LEU A 1 702 ? -26.003 -8.184 34.066 1.00 96.69 702 LEU A N 1
ATOM 5429 C CA . LEU A 1 702 ? -27.322 -8.416 33.477 1.00 96.69 702 LEU A CA 1
ATOM 5430 C C . LEU A 1 702 ? -28.269 -9.168 34.412 1.00 96.69 702 LEU A C 1
ATOM 5432 O O . LEU A 1 702 ? -29.448 -8.842 34.433 1.00 96.69 702 LEU A O 1
ATOM 5436 N N . LYS A 1 703 ? -27.771 -10.069 35.267 1.00 95.25 703 LYS A N 1
ATOM 5437 C CA . LYS A 1 703 ? -28.584 -10.681 36.338 1.00 95.25 703 LYS A CA 1
ATOM 5438 C C . LYS A 1 703 ? -29.081 -9.675 37.380 1.00 95.25 703 LYS A C 1
ATOM 5440 O O . LYS A 1 703 ? -30.067 -9.946 38.052 1.00 95.25 703 LYS A O 1
ATOM 5445 N N . ARG A 1 704 ? -28.405 -8.533 37.541 1.00 95.56 704 ARG A N 1
ATOM 5446 C CA . ARG A 1 704 ? -28.842 -7.451 38.441 1.00 95.56 704 ARG A CA 1
ATOM 5447 C C . ARG A 1 704 ? -29.852 -6.525 37.764 1.00 95.56 704 ARG A C 1
ATOM 5449 O O . ARG A 1 704 ? -30.803 -6.100 38.402 1.00 95.56 704 ARG A O 1
ATOM 5456 N N . ILE A 1 705 ? -29.641 -6.227 36.482 1.00 95.31 705 ILE A N 1
ATOM 5457 C CA . ILE A 1 705 ? -30.484 -5.326 35.674 1.00 95.31 705 ILE A CA 1
ATOM 5458 C C . ILE A 1 705 ? -31.790 -6.021 35.238 1.00 95.31 705 ILE A C 1
ATOM 5460 O O . ILE A 1 705 ? -32.838 -5.383 35.157 1.00 95.31 705 ILE A O 1
ATOM 5464 N N . LEU A 1 706 ? -31.725 -7.323 34.948 1.00 95.00 706 LEU A N 1
ATOM 5465 C CA . LEU A 1 706 ? -32.800 -8.157 34.404 1.00 95.00 706 LEU A CA 1
ATOM 5466 C C . LEU A 1 706 ? -32.872 -9.512 35.151 1.00 95.00 706 LEU A C 1
ATOM 5468 O O . LEU A 1 706 ? -32.560 -10.550 34.564 1.00 95.00 706 LEU A O 1
ATOM 5472 N N . PRO A 1 707 ? -33.259 -9.532 36.441 1.00 92.06 707 PRO A N 1
ATOM 5473 C CA . PRO A 1 707 ? -33.172 -10.729 37.289 1.00 92.06 707 PRO A CA 1
ATOM 5474 C C . PRO A 1 707 ? -34.018 -11.913 36.798 1.00 92.06 707 PRO A C 1
ATOM 5476 O O . PRO A 1 707 ? -33.604 -13.061 36.948 1.00 92.06 707 PRO A O 1
ATOM 5479 N N . ASP A 1 708 ? -35.157 -11.638 36.160 1.00 91.31 708 ASP A N 1
ATOM 5480 C CA . ASP A 1 708 ? -36.100 -12.663 35.689 1.00 91.31 708 ASP A CA 1
ATOM 5481 C C . ASP A 1 708 ? -35.855 -13.100 34.232 1.00 91.31 708 ASP A C 1
ATOM 5483 O O . ASP A 1 708 ? -36.581 -13.936 33.692 1.00 91.31 708 ASP A O 1
ATOM 5487 N N . VAL A 1 709 ? -34.843 -12.536 33.564 1.00 93.12 709 VAL A N 1
ATOM 5488 C CA . VAL A 1 709 ? -34.571 -12.794 32.145 1.00 93.12 709 VAL A CA 1
ATOM 5489 C C . VAL A 1 709 ? -33.452 -13.813 31.984 1.00 93.12 709 VAL A C 1
ATOM 5491 O O . VAL A 1 709 ? -32.336 -13.630 32.467 1.00 93.12 709 VAL A O 1
ATOM 5494 N N . GLN A 1 710 ? -33.730 -14.868 31.221 1.00 91.94 710 GLN A N 1
ATOM 5495 C CA . GLN A 1 710 ? -32.730 -15.861 30.843 1.00 91.94 710 GLN A CA 1
ATOM 5496 C C . GLN A 1 710 ? -32.001 -15.468 29.555 1.00 91.94 710 GLN A C 1
ATOM 5498 O O . GLN A 1 710 ? -32.576 -14.880 28.635 1.00 91.94 710 GLN A O 1
ATOM 5503 N N . ALA A 1 711 ? -30.720 -15.828 29.490 1.00 94.94 711 ALA A N 1
ATOM 5504 C CA . ALA A 1 711 ? -29.913 -15.675 28.290 1.00 94.94 711 ALA A CA 1
ATOM 5505 C C . ALA A 1 711 ? -30.374 -16.656 27.200 1.00 94.94 711 ALA A C 1
ATOM 5507 O O . ALA A 1 711 ? -30.675 -17.817 27.470 1.00 94.94 711 ALA A O 1
ATOM 5508 N N . SER A 1 712 ? -30.386 -16.195 25.954 1.00 94.44 712 SER A N 1
ATOM 5509 C CA . SER A 1 712 ? -30.736 -16.987 24.772 1.00 94.44 712 SER A CA 1
ATOM 5510 C C . SER A 1 712 ? -29.782 -16.664 23.627 1.00 94.44 712 SER A C 1
ATOM 5512 O O . SER A 1 712 ? -29.288 -15.544 23.525 1.00 94.44 712 SER A O 1
ATOM 5514 N N . THR A 1 713 ? -29.496 -17.625 22.755 1.00 92.62 713 THR A N 1
ATOM 5515 C CA . THR A 1 713 ? -28.713 -17.356 21.540 1.00 92.62 713 THR A CA 1
ATOM 5516 C C . THR A 1 713 ? -29.561 -16.576 20.536 1.00 92.62 713 THR A C 1
ATOM 5518 O O . THR A 1 713 ? -30.744 -16.867 20.379 1.00 92.62 713 THR A O 1
ATOM 5521 N N . VAL A 1 714 ? -28.969 -15.587 19.859 1.00 91.88 714 VAL A N 1
ATOM 5522 C CA . VAL A 1 714 ? -29.590 -14.960 18.681 1.00 91.88 714 VAL A CA 1
ATOM 5523 C C . VAL A 1 714 ? -29.544 -15.957 17.523 1.00 91.88 714 VAL A C 1
ATOM 5525 O O . VAL A 1 714 ? -28.467 -16.421 17.145 1.00 91.88 714 VAL A O 1
ATOM 5528 N N . LEU A 1 715 ? -30.710 -16.318 17.001 1.00 90.75 715 LEU A N 1
ATOM 5529 C CA . LEU A 1 715 ? -30.880 -17.341 15.978 1.00 90.75 715 LEU A CA 1
ATOM 5530 C C . LEU A 1 715 ? -30.700 -16.756 14.566 1.00 90.75 715 LEU A C 1
ATOM 5532 O O . LEU A 1 715 ? -30.896 -15.558 14.368 1.00 90.75 715 LEU A O 1
ATOM 5536 N N . PRO A 1 716 ? -30.339 -17.569 13.555 1.00 88.25 716 PRO A N 1
ATOM 5537 C CA . PRO A 1 716 ? -30.145 -17.088 12.182 1.00 88.25 716 PRO A CA 1
ATOM 5538 C C . PRO A 1 716 ? -31.359 -16.388 11.549 1.00 88.25 716 PRO A C 1
ATOM 5540 O O . PRO A 1 716 ? -31.183 -15.588 10.633 1.00 88.25 716 PRO A O 1
ATOM 5543 N N . ASP A 1 717 ? -32.569 -16.692 12.016 1.00 90.31 717 ASP A N 1
ATOM 5544 C CA . ASP A 1 717 ? -33.841 -16.115 11.576 1.00 90.31 717 ASP A CA 1
ATOM 5545 C C . ASP A 1 717 ? -34.265 -14.867 12.371 1.00 90.31 717 ASP A C 1
ATOM 5547 O O . ASP A 1 717 ? -35.202 -14.179 11.961 1.00 90.31 717 ASP A O 1
ATOM 5551 N N . ASP A 1 718 ? -33.559 -14.510 13.455 1.00 91.81 718 ASP A N 1
ATOM 5552 C CA . ASP A 1 718 ? -33.807 -13.252 14.161 1.00 91.81 718 ASP A CA 1
ATOM 5553 C C . ASP A 1 718 ? -33.660 -12.058 13.186 1.00 91.81 718 ASP A C 1
ATOM 5555 O O . ASP A 1 718 ? -32.713 -12.022 12.389 1.00 91.81 718 ASP A O 1
ATOM 5559 N N . PRO A 1 719 ? -34.518 -11.018 13.277 1.00 91.06 719 PRO A N 1
ATOM 5560 C CA . PRO A 1 719 ? -34.432 -9.817 12.436 1.00 91.06 719 PRO A CA 1
ATOM 5561 C C . PRO A 1 719 ? -33.036 -9.180 12.399 1.00 91.06 719 PRO A C 1
ATOM 5563 O O . PRO A 1 719 ? -32.576 -8.704 11.363 1.00 91.06 719 PRO A O 1
ATOM 5566 N N . LEU A 1 720 ? -32.324 -9.227 13.529 1.00 91.62 720 LEU A N 1
ATOM 5567 C CA . LEU A 1 720 ? -30.956 -8.729 13.662 1.00 91.62 720 LEU A CA 1
ATOM 5568 C C . LEU A 1 720 ? -29.965 -9.470 12.745 1.00 91.62 720 LEU A C 1
ATOM 5570 O O . LEU A 1 720 ? -29.042 -8.848 12.219 1.00 91.62 720 LEU A O 1
ATOM 5574 N N . MET A 1 721 ? -30.162 -10.773 12.530 1.00 92.06 721 MET A N 1
ATOM 5575 C CA . MET A 1 721 ? -29.302 -11.623 11.699 1.00 92.06 721 MET A CA 1
ATOM 5576 C C . MET A 1 721 ? -29.696 -11.577 10.224 1.00 92.06 721 MET A C 1
ATOM 5578 O O . MET A 1 721 ? -28.826 -11.539 9.352 1.00 92.06 721 MET A O 1
ATOM 5582 N N . THR A 1 722 ? -30.998 -11.534 9.940 1.00 92.06 722 THR A N 1
ATOM 5583 C CA . THR A 1 722 ? -31.532 -11.445 8.571 1.00 92.06 722 THR A CA 1
ATOM 5584 C C . THR A 1 722 ? -31.387 -10.045 7.972 1.00 92.06 722 THR A C 1
ATOM 5586 O O . THR A 1 722 ? -31.362 -9.900 6.752 1.00 92.06 722 THR A O 1
ATOM 5589 N N . GLY A 1 723 ? -31.244 -9.014 8.810 1.00 90.19 723 GLY A N 1
ATOM 5590 C CA . GLY A 1 723 ? -31.208 -7.614 8.386 1.00 90.19 723 GLY A CA 1
ATOM 5591 C C . GLY A 1 723 ? -32.595 -7.006 8.160 1.00 90.19 723 GLY A C 1
ATOM 5592 O O . GLY A 1 723 ? -32.678 -5.850 7.746 1.00 90.19 723 GLY A O 1
ATOM 5593 N N . LEU A 1 724 ? -33.674 -7.739 8.463 1.00 91.62 724 LEU A N 1
ATOM 5594 C CA . LEU A 1 724 ? -35.064 -7.272 8.386 1.00 91.62 724 LEU A CA 1
ATOM 5595 C C . LEU A 1 724 ? -35.402 -6.351 9.570 1.00 91.62 724 LEU A C 1
ATOM 5597 O O . LEU A 1 724 ? -36.304 -6.612 10.359 1.00 91.62 724 LEU A O 1
ATOM 5601 N N . VAL A 1 725 ? -34.628 -5.276 9.709 1.00 87.62 725 VAL A N 1
ATOM 5602 C CA . VAL A 1 725 ? -34.734 -4.274 10.773 1.00 87.62 725 VAL A CA 1
ATOM 5603 C C . VAL A 1 725 ? -34.965 -2.898 10.174 1.00 87.62 725 VAL A C 1
ATOM 5605 O O . VAL A 1 725 ? -34.440 -2.578 9.105 1.00 87.62 725 VAL A O 1
ATOM 5608 N N . TYR A 1 726 ? -35.749 -2.086 10.879 1.00 88.88 726 TYR A N 1
ATOM 5609 C CA . TYR A 1 726 ? -36.061 -0.703 10.536 1.00 88.88 726 TYR A CA 1
ATOM 5610 C C . TYR A 1 726 ? -36.487 -0.541 9.069 1.00 88.88 726 TYR A C 1
ATOM 5612 O O . TYR A 1 726 ? -35.794 0.076 8.256 1.00 88.88 726 TYR A O 1
ATOM 5620 N N . ARG A 1 727 ? -37.646 -1.123 8.725 1.00 85.81 727 ARG A N 1
ATOM 5621 C CA . ARG A 1 727 ? -38.197 -1.118 7.353 1.00 85.81 727 ARG A CA 1
ATOM 5622 C C . ARG A 1 727 ? -37.220 -1.727 6.333 1.00 85.81 727 ARG A C 1
ATOM 5624 O O . ARG A 1 727 ? -37.031 -1.171 5.254 1.00 85.81 727 ARG A O 1
ATOM 5631 N N . GLU A 1 728 ? -36.577 -2.833 6.718 1.00 82.81 728 GLU A N 1
ATOM 5632 C CA . GLU A 1 728 ? -35.653 -3.623 5.882 1.00 82.81 728 GLU A CA 1
ATOM 5633 C C . GLU A 1 728 ? -34.427 -2.842 5.374 1.00 82.81 728 GLU A C 1
ATOM 5635 O O . GLU A 1 728 ? -33.880 -3.125 4.311 1.00 82.81 728 GLU A O 1
ATOM 5640 N N . ARG A 1 729 ? -33.968 -1.847 6.146 1.00 84.75 729 ARG A N 1
ATOM 5641 C CA . ARG A 1 729 ? -32.753 -1.071 5.833 1.00 84.75 729 ARG A CA 1
ATOM 5642 C C . ARG A 1 729 ? -31.465 -1.703 6.370 1.00 84.75 729 ARG A C 1
ATOM 5644 O O . ARG A 1 729 ? -30.376 -1.201 6.094 1.00 84.75 729 ARG A O 1
ATOM 5651 N N . GLY A 1 730 ? -31.569 -2.772 7.161 1.00 87.44 730 GLY A N 1
ATOM 5652 C CA . GLY A 1 730 ? -30.421 -3.581 7.572 1.00 87.44 730 GLY A CA 1
ATOM 5653 C C . GLY A 1 730 ? -29.876 -4.446 6.431 1.00 87.44 730 GLY A C 1
ATOM 5654 O O . GLY A 1 730 ? -30.366 -4.412 5.304 1.00 87.44 730 GLY A O 1
ATOM 5655 N N . LYS A 1 731 ? -28.836 -5.241 6.713 1.00 90.44 731 LYS A N 1
ATOM 5656 C CA . LYS A 1 731 ? -28.327 -6.252 5.764 1.00 90.44 731 LYS A CA 1
ATOM 5657 C C . LYS A 1 731 ? -28.082 -7.588 6.457 1.00 90.44 731 LYS A C 1
ATOM 5659 O O . LYS A 1 731 ? -27.734 -7.584 7.638 1.00 90.44 731 LYS A O 1
ATOM 5664 N N . PRO A 1 732 ? -28.224 -8.717 5.747 1.00 90.31 732 PRO A N 1
ATOM 5665 C CA . PRO A 1 732 ? -28.020 -10.034 6.334 1.00 90.31 732 PRO A CA 1
ATOM 5666 C C . PRO A 1 732 ? -26.568 -10.255 6.778 1.00 90.31 732 PRO A C 1
ATOM 5668 O O . PRO A 1 732 ? -25.624 -9.818 6.120 1.00 90.31 732 PRO A O 1
ATOM 5671 N N . LEU A 1 733 ? -26.398 -10.998 7.873 1.00 88.50 733 LEU A N 1
ATOM 5672 C CA . LEU A 1 733 ? -25.112 -11.432 8.437 1.00 88.50 733 LEU A CA 1
ATOM 5673 C C . LEU A 1 733 ? -24.802 -12.898 8.078 1.00 88.50 733 LEU A C 1
ATOM 5675 O O . LEU A 1 733 ? -24.304 -13.660 8.902 1.00 88.50 733 LEU A O 1
ATOM 5679 N N . ASN A 1 734 ? -25.133 -13.311 6.852 1.00 75.56 734 ASN A N 1
ATOM 5680 C CA . ASN A 1 734 ? -25.054 -14.704 6.388 1.00 75.56 734 ASN A CA 1
ATOM 5681 C C . ASN A 1 734 ? -23.673 -15.120 5.843 1.00 75.56 734 ASN A C 1
ATOM 5683 O O . ASN A 1 734 ? -23.408 -16.312 5.708 1.00 75.56 734 ASN A O 1
ATOM 5687 N N . GLN A 1 735 ? -22.793 -14.163 5.539 1.00 76.31 735 GLN A N 1
ATOM 5688 C CA . GLN A 1 735 ? -21.400 -14.406 5.142 1.00 76.31 735 GLN A CA 1
ATOM 5689 C C . GLN A 1 735 ? -20.441 -13.512 5.941 1.00 76.31 735 GLN A C 1
ATOM 5691 O O . GLN A 1 735 ? -19.740 -12.682 5.359 1.00 76.31 735 GLN A O 1
ATOM 5696 N N . PRO A 1 736 ? -20.431 -13.619 7.280 1.00 78.88 736 PRO A N 1
ATOM 5697 C CA . PRO A 1 736 ? -19.531 -12.825 8.094 1.00 78.88 736 PRO A CA 1
ATOM 5698 C C . PRO A 1 736 ? -18.091 -13.269 7.856 1.00 78.88 736 PRO A C 1
ATOM 5700 O O . PRO A 1 736 ? -17.799 -14.459 7.697 1.00 78.88 736 PRO A O 1
ATOM 5703 N N . ASP A 1 737 ? -17.193 -12.295 7.878 1.00 79.19 737 ASP A N 1
ATOM 5704 C CA . ASP A 1 737 ? -15.765 -12.541 7.775 1.00 79.19 737 ASP A CA 1
ATOM 5705 C C . ASP A 1 737 ? -15.072 -12.242 9.104 1.00 79.19 737 ASP A C 1
ATOM 5707 O O . ASP A 1 737 ? -15.399 -11.277 9.810 1.00 79.19 737 ASP A O 1
ATOM 5711 N N . PHE A 1 738 ? -14.102 -13.082 9.442 1.00 78.81 738 PHE A N 1
ATOM 5712 C CA . PHE A 1 738 ? -13.429 -13.103 10.734 1.00 78.81 738 PHE A CA 1
ATOM 5713 C C . PHE A 1 738 ? -11.919 -13.060 10.566 1.00 78.81 738 PHE A C 1
ATOM 5715 O O . PHE A 1 738 ? -11.348 -13.616 9.629 1.00 78.81 738 PHE A O 1
ATOM 5722 N N . ARG A 1 739 ? -11.263 -12.455 11.549 1.00 75.31 739 ARG A N 1
ATOM 5723 C CA . ARG A 1 739 ? -9.814 -12.407 11.668 1.00 75.31 739 ARG A CA 1
ATOM 5724 C C . ARG A 1 739 ? -9.307 -13.663 12.367 1.00 75.31 739 ARG A C 1
ATOM 5726 O O . ARG A 1 739 ? -9.836 -14.083 13.395 1.00 75.31 739 ARG A O 1
ATOM 5733 N N . GLY A 1 740 ? -8.241 -14.242 11.819 1.00 66.19 740 GLY A N 1
ATOM 5734 C CA . GLY A 1 740 ? -7.585 -15.431 12.363 1.00 66.19 740 GLY A CA 1
ATOM 5735 C C . GLY A 1 740 ? -8.116 -16.756 11.796 1.00 66.19 740 GLY A C 1
ATOM 5736 O O . GLY A 1 740 ? -9.306 -17.068 11.833 1.00 66.19 740 GLY A O 1
ATOM 5737 N N . ALA A 1 741 ? -7.190 -17.598 11.323 1.00 54.03 741 ALA A N 1
ATOM 5738 C CA . ALA A 1 741 ? -7.476 -18.834 10.583 1.00 54.03 741 ALA A CA 1
ATOM 5739 C C . ALA A 1 741 ? -8.351 -19.863 11.330 1.00 54.03 741 ALA A C 1
ATOM 5741 O O . ALA A 1 741 ? -9.028 -20.677 10.702 1.00 54.03 741 ALA A O 1
ATOM 5742 N N . ARG A 1 742 ? -8.357 -19.845 12.671 1.00 52.88 742 ARG A N 1
ATOM 5743 C CA . ARG A 1 742 ? -9.140 -20.787 13.489 1.00 52.88 742 ARG A CA 1
ATOM 5744 C C . ARG A 1 742 ? -10.634 -20.442 13.525 1.00 52.88 742 ARG A C 1
ATOM 5746 O O . ARG A 1 742 ? -11.446 -21.350 13.659 1.00 52.88 742 ARG A O 1
ATOM 5753 N N . MET A 1 743 ? -10.988 -19.166 13.359 1.00 55.84 743 MET A N 1
ATOM 5754 C CA . MET A 1 743 ? -12.372 -18.675 13.379 1.00 55.84 743 MET A CA 1
ATOM 5755 C C . MET A 1 743 ? -13.062 -18.725 12.012 1.00 55.84 743 MET A C 1
ATOM 5757 O O . MET A 1 743 ? -14.286 -18.813 11.934 1.00 55.84 743 MET A O 1
ATOM 5761 N N . ALA A 1 744 ? -12.279 -18.775 10.932 1.00 53.09 744 ALA A N 1
ATOM 5762 C CA . ALA A 1 744 ? -12.773 -18.884 9.561 1.00 53.09 744 ALA A CA 1
ATOM 5763 C C . ALA A 1 744 ? -13.536 -20.192 9.250 1.00 53.09 744 ALA A C 1
ATOM 5765 O O . ALA A 1 744 ? -14.077 -20.309 8.150 1.00 53.09 744 ALA A O 1
ATOM 5766 N N . ARG A 1 745 ? -13.563 -21.170 10.173 1.00 55.88 745 ARG A N 1
ATOM 5767 C CA . ARG A 1 745 ? -14.224 -22.475 9.982 1.00 55.88 745 ARG A CA 1
ATOM 5768 C C . ARG A 1 745 ? -15.735 -22.441 10.218 1.00 55.88 745 ARG A C 1
ATOM 5770 O O . ARG A 1 745 ? -16.450 -23.071 9.451 1.00 55.88 745 ARG A O 1
ATOM 5777 N N . ASP A 1 746 ? -16.206 -21.690 11.215 1.00 61.09 746 ASP A N 1
ATOM 5778 C CA . ASP A 1 746 ? -17.633 -21.682 11.575 1.00 61.09 746 ASP A CA 1
ATOM 5779 C C . ASP A 1 746 ? -18.405 -20.523 10.925 1.00 61.09 746 ASP A C 1
ATOM 5781 O O . ASP A 1 746 ? -19.604 -20.659 10.732 1.00 61.09 746 ASP A O 1
ATOM 5785 N N . ARG A 1 747 ? -17.741 -19.400 10.585 1.00 73.50 747 ARG A N 1
ATOM 5786 C CA . ARG A 1 747 ? -18.302 -18.204 9.902 1.00 73.50 747 ARG A CA 1
ATOM 5787 C C . ARG A 1 747 ? -19.739 -17.830 10.306 1.00 73.50 747 ARG A C 1
ATOM 5789 O O . ARG A 1 747 ? -20.570 -17.520 9.458 1.00 73.50 747 ARG A O 1
ATOM 5796 N N . VAL A 1 748 ? -20.035 -17.823 11.604 1.00 79.56 748 VAL A N 1
ATOM 5797 C CA . VAL A 1 748 ? -21.348 -17.431 12.140 1.00 79.56 748 VAL A CA 1
ATOM 5798 C C . VAL A 1 748 ? -21.152 -16.356 13.200 1.00 79.56 748 VAL A C 1
ATOM 5800 O O . VAL A 1 748 ? -20.369 -16.536 14.134 1.00 79.56 748 VAL A O 1
ATOM 5803 N N . VAL A 1 749 ? -21.878 -15.244 13.067 1.00 86.44 749 VAL A N 1
ATOM 5804 C CA . VAL A 1 749 ? -21.988 -14.229 14.124 1.00 86.44 749 VAL A CA 1
ATOM 5805 C C . VAL A 1 749 ? -22.709 -14.859 15.312 1.00 86.44 749 VAL A C 1
ATOM 5807 O O . VAL A 1 749 ? -23.799 -15.405 15.160 1.00 86.44 749 VAL A O 1
ATOM 5810 N N . ARG A 1 750 ? -22.099 -14.797 16.498 1.00 87.25 750 ARG A N 1
ATOM 5811 C CA . ARG A 1 750 ? -22.684 -15.327 17.734 1.00 87.25 750 ARG A CA 1
ATOM 5812 C C . ARG A 1 750 ? -22.958 -14.169 18.672 1.00 87.25 750 ARG A C 1
ATOM 5814 O O . ARG A 1 750 ? -22.036 -13.441 19.014 1.00 87.25 750 ARG A O 1
ATOM 5821 N N . LEU A 1 751 ? -24.208 -14.019 19.089 1.00 92.50 751 LEU A N 1
ATOM 5822 C CA . LEU A 1 751 ? -24.624 -13.031 20.078 1.00 92.50 751 LEU A CA 1
ATOM 5823 C C . LEU A 1 751 ? -25.507 -13.716 21.120 1.00 92.50 751 LEU A C 1
ATOM 5825 O O . LEU A 1 751 ? -26.346 -14.558 20.785 1.00 92.50 751 LEU A O 1
ATOM 5829 N N . THR A 1 752 ? -25.324 -13.332 22.376 1.00 95.81 752 THR A N 1
ATOM 5830 C CA . THR A 1 752 ? -26.195 -13.734 23.480 1.00 95.81 752 THR A CA 1
ATOM 5831 C C . THR A 1 752 ? -27.182 -12.610 23.741 1.00 95.81 752 THR A C 1
ATOM 5833 O O . THR A 1 752 ? -26.783 -11.468 23.944 1.00 95.81 752 THR A O 1
ATOM 5836 N N . ALA A 1 753 ? -28.469 -12.921 23.747 1.00 96.44 753 ALA A N 1
ATOM 5837 C CA . ALA A 1 753 ? -29.549 -11.968 23.915 1.00 96.44 753 ALA A CA 1
ATOM 5838 C C . ALA A 1 753 ? -30.364 -12.243 25.179 1.00 96.44 75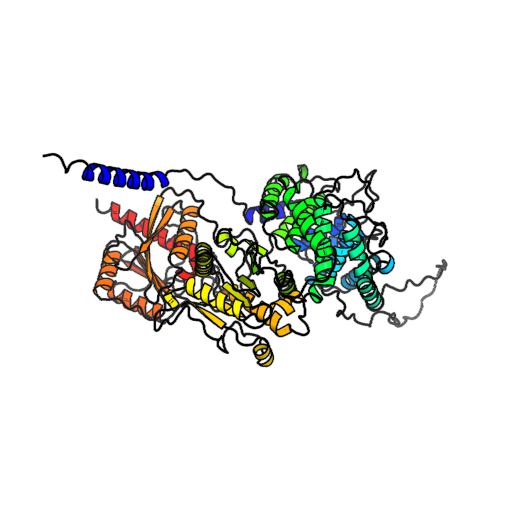3 ALA A C 1
ATOM 5840 O O . ALA A 1 753 ? -30.682 -13.387 25.512 1.00 96.44 753 ALA A O 1
ATOM 5841 N N . TYR A 1 754 ? -30.751 -11.157 25.836 1.00 96.75 754 TYR A N 1
ATOM 5842 C CA . TYR A 1 754 ? -31.615 -11.133 27.009 1.00 96.75 754 TYR A CA 1
ATOM 5843 C C . TYR A 1 754 ? -32.918 -10.461 26.593 1.00 96.75 754 TYR A C 1
ATOM 5845 O O . TYR A 1 754 ? -32.916 -9.289 26.208 1.00 96.75 754 TYR A O 1
ATOM 5853 N N . ARG A 1 755 ? -34.021 -11.216 26.592 1.00 94.19 755 ARG A N 1
ATOM 5854 C CA . ARG A 1 755 ? -35.305 -10.767 26.041 1.00 94.19 755 ARG A CA 1
ATOM 5855 C C . ARG A 1 755 ? -36.310 -10.404 27.131 1.00 94.19 755 ARG A C 1
ATOM 5857 O O . ARG A 1 755 ? -36.496 -11.148 28.084 1.00 94.19 755 ARG A O 1
ATOM 5864 N N . THR A 1 756 ? -36.990 -9.275 26.946 1.00 90.25 756 THR A N 1
ATOM 5865 C CA . THR A 1 756 ? -38.170 -8.880 27.734 1.00 90.25 756 THR A CA 1
ATOM 5866 C C . THR A 1 756 ? -39.388 -8.970 26.817 1.00 90.25 756 THR A C 1
ATOM 5868 O O . THR A 1 756 ? -39.545 -8.173 25.891 1.00 90.25 756 THR A O 1
ATOM 5871 N N . GLY A 1 757 ? -40.200 -10.016 26.991 1.00 87.31 757 GLY A N 1
ATOM 5872 C CA . GLY A 1 757 ? -41.199 -10.399 25.988 1.00 87.31 757 GLY A CA 1
ATOM 5873 C C . GLY A 1 757 ? -40.535 -10.780 24.657 1.00 87.31 757 GLY A C 1
ATOM 5874 O O . GLY A 1 757 ? -39.572 -11.543 24.638 1.00 87.31 757 GLY A O 1
ATOM 5875 N N . ALA A 1 758 ? -41.019 -10.225 23.542 1.00 85.19 758 ALA A N 1
ATOM 5876 C CA . ALA A 1 758 ? -40.443 -10.448 22.209 1.00 85.19 758 ALA A CA 1
ATOM 5877 C C . ALA A 1 758 ? -39.222 -9.554 21.894 1.00 85.19 758 ALA A C 1
ATOM 5879 O O . ALA A 1 758 ? -38.558 -9.744 20.874 1.00 85.19 758 ALA A O 1
ATOM 5880 N N . ARG A 1 759 ? -38.916 -8.567 22.748 1.00 91.06 759 ARG A N 1
ATOM 5881 C CA . ARG A 1 759 ? -37.876 -7.560 22.505 1.00 91.06 759 ARG A CA 1
ATOM 5882 C C . ARG A 1 759 ? -36.537 -7.984 23.099 1.00 91.06 759 ARG A C 1
ATOM 5884 O O . ARG A 1 759 ? -36.469 -8.366 24.266 1.00 91.06 759 ARG A O 1
ATOM 5891 N N . ILE A 1 760 ? -35.456 -7.824 22.340 1.00 95.00 760 ILE A N 1
ATOM 5892 C CA . ILE A 1 760 ? -34.085 -7.928 22.848 1.00 95.00 760 ILE A CA 1
ATOM 5893 C C . ILE A 1 760 ? -33.774 -6.669 23.666 1.00 95.00 760 ILE A C 1
ATOM 5895 O O . ILE A 1 760 ? -33.701 -5.567 23.129 1.00 95.00 760 ILE A O 1
ATOM 5899 N N . ALA A 1 761 ? -33.614 -6.847 24.974 1.00 95.38 761 ALA A N 1
ATOM 5900 C CA . ALA A 1 761 ? -33.339 -5.792 25.943 1.00 95.38 761 ALA A CA 1
ATOM 5901 C C . ALA A 1 761 ? -31.833 -5.568 26.148 1.00 95.38 761 ALA A C 1
ATOM 5903 O O . ALA A 1 761 ? -31.387 -4.441 26.363 1.00 95.38 761 ALA A O 1
ATOM 5904 N N . ALA A 1 762 ? -31.044 -6.640 26.048 1.00 97.31 762 ALA A N 1
ATOM 5905 C CA . ALA A 1 762 ? -29.593 -6.554 26.061 1.00 97.31 762 ALA A CA 1
ATOM 5906 C C . ALA A 1 762 ? -28.936 -7.605 25.162 1.00 97.31 762 ALA A C 1
ATOM 5908 O O . ALA A 1 762 ? -29.499 -8.679 24.926 1.00 97.31 762 ALA A O 1
ATOM 5909 N N . LEU A 1 763 ? -27.729 -7.287 24.692 1.00 96.88 763 LEU A N 1
ATOM 5910 C CA . LEU A 1 763 ? -26.891 -8.147 23.859 1.00 96.88 763 LEU A CA 1
ATOM 5911 C C . LEU A 1 763 ? -25.478 -8.238 24.421 1.00 96.88 763 LEU A C 1
ATOM 5913 O O . LEU A 1 763 ? -24.876 -7.219 24.738 1.00 96.88 763 LEU A O 1
ATOM 5917 N N . VAL A 1 764 ? -24.917 -9.441 24.463 1.00 95.62 764 VAL A N 1
ATOM 5918 C CA . VAL A 1 764 ? -23.504 -9.677 24.762 1.00 95.62 764 VAL A CA 1
ATOM 5919 C C . VAL A 1 764 ? -22.853 -10.318 23.549 1.00 95.62 764 VAL A C 1
ATOM 5921 O O . VAL A 1 764 ? -23.265 -11.392 23.102 1.00 95.62 764 VAL A O 1
ATOM 5924 N N . SER A 1 765 ? -21.836 -9.649 23.013 1.00 92.44 765 SER A N 1
ATOM 5925 C CA . SER A 1 765 ? -20.970 -10.227 21.995 1.00 92.44 765 SER A CA 1
ATOM 5926 C C . SER A 1 765 ? -19.819 -10.984 22.665 1.00 92.44 765 SER A C 1
ATOM 5928 O O . SER A 1 765 ? -19.224 -10.463 23.606 1.00 92.44 765 SER A O 1
ATOM 5930 N N . PRO A 1 766 ? -19.459 -12.189 22.196 1.00 88.69 766 PRO A N 1
ATOM 5931 C CA . PRO A 1 766 ? -18.228 -12.860 22.608 1.00 88.69 766 PRO A CA 1
ATOM 5932 C C . PRO A 1 766 ? -16.978 -12.235 21.965 1.00 88.69 766 PRO A C 1
ATOM 5934 O O . PRO A 1 766 ? -15.865 -12.554 22.373 1.00 88.69 766 PRO A O 1
ATOM 5937 N N . TYR A 1 767 ? -17.173 -11.372 20.966 1.00 87.56 767 TYR A N 1
ATOM 5938 C CA . TYR A 1 767 ? -16.140 -10.759 20.135 1.00 87.56 767 TYR A CA 1
ATOM 5939 C C . TYR A 1 767 ? -16.216 -9.236 20.196 1.00 87.56 767 TYR A C 1
ATOM 5941 O O . TYR A 1 767 ? -17.281 -8.663 20.452 1.00 87.56 767 TYR A O 1
ATOM 5949 N N . ASP A 1 768 ? -15.105 -8.583 19.896 1.00 87.44 768 ASP A N 1
ATOM 5950 C CA . ASP A 1 768 ? -15.001 -7.133 19.913 1.00 87.44 768 ASP A CA 1
ATOM 5951 C C . ASP A 1 768 ? -15.668 -6.502 18.681 1.00 87.44 768 ASP A C 1
ATOM 5953 O O . ASP A 1 768 ? -15.141 -6.503 17.563 1.00 87.44 768 ASP A O 1
ATOM 5957 N N . ILE A 1 769 ? -16.866 -5.956 18.882 1.00 88.94 769 ILE A N 1
ATOM 5958 C CA . ILE A 1 769 ? -17.581 -5.189 17.858 1.00 88.94 769 ILE A CA 1
ATOM 5959 C C . ILE A 1 769 ? -17.003 -3.778 17.788 1.00 88.94 769 ILE A C 1
ATOM 5961 O O . ILE A 1 769 ? -16.791 -3.246 16.699 1.00 88.94 769 ILE A O 1
ATOM 5965 N N . PHE A 1 770 ? -16.748 -3.171 18.944 1.00 83.88 770 PHE A N 1
ATOM 5966 C CA . PHE A 1 770 ? -16.434 -1.754 19.053 1.00 83.88 770 PHE A CA 1
ATOM 5967 C C . PHE A 1 770 ? -15.083 -1.414 18.421 1.00 83.88 770 PHE A C 1
ATOM 5969 O O . PHE A 1 770 ? -14.992 -0.515 17.582 1.00 83.88 770 PHE A O 1
ATOM 5976 N N . LEU A 1 771 ? -14.055 -2.205 18.717 1.00 81.00 771 LEU A N 1
ATOM 5977 C CA . LEU A 1 771 ? -12.763 -2.099 18.052 1.00 81.00 771 LEU A CA 1
ATOM 5978 C C . LEU A 1 771 ? -12.831 -2.546 16.593 1.00 81.00 771 LEU A C 1
ATOM 5980 O O . LEU A 1 771 ? -12.200 -1.942 15.723 1.00 81.00 771 LEU A O 1
ATOM 5984 N N . GLY A 1 772 ? -13.622 -3.587 16.314 1.00 84.31 772 GLY A N 1
ATOM 5985 C CA . GLY A 1 772 ? -13.873 -4.068 14.963 1.00 84.31 772 GLY A CA 1
ATOM 5986 C C . GLY A 1 772 ? -14.341 -2.944 14.038 1.00 84.31 772 GLY A C 1
ATOM 5987 O O . GLY A 1 772 ? -13.800 -2.803 12.940 1.00 84.31 772 GLY A O 1
ATOM 5988 N N . MET A 1 773 ? -15.254 -2.081 14.502 1.00 85.81 773 MET A N 1
ATOM 5989 C CA . MET A 1 773 ? -15.801 -0.965 13.720 1.00 85.81 773 MET A CA 1
ATOM 5990 C C . MET A 1 773 ? -14.742 0.000 13.183 1.00 85.81 773 MET A C 1
ATOM 5992 O O . MET A 1 773 ? -14.923 0.528 12.084 1.00 85.81 773 MET A O 1
ATOM 5996 N N . LEU A 1 774 ? -13.619 0.189 13.890 1.00 79.75 774 LEU A N 1
ATOM 5997 C CA . LEU A 1 774 ? -12.512 1.040 13.436 1.00 79.75 774 LEU A CA 1
ATOM 5998 C C . LEU A 1 774 ? -11.958 0.593 12.072 1.00 79.75 774 LEU A C 1
ATOM 6000 O O . LEU A 1 774 ? -11.444 1.401 11.297 1.00 79.75 774 LEU A O 1
ATOM 6004 N N . GLY A 1 775 ? -12.085 -0.702 11.771 1.00 77.31 775 GLY A N 1
ATOM 6005 C CA . GLY A 1 775 ? -11.651 -1.325 10.526 1.00 77.31 775 GLY A CA 1
ATOM 6006 C C . GLY A 1 775 ? -10.172 -1.700 10.500 1.00 77.31 775 GLY A C 1
ATOM 6007 O O . GLY A 1 775 ? -9.751 -2.435 9.607 1.00 77.31 775 GLY A O 1
ATOM 6008 N N . THR A 1 776 ? -9.396 -1.264 11.485 1.00 77.06 776 THR A N 1
ATOM 6009 C CA . THR A 1 776 ? -7.961 -1.531 11.561 1.00 77.06 776 THR A CA 1
ATOM 6010 C C . THR A 1 776 ? -7.702 -2.880 12.234 1.00 77.06 776 THR A C 1
ATOM 6012 O O . THR A 1 776 ? -8.265 -3.144 13.300 1.00 77.06 776 THR A O 1
ATOM 6015 N N . PRO A 1 777 ? -6.892 -3.758 11.622 1.00 78.25 777 PRO A N 1
ATOM 6016 C CA . PRO A 1 777 ? -6.519 -5.024 12.235 1.00 78.25 777 PRO A CA 1
ATOM 6017 C C . PRO A 1 777 ? -5.596 -4.815 13.445 1.00 78.25 777 PRO A C 1
ATOM 6019 O O . PRO A 1 777 ? -4.790 -3.887 13.481 1.00 78.25 777 PRO A O 1
ATOM 6022 N N . ILE A 1 778 ? -5.709 -5.691 14.447 1.00 82.00 778 ILE A N 1
ATOM 6023 C CA . ILE A 1 778 ? -4.815 -5.709 15.613 1.00 82.00 778 ILE A CA 1
ATOM 6024 C C . ILE A 1 778 ? -4.136 -7.062 15.702 1.00 82.00 778 ILE A C 1
ATOM 6026 O O . ILE A 1 778 ? -4.802 -8.097 15.713 1.00 82.00 778 ILE A O 1
ATOM 6030 N N . PHE A 1 779 ? -2.806 -7.045 15.802 1.00 83.88 779 PHE A N 1
ATOM 6031 C CA . PHE A 1 779 ? -2.014 -8.262 15.883 1.00 83.88 779 PHE A CA 1
ATOM 6032 C C . PHE A 1 779 ? -2.452 -9.153 17.052 1.00 83.88 779 PHE A C 1
ATOM 6034 O O . PHE A 1 779 ? -2.635 -8.692 18.180 1.00 83.88 779 PHE A O 1
ATOM 6041 N N . GLY A 1 780 ? -2.611 -10.447 16.767 1.00 79.19 780 GLY A N 1
ATOM 6042 C CA . GLY A 1 780 ? -3.017 -11.455 17.746 1.00 79.19 780 GLY A CA 1
ATOM 6043 C C . GLY A 1 780 ? -4.499 -11.418 18.126 1.00 79.19 780 GLY A C 1
ATOM 6044 O O . GLY A 1 780 ? -4.933 -12.292 18.873 1.00 79.19 780 GLY A O 1
ATOM 6045 N N . ASN A 1 781 ? -5.280 -10.461 17.612 1.00 79.38 781 ASN A N 1
ATOM 6046 C CA . ASN A 1 781 ? -6.710 -10.396 17.879 1.00 79.38 781 ASN A CA 1
ATOM 6047 C C . ASN A 1 781 ? -7.499 -11.358 16.975 1.00 79.38 781 ASN A C 1
ATOM 6049 O O . ASN A 1 781 ? -7.272 -11.407 15.765 1.00 79.38 781 ASN A O 1
ATOM 6053 N N . GLN A 1 782 ? -8.434 -12.111 17.553 1.00 76.19 782 GLN A N 1
ATOM 6054 C CA . GLN A 1 782 ? -9.301 -13.054 16.837 1.00 76.19 782 GLN A CA 1
ATOM 6055 C C . GLN A 1 782 ? -10.748 -12.589 16.990 1.00 76.19 782 GLN A C 1
ATOM 6057 O O . GLN A 1 782 ? -11.384 -12.887 17.993 1.00 76.19 782 GLN A O 1
ATOM 6062 N N . ASP A 1 783 ? -11.238 -11.822 16.017 1.00 78.88 783 ASP A N 1
ATOM 6063 C CA . ASP A 1 783 ? -12.517 -11.108 16.101 1.00 78.88 783 ASP A CA 1
ATOM 6064 C C . ASP A 1 783 ? -13.152 -10.913 14.717 1.00 78.88 783 ASP A C 1
ATOM 6066 O O . ASP A 1 783 ? -12.628 -11.367 13.698 1.00 78.88 783 ASP A O 1
ATOM 6070 N N . TYR A 1 784 ? -14.289 -10.218 14.657 1.00 85.88 784 TYR A N 1
ATOM 6071 C CA . TYR A 1 784 ? -14.894 -9.772 13.404 1.00 85.88 784 TYR A CA 1
ATOM 6072 C C . TYR A 1 784 ? -13.919 -8.935 12.558 1.00 85.88 784 TYR A C 1
ATOM 6074 O O . TYR A 1 784 ? -13.120 -8.144 13.073 1.00 85.88 784 TYR A O 1
ATOM 6082 N N . THR A 1 785 ? -14.020 -9.062 11.234 1.00 84.00 785 THR A N 1
ATOM 6083 C CA . THR A 1 785 ? -13.457 -8.067 10.305 1.00 84.00 785 THR A CA 1
ATOM 6084 C C . THR A 1 785 ? -14.159 -6.718 10.463 1.00 84.00 785 THR A C 1
ATOM 6086 O O . THR A 1 785 ? -15.260 -6.636 11.009 1.00 84.00 785 THR A O 1
ATOM 6089 N N . GLY A 1 786 ? -13.542 -5.650 9.947 1.00 83.31 786 GLY A N 1
ATOM 6090 C CA . GLY A 1 786 ? -14.116 -4.304 10.010 1.00 83.31 786 GLY A CA 1
ATOM 6091 C C . GLY A 1 786 ? -15.522 -4.204 9.424 1.00 83.31 786 GLY A C 1
ATOM 6092 O O . GLY A 1 786 ? -16.437 -3.724 10.089 1.00 83.31 786 GLY A O 1
ATOM 6093 N N . ASP A 1 787 ? -15.703 -4.727 8.213 1.00 82.56 787 ASP A N 1
ATOM 6094 C CA . ASP A 1 787 ? -16.988 -4.685 7.512 1.00 82.56 787 ASP A CA 1
ATOM 6095 C C . ASP A 1 787 ? -18.067 -5.480 8.263 1.00 82.56 787 ASP A C 1
ATOM 6097 O O . ASP A 1 787 ? -19.202 -5.017 8.400 1.00 82.56 787 ASP A O 1
ATOM 6101 N N . THR A 1 788 ? -17.698 -6.641 8.817 1.00 88.44 788 THR A N 1
ATOM 6102 C CA . THR A 1 788 ? -18.609 -7.471 9.617 1.00 88.44 788 THR A CA 1
ATOM 6103 C C . THR A 1 788 ? -18.999 -6.765 10.912 1.00 88.44 788 THR A C 1
ATOM 6105 O O . THR A 1 788 ? -20.185 -6.663 11.210 1.00 88.44 788 THR A O 1
ATOM 6108 N N . ALA A 1 789 ? -18.038 -6.212 11.658 1.00 90.88 789 ALA A N 1
ATOM 6109 C CA . ALA A 1 789 ? -18.307 -5.489 12.901 1.00 90.88 789 ALA A CA 1
ATOM 6110 C C . ALA A 1 789 ? -19.208 -4.263 12.678 1.00 90.88 789 ALA A C 1
ATOM 6112 O O . ALA A 1 789 ? -20.169 -4.059 13.419 1.00 90.88 789 ALA A O 1
ATOM 6113 N N . GLN A 1 790 ? -18.951 -3.483 11.620 1.00 90.44 790 GLN A N 1
ATOM 6114 C CA . GLN A 1 790 ? -19.798 -2.349 11.235 1.00 90.44 790 GLN A CA 1
ATOM 6115 C C . GLN A 1 790 ? -21.215 -2.795 10.868 1.00 90.44 790 GLN A C 1
ATOM 6117 O O . GLN A 1 790 ? -22.179 -2.129 11.242 1.00 90.44 790 GLN A O 1
ATOM 6122 N N . GLN A 1 791 ? -21.369 -3.920 10.161 1.00 92.62 791 GLN A N 1
ATOM 6123 C CA . GLN A 1 791 ? -22.690 -4.447 9.822 1.00 92.62 791 GLN A CA 1
ATOM 6124 C C . GLN A 1 791 ? -23.451 -4.949 11.056 1.00 92.62 791 GLN A C 1
ATOM 6126 O O . GLN A 1 791 ? -24.640 -4.661 11.188 1.00 92.62 791 GLN A O 1
ATOM 6131 N N . VAL A 1 792 ? -22.776 -5.657 11.968 1.00 94.56 792 VAL A N 1
ATOM 6132 C CA . VAL A 1 792 ? -23.364 -6.114 13.237 1.00 94.56 792 VAL A CA 1
ATOM 6133 C C . VAL A 1 792 ? -23.848 -4.913 14.052 1.00 94.56 792 VAL A C 1
ATOM 6135 O O . VAL A 1 792 ? -25.006 -4.879 14.466 1.00 94.56 792 VAL A O 1
ATOM 6138 N N . ALA A 1 793 ? -23.004 -3.894 14.224 1.00 95.06 793 ALA A N 1
ATOM 6139 C CA . ALA A 1 793 ? -23.364 -2.678 14.947 1.00 95.06 793 ALA A CA 1
ATOM 6140 C C . ALA A 1 793 ? -24.518 -1.907 14.278 1.00 95.06 793 ALA A C 1
ATOM 6142 O O . ALA A 1 793 ? -25.419 -1.435 14.972 1.00 95.06 793 ALA A O 1
ATOM 6143 N N . ALA A 1 794 ? -24.536 -1.823 12.941 1.00 95.00 794 ALA A N 1
ATOM 6144 C CA . ALA A 1 794 ? -25.619 -1.188 12.193 1.00 95.00 794 ALA A CA 1
ATOM 6145 C C . ALA A 1 794 ? -26.960 -1.908 12.398 1.00 95.00 794 ALA A C 1
ATOM 6147 O O . ALA A 1 794 ? -27.962 -1.254 12.685 1.00 95.00 794 ALA A O 1
ATOM 6148 N N . ASN A 1 795 ? -26.987 -3.243 12.323 1.00 96.19 795 ASN A N 1
ATOM 6149 C CA . ASN A 1 795 ? -28.210 -4.014 12.558 1.00 96.19 795 ASN A CA 1
ATOM 6150 C C . ASN A 1 795 ? -28.699 -3.889 14.009 1.00 96.19 795 ASN A C 1
ATOM 6152 O O . ASN A 1 795 ? -29.900 -3.747 14.224 1.00 96.19 795 ASN A O 1
ATOM 6156 N N . ILE A 1 796 ? -27.789 -3.890 14.994 1.00 96.31 796 ILE A N 1
ATOM 6157 C CA . ILE A 1 796 ? -28.125 -3.648 16.410 1.00 96.31 796 ILE A CA 1
ATOM 6158 C C . ILE A 1 796 ? -28.781 -2.274 16.577 1.00 96.31 796 ILE A C 1
ATOM 6160 O O . ILE A 1 796 ? -29.820 -2.161 17.228 1.00 96.31 796 ILE A O 1
ATOM 6164 N N . TYR A 1 797 ? -28.200 -1.241 15.963 1.00 96.06 797 TYR A N 1
ATOM 6165 C CA . TYR A 1 797 ? -28.727 0.117 16.041 1.00 96.06 797 TYR A CA 1
ATOM 6166 C C . TYR A 1 797 ? -30.113 0.243 15.404 1.00 96.06 797 TYR A C 1
ATOM 6168 O O . TYR A 1 797 ? -31.038 0.747 16.036 1.00 96.06 797 TYR A O 1
ATOM 6176 N N . LEU A 1 798 ? -30.272 -0.248 14.171 1.00 95.44 798 LEU A N 1
ATOM 6177 C CA . LEU A 1 798 ? -31.542 -0.207 13.445 1.00 95.44 798 LEU A CA 1
ATOM 6178 C C . LEU A 1 798 ? -32.634 -1.009 14.162 1.00 95.44 798 LEU A C 1
ATOM 6180 O O . LEU A 1 798 ? -33.765 -0.536 14.260 1.00 95.44 798 LEU A O 1
ATOM 6184 N N . TYR A 1 799 ? -32.294 -2.175 14.723 1.00 95.25 799 TYR A N 1
ATOM 6185 C CA . TYR A 1 799 ? -33.214 -2.946 15.557 1.00 95.25 799 TYR A CA 1
ATOM 6186 C C . TYR A 1 799 ? -33.709 -2.112 16.742 1.00 95.25 799 TYR A C 1
ATOM 6188 O O . TYR A 1 799 ? -34.913 -1.959 16.928 1.00 95.25 799 TYR A O 1
ATOM 6196 N N . ALA A 1 800 ? -32.793 -1.543 17.528 1.00 94.81 800 ALA A N 1
ATOM 6197 C CA . ALA A 1 800 ? -33.151 -0.775 18.716 1.00 94.81 800 ALA A CA 1
ATOM 6198 C C . ALA A 1 800 ? -33.959 0.486 18.377 1.00 94.81 800 ALA A C 1
ATOM 6200 O O . ALA A 1 800 ? -34.916 0.804 19.080 1.00 94.81 800 ALA A O 1
ATOM 6201 N N . LEU A 1 801 ? -33.614 1.167 17.281 1.00 93.06 801 LEU A N 1
ATOM 6202 C CA . LEU A 1 801 ? -34.351 2.328 16.789 1.00 93.06 801 LEU A CA 1
ATOM 6203 C C . LEU A 1 801 ? -35.802 1.966 16.449 1.00 93.06 801 LEU A C 1
ATOM 6205 O O . LEU A 1 801 ? -36.724 2.652 16.880 1.00 93.06 801 LEU A O 1
ATOM 6209 N N . GLU A 1 802 ? -36.017 0.859 15.735 1.00 91.50 802 GLU A N 1
ATOM 6210 C CA . G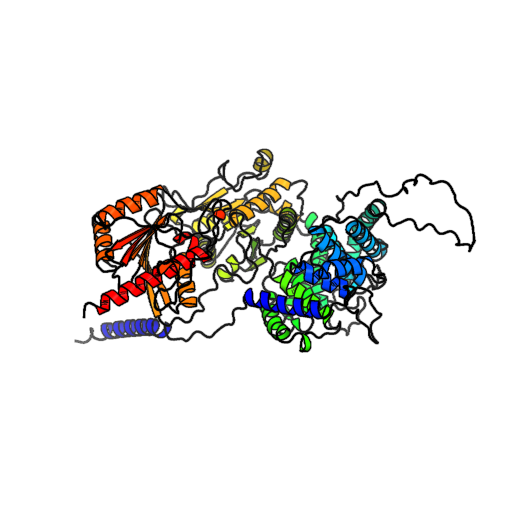LU A 1 802 ? -37.362 0.382 15.408 1.00 91.50 802 GLU A CA 1
ATOM 6211 C C . GLU A 1 802 ? -38.180 0.042 16.666 1.00 91.50 802 GLU A C 1
ATOM 6213 O O . GLU A 1 802 ? -39.372 0.341 16.731 1.00 91.50 802 GLU A O 1
ATOM 6218 N N . GLN A 1 803 ? -37.553 -0.559 17.682 1.00 88.94 803 GLN A N 1
ATOM 6219 C CA . GLN A 1 803 ? -38.230 -0.863 18.947 1.00 88.94 803 GLN A CA 1
ATOM 6220 C C . GLN A 1 803 ? -38.593 0.405 19.731 1.00 88.94 803 GLN A C 1
ATOM 6222 O O . GLN A 1 803 ? -39.693 0.487 20.278 1.00 88.94 803 GLN A O 1
ATOM 6227 N N . ALA A 1 804 ? -37.700 1.397 19.767 1.00 86.69 804 ALA A N 1
ATOM 6228 C CA . ALA A 1 804 ? -37.947 2.672 20.436 1.00 86.69 804 ALA A CA 1
ATOM 6229 C C . ALA A 1 804 ? -39.111 3.447 19.788 1.00 86.69 804 ALA A C 1
ATOM 6231 O O . ALA A 1 804 ? -39.940 4.028 20.493 1.00 86.69 804 ALA A O 1
ATOM 6232 N N . GLU A 1 805 ? -39.223 3.413 18.456 1.00 85.75 805 GLU A N 1
ATOM 6233 C CA . GLU A 1 805 ? -40.345 4.025 17.733 1.00 85.75 805 GLU A CA 1
ATOM 6234 C C . GLU A 1 805 ? -41.670 3.290 18.011 1.00 85.75 805 GLU A C 1
ATOM 6236 O O . GLU A 1 805 ? -42.650 3.934 18.384 1.00 85.75 805 GLU A O 1
ATOM 6241 N N . LYS A 1 806 ? -41.693 1.948 17.962 1.00 81.12 806 LYS A N 1
ATOM 6242 C CA . LYS A 1 806 ? -42.902 1.145 18.258 1.00 81.12 806 LYS A CA 1
ATOM 6243 C C . LYS A 1 806 ? -43.398 1.301 19.697 1.00 81.12 806 LYS A C 1
ATOM 6245 O O . LYS A 1 806 ? -44.601 1.371 19.932 1.00 81.12 806 LYS A O 1
ATOM 6250 N N . GLY A 1 807 ? -42.485 1.375 20.668 1.00 64.62 807 GLY A N 1
ATOM 6251 C CA . GLY A 1 807 ? -42.834 1.598 22.076 1.00 64.62 807 GLY A CA 1
ATOM 6252 C C . GLY A 1 807 ? -43.473 2.967 22.343 1.00 64.62 807 GLY A C 1
ATOM 6253 O O . GLY A 1 807 ? -44.182 3.123 23.332 1.00 64.62 807 GLY A O 1
ATOM 6254 N N . SER A 1 808 ? -43.261 3.939 21.450 1.00 51.31 808 SER A N 1
ATOM 6255 C CA . SER A 1 808 ? -43.823 5.291 21.550 1.00 51.31 808 SER A CA 1
ATOM 6256 C C . SER A 1 808 ? -45.268 5.379 21.036 1.00 51.31 808 SER A C 1
ATOM 6258 O O . SER A 1 808 ? -46.034 6.203 21.526 1.00 51.31 808 SER A O 1
ATOM 6260 N N . GLU A 1 809 ? -45.651 4.535 20.072 1.00 46.38 809 GLU A N 1
ATOM 6261 C CA . GLU A 1 809 ? -46.999 4.516 19.475 1.00 46.38 809 GLU A CA 1
ATOM 6262 C C . GLU A 1 809 ? -48.038 3.802 20.359 1.00 46.38 809 GLU A C 1
ATOM 6264 O O . GLU A 1 809 ? -49.224 4.093 20.265 1.00 46.38 809 GLU A O 1
ATOM 6269 N N . GLY A 1 810 ? -47.610 2.909 21.260 1.00 36.91 810 GLY A N 1
ATOM 6270 C CA . GLY A 1 810 ? -48.494 2.224 22.217 1.00 36.91 810 GLY A CA 1
ATOM 6271 C C . GLY A 1 810 ? -48.803 3.005 23.503 1.00 36.91 810 GLY A C 1
ATOM 6272 O O . GLY A 1 810 ? -49.515 2.488 24.360 1.00 36.91 810 GLY A O 1
ATOM 6273 N N . ALA A 1 811 ? -48.245 4.211 23.660 1.00 33.84 811 ALA A N 1
ATOM 6274 C CA . ALA A 1 811 ? -48.381 5.059 24.850 1.00 33.84 811 ALA A CA 1
ATOM 6275 C C . ALA A 1 811 ? -49.148 6.377 24.594 1.00 33.84 811 ALA A C 1
ATOM 6277 O O . ALA A 1 811 ? -49.170 7.235 25.480 1.00 33.84 811 ALA A O 1
ATOM 6278 N N . GLN A 1 812 ? -49.741 6.549 23.403 1.00 27.62 812 GLN A N 1
ATOM 6279 C CA . GLN A 1 812 ? -50.627 7.674 23.063 1.00 27.62 812 GLN A CA 1
ATOM 6280 C C . GLN A 1 812 ? -52.103 7.310 23.180 1.00 27.62 812 GLN A C 1
ATOM 6282 O O . GLN A 1 812 ? -52.476 6.202 22.737 1.00 27.62 812 GLN A O 1
#

Foldseek 3Di:
DDDDDPPVVVVVVVVVVVVVVVVVVLPPPFDDDPQDFVVLLVLLLVLLLVVLVVQQDPQLAHDFDDDPVDDGFWRLLLLLLLLLCLLLVDACPPPSSVSSLVSLLPTPGQWLLNLLSNLLNLLSNCLVPPDPSSLLSNLVSLLQQLVCLLVALAAAGRHGHVFHWLVSRLSSLVSVVSCVLSVLAPPDADDPPDFDPDPDDDDDDDDDDDDDDDDDDPDRPRDSNVRSVVSNVSVVSNLVSNQVQLLVQQAPQLAHDRGSDDDNPDDHDLLSLLSSLLSLLSSCLPPFLLVAAQPDDGPDDCSVVSNVSSLLSNLVPVDQPLLLALSSLLSNLSSCQSQQECDRNNDSSLSRLSVVSSVQSVPLVPRQQDPRGNSSSSSSSSNSSSLNFAAAAEEQEDDPPAFSCSLRQQQVLLQSLVCSVVVGDHGHHYDYLVDALLVNQSHQEYEGEGQAQDDDDLVSLLSLLVNLLLQHAYEYEHRVLRPNNLVNVLVSQCSSPVCCVPVPDPFSDKDFDDPPHQLCPPPDPVLVVQQPTKIFGGDPFATRYIYRSDHLSSCSSSVVCPVNVSSSSSSNSVSCQSQLVDDGGTGNPRLDDPDDFQAPEEAEAEEDEQEDDSSNQQVLLVLLQVLCCVQPSYGYGYDYVPDLLPDACQRHQEYEYEYAAAGDDDPNSLVSLLVNLVNLHEYEYFYRLLHPRHLVNVVVSCCSSPVPWDKDKDDCPHCLQCCVFQVSSAHHQPQFDKPDPVVRPPSDFIWIFTDDPPAGSYIYGSAGLSVQCSQGDGHPRIHTGNVSSSRSSNSVRRRSNRRSVVSVVVVD

pLDDT: mean 86.1, std 17.79, range [27.62, 98.81]

Secondary structure (DSSP, 8-state):
---SHHHHHHHHHHHHHHHHHHHHTT-----------HHHHHHHHHHHHHHHHTT--TTS--PPP-BTTB---TTHHHHHHHHHHHHTT--TTSHHHHHHHHHHHH----SHHHHHHHHHHHHHHHHHS--HHHHHHHHHHHHHHHTTHHHHSSEETTEE-TT--HHHHHHHHHHHHHHHHTT-STT----S--SS---PPPPPP-------PPP--------HHHHHHHHHHHHHHHHHHHHHHHHHT--TTS---SSTT--TTPPP-HHHHHHHHHHHHHHIIIIIGGG--TTSPPPS-SHHHHHHHHHHHHHTT--TTGGGSHHHHHHHHHHHHHH-BSEETTEEHHHHHHHHHHHHHTTHHHH---TTHHHHHHHHHHHHHHHHSPPEEEEEEE-TTSSTTSSTTHHHHHHHHHHHHHT---EEEEEETTS-HHHHTTSSEEEEEESS-----HHHHHHHHHHHHTT-EEEEEEGGG-HHHHHHHHHHHHHH-GGGGSTT--SS-EEEPPTT-GGGTT--HHHHHHH---EEEE-SSSEEEEEE-S--HHHHHHT-TTT-HHHHHHHHHHHHHHHTTPPPPPTT--S---S----SEEEEEEEEESSS--TTHHHHHHHHHHHHHHHHSEEEEEEE-S-GGG--TTT--EEEEEESS-----HHHHHHHHHHHHTT-EEEEEEGGG-HHHHHHHHHHHHHHSTTPPEEEPPTTSHHHHT--TTTTS---SS--BSSTTGGGT-----EEEEETTEEEEEE-SS-HHHHHT----TT--SB-HHHHHHHHHHHHHHHHHHHHHHHHTT-

Sequence (812 aa):
MHGHGRKAVLLVLVAAVLATAASSACAQGLKLTFVTTNKDVDEAMKRLMDFLWTRQLDDGSWADITGEHWQKRVGWTTALASLALLESGVKTNDPRMEKALDALMVADMKDSISHATRAMALCQAYRTVQRKEWETQIVKDLDVLTRGLPAHGAWDYKGPDRNGNNMASQFGLLALWEAELARFDGNRKFDAAAGAPAAAASPTPSPRNTRVADPAGGSDAFNAARAWPNVIRSLDRSWPLIEKQWVSRQRNDKGWTFSAVAGDDVESTLVMTAAGTSSLFVVLDKVYAPKMVPGKPAPRTDVFPGIDSGMKWIADRLAPGFTKDGYAAFAVQRVAAASGYKYIGQHDWFRLGVKELMDITTDCKRNVEGPYGPDIEAAMYLLFLSQGRVPITFNKLERPGTDWDCAPRDVANLTRYLNRELEQRMNWQIVNVDKPVAEYLDAPVLLINGIQPLQLKDEIVQKVREYVNRGGFVVGEATTSSSVFAQSFREMMIKAFPEGTTPGAAHYTWHPVPADHPLLNDLNDRDRARLGPIMIMDSPIRTVALLLPVDQATAWQQMDDTKNEHSFKFGLNILKYATAGEQLRMRLRPVYAGRTVTASTVRKVAALCTSGAWLGEPYAIERLSDKLAKDAMIMVEQTPADDPAALTPKDTPVLWLYGSGPIQLSDDKVEALAQFVRNGGLVAFSPNKGDKAFAKSAESLLKRILPDVQASTVLPDDPLMTGLVYRERGKPLNQPDFRGARMARDRVVRLTAYRTGARIAALVSPYDIFLGMLGTPIFGNQDYTGDTAQQVAANIYLYALEQAEKGSEGAQ

Radius of gyration: 31.57 Å; chains: 1; bounding box: 80×110×93 Å